Protein AF-0000000082285837 (afdb_homodimer)

Sequence (1244 aa):
MTNESPSFLILEVETGDVNNRLPSEMEGQGQPTDVILALDIGSSSIRCTVFETQRSDTSLAYDSSFSLKAVASCSQKLQSVVPNSGKIRIFQNDSSSLFDTIDELVEAILVKLRETLSSFQVVAVGFSTFVMNLVAVSTETGQPLGNDYTLSYACNSPQAVYECQRLKRDTDESRLQQLYQATGAPLHTAYAIPQLRAMYHDEATSAYLNATDHTWQTLASHCIARWTLQKALPISYSEASWIGLLNINTCTFEPMALDLLPVNARDSLPPLADFHDCVSGLPEYLPPINDSTGKCNVNPFWDRFPELRQTKFYLGIGDGACANIGSKCTVADRIAVTIGTSAAARICIHHPIQQDSDRSSSPALFSFQIPDYQGLFCYRIDRNHILVGGALTDGGSVVEWARDFLNVTTDEVFDQCLQDMETLEGQELDNFISSSNNSSSSSGSHTTNTPLLLTVPFLSGERSTGFRDGATGVVLGLTRDTSSVAFFRSCIEGVSLRLKAILDLLVACNHQCCNGFDGKKELSCKPVIVASGKAMETNDFWRQMIADASGLSIIFDNETAEGTSRGVARLVVMALYDMTASTCREDLQIAKLSEPRPMATAMYSQKAERQNRLIDCVAPMFMTNESPSFLILEVETGDVNNRLPSEMEGQGQPTDVILALDIGSSSIRCTVFETQRSDTSLAYDSSFSLKAVASCSQKLQSVVPNSGKIRIFQNDSSSLFDTIDELVEAILVKLRETLSSFQVVAVGFSTFVMNLVAVSTETGQPLGNDYTLSYACNSPQAVYECQRLKRDTDESRLQQLYQATGAPLHTAYAIPQLRAMYHDEATSAYLNATDHTWQTLASHCIARWTLQKALPISYSEASWIGLLNINTCTFEPMALDLLPVNARDSLPPLADFHDCVSGLPEYLPPINDSTGKCNVNPFWDRFPELRQTKFYLGIGDGACANIGSKCTVADRIAVTIGTSAAARICIHHPIQQDSDRSSSPALFSFQIPDYQGLFCYRIDRNHILVGGALTDGGSVVEWARDFLNVTTDEVFDQCLQDMETLEGQELDNFISSSNNSSSSSGSHTTNTPLLLTVPFLSGERSTGFRDGATGVVLGLTRDTSSVAFFRSCIEGVSLRLKAILDLLVACNHQCCNGFDGKKELSCKPVIVASGKAMETNDFWRQMIADASGLSIIFDNETAEGTSRGVARLVVMALYDMTASTCREDLQIAKLSEPRPMATAMYSQKAERQNRLIDCVAPMF

Foldseek 3Di:
DPPPPDPDFDKDKDFPPPPPPDPPPDDDPDPAFEKEWFWEAELFKIKIWIWTKDFPPPVDPQQREMDIDTGIMIMTTDPFADPQFRGGAQADPVRDGVLNVVLVRLLVRVVVCVVRGVGHFHAAYFYAHAAWWKFKFFQVQLHTPHRLGMTALLTQHPQLLVQLVVCVVVDDPVLQVVLCQFQLDHSASSAQLSVQQSQCVPPVSVVVLVVTHIAMDGPQQSSVCLQQVHSTDAAEQQRCSRNSQAGQQASDGDPSSLVSHDPSNSVRYGHYDFQLDWDFFHDQWHDPPPPPVSPTDGRPVCVSPVSRRGYTYGHYHYLVLLLCVLLLQLALLEWEWEFDQKIKIKHKYFAAHDDPVPPPPDPQRCSVSVPVQAFWGWGDGGRTMIMIMHMWNGGCNLLVVLCVVLVVPDVVSVVVLLVVLLVVLVVVLVLLVVVVVCVPDPPPPVRPPQFDWAKQCPCQAGHGRPNGRPDHIDIPRDDPPCDSSNVSSNSLLNNLLRRLVTLVSSLVSSCVVPCRPPNDRDDSNNGAYEYDDDCCVPRVPSVQLSQQQNQHKYFYAPSSVVSSSSSRVVVVVCSVVVHGSVSHRDDGHGPDMHHHDPSSNVVNPVSSVVNVVVCVVCVVVD/DPPPPDPDFDKDKDFPPPPPPDPPPDDDPDPAFEKEWFWEAELFKIKIWIWTKDFPPPVDPQQREMDTDTGIMIMTTDPFADPQFRGGAQADPVRDGVLNVVLVRLLVRVVVCVVRGVGHFHAAYAYAHAAWWKFKFFQVQLHTPHRLGMTALRTQHPQLVVQLVVCVVVDDPVLQVVLCQFLLDHSASSAQLSVQQSQCVPPVSVVVLVVTHIAMAGPQQSSVCLQQVHSTDAAEQQRCSRNSQAGQQASDGDPSSLVSHDPSNSVRYGHYDFQLDWDFFHDQWHDPPPPPVPDTDGRPVCVSPVSRRGYTYGHYHYLVLLLCVLLLQLALLEWEWEFDQKIKIKHKYFAAHDDPVPPPPDPQRCSVSVPVQAFWGWGDGGRTMIMIMHMWNGGCNLLVVLCVVLVVPDVVSVVVLLVVLLVVLVVVLVLLVVVVVCVPDPPPPVRPPQFDWAKQCPCQAGHGRPNGRPDHIDIPRDDPPCDSSNVSSNSLLNNLLRRLVTLVSSLVSSCVVPCRPPNDPDDSNNGAYEYDYDCCVPRPPSVLLSQQQNQHKYFYAPSSVVSSSSSRVVVVVCSVVVHGSVSHRDDGHGPDMHHHDPSSNVVNPVSSVVNVVVCVVCVVVD

pLDDT: mean 82.14, std 19.27, range [21.61, 98.5]

Structure (mmCIF, N/CA/C/O backbone):
data_AF-0000000082285837-model_v1
#
loop_
_entity.id
_entity.type
_entity.pdbx_description
1 polymer 'Sugar pentulose and hexulose kinase'
#
loop_
_atom_site.group_PDB
_atom_site.id
_atom_site.type_symbol
_atom_site.label_atom_id
_atom_site.label_alt_id
_atom_site.label_comp_id
_atom_site.label_asym_id
_atom_site.label_entity_id
_atom_site.label_seq_id
_atom_site.pdbx_PDB_ins_code
_atom_site.Cartn_x
_atom_site.Cartn_y
_atom_site.Cartn_z
_atom_site.occupancy
_atom_site.B_iso_or_equiv
_atom_site.auth_seq_id
_atom_site.auth_comp_id
_atom_site.auth_asym_id
_atom_site.auth_atom_id
_atom_site.pdbx_PDB_model_num
ATOM 1 N N . MET A 1 1 ? -30.219 -6.816 -30.469 1 21.61 1 MET A N 1
ATOM 2 C CA . MET A 1 1 ? -29.969 -8.219 -30.812 1 21.61 1 MET A CA 1
ATOM 3 C C . MET A 1 1 ? -28.656 -8.359 -31.578 1 21.61 1 MET A C 1
ATOM 5 O O . MET A 1 1 ? -28.594 -9.117 -32.562 1 21.61 1 MET A O 1
ATOM 9 N N . THR A 1 2 ? -27.734 -7.43 -31.391 1 24.28 2 THR A N 1
ATOM 10 C CA . THR A 1 2 ? -26.547 -7.254 -32.219 1 24.28 2 THR A CA 1
ATOM 11 C C . THR A 1 2 ? -25.75 -8.547 -32.281 1 24.28 2 THR A C 1
ATOM 13 O O . THR A 1 2 ? -25.562 -9.227 -31.281 1 24.28 2 THR A O 1
ATOM 16 N N . ASN A 1 3 ? -25.812 -9.203 -33.438 1 22.69 3 ASN A N 1
ATOM 17 C CA . ASN A 1 3 ? -25.266 -10.461 -33.969 1 22.69 3 ASN A CA 1
ATOM 18 C C . ASN A 1 3 ? -23.766 -10.555 -33.75 1 22.69 3 ASN A C 1
ATOM 20 O O . ASN A 1 3 ? -23 -9.852 -34.406 1 22.69 3 ASN A O 1
ATOM 24 N N . GLU A 1 4 ? -23.359 -10.445 -32.5 1 24.8 4 GLU A N 1
ATOM 25 C CA . GLU A 1 4 ? -21.938 -10.484 -32.188 1 24.8 4 GLU A CA 1
ATOM 26 C C . GLU A 1 4 ? -21.25 -11.68 -32.844 1 24.8 4 GLU A C 1
ATOM 28 O O . GLU A 1 4 ? -21.719 -12.812 -32.719 1 24.8 4 GLU A O 1
ATOM 33 N N . SER A 1 5 ? -20.625 -11.391 -34.031 1 26.75 5 SER A N 1
ATOM 34 C CA . SER A 1 5 ? -19.922 -12.305 -34.906 1 26.75 5 SER A CA 1
ATOM 35 C C . SER A 1 5 ? -19.047 -13.273 -34.125 1 26.75 5 SER A C 1
ATOM 37 O O . SER A 1 5 ? -18.469 -12.898 -33.094 1 26.75 5 SER A O 1
ATOM 39 N N . PRO A 1 6 ? -19.156 -14.57 -34.312 1 27.77 6 PRO A N 1
ATOM 40 C CA . PRO A 1 6 ? -18.469 -15.695 -33.688 1 27.77 6 PRO A CA 1
ATOM 41 C C . PRO A 1 6 ? -16.953 -15.578 -33.75 1 27.77 6 PRO A C 1
ATOM 43 O O . PRO A 1 6 ? -16.406 -15.203 -34.781 1 27.77 6 PRO A O 1
ATOM 46 N N . SER A 1 7 ? -16.312 -15.023 -32.75 1 27.66 7 SER A N 1
ATOM 47 C CA . SER A 1 7 ? -14.859 -14.898 -32.625 1 27.66 7 SER A CA 1
ATOM 48 C C . SER A 1 7 ? -14.148 -16.172 -33.094 1 27.66 7 SER A C 1
ATOM 50 O O . SER A 1 7 ? -14.406 -17.25 -32.562 1 27.66 7 SER A O 1
ATOM 52 N N . PHE A 1 8 ? -13.773 -16.25 -34.375 1 27.45 8 PHE A N 1
ATOM 53 C CA . PHE A 1 8 ? -13.016 -17.266 -35.094 1 27.45 8 PHE A CA 1
ATOM 54 C C . PHE A 1 8 ? -11.734 -17.625 -34.344 1 27.45 8 PHE A C 1
ATOM 56 O O . PHE A 1 8 ? -11.047 -16.734 -33.812 1 27.45 8 PHE A O 1
ATOM 63 N N . LEU A 1 9 ? -11.609 -18.844 -33.812 1 35.06 9 LEU A N 1
ATOM 64 C CA . LEU A 1 9 ? -10.508 -19.625 -33.25 1 35.06 9 LEU A CA 1
ATOM 65 C C . LEU A 1 9 ? -9.305 -19.609 -34.188 1 35.06 9 LEU A C 1
ATOM 67 O O . LEU A 1 9 ? -9.398 -20.078 -35.312 1 35.06 9 LEU A O 1
ATOM 71 N N . ILE A 1 10 ? -8.523 -18.656 -34.188 1 33.56 10 ILE A N 1
ATOM 72 C CA . ILE A 1 10 ? -7.375 -18.578 -35.062 1 33.56 10 ILE A CA 1
ATOM 73 C C . ILE A 1 10 ? -6.34 -19.625 -34.656 1 33.56 10 ILE A C 1
ATOM 75 O O . ILE A 1 10 ? -5.793 -19.578 -33.562 1 33.56 10 ILE A O 1
ATOM 79 N N . LEU A 1 11 ? -6.379 -20.797 -35.281 1 37.84 11 LEU A N 1
ATOM 80 C CA . LEU A 1 11 ? -5.336 -21.812 -35.281 1 37.84 11 LEU A CA 1
ATOM 81 C C . LEU A 1 11 ? -4.047 -21.281 -35.906 1 37.84 11 LEU A C 1
ATOM 83 O O . LEU A 1 11 ? -4.047 -20.797 -37.031 1 37.84 11 LEU A O 1
ATOM 87 N N . GLU A 1 12 ? -3.189 -20.922 -35.125 1 43.88 12 GLU A N 1
ATOM 88 C CA . GLU A 1 12 ? -1.901 -20.5 -35.656 1 43.88 12 GLU A CA 1
ATOM 89 C C . GLU A 1 12 ? -0.969 -21.688 -35.844 1 43.88 12 GLU A C 1
ATOM 91 O O . GLU A 1 12 ? -0.657 -22.406 -34.906 1 43.88 12 GLU A O 1
ATOM 96 N N . VAL A 1 13 ? -0.82 -22.109 -37.062 1 43.16 13 VAL A N 1
ATOM 97 C CA . VAL A 1 13 ? 0.088 -23.188 -37.438 1 43.16 13 VAL A CA 1
ATOM 98 C C . VAL A 1 13 ? 1.436 -22.609 -37.875 1 43.16 13 VAL A C 1
ATOM 100 O O . VAL A 1 13 ? 1.503 -21.781 -38.781 1 43.16 13 VAL A O 1
ATOM 103 N N . GLU A 1 14 ? 2.404 -22.547 -37.031 1 44.91 14 GLU A N 1
ATOM 104 C CA . GLU A 1 14 ? 3.727 -22.078 -37.438 1 44.91 14 GLU A CA 1
ATOM 105 C C . GLU A 1 14 ? 4.602 -23.234 -37.906 1 44.91 14 GLU A C 1
ATOM 107 O O . GLU A 1 14 ? 4.648 -24.281 -37.281 1 44.91 14 GLU A O 1
ATOM 112 N N . THR A 1 15 ? 5.066 -23.156 -39.219 1 39.81 15 THR A N 1
ATOM 113 C CA . THR A 1 15 ? 6.02 -24.109 -39.75 1 39.81 15 THR A CA 1
ATOM 114 C C . THR A 1 15 ? 7.449 -23.719 -39.406 1 39.81 15 THR A C 1
ATOM 116 O O . THR A 1 15 ? 7.805 -22.547 -39.469 1 39.81 15 THR A O 1
ATOM 119 N N . GLY A 1 16 ? 8.18 -24.328 -38.625 1 37.34 16 GLY A N 1
ATOM 120 C CA . GLY A 1 16 ? 9.594 -24.094 -38.406 1 37.34 16 GLY A CA 1
ATOM 121 C C . GLY A 1 16 ? 10.375 -23.906 -39.688 1 37.34 16 GLY A C 1
ATOM 122 O O . GLY A 1 16 ? 9.898 -24.281 -40.75 1 37.34 16 GLY A O 1
ATOM 123 N N . ASP A 1 17 ? 11.477 -23.125 -39.781 1 33.75 17 ASP A N 1
ATOM 124 C CA . ASP A 1 17 ? 12.359 -22.891 -40.906 1 33.75 17 ASP A CA 1
ATOM 125 C C . ASP A 1 17 ? 12.836 -24.219 -41.5 1 33.75 17 ASP A C 1
ATOM 127 O O . ASP A 1 17 ? 13.648 -24.922 -40.906 1 33.75 17 ASP A O 1
ATOM 131 N N . VAL A 1 18 ? 12.133 -24.812 -42.375 1 32.28 18 VAL A N 1
ATOM 132 C CA . VAL A 1 18 ? 12.625 -25.875 -43.25 1 32.28 18 VAL A CA 1
ATOM 133 C C . VAL A 1 18 ? 13.75 -25.344 -44.125 1 32.28 18 VAL A C 1
ATOM 135 O O . VAL A 1 18 ? 13.531 -24.438 -44.938 1 32.28 18 VAL A O 1
ATOM 138 N N . ASN A 1 19 ? 15.055 -25.234 -43.781 1 29.55 19 ASN A N 1
ATOM 139 C CA . ASN A 1 19 ? 16.047 -25.188 -44.844 1 29.55 19 ASN A CA 1
ATOM 140 C C . ASN A 1 19 ? 15.695 -26.156 -45.969 1 29.55 19 ASN A C 1
ATOM 142 O O . ASN A 1 19 ? 15.492 -27.359 -45.719 1 29.55 19 ASN A O 1
ATOM 146 N N . ASN A 1 20 ? 15.234 -25.672 -47.062 1 27.5 20 ASN A N 1
ATOM 147 C CA . ASN A 1 20 ? 15.008 -26.344 -48.344 1 27.5 20 ASN A CA 1
ATOM 148 C C . ASN A 1 20 ? 16.234 -27.156 -48.75 1 27.5 20 ASN A C 1
ATOM 150 O O . ASN A 1 20 ? 17.125 -26.641 -49.406 1 27.5 20 ASN A O 1
ATOM 154 N N . ARG A 1 21 ? 16.859 -27.938 -47.969 1 30.55 21 ARG A N 1
ATOM 155 C CA . ARG A 1 21 ? 17.781 -28.812 -48.688 1 30.55 21 ARG A CA 1
ATOM 156 C C . ARG A 1 21 ? 17.047 -29.578 -49.781 1 30.55 21 ARG A C 1
ATOM 158 O O . ARG A 1 21 ? 15.938 -30.078 -49.562 1 30.55 21 ARG A O 1
ATOM 165 N N . LEU A 1 22 ? 17.391 -29.328 -51.125 1 28.92 22 LEU A N 1
ATOM 166 C CA . LEU A 1 22 ? 17.016 -30.078 -52.312 1 28.92 22 LEU A CA 1
ATOM 167 C C . LEU A 1 22 ? 16.891 -31.562 -52.031 1 28.92 22 LEU A C 1
ATOM 169 O O . LEU A 1 22 ? 17.672 -32.125 -51.25 1 28.92 22 LEU A O 1
ATOM 173 N N . PRO A 1 23 ? 15.734 -32.188 -52.281 1 29.14 23 PRO A N 1
ATOM 174 C CA . PRO A 1 23 ? 15.641 -33.625 -52.219 1 29.14 23 PRO A CA 1
ATOM 175 C C . PRO A 1 23 ? 16.812 -34.344 -52.875 1 29.14 23 PRO A C 1
ATOM 177 O O . PRO A 1 23 ? 17.141 -34.062 -54.031 1 29.14 23 PRO A O 1
ATOM 180 N N . SER A 1 24 ? 17.953 -34.5 -52.25 1 29.89 24 SER A N 1
ATOM 181 C CA . SER A 1 24 ? 18.828 -35.438 -52.969 1 29.89 24 SER A CA 1
ATOM 182 C C . SER A 1 24 ? 18.047 -36.594 -53.531 1 29.89 24 SER A C 1
ATOM 184 O O . SER A 1 24 ? 17.141 -37.125 -52.875 1 29.89 24 SER A O 1
ATOM 186 N N . GLU A 1 25 ? 17.969 -36.812 -54.844 1 31.45 25 GLU A N 1
ATOM 187 C CA . GLU A 1 25 ? 17.375 -37.781 -55.75 1 31.45 25 GLU A CA 1
ATOM 188 C C . GLU A 1 25 ? 17.297 -39.188 -55.125 1 31.45 25 GLU A C 1
ATOM 190 O O . GLU A 1 25 ? 16.297 -39.875 -55.281 1 31.45 25 GLU A O 1
ATOM 195 N N . MET A 1 26 ? 18.484 -39.938 -55.062 1 31.08 26 MET A N 1
ATOM 196 C CA . MET A 1 26 ? 18.578 -41.375 -55.188 1 31.08 26 MET A CA 1
ATOM 197 C C . MET A 1 26 ? 18.094 -42.062 -53.938 1 31.08 26 MET A C 1
ATOM 199 O O . MET A 1 26 ? 18.328 -43.281 -53.75 1 31.08 26 MET A O 1
ATOM 203 N N . GLU A 1 27 ? 18.031 -41.438 -52.719 1 32.41 27 GLU A N 1
ATOM 204 C CA . GLU A 1 27 ? 18.141 -42.406 -51.625 1 32.41 27 GLU A CA 1
ATOM 205 C C . GLU A 1 27 ? 16.969 -43.375 -51.656 1 32.41 27 GLU A C 1
ATOM 207 O O . GLU A 1 27 ? 15.844 -43 -51.969 1 32.41 27 GLU A O 1
ATOM 212 N N . GLY A 1 28 ? 17.109 -44.719 -51.594 1 35.38 28 GLY A N 1
ATOM 213 C CA . GLY A 1 28 ? 16.344 -45.938 -51.438 1 35.38 28 GLY A CA 1
ATOM 214 C C . GLY A 1 28 ? 15.117 -45.75 -50.562 1 35.38 28 GLY A C 1
ATOM 215 O O . GLY A 1 28 ? 14.977 -44.75 -49.875 1 35.38 28 GLY A O 1
ATOM 216 N N . GLN A 1 29 ? 14 -46.594 -50.531 1 40.97 29 GLN A N 1
ATOM 217 C CA . GLN A 1 29 ? 12.766 -46.656 -49.781 1 40.97 29 GLN A CA 1
ATOM 218 C C . GLN A 1 29 ? 13 -46.25 -48.312 1 40.97 29 GLN A C 1
ATOM 220 O O . GLN A 1 29 ? 13.406 -47.094 -47.5 1 40.97 29 GLN A O 1
ATOM 225 N N . GLY A 1 30 ? 13.57 -45.281 -47.781 1 50.59 30 GLY A N 1
ATOM 226 C CA . GLY A 1 30 ? 14.148 -44.75 -46.562 1 50.59 30 GLY A CA 1
ATOM 227 C C . GLY A 1 30 ? 13.211 -44.875 -45.375 1 50.59 30 GLY A C 1
ATOM 228 O O . GLY A 1 30 ? 11.992 -44.969 -45.531 1 50.59 30 GLY A O 1
ATOM 229 N N . GLN A 1 31 ? 13.57 -45.5 -44.125 1 70.75 31 GLN A N 1
ATOM 230 C CA . GLN A 1 31 ? 12.891 -45.719 -42.875 1 70.75 31 GLN A CA 1
ATOM 231 C C . GLN A 1 31 ? 12.125 -44.469 -42.406 1 70.75 31 GLN A C 1
ATOM 233 O O . GLN A 1 31 ? 12.617 -43.344 -42.562 1 70.75 31 GLN A O 1
ATOM 238 N N . PRO A 1 32 ? 10.727 -44.656 -42.219 1 86.94 32 PRO A N 1
ATOM 239 C CA . PRO A 1 32 ? 9.914 -43.531 -41.75 1 86.94 32 PRO A CA 1
ATOM 240 C C . PRO A 1 32 ? 10.562 -42.75 -40.594 1 86.94 32 PRO A C 1
ATOM 242 O O . PRO A 1 32 ? 11.258 -43.344 -39.781 1 86.94 32 PRO A O 1
ATOM 245 N N . THR A 1 33 ? 10.453 -41.531 -40.688 1 89.5 33 THR A N 1
ATOM 246 C CA . THR A 1 33 ? 10.945 -40.688 -39.625 1 89.5 33 THR A CA 1
ATOM 247 C C . THR A 1 33 ? 10.109 -40.875 -38.344 1 89.5 33 THR A C 1
ATOM 249 O O . THR A 1 33 ? 8.883 -40.781 -38.406 1 89.5 33 THR A O 1
ATOM 252 N N . ASP A 1 34 ? 10.773 -41.156 -37.188 1 93.12 34 ASP A N 1
ATOM 253 C CA . ASP A 1 34 ? 10.07 -41.281 -35.906 1 93.12 34 ASP A CA 1
ATOM 254 C C . ASP A 1 34 ? 9.766 -39.906 -35.344 1 93.12 34 ASP A C 1
ATOM 256 O O . ASP A 1 34 ? 10.664 -39.062 -35.188 1 93.12 34 ASP A O 1
ATOM 260 N N . VAL A 1 35 ? 8.5 -39.688 -35 1 95.81 35 VAL A N 1
ATOM 261 C CA . VAL A 1 35 ? 8.133 -38.406 -34.438 1 95.81 35 VAL A CA 1
ATOM 262 C C . VAL A 1 35 ? 7.348 -38.594 -33.156 1 95.81 35 VAL A C 1
ATOM 264 O O . VAL A 1 35 ? 6.719 -39.625 -32.969 1 95.81 35 VAL A O 1
ATOM 267 N N . ILE A 1 36 ? 7.445 -37.594 -32.281 1 96.38 36 ILE A N 1
ATOM 268 C CA . ILE A 1 36 ? 6.727 -37.562 -31 1 96.38 36 ILE A CA 1
ATOM 269 C C . ILE A 1 36 ? 5.746 -36.406 -31 1 96.38 36 ILE A C 1
ATOM 271 O O . ILE A 1 36 ? 6.113 -35.281 -31.359 1 96.38 36 ILE A O 1
ATOM 275 N N . LEU A 1 37 ? 4.504 -36.656 -30.703 1 97.62 37 LEU A N 1
ATOM 276 C CA . LEU A 1 37 ? 3.521 -35.594 -30.5 1 97.62 37 LEU A CA 1
ATOM 277 C C . LEU A 1 37 ? 3.514 -35.156 -29.031 1 97.62 37 LEU A C 1
ATOM 279 O O . LEU A 1 37 ? 3.227 -35.938 -28.141 1 97.62 37 LEU A O 1
ATOM 283 N N . ALA A 1 38 ? 3.84 -33.969 -28.812 1 97.25 38 ALA A N 1
ATOM 284 C CA . ALA A 1 38 ? 3.818 -33.375 -27.469 1 97.25 38 ALA A CA 1
ATOM 285 C C . ALA A 1 38 ? 2.635 -32.438 -27.297 1 97.25 38 ALA A C 1
ATOM 287 O O . ALA A 1 38 ? 2.568 -31.391 -27.953 1 97.25 38 ALA A O 1
ATOM 288 N N . LEU A 1 39 ? 1.703 -32.781 -26.453 1 97.44 39 LEU A N 1
ATOM 289 C CA . LEU A 1 39 ? 0.549 -31.953 -26.141 1 97.44 39 LEU A CA 1
ATOM 290 C C . LEU A 1 39 ? 0.768 -31.172 -24.844 1 97.44 39 LEU A C 1
ATOM 292 O O . LEU A 1 39 ? 0.992 -31.781 -23.781 1 97.44 39 LEU A O 1
ATOM 296 N N . ASP A 1 40 ? 0.743 -29.906 -24.922 1 95 40 ASP A N 1
ATOM 297 C CA . ASP A 1 40 ? 0.832 -29.016 -23.781 1 95 40 ASP A CA 1
ATOM 298 C C . ASP A 1 40 ? -0.51 -28.328 -23.5 1 95 40 ASP A C 1
ATOM 300 O O . ASP A 1 40 ? -0.893 -27.391 -24.203 1 95 40 ASP A O 1
ATOM 304 N N . ILE A 1 41 ? -1.184 -28.812 -22.469 1 93 41 ILE A N 1
ATOM 305 C CA . ILE A 1 41 ? -2.504 -28.297 -22.109 1 93 41 ILE A CA 1
ATOM 306 C C . ILE A 1 41 ? -2.379 -27.281 -20.984 1 93 41 ILE A C 1
ATOM 308 O O . ILE A 1 41 ? -2.482 -27.625 -19.812 1 93 41 ILE A O 1
ATOM 312 N N . GLY A 1 42 ? -2.234 -26.062 -21.344 1 85.31 42 GLY A N 1
ATOM 313 C CA . GLY A 1 42 ? -2.148 -24.984 -20.375 1 85.31 42 GLY A CA 1
ATOM 314 C C . GLY A 1 42 ? -3.504 -24.422 -19.984 1 85.31 42 GLY A C 1
ATOM 315 O O . GLY A 1 42 ? -4.531 -24.844 -20.516 1 85.31 42 GLY A O 1
ATOM 316 N N . SER A 1 43 ? -3.475 -23.484 -19.016 1 78.56 43 SER A N 1
ATOM 317 C CA . SER A 1 43 ? -4.711 -22.875 -18.562 1 78.56 43 SER A CA 1
ATOM 318 C C . SER A 1 43 ? -5.199 -21.797 -19.531 1 78.56 43 SER A C 1
ATOM 320 O O . SER A 1 43 ? -6.395 -21.5 -19.594 1 78.56 43 SER A O 1
ATOM 322 N N . SER A 1 44 ? -4.285 -21.25 -20.344 1 76.06 44 SER A N 1
ATOM 323 C CA . SER A 1 44 ? -4.66 -20.156 -21.219 1 76.06 44 SER A CA 1
ATOM 324 C C . SER A 1 44 ? -4.547 -20.562 -22.688 1 76.06 44 SER A C 1
ATOM 326 O O . SER A 1 44 ? -5.082 -19.891 -23.578 1 76.06 44 SER A O 1
ATOM 328 N N . SER A 1 45 ? -3.863 -21.656 -22.906 1 83.12 45 SER A N 1
ATOM 329 C CA . SER A 1 45 ? -3.703 -22.125 -24.281 1 83.12 45 SER A CA 1
ATOM 330 C C . SER A 1 45 ? -3.34 -23.609 -24.328 1 83.12 45 SER A C 1
ATOM 332 O O . SER A 1 45 ? -2.814 -24.156 -23.359 1 83.12 45 SER A O 1
ATOM 334 N N . ILE A 1 46 ? -3.662 -24.203 -25.5 1 90.69 46 ILE A N 1
ATOM 335 C CA . ILE A 1 46 ? -3.238 -25.562 -25.781 1 90.69 46 ILE A CA 1
ATOM 336 C C . ILE A 1 46 ? -2.303 -25.562 -27 1 90.69 46 ILE A C 1
ATOM 338 O O . ILE A 1 46 ? -2.527 -24.828 -27.969 1 90.69 46 ILE A O 1
ATOM 342 N N . ARG A 1 47 ? -1.248 -26.359 -26.859 1 92.75 47 ARG A N 1
ATOM 343 C CA . ARG A 1 47 ? -0.27 -26.438 -27.938 1 92.75 47 ARG A CA 1
ATOM 344 C C . ARG A 1 47 ? 0.09 -27.891 -28.25 1 92.75 47 ARG A C 1
ATOM 346 O O . ARG A 1 47 ? 0.224 -28.703 -27.328 1 92.75 47 ARG A O 1
ATOM 353 N N . CYS A 1 48 ? 0.149 -28.188 -29.469 1 95.56 48 CYS A N 1
ATOM 354 C CA . CYS A 1 48 ? 0.659 -29.469 -29.953 1 95.56 48 CYS A CA 1
ATOM 355 C C . CYS A 1 48 ? 1.899 -29.281 -30.812 1 95.56 48 CYS A C 1
ATOM 357 O O . CYS A 1 48 ? 1.844 -28.609 -31.844 1 95.56 48 CYS A O 1
ATOM 359 N N . THR A 1 49 ? 2.975 -29.797 -30.375 1 94.81 49 THR A N 1
ATOM 360 C CA . THR A 1 49 ? 4.23 -29.703 -31.109 1 94.81 49 THR A CA 1
ATOM 361 C C . THR A 1 49 ? 4.742 -31.109 -31.453 1 94.81 49 THR A C 1
ATOM 363 O O . THR A 1 49 ? 4.652 -32.031 -30.656 1 94.81 49 THR A O 1
ATOM 366 N N . VAL A 1 50 ? 5.27 -31.203 -32.656 1 95.69 50 VAL A N 1
ATOM 367 C CA . VAL A 1 50 ? 5.812 -32.469 -33.125 1 95.69 50 VAL A CA 1
ATOM 368 C C . VAL A 1 50 ? 7.336 -32.406 -33.156 1 95.69 50 VAL A C 1
ATOM 370 O O . VAL A 1 50 ? 7.895 -31.453 -33.719 1 95.69 50 VAL A O 1
ATOM 373 N N . PHE A 1 51 ? 7.957 -33.406 -32.562 1 94.06 51 PHE A N 1
ATOM 374 C CA . PHE A 1 51 ? 9.414 -33.469 -32.562 1 94.06 51 PHE A CA 1
ATOM 375 C C . PHE A 1 51 ? 9.906 -34.688 -33.312 1 94.06 51 PHE A C 1
ATOM 377 O O . PHE A 1 51 ? 9.422 -35.812 -33.062 1 94.06 51 PHE A O 1
ATOM 384 N N . GLU A 1 52 ? 10.836 -34.438 -34.188 1 93 52 GLU A N 1
ATOM 385 C CA . GLU A 1 52 ? 11.586 -35.562 -34.75 1 93 52 GLU A CA 1
ATOM 386 C C . GLU A 1 52 ? 12.664 -36.062 -33.781 1 93 52 GLU A C 1
ATOM 388 O O . GLU A 1 52 ? 13.336 -35.25 -33.156 1 93 52 GLU A O 1
ATOM 393 N N . THR A 1 53 ? 12.648 -37.312 -33.594 1 88.69 53 THR A N 1
ATOM 394 C CA . THR A 1 53 ? 13.68 -37.875 -32.719 1 88.69 53 THR A CA 1
ATOM 395 C C . THR A 1 53 ? 14.57 -38.844 -33.469 1 88.69 53 THR A C 1
ATOM 397 O O . THR A 1 53 ? 14.094 -39.594 -34.344 1 88.69 53 THR A O 1
ATOM 400 N N . GLN A 1 54 ? 15.914 -38.688 -33.281 1 81.5 54 GLN A N 1
ATOM 401 C CA . GLN A 1 54 ? 16.906 -39.594 -33.844 1 81.5 54 GLN A CA 1
ATOM 402 C C . GLN A 1 54 ? 17.875 -40.094 -32.781 1 81.5 54 GLN A C 1
ATOM 404 O O . GLN A 1 54 ? 18.422 -39.281 -32.031 1 81.5 54 GLN A O 1
ATOM 409 N N . ARG A 1 55 ? 17.797 -41.344 -32.625 1 74.69 55 ARG A N 1
ATOM 410 C CA . ARG A 1 55 ? 18.766 -41.906 -31.688 1 74.69 55 ARG A CA 1
ATOM 411 C C . ARG A 1 55 ? 20.156 -41.906 -32.312 1 74.69 55 ARG A C 1
ATOM 413 O O . ARG A 1 55 ? 20.312 -42.219 -33.5 1 74.69 55 ARG A O 1
ATOM 420 N N . SER A 1 56 ? 21.125 -41.281 -31.75 1 60.59 56 SER A N 1
ATOM 421 C CA . SER A 1 56 ? 22.5 -41.406 -32.25 1 60.59 56 SER A CA 1
ATOM 422 C C . SER A 1 56 ? 23.047 -42.781 -32.031 1 60.59 56 SER A C 1
ATOM 424 O O . SER A 1 56 ? 22.906 -43.375 -30.938 1 60.59 56 SER A O 1
ATOM 426 N N . ASP A 1 57 ? 22.875 -43.75 -32.906 1 48.12 57 ASP A N 1
ATOM 427 C CA . ASP A 1 57 ? 23.422 -45.125 -32.812 1 48.12 57 ASP A CA 1
ATOM 428 C C . ASP A 1 57 ? 24.875 -45.094 -32.406 1 48.12 57 ASP A C 1
ATOM 430 O O . ASP A 1 57 ? 25.781 -45.312 -33.219 1 48.12 57 ASP A O 1
ATOM 434 N N . THR A 1 58 ? 25.406 -44.031 -31.859 1 43.16 58 THR A N 1
ATOM 435 C CA . THR A 1 58 ? 26.812 -44.344 -31.609 1 43.16 58 THR A CA 1
ATOM 436 C C . THR A 1 58 ? 26.938 -45.5 -30.609 1 43.16 58 THR A C 1
ATOM 438 O O . THR A 1 58 ? 26.125 -45.625 -29.703 1 43.16 58 THR A O 1
ATOM 441 N N . SER A 1 59 ? 27.547 -46.594 -31 1 38.47 59 SER A N 1
ATOM 442 C CA . SER A 1 59 ? 27.938 -47.844 -30.328 1 38.47 59 SER A CA 1
ATOM 443 C C . SER A 1 59 ? 28.266 -47.562 -28.859 1 38.47 59 SER A C 1
ATOM 445 O O . SER A 1 59 ? 28.594 -48.5 -28.109 1 38.47 59 SER A O 1
ATOM 447 N N . LEU A 1 60 ? 28.844 -46.469 -28.406 1 35.47 60 LEU A N 1
ATOM 448 C CA . LEU A 1 60 ? 29.406 -46.5 -27.062 1 35.47 60 LEU A CA 1
ATOM 449 C C . LEU A 1 60 ? 28.312 -46.406 -26.016 1 35.47 60 LEU A C 1
ATOM 451 O O . LEU A 1 60 ? 27.406 -45.594 -26.125 1 35.47 60 LEU A O 1
ATOM 455 N N . ALA A 1 61 ? 28.078 -47.406 -25.188 1 37.59 61 ALA A N 1
ATOM 456 C CA . ALA A 1 61 ? 27.188 -47.812 -24.094 1 37.59 61 ALA A CA 1
ATOM 457 C C . ALA A 1 61 ? 26.734 -46.562 -23.312 1 37.59 61 ALA A C 1
ATOM 459 O O . ALA A 1 61 ? 25.609 -46.531 -22.797 1 37.59 61 ALA A O 1
ATOM 460 N N . TYR A 1 62 ? 27.625 -45.688 -23.031 1 38.66 62 TYR A N 1
ATOM 461 C CA . TYR A 1 62 ? 27.469 -44.719 -21.953 1 38.66 62 TYR A CA 1
ATOM 462 C C . TYR A 1 62 ? 26.812 -43.438 -22.453 1 38.66 62 TYR A C 1
ATOM 464 O O . TYR A 1 62 ? 26.406 -42.594 -21.656 1 38.66 62 TYR A O 1
ATOM 472 N N . ASP A 1 63 ? 26.875 -43.188 -23.859 1 44.06 63 ASP A N 1
ATOM 473 C CA . ASP A 1 63 ? 26.438 -41.875 -24.25 1 44.06 63 ASP A CA 1
ATOM 474 C C . ASP A 1 63 ? 25.109 -41.938 -25 1 44.06 63 ASP A C 1
ATOM 476 O O . ASP A 1 63 ? 25.094 -42.031 -26.234 1 44.06 63 ASP A O 1
ATOM 480 N N . SER A 1 64 ? 24.141 -42.531 -24.5 1 52.91 64 SER A N 1
ATOM 481 C CA . SER A 1 64 ? 22.828 -42.594 -25.156 1 52.91 64 SER A CA 1
ATOM 482 C C . SER A 1 64 ? 22.297 -41.188 -25.406 1 52.91 64 SER A C 1
ATOM 484 O O . SER A 1 64 ? 21.688 -40.594 -24.516 1 52.91 64 SER A O 1
ATOM 486 N N . SER A 1 65 ? 22.812 -40.469 -26.453 1 68.44 65 SER A N 1
ATOM 487 C CA . SER A 1 65 ? 22.375 -39.125 -26.859 1 68.44 65 SER A CA 1
ATOM 488 C C . SER A 1 65 ? 21.297 -39.188 -27.922 1 68.44 65 SER A C 1
ATOM 490 O O . SER A 1 65 ? 21.188 -40.188 -28.656 1 68.44 65 SER A O 1
ATOM 492 N N . PHE A 1 66 ? 20.234 -38.5 -27.734 1 79.38 66 PHE A N 1
ATOM 493 C CA . PHE A 1 66 ? 19.203 -38.312 -28.75 1 79.38 66 PHE A CA 1
ATOM 494 C C . PHE A 1 66 ? 19.062 -36.844 -29.109 1 79.38 66 PHE A C 1
ATOM 496 O O . PHE A 1 66 ? 19.516 -35.969 -28.375 1 79.38 66 PHE A O 1
ATOM 503 N N . SER A 1 67 ? 18.656 -36.719 -30.297 1 82.12 67 SER A N 1
ATOM 504 C CA . SER A 1 67 ? 18.344 -35.344 -30.734 1 82.12 67 SER A CA 1
ATOM 505 C C . SER A 1 67 ? 16.844 -35.156 -30.891 1 82.12 67 SER A C 1
ATOM 507 O O . SER A 1 67 ? 16.109 -36.094 -31.188 1 82.12 67 SER A O 1
ATOM 509 N N . LEU A 1 68 ? 16.375 -33.938 -30.547 1 86.94 68 LEU A N 1
ATOM 510 C CA . LEU A 1 68 ? 14.984 -33.531 -30.75 1 86.94 68 LEU A CA 1
ATOM 511 C C . LEU A 1 68 ? 14.922 -32.281 -31.625 1 86.94 68 LEU A C 1
ATOM 513 O O . LEU A 1 68 ? 15.625 -31.297 -31.375 1 86.94 68 LEU A O 1
ATOM 517 N N . LYS A 1 69 ? 14.18 -32.375 -32.719 1 87.31 69 LYS A N 1
ATOM 518 C CA . LYS A 1 69 ? 13.961 -31.219 -33.594 1 87.31 69 LYS A CA 1
ATOM 519 C C . LYS A 1 69 ? 12.477 -30.969 -33.812 1 87.31 69 LYS A C 1
ATOM 521 O O . LYS A 1 69 ? 11.742 -31.844 -34.25 1 87.31 69 LYS A O 1
ATOM 526 N N . ALA A 1 70 ? 12.047 -29.797 -33.5 1 90.25 70 ALA A N 1
ATOM 527 C CA . ALA A 1 70 ? 10.648 -29.438 -33.75 1 90.25 70 ALA A CA 1
ATOM 528 C C . ALA A 1 70 ? 10.359 -29.328 -35.25 1 90.25 70 ALA A C 1
ATOM 530 O O . ALA A 1 70 ? 11.094 -28.672 -35.969 1 90.25 70 ALA A O 1
ATOM 531 N N . VAL A 1 71 ? 9.305 -29.938 -35.688 1 91.5 71 VAL A N 1
ATOM 532 C CA . VAL A 1 71 ? 9.047 -29.984 -37.094 1 91.5 71 VAL A CA 1
ATOM 533 C C . VAL A 1 71 ? 7.734 -29.266 -37.406 1 91.5 71 VAL A C 1
ATOM 535 O O . VAL A 1 71 ? 7.531 -28.781 -38.531 1 91.5 71 VAL A O 1
ATOM 538 N N . ALA A 1 72 ? 6.809 -29.297 -36.469 1 91.81 72 ALA A N 1
ATOM 539 C CA . ALA A 1 72 ? 5.516 -28.641 -36.656 1 91.81 72 ALA A CA 1
ATOM 540 C C . ALA A 1 72 ? 4.891 -28.281 -35.281 1 91.81 72 ALA A C 1
ATOM 542 O O . ALA A 1 72 ? 5.172 -28.938 -34.281 1 91.81 72 ALA A O 1
ATOM 543 N N . SER A 1 73 ? 4.102 -27.281 -35.281 1 93.19 73 SER A N 1
ATOM 544 C CA . SER A 1 73 ? 3.398 -26.875 -34.062 1 93.19 73 SER A CA 1
ATOM 545 C C . SER A 1 73 ? 2.082 -26.188 -34.406 1 93.19 73 SER A C 1
ATOM 547 O O . SER A 1 73 ? 1.949 -25.562 -35.469 1 93.19 73 SER A O 1
ATOM 549 N N . CYS A 1 74 ? 1.098 -26.312 -33.594 1 93.19 74 CYS A N 1
ATOM 550 C CA . CYS A 1 74 ? -0.171 -25.609 -33.656 1 93.19 74 CYS A CA 1
ATOM 551 C C . CYS A 1 74 ? -0.679 -25.281 -32.25 1 93.19 74 CYS A C 1
ATOM 553 O O . CYS A 1 74 ? -0.341 -25.984 -31.281 1 93.19 74 CYS A O 1
ATOM 555 N N . SER A 1 75 ? -1.316 -24.266 -32.094 1 91.31 75 SER A N 1
ATOM 556 C CA . SER A 1 75 ? -1.801 -23.859 -30.781 1 91.31 75 SER A CA 1
ATOM 557 C C . SER A 1 75 ? -3.176 -23.203 -30.875 1 91.31 75 SER A C 1
ATOM 559 O O . SER A 1 75 ? -3.592 -22.781 -31.953 1 91.31 75 SER A O 1
ATOM 561 N N . GLN A 1 76 ? -3.891 -23.203 -29.797 1 87.62 76 GLN A N 1
ATOM 562 C CA . GLN A 1 76 ? -5.191 -22.562 -29.656 1 87.62 76 GLN A CA 1
ATOM 563 C C . GLN A 1 76 ? -5.309 -21.859 -28.297 1 87.62 76 GLN A C 1
ATOM 565 O O . GLN A 1 76 ? -5.008 -22.453 -27.266 1 87.62 76 GLN A O 1
ATOM 570 N N . LYS A 1 77 ? -5.738 -20.594 -28.312 1 83.62 77 LYS A N 1
ATOM 571 C CA . LYS A 1 77 ? -5.961 -19.828 -27.078 1 83.62 77 LYS A CA 1
ATOM 572 C C . LYS A 1 77 ? -7.277 -20.234 -26.422 1 83.62 77 LYS A C 1
ATOM 574 O O . LYS A 1 77 ? -8.258 -20.531 -27.109 1 83.62 77 LYS A O 1
ATOM 579 N N . LEU A 1 78 ? -7.219 -20.25 -25.094 1 73.94 78 LEU A N 1
ATOM 580 C CA . LEU A 1 78 ? -8.406 -20.609 -24.328 1 73.94 78 LEU A CA 1
ATOM 581 C C . LEU A 1 78 ? -8.938 -19.406 -23.562 1 73.94 78 LEU A C 1
ATOM 583 O O . LEU A 1 78 ? -8.164 -18.516 -23.172 1 73.94 78 LEU A O 1
ATOM 587 N N . GLN A 1 79 ? -10.305 -19 -23.469 1 62.94 79 GLN A N 1
ATOM 588 C CA . GLN A 1 79 ? -10.914 -18 -22.594 1 62.94 79 GLN A CA 1
ATOM 589 C C . GLN A 1 79 ? -11.305 -18.625 -21.25 1 62.94 79 GLN A C 1
ATOM 591 O O . GLN A 1 79 ? -12.398 -19.172 -21.109 1 62.94 79 GLN A O 1
ATOM 596 N N . SER A 1 80 ? -10.398 -18.859 -20.281 1 60.84 80 SER A N 1
ATOM 597 C CA . SER A 1 80 ? -10.656 -20.047 -19.484 1 60.84 80 SER A CA 1
ATOM 598 C C . SER A 1 80 ? -10.984 -19.703 -18.031 1 60.84 80 SER A C 1
ATOM 600 O O . SER A 1 80 ? -11.406 -20.562 -17.25 1 60.84 80 SER A O 1
ATOM 602 N N . VAL A 1 81 ? -11.008 -18.438 -17.578 1 59.91 81 VAL A N 1
ATOM 603 C CA . VAL A 1 81 ? -11.117 -18.375 -16.125 1 59.91 81 VAL A CA 1
ATOM 604 C C . VAL A 1 81 ? -12.523 -17.953 -15.719 1 59.91 81 VAL A C 1
ATOM 606 O O . VAL A 1 81 ? -13.055 -16.969 -16.234 1 59.91 81 VAL A O 1
ATOM 609 N N . VAL A 1 82 ? -13.148 -18.812 -14.906 1 59.16 82 VAL A N 1
ATOM 610 C CA . VAL A 1 82 ? -14.445 -18.5 -14.312 1 59.16 82 VAL A CA 1
ATOM 611 C C . VAL A 1 82 ? -14.289 -17.328 -13.344 1 59.16 82 VAL A C 1
ATOM 613 O O . VAL A 1 82 ? -13.492 -17.391 -12.398 1 59.16 82 VAL A O 1
ATOM 616 N N . PRO A 1 83 ? -15.125 -16.344 -13.617 1 55.69 83 PRO A N 1
ATOM 617 C CA . PRO A 1 83 ? -15.031 -15.195 -12.719 1 55.69 83 PRO A CA 1
ATOM 618 C C . PRO A 1 83 ? -15.312 -15.555 -11.266 1 55.69 83 PRO A C 1
ATOM 620 O O . PRO A 1 83 ? -16.125 -16.438 -10.992 1 55.69 83 PRO A O 1
ATOM 623 N N . ASN A 1 84 ? -14.727 -15.094 -10.25 1 54.78 84 ASN A N 1
ATOM 624 C CA . ASN A 1 84 ? -14.938 -15.133 -8.805 1 54.78 84 ASN A CA 1
ATOM 625 C C . ASN A 1 84 ? -14.461 -16.453 -8.203 1 54.78 84 ASN A C 1
ATOM 627 O O . ASN A 1 84 ? -14.336 -16.578 -6.988 1 54.78 84 ASN A O 1
ATOM 631 N N . SER A 1 85 ? -14.328 -17.469 -9.117 1 60.28 85 SER A N 1
ATOM 632 C CA . SER A 1 85 ? -13.891 -18.719 -8.531 1 60.28 85 SER A CA 1
ATOM 633 C C . SER A 1 85 ? -12.43 -19.016 -8.875 1 60.28 85 SER A C 1
ATOM 635 O O . SER A 1 85 ? -11.766 -19.781 -8.188 1 60.28 85 SER A O 1
ATOM 637 N N . GLY A 1 86 ? -12.023 -18.438 -9.898 1 64.81 86 GLY A N 1
ATOM 638 C CA . GLY A 1 86 ? -10.68 -18.719 -10.383 1 64.81 86 GLY A CA 1
ATOM 639 C C . GLY A 1 86 ? -10.555 -20.078 -11.055 1 64.81 86 GLY A C 1
ATOM 640 O O . GLY A 1 86 ? -9.477 -20.422 -11.547 1 64.81 86 GLY A O 1
ATOM 641 N N . LYS A 1 87 ? -11.688 -20.781 -11.227 1 70 87 LYS A N 1
ATOM 642 C CA . LYS A 1 87 ? -11.648 -22.094 -11.867 1 70 87 LYS A CA 1
ATOM 643 C C . LYS A 1 87 ? -11.43 -21.953 -13.367 1 70 87 LYS A C 1
ATOM 645 O O . LYS A 1 87 ? -11.875 -20.984 -13.984 1 70 87 LYS A O 1
ATOM 650 N N . ILE A 1 88 ? -10.719 -22.922 -13.82 1 72.38 88 ILE A N 1
ATOM 651 C CA . ILE A 1 88 ? -10.523 -22.984 -15.266 1 72.38 88 ILE A CA 1
ATOM 652 C C . ILE A 1 88 ? -11.672 -23.75 -15.914 1 72.38 88 ILE A C 1
ATOM 654 O O . ILE A 1 88 ? -12.008 -24.859 -15.5 1 72.38 88 ILE A O 1
ATOM 658 N N . ARG A 1 89 ? -12.281 -23.078 -16.875 1 75.44 89 ARG A N 1
ATOM 659 C CA . ARG A 1 89 ? -13.43 -23.672 -17.578 1 75.44 89 ARG A CA 1
ATOM 660 C C . ARG A 1 89 ? -12.984 -24.75 -18.547 1 75.44 89 ARG A C 1
ATOM 662 O O . ARG A 1 89 ? -12.203 -24.484 -19.469 1 75.44 89 ARG A O 1
ATOM 669 N N . ILE A 1 90 ? -13.562 -25.969 -18.391 1 77.19 90 ILE A N 1
ATOM 670 C CA . ILE A 1 90 ? -13.25 -27.078 -19.281 1 77.19 90 ILE A CA 1
ATOM 671 C C . ILE A 1 90 ? -14.297 -27.172 -20.391 1 77.19 90 ILE A C 1
ATOM 673 O O . ILE A 1 90 ? -13.969 -27.469 -21.531 1 77.19 90 ILE A O 1
ATOM 677 N N . PHE A 1 91 ? -15.562 -26.797 -20.031 1 73.62 91 PHE A N 1
ATOM 678 C CA . PHE A 1 91 ? -16.656 -26.828 -20.984 1 73.62 91 PHE A CA 1
ATOM 679 C C . PHE A 1 91 ? -17.109 -25.406 -21.328 1 73.62 91 PHE A C 1
ATOM 681 O O . PHE A 1 91 ? -17.344 -24.594 -20.438 1 73.62 91 PHE A O 1
ATOM 688 N N . GLN A 1 92 ? -17.078 -25.125 -22.609 1 67.06 92 GLN A N 1
ATOM 689 C CA . GLN A 1 92 ? -17.469 -23.797 -23.062 1 67.06 92 GLN A CA 1
ATOM 690 C C . GLN A 1 92 ? -18.969 -23.688 -23.234 1 67.06 92 GLN A C 1
ATOM 692 O O . GLN A 1 92 ? -19.688 -24.688 -23.109 1 67.06 92 GLN A O 1
ATOM 697 N N . ASN A 1 93 ? -19.406 -22.438 -23.422 1 57.44 93 ASN A N 1
ATOM 698 C CA . ASN A 1 93 ? -20.828 -22.141 -23.547 1 57.44 93 ASN A CA 1
ATOM 699 C C . ASN A 1 93 ? -21.422 -22.797 -24.781 1 57.44 93 ASN A C 1
ATOM 701 O O . ASN A 1 93 ? -22.609 -23.156 -24.797 1 57.44 93 ASN A O 1
ATOM 705 N N . ASP A 1 94 ? -20.625 -23.016 -25.812 1 48.78 94 ASP A N 1
ATOM 706 C CA . ASP A 1 94 ? -21.156 -23.562 -27.062 1 48.78 94 ASP A CA 1
ATOM 707 C C . ASP A 1 94 ? -21.094 -25.094 -27.047 1 48.78 94 ASP A C 1
ATOM 709 O O . ASP A 1 94 ? -21.109 -25.719 -28.109 1 48.78 94 ASP A O 1
ATOM 713 N N . SER A 1 95 ? -21.047 -25.688 -26.047 1 53.72 95 SER A N 1
ATOM 714 C CA . SER A 1 95 ? -21.062 -27.141 -25.844 1 53.72 95 SER A CA 1
ATOM 715 C C . SER A 1 95 ? -19.734 -27.766 -26.234 1 53.72 95 SER A C 1
ATOM 717 O O . SER A 1 95 ? -19.531 -28.969 -26.078 1 53.72 95 SER A O 1
ATOM 719 N N . SER A 1 96 ? -18.891 -26.859 -26.703 1 68.5 96 SER A N 1
ATOM 720 C CA . SER A 1 96 ? -17.578 -27.422 -26.984 1 68.5 96 SER A CA 1
ATOM 721 C C . SER A 1 96 ? -16.75 -27.562 -25.703 1 68.5 96 SER A C 1
ATOM 723 O O . SER A 1 96 ? -16.922 -26.797 -24.766 1 68.5 96 SER A O 1
ATOM 725 N N . SER A 1 97 ? -16.062 -28.703 -25.75 1 82.38 97 SER A N 1
ATOM 726 C CA . SER A 1 97 ? -15.25 -28.969 -24.578 1 82.38 97 SER A CA 1
ATOM 727 C C . SER A 1 97 ? -13.766 -28.797 -24.891 1 82.38 97 SER A C 1
ATOM 729 O O . SER A 1 97 ? -13.375 -28.734 -26.047 1 82.38 97 SER A O 1
ATOM 731 N N . LEU A 1 98 ? -13.062 -28.547 -23.875 1 88.19 98 LEU A N 1
ATOM 732 C CA . LEU A 1 98 ? -11.609 -28.547 -23.969 1 88.19 98 LEU A CA 1
ATOM 733 C C . LEU A 1 98 ? -11.102 -29.797 -24.688 1 88.19 98 LEU A C 1
ATOM 735 O O . LEU A 1 98 ? -10.148 -29.734 -25.453 1 88.19 98 LEU A O 1
ATOM 739 N N . PHE A 1 99 ? -11.773 -30.953 -24.594 1 92.06 99 PHE A N 1
ATOM 740 C CA . PHE A 1 99 ? -11.367 -32.219 -25.188 1 92.06 99 PHE A CA 1
ATOM 741 C C . PHE A 1 99 ? -11.602 -32.219 -26.703 1 92.06 99 PHE A C 1
ATOM 743 O O . PHE A 1 99 ? -10.797 -32.75 -27.453 1 92.06 99 PHE A O 1
ATOM 750 N N . ASP A 1 100 ? -12.68 -31.562 -27.062 1 90.94 100 ASP A N 1
ATOM 751 C CA . ASP A 1 100 ? -12.922 -31.406 -28.5 1 90.94 100 ASP A CA 1
ATOM 752 C C . ASP A 1 100 ? -11.828 -30.562 -29.141 1 90.94 100 ASP A C 1
ATOM 754 O O . ASP A 1 100 ? -11.375 -30.875 -30.25 1 90.94 100 ASP A O 1
ATOM 758 N N . THR A 1 101 ? -11.484 -29.562 -28.469 1 89.81 101 THR A N 1
ATOM 759 C CA . THR A 1 101 ? -10.43 -28.688 -28.953 1 89.81 101 THR A CA 1
ATOM 760 C C . THR A 1 101 ? -9.117 -29.438 -29.109 1 89.81 101 THR A C 1
ATOM 762 O O . THR A 1 101 ? -8.383 -29.25 -30.078 1 89.81 101 THR A O 1
ATOM 765 N N . ILE A 1 102 ? -8.82 -30.25 -28.172 1 93.81 102 ILE A N 1
ATOM 766 C CA . ILE A 1 102 ? -7.605 -31.062 -28.219 1 93.81 102 ILE A CA 1
ATOM 767 C C . ILE A 1 102 ? -7.656 -32 -29.422 1 93.81 102 ILE A C 1
ATOM 769 O O . ILE A 1 102 ? -6.676 -32.125 -30.156 1 93.81 102 ILE A O 1
ATOM 773 N N . ASP A 1 103 ? -8.828 -32.625 -29.656 1 95.12 103 ASP A N 1
ATOM 774 C CA . ASP A 1 103 ? -8.992 -33.531 -30.797 1 95.12 103 ASP A CA 1
ATOM 775 C C . ASP A 1 103 ? -8.742 -32.781 -32.094 1 95.12 103 ASP A C 1
ATOM 777 O O . ASP A 1 103 ? -8.07 -33.312 -33 1 95.12 103 ASP A O 1
ATOM 781 N N . GLU A 1 104 ? -9.273 -31.625 -32.094 1 94.44 104 GLU A N 1
ATOM 782 C CA . GLU A 1 104 ? -9.125 -30.812 -33.312 1 94.44 104 GLU A CA 1
ATOM 783 C C . GLU A 1 104 ? -7.668 -30.438 -33.562 1 94.44 104 GLU A C 1
ATOM 785 O O . GLU A 1 104 ? -7.199 -30.422 -34.688 1 94.44 104 GLU A O 1
ATOM 790 N N . LEU A 1 105 ? -7.004 -30.125 -32.562 1 94.75 105 LEU A N 1
ATOM 791 C CA . LEU A 1 105 ? -5.598 -29.734 -32.656 1 94.75 105 LEU A CA 1
ATOM 792 C C . LEU A 1 105 ? -4.746 -30.922 -33.125 1 94.75 105 LEU A C 1
ATOM 794 O O . LEU A 1 105 ? -3.83 -30.75 -33.938 1 94.75 105 LEU A O 1
ATOM 798 N N . VAL A 1 106 ? -5.023 -32.094 -32.562 1 96.38 106 VAL A N 1
ATOM 799 C CA . VAL A 1 106 ? -4.293 -33.281 -32.938 1 96.38 106 VAL A CA 1
ATOM 800 C C . VAL A 1 106 ? -4.547 -33.625 -34.438 1 96.38 106 VAL A C 1
ATOM 802 O O . VAL A 1 106 ? -3.619 -33.938 -35.156 1 96.38 106 VAL A O 1
ATOM 805 N N . GLU A 1 107 ? -5.754 -33.469 -34.844 1 96 107 GLU A N 1
ATOM 806 C CA . GLU A 1 107 ? -6.09 -33.688 -36.25 1 96 107 GLU A CA 1
ATOM 807 C C . GLU A 1 107 ? -5.355 -32.719 -37.156 1 96 107 GLU A C 1
ATOM 809 O O . GLU A 1 107 ? -4.785 -33.094 -38.156 1 96 107 GLU A O 1
ATOM 814 N N . ALA A 1 108 ? -5.395 -31.5 -36.719 1 95 108 ALA A N 1
ATOM 815 C CA . ALA A 1 108 ? -4.766 -30.438 -37.531 1 95 108 ALA A CA 1
ATOM 816 C C . ALA A 1 108 ? -3.268 -30.688 -37.656 1 95 108 ALA A C 1
ATOM 818 O O . ALA A 1 108 ? -2.699 -30.484 -38.75 1 95 108 ALA A O 1
ATOM 819 N N . ILE A 1 109 ? -2.621 -31.078 -36.625 1 95.88 109 ILE A N 1
ATOM 820 C CA . ILE A 1 109 ? -1.173 -31.266 -36.656 1 95.88 109 ILE A CA 1
ATOM 821 C C . ILE A 1 109 ? -0.827 -32.469 -37.5 1 95.88 109 ILE A C 1
ATOM 823 O O . ILE A 1 109 ? 0.205 -32.5 -38.188 1 95.88 109 ILE A O 1
ATOM 827 N N . LEU A 1 110 ? -1.626 -33.531 -37.5 1 95.31 110 LEU A N 1
ATOM 828 C CA . LEU A 1 110 ? -1.4 -34.719 -38.344 1 95.31 110 LEU A CA 1
ATOM 829 C C . LEU A 1 110 ? -1.535 -34.406 -39.812 1 95.31 110 LEU A C 1
ATOM 831 O O . LEU A 1 110 ? -0.749 -34.875 -40.625 1 95.31 110 LEU A O 1
ATOM 835 N N . VAL A 1 111 ? -2.504 -33.594 -40.094 1 94.56 111 VAL A N 1
ATOM 836 C CA . VAL A 1 111 ? -2.67 -33.156 -41.469 1 94.56 111 VAL A CA 1
ATOM 837 C C . VAL A 1 111 ? -1.434 -32.375 -41.906 1 94.56 111 VAL A C 1
ATOM 839 O O . VAL A 1 111 ? -0.911 -32.594 -43 1 94.56 111 VAL A O 1
ATOM 842 N N . LYS A 1 112 ? -1.014 -31.547 -41.094 1 93.56 112 LYS A N 1
ATOM 843 C CA . LYS A 1 112 ? 0.173 -30.75 -41.375 1 93.56 112 LYS A CA 1
ATOM 844 C C . LYS A 1 112 ? 1.396 -31.641 -41.594 1 93.56 112 LYS A C 1
ATOM 846 O O . LYS A 1 112 ? 2.227 -31.375 -42.469 1 93.56 112 LYS A O 1
ATOM 851 N N . LEU A 1 113 ? 1.514 -32.625 -40.781 1 93.44 113 LEU A N 1
ATOM 852 C CA . LEU A 1 113 ? 2.641 -33.562 -40.875 1 93.44 113 LEU A CA 1
ATOM 853 C C . LEU A 1 113 ? 2.619 -34.312 -42.219 1 93.44 113 LEU A C 1
ATOM 855 O O . LEU A 1 113 ? 3.668 -34.531 -42.812 1 93.44 113 LEU A O 1
ATOM 859 N N . ARG A 1 114 ? 1.455 -34.656 -42.688 1 92.19 114 ARG A N 1
ATOM 860 C CA . ARG A 1 114 ? 1.31 -35.344 -43.969 1 92.19 114 ARG A CA 1
ATOM 861 C C . ARG A 1 114 ? 1.788 -34.469 -45.094 1 92.19 114 ARG A C 1
ATOM 863 O O . ARG A 1 114 ? 2.285 -34.969 -46.125 1 92.19 114 ARG A O 1
ATOM 870 N N . GLU A 1 115 ? 1.69 -33.219 -44.844 1 90.69 115 GLU A N 1
ATOM 871 C CA . GLU A 1 115 ? 2.09 -32.281 -45.875 1 90.69 115 GLU A CA 1
ATOM 872 C C . GLU A 1 115 ? 3.582 -31.953 -45.812 1 90.69 115 GLU A C 1
ATOM 874 O O . GLU A 1 115 ? 4.203 -31.594 -46.812 1 90.69 115 GLU A O 1
ATOM 879 N N . THR A 1 116 ? 4.145 -32.125 -44.688 1 87.06 116 THR A N 1
ATOM 880 C CA . THR A 1 116 ? 5.5 -31.641 -44.438 1 87.06 116 THR A CA 1
ATOM 881 C C . THR A 1 116 ? 6.508 -32.781 -44.562 1 87.06 116 THR A C 1
ATOM 883 O O . THR A 1 116 ? 7.637 -32.562 -45 1 87.06 116 THR A O 1
ATOM 886 N N . LEU A 1 117 ? 6.055 -34 -44.094 1 88.94 117 LEU A N 1
ATOM 887 C CA . LEU A 1 117 ? 6.957 -35.125 -44.094 1 88.94 117 LEU A CA 1
ATOM 888 C C . LEU A 1 117 ? 6.508 -36.188 -45.094 1 88.94 117 LEU A C 1
ATOM 890 O O . LEU A 1 117 ? 5.312 -36.469 -45.219 1 88.94 117 LEU A O 1
ATOM 894 N N . SER A 1 118 ? 7.465 -36.688 -45.906 1 86.56 118 SER A N 1
ATOM 895 C CA . SER A 1 118 ? 7.156 -37.688 -46.906 1 86.56 118 SER A CA 1
ATOM 896 C C . SER A 1 118 ? 6.691 -39 -46.281 1 86.56 118 SER A C 1
ATOM 898 O O . SER A 1 118 ? 5.758 -39.625 -46.75 1 86.56 118 SER A O 1
ATOM 900 N N . SER A 1 119 ? 7.387 -39.438 -45.219 1 90.75 119 SER A N 1
ATOM 901 C CA . SER A 1 119 ? 7.039 -40.625 -44.469 1 90.75 119 SER A CA 1
ATOM 902 C C . SER A 1 119 ? 7.418 -40.469 -43 1 90.75 119 SER A C 1
ATOM 904 O O . SER A 1 119 ? 8.539 -40.062 -42.688 1 90.75 119 SER A O 1
ATOM 906 N N . PHE A 1 120 ? 6.449 -40.75 -42.156 1 93.44 120 PHE A N 1
ATOM 907 C CA . PHE A 1 120 ? 6.719 -40.625 -40.75 1 93.44 120 PHE A CA 1
ATOM 908 C C . PHE A 1 120 ? 5.875 -41.625 -39.938 1 93.44 120 PHE A C 1
ATOM 910 O O . PHE A 1 120 ? 4.91 -42.188 -40.469 1 93.44 120 PHE A O 1
ATOM 917 N N . GLN A 1 121 ? 6.293 -41.875 -38.75 1 94.06 121 GLN A N 1
ATOM 918 C CA . GLN A 1 121 ? 5.574 -42.688 -37.75 1 94.06 121 GLN A CA 1
ATOM 919 C C . GLN A 1 121 ? 5.508 -41.969 -36.406 1 94.06 121 GLN A C 1
ATOM 921 O O . GLN A 1 121 ? 6.531 -41.531 -35.875 1 94.06 121 GLN A O 1
ATOM 926 N N . VAL A 1 122 ? 4.309 -41.844 -35.938 1 96.5 122 VAL A N 1
ATOM 927 C CA . VAL A 1 122 ? 4.172 -41.281 -34.594 1 96.5 122 VAL A CA 1
ATOM 928 C C . VAL A 1 122 ? 4.457 -42.406 -33.562 1 96.5 122 VAL A C 1
ATOM 930 O O . VAL A 1 122 ? 3.613 -43.25 -33.312 1 96.5 122 VAL A O 1
ATOM 933 N N . VAL A 1 123 ? 5.57 -42.312 -32.875 1 95 123 VAL A N 1
ATOM 934 C CA . VAL A 1 123 ? 5.996 -43.406 -32 1 95 123 VAL A CA 1
ATOM 935 C C . VAL A 1 123 ? 5.387 -43.219 -30.625 1 95 123 VAL A C 1
ATOM 937 O O . VAL A 1 123 ? 5.215 -44.219 -29.891 1 95 123 VAL A O 1
ATOM 940 N N . ALA A 1 124 ? 5.094 -42 -30.344 1 97 124 ALA A N 1
ATOM 941 C CA . ALA A 1 124 ? 4.551 -41.75 -29 1 97 124 ALA A CA 1
ATOM 942 C C . ALA A 1 124 ? 3.811 -40.406 -28.953 1 97 124 ALA A C 1
ATOM 944 O O . ALA A 1 124 ? 4.09 -39.5 -29.734 1 97 124 ALA A O 1
ATOM 945 N N . VAL A 1 125 ? 2.873 -40.312 -28.047 1 97.69 125 VAL A N 1
ATOM 946 C CA . VAL A 1 125 ? 2.176 -39.094 -27.656 1 97.69 125 VAL A CA 1
ATOM 947 C C . VAL A 1 125 ? 2.385 -38.844 -26.172 1 97.69 125 VAL A C 1
ATOM 949 O O . VAL A 1 125 ? 2.186 -39.719 -25.344 1 97.69 125 VAL A O 1
ATOM 952 N N . GLY A 1 126 ? 2.893 -37.719 -25.844 1 97.38 126 GLY A N 1
ATOM 953 C CA . GLY A 1 126 ? 3.045 -37.281 -24.453 1 97.38 126 GLY A CA 1
ATOM 954 C C . GLY A 1 126 ? 2.211 -36.062 -24.109 1 97.38 126 GLY A C 1
ATOM 955 O O . GLY A 1 126 ? 1.764 -35.344 -24.984 1 97.38 126 GLY A O 1
ATOM 956 N N . PHE A 1 127 ? 1.973 -35.906 -22.766 1 97.5 127 PHE A N 1
ATOM 957 C CA . PHE A 1 127 ? 1.098 -34.812 -22.312 1 97.5 127 PHE A CA 1
ATOM 958 C C . PHE A 1 127 ? 1.759 -34.031 -21.188 1 97.5 127 PHE A C 1
ATOM 960 O O . PHE A 1 127 ? 2.33 -34.594 -20.266 1 97.5 127 PHE A O 1
ATOM 967 N N . SER A 1 128 ? 1.733 -32.781 -21.328 1 96.56 128 SER A N 1
ATOM 968 C CA . SER A 1 128 ? 1.876 -31.844 -20.219 1 96.56 128 SER A CA 1
ATOM 969 C C . SER A 1 128 ? 0.555 -31.141 -19.906 1 96.56 128 SER A C 1
ATOM 971 O O . SER A 1 128 ? -0.19 -30.781 -20.812 1 96.56 128 SER A O 1
ATOM 973 N N . THR A 1 129 ? 0.196 -31.062 -18.688 1 93.81 129 THR A N 1
ATOM 974 C CA . THR A 1 129 ? -1.006 -30.344 -18.297 1 93.81 129 THR A CA 1
ATOM 975 C C . THR A 1 129 ? -0.685 -29.312 -17.203 1 93.81 129 THR A C 1
ATOM 977 O O . THR A 1 129 ? 0.292 -29.469 -16.469 1 93.81 129 THR A O 1
ATOM 980 N N . PHE A 1 130 ? -1.512 -28.25 -17.172 1 88.75 130 PHE A N 1
ATOM 981 C CA . PHE A 1 130 ? -1.405 -27.438 -15.977 1 88.75 130 PHE A CA 1
ATOM 982 C C . PHE A 1 130 ? -1.713 -28.266 -14.727 1 88.75 130 PHE A C 1
ATOM 984 O O . PHE A 1 130 ? -2.562 -29.156 -14.766 1 88.75 130 PHE A O 1
ATOM 991 N N . VAL A 1 131 ? -0.96 -27.859 -13.695 1 85.94 131 VAL A N 1
ATOM 992 C CA . VAL A 1 131 ? -1.022 -28.672 -12.492 1 85.94 131 VAL A CA 1
ATOM 993 C C . VAL A 1 131 ? -2.373 -28.484 -11.805 1 85.94 131 VAL A C 1
ATOM 995 O O . VAL A 1 131 ? -3.049 -27.469 -12.016 1 85.94 131 VAL A O 1
ATOM 998 N N . MET A 1 132 ? -2.711 -29.438 -11.102 1 85.81 132 MET A N 1
ATOM 999 C CA . MET A 1 132 ? -3.926 -29.516 -10.297 1 85.81 132 MET A CA 1
ATOM 1000 C C . MET A 1 132 ? -5.168 -29.328 -11.164 1 85.81 132 MET A C 1
ATOM 1002 O O . MET A 1 132 ? -5.844 -28.297 -11.062 1 85.81 132 MET A O 1
ATOM 1006 N N . ASN A 1 133 ? -5.383 -30.234 -11.969 1 90.5 133 ASN A N 1
ATOM 1007 C CA . ASN A 1 133 ? -6.609 -30.344 -12.75 1 90.5 133 ASN A CA 1
ATOM 1008 C C . ASN A 1 133 ? -7.289 -31.688 -12.562 1 90.5 133 ASN A C 1
ATOM 1010 O O . ASN A 1 133 ? -6.645 -32.75 -12.672 1 90.5 133 ASN A O 1
ATOM 1014 N N . LEU A 1 134 ? -8.492 -31.672 -12.18 1 93.38 134 LEU A N 1
ATOM 1015 C CA . LEU A 1 134 ? -9.297 -32.875 -12.039 1 93.38 134 LEU A CA 1
ATOM 1016 C C . LEU A 1 134 ? -10.68 -32.688 -12.648 1 93.38 134 LEU A C 1
ATOM 1018 O O . LEU A 1 134 ? -11.266 -31.594 -12.539 1 93.38 134 LEU A O 1
ATOM 1022 N N . VAL A 1 135 ? -11.109 -33.719 -13.281 1 92.81 135 VAL A N 1
ATOM 1023 C CA . VAL A 1 135 ? -12.453 -33.75 -13.844 1 92.81 135 VAL A CA 1
ATOM 1024 C C . VAL A 1 135 ? -13.18 -35.031 -13.383 1 92.81 135 VAL A C 1
ATOM 1026 O O . VAL A 1 135 ? -12.656 -36.125 -13.5 1 92.81 135 VAL A O 1
ATOM 1029 N N . ALA A 1 136 ? -14.375 -34.844 -12.852 1 94.25 136 ALA A N 1
ATOM 1030 C CA . ALA A 1 136 ? -15.18 -36 -12.484 1 94.25 136 ALA A CA 1
ATOM 1031 C C . ALA A 1 136 ? -15.789 -36.656 -13.719 1 94.25 136 ALA A C 1
ATOM 1033 O O . ALA A 1 136 ? -16.422 -36 -14.539 1 94.25 136 ALA A O 1
ATOM 1034 N N . VAL A 1 137 ? -15.547 -37.938 -13.805 1 94.75 137 VAL A N 1
ATOM 1035 C CA . VAL A 1 137 ? -16.031 -38.719 -14.945 1 94.75 137 VAL A CA 1
ATOM 1036 C C . VAL A 1 137 ? -16.938 -39.844 -14.469 1 94.75 137 VAL A C 1
ATOM 1038 O O . VAL A 1 137 ? -16.641 -40.5 -13.461 1 94.75 137 VAL A O 1
ATOM 1041 N N . SER A 1 138 ? -18.016 -40.062 -15.18 1 93.88 138 SER A N 1
ATOM 1042 C CA . SER A 1 138 ? -18.906 -41.156 -14.867 1 93.88 138 SER A CA 1
ATOM 1043 C C . SER A 1 138 ? -18.234 -42.5 -15.117 1 93.88 138 SER A C 1
ATOM 1045 O O . SER A 1 138 ? -17.703 -42.75 -16.203 1 93.88 138 SER A O 1
ATOM 1047 N N . THR A 1 139 ? -18.297 -43.344 -14.109 1 92.12 139 THR A N 1
ATOM 1048 C CA . THR A 1 139 ? -17.688 -44.656 -14.289 1 92.12 139 THR A CA 1
ATOM 1049 C C . THR A 1 139 ? -18.531 -45.5 -15.227 1 92.12 139 THR A C 1
ATOM 1051 O O . THR A 1 139 ? -18.062 -46.5 -15.766 1 92.12 139 THR A O 1
ATOM 1054 N N . GLU A 1 140 ? -19.75 -45.125 -15.422 1 88.62 140 GLU A N 1
ATOM 1055 C CA . GLU A 1 140 ? -20.672 -45.844 -16.281 1 88.62 140 GLU A CA 1
ATOM 1056 C C . GLU A 1 140 ? -20.469 -45.469 -17.75 1 88.62 140 GLU A C 1
ATOM 1058 O O . GLU A 1 140 ? -20.422 -46.344 -18.625 1 88.62 140 GLU A O 1
ATOM 1063 N N . THR A 1 141 ? -20.297 -44.25 -17.984 1 88.25 141 THR A N 1
ATOM 1064 C CA . THR A 1 141 ? -20.312 -43.781 -19.375 1 88.25 141 THR A CA 1
ATOM 1065 C C . THR A 1 141 ? -18.922 -43.312 -19.797 1 88.25 141 THR A C 1
ATOM 1067 O O . THR A 1 141 ? -18.641 -43.219 -21 1 88.25 141 THR A O 1
ATOM 1070 N N . GLY A 1 142 ? -18.125 -43 -18.875 1 91.06 142 GLY A N 1
ATOM 1071 C CA . GLY A 1 142 ? -16.812 -42.438 -19.188 1 91.06 142 GLY A CA 1
ATOM 1072 C C . GLY A 1 142 ? -16.875 -40.969 -19.578 1 91.06 142 GLY A C 1
ATOM 1073 O O . GLY A 1 142 ? -15.875 -40.406 -20.031 1 91.06 142 GLY A O 1
ATOM 1074 N N . GLN A 1 143 ? -18.016 -40.344 -19.344 1 90.31 143 GLN A N 1
ATOM 1075 C CA . GLN A 1 143 ? -18.203 -38.969 -19.734 1 90.31 143 GLN A CA 1
ATOM 1076 C C . GLN A 1 143 ? -18.031 -38.031 -18.547 1 90.31 143 GLN A C 1
ATOM 1078 O O . GLN A 1 143 ? -18.453 -38.375 -17.438 1 90.31 143 GLN A O 1
ATOM 1083 N N . PRO A 1 144 ? -17.375 -36.812 -18.766 1 92.06 144 PRO A N 1
ATOM 1084 C CA . PRO A 1 144 ? -17.281 -35.844 -17.688 1 92.06 144 PRO A CA 1
ATOM 1085 C C . PRO A 1 144 ? -18.656 -35.406 -17.172 1 92.06 144 PRO A C 1
ATOM 1087 O O . PRO A 1 144 ? -19.609 -35.312 -17.953 1 92.06 144 PRO A O 1
ATOM 1090 N N . LEU A 1 145 ? -18.75 -35.062 -15.914 1 89.81 145 LEU A N 1
ATOM 1091 C CA . LEU A 1 145 ? -20.016 -34.75 -15.266 1 89.81 145 LEU A CA 1
ATOM 1092 C C . LEU A 1 145 ? -20.391 -33.281 -15.492 1 89.81 145 LEU A C 1
ATOM 1094 O O . LEU A 1 145 ? -21.562 -32.906 -15.344 1 89.81 145 LEU A O 1
ATOM 1098 N N . GLY A 1 146 ? -19.422 -32.438 -15.805 1 84.5 146 GLY A N 1
ATOM 1099 C CA . GLY A 1 146 ? -19.688 -31.016 -16.047 1 84.5 146 GLY A CA 1
ATOM 1100 C C . GLY A 1 146 ? -18.688 -30.094 -15.375 1 84.5 146 GLY A C 1
ATOM 1101 O O . GLY A 1 146 ? -17.859 -30.547 -14.578 1 84.5 146 GLY A O 1
ATOM 1102 N N . ASN A 1 147 ? -18.844 -28.75 -15.625 1 81.19 147 ASN A N 1
ATOM 1103 C CA . ASN A 1 147 ? -17.891 -27.766 -15.148 1 81.19 147 ASN A CA 1
ATOM 1104 C C . ASN A 1 147 ? -17.938 -27.625 -13.625 1 81.19 147 ASN A C 1
ATOM 1106 O O . ASN A 1 147 ? -16.953 -27.25 -13 1 81.19 147 ASN A O 1
ATOM 1110 N N . ASP A 1 148 ? -19.047 -27.922 -13.047 1 79.12 148 ASP A N 1
ATOM 1111 C CA . ASP A 1 148 ? -19.203 -27.766 -11.602 1 79.12 148 ASP A CA 1
ATOM 1112 C C . ASP A 1 148 ? -18.391 -28.828 -10.852 1 79.12 148 ASP A C 1
ATOM 1114 O O . ASP A 1 148 ? -18.141 -28.688 -9.648 1 79.12 148 ASP A O 1
ATOM 1118 N N . TYR A 1 149 ? -17.969 -29.766 -11.664 1 86.12 149 TYR A N 1
ATOM 1119 C CA . TYR A 1 149 ? -17.281 -30.906 -11.055 1 86.12 149 TYR A CA 1
ATOM 1120 C C . TYR A 1 149 ? -15.852 -31.031 -11.57 1 86.12 149 TYR A C 1
ATOM 1122 O O . TYR A 1 149 ? -15.43 -32.094 -12 1 86.12 149 TYR A O 1
ATOM 1130 N N . THR A 1 150 ? -15.211 -29.938 -11.617 1 88.06 150 THR A N 1
ATOM 1131 C CA . THR A 1 150 ? -13.805 -29.859 -11.984 1 88.06 150 THR A CA 1
ATOM 1132 C C . THR A 1 150 ? -13 -29.141 -10.914 1 88.06 150 THR A C 1
ATOM 1134 O O . THR A 1 150 ? -13.562 -28.391 -10.102 1 88.06 150 THR A O 1
ATOM 1137 N N . LEU A 1 151 ? -11.742 -29.422 -10.82 1 86.56 151 LEU A N 1
ATOM 1138 C CA . LEU A 1 151 ? -10.797 -28.734 -9.938 1 86.56 151 LEU A CA 1
ATOM 1139 C C . LEU A 1 151 ? -9.656 -28.125 -10.734 1 86.56 151 LEU A C 1
ATOM 1141 O O . LEU A 1 151 ? -9.242 -28.672 -11.758 1 86.56 151 LEU A O 1
ATOM 1145 N N . SER A 1 152 ? -9.172 -26.984 -10.25 1 85.44 152 SER A N 1
ATOM 1146 C CA . SER A 1 152 ? -8.023 -26.344 -10.867 1 85.44 152 SER A CA 1
ATOM 1147 C C . SER A 1 152 ? -7.148 -25.656 -9.82 1 85.44 152 SER A C 1
ATOM 1149 O O . SER A 1 152 ? -7.625 -25.297 -8.742 1 85.44 152 SER A O 1
ATOM 1151 N N . TYR A 1 153 ? -5.855 -25.375 -10.125 1 76.06 153 TYR A N 1
ATOM 1152 C CA . TYR A 1 153 ? -4.875 -24.812 -9.203 1 76.06 153 TYR A CA 1
ATOM 1153 C C . TYR A 1 153 ? -5.227 -23.375 -8.828 1 76.06 153 TYR A C 1
ATOM 1155 O O . TYR A 1 153 ? -4.797 -22.875 -7.789 1 76.06 153 TYR A O 1
ATOM 1163 N N . ALA A 1 154 ? -5.969 -22.703 -9.648 1 68.88 154 ALA A N 1
ATOM 1164 C CA . ALA A 1 154 ? -6.195 -21.266 -9.484 1 68.88 154 ALA A CA 1
ATOM 1165 C C . ALA A 1 154 ? -7.453 -21 -8.664 1 68.88 154 ALA A C 1
ATOM 1167 O O . ALA A 1 154 ? -7.828 -19.844 -8.453 1 68.88 154 ALA A O 1
ATOM 1168 N N . CYS A 1 155 ? -8.008 -22.109 -8.188 1 73.44 155 CYS A N 1
ATOM 1169 C CA . CYS A 1 155 ? -9.258 -21.938 -7.457 1 73.44 155 CYS A CA 1
ATOM 1170 C C . CYS A 1 155 ? -9.023 -21.188 -6.152 1 73.44 155 CYS A C 1
ATOM 1172 O O . CYS A 1 155 ? -8.148 -21.562 -5.367 1 73.44 155 CYS A O 1
ATOM 1174 N N . ASN A 1 156 ? -9.781 -20.172 -5.969 1 73 156 ASN A N 1
ATOM 1175 C CA . ASN A 1 156 ? -9.734 -19.391 -4.734 1 73 156 ASN A CA 1
ATOM 1176 C C . ASN A 1 156 ? -11.133 -19 -4.266 1 73 156 ASN A C 1
ATOM 1178 O O . ASN A 1 156 ? -11.352 -17.891 -3.793 1 73 156 ASN A O 1
ATOM 1182 N N . SER A 1 157 ? -12.07 -19.938 -4.488 1 75.81 157 SER A N 1
ATOM 1183 C CA . SER A 1 157 ? -13.438 -19.672 -4.051 1 75.81 157 SER A CA 1
ATOM 1184 C C . SER A 1 157 ? -13.508 -19.5 -2.537 1 75.81 157 SER A C 1
ATOM 1186 O O . SER A 1 157 ? -12.727 -20.094 -1.799 1 75.81 157 SER A O 1
ATOM 1188 N N . PRO A 1 158 ? -14.5 -18.781 -2.131 1 74.94 158 PRO A N 1
ATOM 1189 C CA . PRO A 1 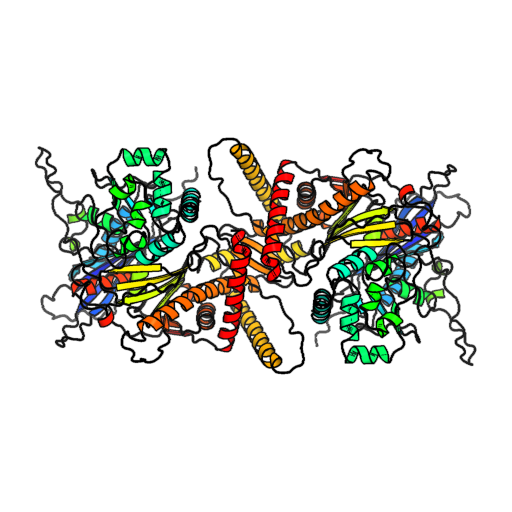158 ? -14.656 -18.594 -0.687 1 74.94 158 PRO A CA 1
ATOM 1190 C C . PRO A 1 158 ? -14.836 -19.922 0.066 1 74.94 158 PRO A C 1
ATOM 1192 O O . PRO A 1 158 ? -14.344 -20.062 1.188 1 74.94 158 PRO A O 1
ATOM 1195 N N . GLN A 1 159 ? -15.469 -20.875 -0.537 1 83.25 159 GLN A N 1
ATOM 1196 C CA . GLN A 1 159 ? -15.711 -22.172 0.098 1 83.25 159 GLN A CA 1
ATOM 1197 C C . GLN A 1 159 ? -14.406 -22.953 0.26 1 83.25 159 GLN A C 1
ATOM 1199 O O . GLN A 1 159 ? -14.172 -23.562 1.301 1 83.25 159 GLN A O 1
ATOM 1204 N N . ALA A 1 160 ? -13.617 -22.891 -0.765 1 86.75 160 ALA A N 1
ATOM 1205 C CA . ALA A 1 160 ? -12.336 -23.594 -0.708 1 86.75 160 ALA A CA 1
ATOM 1206 C C . ALA A 1 160 ? -11.406 -22.953 0.322 1 86.75 160 ALA A C 1
ATOM 1208 O O . ALA A 1 160 ? -10.727 -23.656 1.067 1 86.75 160 ALA A O 1
ATOM 1209 N N . VAL A 1 161 ? -11.445 -21.656 0.353 1 81.94 161 VAL A N 1
ATOM 1210 C CA . VAL A 1 161 ? -10.617 -20.922 1.306 1 81.94 161 VAL A CA 1
ATOM 1211 C C . VAL A 1 161 ? -11.07 -21.234 2.73 1 81.94 161 VAL A C 1
ATOM 1213 O O . VAL A 1 161 ? -10.242 -21.469 3.617 1 81.94 161 VAL A O 1
ATOM 1216 N N . TYR A 1 162 ? -12.367 -21.266 2.918 1 83.81 162 TYR A N 1
ATOM 1217 C CA . TYR A 1 162 ? -12.93 -21.578 4.227 1 83.81 162 TYR A CA 1
ATOM 1218 C C . TYR A 1 162 ? -12.5 -22.969 4.68 1 83.81 162 TYR A C 1
ATOM 1220 O O . TYR A 1 162 ? -12.078 -23.156 5.824 1 83.81 162 TYR A O 1
ATOM 1228 N N . GLU A 1 163 ? -12.57 -23.922 3.809 1 89.94 163 GLU A N 1
ATOM 1229 C CA . GLU A 1 163 ? -12.188 -25.281 4.145 1 89.94 163 GLU A CA 1
ATOM 1230 C C . GLU A 1 163 ? -10.695 -25.375 4.465 1 89.94 163 GLU A C 1
ATOM 1232 O O . GLU A 1 163 ? -10.289 -26.109 5.359 1 89.94 163 GLU A O 1
ATOM 1237 N N . CYS A 1 164 ? -9.977 -24.656 3.684 1 90.38 164 CYS A N 1
ATOM 1238 C CA . CYS A 1 164 ? -8.539 -24.641 3.924 1 90.38 164 CYS A CA 1
ATOM 1239 C C . CYS A 1 164 ? -8.219 -24.094 5.309 1 90.38 164 CYS A C 1
ATOM 1241 O O . CYS A 1 164 ? -7.441 -24.688 6.055 1 90.38 164 CYS A O 1
ATOM 1243 N N . GLN A 1 165 ? -8.828 -23.031 5.672 1 85 165 GLN A N 1
ATOM 1244 C CA . GLN A 1 165 ? -8.617 -22.406 6.973 1 85 165 GLN A CA 1
ATOM 1245 C C . GLN A 1 165 ? -9.102 -23.312 8.102 1 85 165 GLN A C 1
ATOM 1247 O O . GLN A 1 165 ? -8.461 -23.406 9.148 1 85 165 GLN A O 1
ATOM 1252 N N . ARG A 1 166 ? -10.203 -23.906 7.914 1 90 166 ARG A N 1
ATOM 1253 C CA . ARG A 1 166 ? -10.742 -24.844 8.898 1 90 166 ARG A CA 1
ATOM 1254 C C . ARG A 1 166 ? -9.781 -26 9.141 1 90 166 ARG A C 1
ATOM 1256 O O . ARG A 1 166 ? -9.539 -26.391 10.289 1 90 166 ARG A O 1
ATOM 1263 N N . LEU A 1 167 ? -9.258 -26.5 8.07 1 93.38 167 LEU A N 1
ATOM 1264 C CA . LEU A 1 167 ? -8.305 -27.594 8.172 1 93.38 167 LEU A CA 1
ATOM 1265 C C . LEU A 1 167 ? -7.051 -27.172 8.93 1 93.38 167 LEU A C 1
ATOM 1267 O O . LEU A 1 167 ? -6.543 -27.922 9.773 1 93.38 167 LEU A O 1
ATOM 1271 N N . LYS A 1 168 ? -6.586 -25.984 8.609 1 88.44 168 LYS A N 1
ATOM 1272 C CA . LYS A 1 168 ? -5.387 -25.469 9.266 1 88.44 168 LYS A CA 1
ATOM 1273 C C . LYS A 1 168 ? -5.633 -25.25 10.758 1 88.44 168 LYS A C 1
ATOM 1275 O O . LYS A 1 168 ? -4.742 -25.469 11.578 1 88.44 168 LYS A O 1
ATOM 1280 N N . ARG A 1 169 ? -6.812 -24.859 11.094 1 88.5 169 ARG A N 1
ATOM 1281 C CA . ARG A 1 169 ? -7.176 -24.594 12.484 1 88.5 169 ARG A CA 1
ATOM 1282 C C . ARG A 1 169 ? -7.391 -25.906 13.25 1 88.5 169 ARG A C 1
ATOM 1284 O O . ARG A 1 169 ? -6.957 -26.031 14.398 1 88.5 169 ARG A O 1
ATOM 1291 N N . ASP A 1 170 ? -7.98 -26.844 12.594 1 91.75 170 ASP A N 1
ATOM 1292 C CA . ASP A 1 170 ? -8.461 -28.031 13.273 1 91.75 170 ASP A CA 1
ATOM 1293 C C . ASP A 1 170 ? -7.379 -29.109 13.305 1 91.75 170 ASP A C 1
ATOM 1295 O O . ASP A 1 170 ? -7.477 -30.078 14.078 1 91.75 170 ASP A O 1
ATOM 1299 N N . THR A 1 171 ? -6.43 -28.953 12.469 1 90.69 171 THR A N 1
ATOM 1300 C CA . THR A 1 171 ? -5.379 -29.969 12.398 1 90.69 171 THR A CA 1
ATOM 1301 C C . THR A 1 171 ? -4.129 -29.5 13.141 1 90.69 171 THR A C 1
ATOM 1303 O O . THR A 1 171 ? -3.688 -28.359 12.969 1 90.69 171 THR A O 1
ATOM 1306 N N . ASP A 1 172 ? -3.547 -30.359 13.922 1 90.19 172 ASP A N 1
ATOM 1307 C CA . ASP A 1 172 ? -2.332 -30.047 14.672 1 90.19 172 ASP A CA 1
ATOM 1308 C C . ASP A 1 172 ? -1.191 -29.656 13.734 1 90.19 172 ASP A C 1
ATOM 1310 O O . ASP A 1 172 ? -1.02 -30.266 12.672 1 90.19 172 ASP A O 1
ATOM 1314 N N . GLU A 1 173 ? -0.436 -28.766 14.18 1 86.75 173 GLU A N 1
ATOM 1315 C CA . GLU A 1 173 ? 0.682 -28.281 13.375 1 86.75 173 GLU A CA 1
ATOM 1316 C C . GLU A 1 173 ? 1.659 -29.406 13.062 1 86.75 173 GLU A C 1
ATOM 1318 O O . GLU A 1 173 ? 2.238 -29.453 11.977 1 86.75 173 GLU A O 1
ATOM 1323 N N . SER A 1 174 ? 1.835 -30.219 14 1 88.62 174 SER A N 1
ATOM 1324 C CA . SER A 1 174 ? 2.74 -31.344 13.797 1 88.62 174 SER A CA 1
ATOM 1325 C C . SER A 1 174 ? 2.227 -32.281 12.711 1 88.62 174 SER A C 1
ATOM 1327 O O . SER A 1 174 ? 3.01 -32.812 11.914 1 88.62 174 SER A O 1
ATOM 1329 N N . ARG A 1 175 ? 0.95 -32.469 12.703 1 89.19 175 ARG A N 1
ATOM 1330 C CA . ARG A 1 175 ? 0.344 -33.312 11.688 1 89.19 175 ARG A CA 1
ATOM 1331 C C . ARG A 1 175 ? 0.434 -32.688 10.305 1 89.19 175 ARG A C 1
ATOM 1333 O O . ARG A 1 175 ? 0.666 -33.375 9.312 1 89.19 175 ARG A O 1
ATOM 1340 N N . LEU A 1 176 ? 0.229 -31.422 10.281 1 89.31 176 LEU A N 1
ATOM 1341 C CA . LEU A 1 176 ? 0.35 -30.688 9.023 1 89.31 176 LEU A CA 1
ATOM 1342 C C . LEU A 1 176 ? 1.774 -30.766 8.484 1 89.31 176 LEU A C 1
ATOM 1344 O O . LEU A 1 176 ? 1.978 -30.891 7.273 1 89.31 176 LEU A O 1
ATOM 1348 N N . GLN A 1 177 ? 2.695 -30.781 9.367 1 87.56 177 GLN A N 1
ATOM 1349 C CA . GLN A 1 177 ? 4.094 -30.906 8.977 1 87.56 177 GLN A CA 1
ATOM 1350 C C . GLN A 1 177 ? 4.395 -32.312 8.43 1 87.56 177 GLN A C 1
ATOM 1352 O O . GLN A 1 177 ? 5.133 -32.438 7.453 1 87.56 177 GLN A O 1
ATOM 1357 N N . GLN A 1 178 ? 3.842 -33.219 9.062 1 88.94 178 GLN A N 1
ATOM 1358 C CA . GLN A 1 178 ? 4.023 -34.594 8.609 1 88.94 178 GLN A CA 1
ATOM 1359 C C . GLN A 1 178 ? 3.398 -34.812 7.23 1 88.94 178 GLN A C 1
ATOM 1361 O O . GLN A 1 178 ? 3.967 -35.5 6.387 1 88.94 178 GLN A O 1
ATOM 1366 N N . LEU A 1 179 ? 2.25 -34.25 7.062 1 91.5 179 LEU A N 1
ATOM 1367 C CA . LEU A 1 179 ? 1.579 -34.344 5.77 1 91.5 179 LEU A CA 1
ATOM 1368 C C . LEU A 1 179 ? 2.432 -33.719 4.672 1 91.5 179 LEU A C 1
ATOM 1370 O O . LEU A 1 179 ? 2.58 -34.281 3.59 1 91.5 179 LEU A O 1
ATOM 1374 N N . TYR A 1 180 ? 2.998 -32.594 4.969 1 91.38 180 TYR A N 1
ATOM 1375 C CA . TYR A 1 180 ? 3.859 -31.906 4.012 1 91.38 180 TYR A CA 1
ATOM 1376 C C . TYR A 1 180 ? 5.109 -32.719 3.715 1 91.38 180 TYR A C 1
ATOM 1378 O O . TYR A 1 180 ? 5.527 -32.844 2.559 1 91.38 180 TYR A O 1
ATOM 1386 N N . GLN A 1 181 ? 5.648 -33.312 4.723 1 88.19 181 GLN A N 1
ATOM 1387 C CA . GLN A 1 181 ? 6.855 -34.125 4.551 1 88.19 181 GLN A CA 1
ATOM 1388 C C . GLN A 1 181 ? 6.582 -35.344 3.691 1 88.19 181 GLN A C 1
ATOM 1390 O O . GLN A 1 181 ? 7.445 -35.781 2.926 1 88.19 181 GLN A O 1
ATOM 1395 N N . ALA A 1 182 ? 5.426 -35.812 3.826 1 90.56 182 ALA A N 1
ATOM 1396 C CA . ALA A 1 182 ? 5.07 -37.031 3.096 1 90.56 182 ALA A CA 1
ATOM 1397 C C . ALA A 1 182 ? 4.711 -36.719 1.647 1 90.56 182 ALA A C 1
ATOM 1399 O O . ALA A 1 182 ? 5.078 -37.438 0.733 1 90.56 182 ALA A O 1
ATOM 1400 N N . THR A 1 183 ? 4.016 -35.594 1.452 1 92.88 183 THR A N 1
ATOM 1401 C CA . THR A 1 183 ? 3.42 -35.375 0.139 1 92.88 183 THR A CA 1
ATOM 1402 C C . THR A 1 183 ? 4.191 -34.312 -0.629 1 92.88 183 THR A C 1
ATOM 1404 O O . THR A 1 183 ? 4.062 -34.219 -1.851 1 92.88 183 THR A O 1
ATOM 1407 N N . GLY A 1 184 ? 4.906 -33.5 0.104 1 91.5 184 GLY A N 1
ATOM 1408 C CA . GLY A 1 184 ? 5.594 -32.375 -0.517 1 91.5 184 GLY A CA 1
ATOM 1409 C C . GLY A 1 184 ? 4.672 -31.234 -0.863 1 91.5 184 GLY A C 1
ATOM 1410 O O . GLY A 1 184 ? 5.105 -30.234 -1.451 1 91.5 184 GLY A O 1
ATOM 1411 N N . ALA A 1 185 ? 3.379 -31.297 -0.572 1 91.44 185 ALA A N 1
ATOM 1412 C CA . ALA A 1 185 ? 2.377 -30.281 -0.877 1 91.44 185 ALA A CA 1
ATOM 1413 C C . ALA A 1 185 ? 1.832 -29.656 0.4 1 91.44 185 ALA A C 1
ATOM 1415 O O . ALA A 1 185 ? 1.392 -30.359 1.311 1 91.44 185 ALA A O 1
ATOM 1416 N N . PRO A 1 186 ? 1.888 -28.359 0.474 1 88.88 186 PRO A N 1
ATOM 1417 C CA . PRO A 1 186 ? 1.263 -27.703 1.625 1 88.88 186 PRO A CA 1
ATOM 1418 C C . PRO A 1 186 ? -0.262 -27.719 1.558 1 88.88 186 PRO A C 1
ATOM 1420 O O . PRO A 1 186 ? -0.834 -27.953 0.492 1 88.88 186 PRO A O 1
ATOM 1423 N N . LEU A 1 187 ? -0.838 -27.484 2.756 1 89.62 187 LEU A N 1
ATOM 1424 C CA . LEU A 1 187 ? -2.283 -27.297 2.752 1 89.62 187 LEU A CA 1
ATOM 1425 C C . LEU A 1 187 ? -2.645 -25.922 2.174 1 89.62 187 LEU A C 1
ATOM 1427 O O . LEU A 1 187 ? -2.342 -24.891 2.775 1 89.62 187 LEU A O 1
ATOM 1431 N N . HIS A 1 188 ? -3.242 -25.953 1.015 1 89.88 188 HIS A N 1
ATOM 1432 C CA . HIS A 1 188 ? -3.539 -24.75 0.248 1 89.88 188 HIS A CA 1
ATOM 1433 C C . HIS A 1 188 ? -4.648 -25 -0.77 1 89.88 188 HIS A C 1
ATOM 1435 O O . HIS A 1 188 ? -4.82 -26.125 -1.236 1 89.88 188 HIS A O 1
ATOM 1441 N N . THR A 1 189 ? -5.301 -23.938 -1.166 1 89 189 THR A N 1
ATOM 1442 C CA . THR A 1 189 ? -6.441 -24.062 -2.064 1 89 189 THR A CA 1
ATOM 1443 C C . THR A 1 189 ? -5.984 -24.469 -3.465 1 89 189 THR A C 1
ATOM 1445 O O . THR A 1 189 ? -6.793 -24.906 -4.285 1 89 189 THR A O 1
ATOM 1448 N N . ALA A 1 190 ? -4.719 -24.391 -3.715 1 87.69 190 ALA A N 1
ATOM 1449 C CA . ALA A 1 190 ? -4.184 -24.797 -5.012 1 87.69 190 ALA A CA 1
ATOM 1450 C C . ALA A 1 190 ? -4.156 -26.312 -5.152 1 87.69 190 ALA A C 1
ATOM 1452 O O . ALA A 1 190 ? -3.961 -26.844 -6.246 1 87.69 190 ALA A O 1
ATOM 1453 N N . TYR A 1 191 ? -4.473 -26.984 -4.066 1 92.62 191 TYR A N 1
ATOM 1454 C CA . TYR A 1 191 ? -4.414 -28.453 -4.062 1 92.62 191 TYR A CA 1
ATOM 1455 C C . TYR A 1 191 ? -5.801 -29.047 -3.865 1 92.62 191 TYR A C 1
ATOM 1457 O O . TYR A 1 191 ? -6.77 -28.312 -3.629 1 92.62 191 TYR A O 1
ATOM 1465 N N . ALA A 1 192 ? -5.898 -30.344 -3.912 1 94.25 192 ALA A N 1
ATOM 1466 C CA . ALA A 1 192 ? -7.176 -31.016 -4.082 1 94.25 192 ALA A CA 1
ATOM 1467 C C . ALA A 1 192 ? -7.953 -31.062 -2.768 1 94.25 192 ALA A C 1
ATOM 1469 O O . ALA A 1 192 ? -9.18 -31 -2.762 1 94.25 192 ALA A O 1
ATOM 1470 N N . ILE A 1 193 ? -7.305 -31.094 -1.621 1 95.06 193 ILE A N 1
ATOM 1471 C CA . ILE A 1 193 ? -7.961 -31.422 -0.362 1 95.06 193 ILE A CA 1
ATOM 1472 C C . ILE A 1 193 ? -9.008 -30.359 -0.031 1 95.06 193 ILE A C 1
ATOM 1474 O O . ILE A 1 193 ? -10.195 -30.672 0.113 1 95.06 193 ILE A O 1
ATOM 1478 N N . PRO A 1 194 ? -8.586 -29.062 0.027 1 93.5 194 PRO A N 1
ATOM 1479 C CA . PRO A 1 194 ? -9.609 -28.062 0.372 1 93.5 194 PRO A CA 1
ATOM 1480 C C . PRO A 1 194 ? -10.719 -27.984 -0.676 1 93.5 194 PRO A C 1
ATOM 1482 O O . PRO A 1 194 ? -11.883 -27.75 -0.333 1 93.5 194 PRO A O 1
ATOM 1485 N N . GLN A 1 195 ? -10.367 -28.172 -1.907 1 92.31 195 GLN A N 1
ATOM 1486 C CA . GLN A 1 195 ? -11.352 -28.062 -2.982 1 92.31 195 GLN A CA 1
ATOM 1487 C C . GLN A 1 195 ? -12.328 -29.234 -2.965 1 92.31 195 GLN A C 1
ATOM 1489 O O . GLN A 1 195 ? -13.539 -29.031 -3.143 1 92.31 195 GLN A O 1
ATOM 1494 N N . LEU A 1 196 ? -11.867 -30.375 -2.771 1 94.75 196 LEU A N 1
ATOM 1495 C CA . LEU A 1 196 ? -12.727 -31.547 -2.695 1 94.75 196 LEU A CA 1
ATOM 1496 C C . LEU A 1 196 ? -13.648 -31.469 -1.478 1 94.75 196 LEU A C 1
ATOM 1498 O O . LEU A 1 196 ? -14.82 -31.828 -1.559 1 94.75 196 LEU A O 1
ATOM 1502 N N . ARG A 1 197 ? -13.078 -31.031 -0.409 1 94.75 197 ARG A N 1
ATOM 1503 C CA . ARG A 1 197 ? -13.906 -30.859 0.786 1 94.75 197 ARG A CA 1
ATOM 1504 C C . ARG A 1 197 ? -15.031 -29.875 0.541 1 94.75 197 ARG A C 1
ATOM 1506 O O . ARG A 1 197 ? -16.188 -30.141 0.882 1 94.75 197 ARG A O 1
ATOM 1513 N N . ALA A 1 198 ? -14.68 -28.75 -0.02 1 91.38 198 ALA A N 1
ATOM 1514 C CA . ALA A 1 198 ? -15.688 -27.734 -0.319 1 91.38 198 ALA A CA 1
ATOM 1515 C C . ALA A 1 198 ? -16.781 -28.297 -1.216 1 91.38 198 ALA A C 1
ATOM 1517 O O . ALA A 1 198 ? -17.969 -28.031 -1.003 1 91.38 198 ALA A O 1
ATOM 1518 N N . MET A 1 199 ? -16.391 -29.062 -2.186 1 91.38 199 MET A N 1
ATOM 1519 C CA . MET A 1 199 ? -17.312 -29.609 -3.164 1 91.38 199 MET A CA 1
ATOM 1520 C C . MET A 1 199 ? -18.234 -30.656 -2.518 1 91.38 199 MET A C 1
ATOM 1522 O O . MET A 1 199 ? -19.453 -30.609 -2.697 1 91.38 199 MET A O 1
ATOM 1526 N N . TYR A 1 200 ? -17.734 -31.516 -1.717 1 93.25 200 TYR A N 1
ATOM 1527 C CA . TYR A 1 200 ? -18.484 -32.625 -1.157 1 93.25 200 TYR A CA 1
ATOM 1528 C C . TYR A 1 200 ? -19.25 -32.188 0.086 1 93.25 200 TYR A C 1
ATOM 1530 O O . TYR A 1 200 ? -20.141 -32.906 0.56 1 93.25 200 TYR A O 1
ATOM 1538 N N . HIS A 1 201 ? -18.922 -31.031 0.632 1 90.31 201 HIS A N 1
ATOM 1539 C CA . HIS A 1 201 ? -19.656 -30.5 1.779 1 90.31 201 HIS A CA 1
ATOM 1540 C C . HIS A 1 201 ? -20.844 -29.656 1.334 1 90.31 201 HIS A C 1
ATOM 1542 O O . HIS A 1 201 ? -21.734 -29.375 2.129 1 90.31 201 HIS A O 1
ATOM 1548 N N . ASP A 1 202 ? -20.703 -29.219 0.103 1 88.06 202 ASP A N 1
ATOM 1549 C CA . ASP A 1 202 ? -21.875 -28.547 -0.445 1 88.06 202 ASP A CA 1
ATOM 1550 C C . ASP A 1 202 ? -23.031 -29.531 -0.631 1 88.06 202 ASP A C 1
ATOM 1552 O O . ASP A 1 202 ? -22.891 -30.531 -1.338 1 88.06 202 ASP A O 1
ATOM 1556 N N . GLU A 1 203 ? -24.156 -29.297 -0.068 1 85.94 203 GLU A N 1
ATOM 1557 C CA . GLU A 1 203 ? -25.266 -30.25 0.011 1 85.94 203 GLU A CA 1
ATOM 1558 C C . GLU A 1 203 ? -25.734 -30.656 -1.38 1 85.94 203 GLU A C 1
ATOM 1560 O O . GLU A 1 203 ? -25.891 -31.844 -1.665 1 85.94 203 GLU A O 1
ATOM 1565 N N . ALA A 1 204 ? -25.953 -29.703 -2.213 1 84.44 204 ALA A N 1
ATOM 1566 C CA . ALA A 1 204 ? -26.469 -29.984 -3.549 1 84.44 204 ALA A CA 1
ATOM 1567 C C . ALA A 1 204 ? -25.453 -30.766 -4.375 1 84.44 204 ALA A C 1
ATOM 1569 O O . ALA A 1 204 ? -25.781 -31.75 -5.031 1 84.44 204 ALA A O 1
ATOM 1570 N N . THR A 1 205 ? -24.156 -30.406 -4.305 1 86.56 205 THR A N 1
ATOM 1571 C CA . THR A 1 205 ? -23.094 -31.047 -5.066 1 86.56 205 THR A CA 1
ATOM 1572 C C . THR A 1 205 ? -22.828 -32.469 -4.543 1 86.56 205 THR A C 1
ATOM 1574 O O . THR A 1 205 ? -22.656 -33.406 -5.324 1 86.56 205 THR A O 1
ATOM 1577 N N . SER A 1 206 ? -22.922 -32.562 -3.275 1 86.56 206 SER A N 1
ATOM 1578 C CA . SER A 1 206 ? -22.672 -33.875 -2.658 1 86.56 206 SER A CA 1
ATOM 1579 C C . SER A 1 206 ? -23.766 -34.875 -3.002 1 86.56 206 SER A C 1
ATOM 1581 O O . SER A 1 206 ? -23.484 -36.031 -3.273 1 86.56 206 SER A O 1
ATOM 1583 N N . ALA A 1 207 ? -24.953 -34.375 -2.998 1 88.62 207 ALA A N 1
ATOM 1584 C CA . ALA A 1 207 ? -26.078 -35.25 -3.328 1 88.62 207 ALA A CA 1
ATOM 1585 C C . ALA A 1 207 ? -25.953 -35.812 -4.754 1 88.62 207 ALA A C 1
ATOM 1587 O O . ALA A 1 207 ? -26.172 -37 -4.996 1 88.62 207 ALA A O 1
ATOM 1588 N N . TYR A 1 208 ? -25.531 -35.031 -5.602 1 90.31 208 TYR A N 1
ATOM 1589 C CA . TYR A 1 208 ? -25.375 -35.406 -6.996 1 90.31 208 TYR A CA 1
ATOM 1590 C C . TYR A 1 208 ? -24.219 -36.406 -7.16 1 90.31 208 TYR A C 1
ATOM 1592 O O . TYR A 1 208 ? -24.344 -37.438 -7.82 1 90.31 208 TYR A O 1
ATOM 1600 N N . LEU A 1 209 ? -23.125 -36.125 -6.523 1 89.94 209 LEU A N 1
ATOM 1601 C CA . LEU A 1 209 ? -21.938 -36.938 -6.652 1 89.94 209 LEU A CA 1
ATOM 1602 C C . LEU A 1 209 ? -22.125 -38.312 -5.977 1 89.94 209 LEU A C 1
ATOM 1604 O O . LEU A 1 209 ? -21.578 -39.312 -6.434 1 89.94 209 LEU A O 1
ATOM 1608 N N . ASN A 1 210 ? -22.922 -38.25 -4.996 1 87.38 210 ASN A N 1
ATOM 1609 C CA . ASN A 1 210 ? -23.188 -39.531 -4.305 1 87.38 210 ASN A CA 1
ATOM 1610 C C . ASN A 1 210 ? -24.141 -40.406 -5.102 1 87.38 210 ASN A C 1
ATOM 1612 O O . ASN A 1 210 ? -24.094 -41.625 -4.988 1 87.38 210 ASN A O 1
ATOM 1616 N N . ALA A 1 211 ? -24.922 -39.75 -5.883 1 89.62 211 ALA A N 1
ATOM 1617 C CA . ALA A 1 211 ? -25.922 -40.5 -6.668 1 89.62 211 ALA A CA 1
ATOM 1618 C C . ALA A 1 211 ? -25.328 -40.938 -8 1 89.62 211 ALA A C 1
ATOM 1620 O O . ALA A 1 211 ? -25.938 -41.781 -8.703 1 89.62 211 ALA A O 1
ATOM 1621 N N . THR A 1 212 ? -24.156 -40.469 -8.289 1 90.19 212 THR A N 1
ATOM 1622 C CA . THR A 1 212 ? -23.531 -40.781 -9.57 1 90.19 212 THR A CA 1
ATOM 1623 C C . THR A 1 212 ? -22.188 -41.5 -9.359 1 90.19 212 THR A C 1
ATOM 1625 O O . THR A 1 212 ? -21.297 -40.969 -8.695 1 90.19 212 THR A O 1
ATOM 1628 N N . ASP A 1 213 ? -22.156 -42.719 -9.891 1 91.44 213 ASP A N 1
ATOM 1629 C CA . ASP A 1 213 ? -20.859 -43.406 -9.859 1 91.44 213 ASP A CA 1
ATOM 1630 C C . ASP A 1 213 ? -19.828 -42.625 -10.688 1 91.44 213 ASP A C 1
ATOM 1632 O O . ASP A 1 213 ? -20.031 -42.406 -11.891 1 91.44 213 ASP A O 1
ATOM 1636 N N . HIS A 1 214 ? -18.734 -42.156 -10.023 1 95.25 214 HIS A N 1
ATOM 1637 C CA . HIS A 1 214 ? -17.781 -41.312 -10.719 1 95.25 214 HIS A CA 1
ATOM 1638 C C . HIS A 1 214 ? -16.359 -41.562 -10.242 1 95.25 214 HIS A C 1
ATOM 1640 O O . HIS A 1 214 ? -16.156 -42.188 -9.195 1 95.25 214 HIS A O 1
ATOM 1646 N N . THR A 1 215 ? -15.414 -41.25 -11.039 1 96.5 215 THR A N 1
ATOM 1647 C CA . THR A 1 215 ? -13.984 -41.281 -10.719 1 96.5 215 THR A CA 1
ATOM 1648 C C . THR A 1 215 ? -13.312 -39.969 -11.188 1 96.5 215 THR A C 1
ATOM 1650 O O . THR A 1 215 ? -13.758 -39.344 -12.148 1 96.5 215 THR A O 1
ATOM 1653 N N . TRP A 1 216 ? -12.398 -39.594 -10.43 1 96.31 216 TRP A N 1
ATOM 1654 C CA . TRP A 1 216 ? -11.641 -38.375 -10.805 1 96.31 216 TRP A CA 1
ATOM 1655 C C . TRP A 1 216 ? -10.562 -38.719 -11.828 1 96.31 216 TRP A C 1
ATOM 1657 O O . TRP A 1 216 ? -9.859 -39.75 -11.688 1 96.31 216 TRP A O 1
ATOM 1667 N N . GLN A 1 217 ? -10.469 -37.938 -12.875 1 96 217 GLN A N 1
ATOM 1668 C CA . GLN A 1 217 ? -9.469 -38.062 -13.93 1 96 217 GLN A CA 1
ATOM 1669 C C . GLN A 1 217 ? -8.75 -36.75 -14.195 1 96 217 GLN A C 1
ATOM 1671 O O . GLN A 1 217 ? -9.266 -35.688 -13.867 1 96 217 GLN A O 1
ATOM 1676 N N . THR A 1 218 ? -7.555 -36.812 -14.727 1 95.75 218 THR A N 1
ATOM 1677 C CA . THR A 1 218 ? -6.859 -35.625 -15.211 1 95.75 218 THR A CA 1
ATOM 1678 C C . THR A 1 218 ? -7.172 -35.375 -16.688 1 95.75 218 THR A C 1
ATOM 1680 O O . THR A 1 218 ? -7.734 -36.25 -17.359 1 95.75 218 THR A O 1
ATOM 1683 N N . LEU A 1 219 ? -6.809 -34.25 -17.156 1 94.56 219 LEU A N 1
ATOM 1684 C CA . LEU A 1 219 ? -7.059 -33.906 -18.562 1 94.56 219 LEU A CA 1
ATOM 1685 C C . LEU A 1 219 ? -6.348 -34.906 -19.484 1 94.56 219 LEU A C 1
ATOM 1687 O O . LEU A 1 219 ? -6.934 -35.375 -20.453 1 94.56 219 LEU A O 1
ATOM 1691 N N . ALA A 1 220 ? -5.156 -35.219 -19.172 1 96.06 220 ALA A N 1
ATOM 1692 C CA . ALA A 1 220 ? -4.367 -36.125 -20 1 96.06 220 ALA A CA 1
ATOM 1693 C C . ALA A 1 220 ? -4.953 -37.531 -19.984 1 96.06 220 ALA A C 1
ATOM 1695 O O . ALA A 1 220 ? -5.145 -38.156 -21.031 1 96.06 220 ALA A O 1
ATOM 1696 N N . SER A 1 221 ? -5.234 -38.031 -18.797 1 95.88 221 SER A N 1
ATOM 1697 C CA . SER A 1 221 ? -5.758 -39.375 -18.672 1 95.88 221 SER A CA 1
ATOM 1698 C C . SER A 1 221 ? -7.109 -39.531 -19.359 1 95.88 221 SER A C 1
ATOM 1700 O O . SER A 1 221 ? -7.395 -40.562 -19.969 1 95.88 221 SER A O 1
ATOM 1702 N N . HIS A 1 222 ? -7.895 -38.5 -19.25 1 95.69 222 HIS A N 1
ATOM 1703 C CA . HIS A 1 222 ? -9.203 -38.562 -19.875 1 95.69 222 HIS A CA 1
ATOM 1704 C C . HIS A 1 222 ? -9.086 -38.531 -21.406 1 95.69 222 HIS A C 1
ATOM 1706 O O . HIS A 1 222 ? -9.859 -39.188 -22.109 1 95.69 222 HIS A O 1
ATOM 1712 N N . CYS A 1 223 ? -8.219 -37.719 -21.953 1 95.81 223 CYS A N 1
ATOM 1713 C CA . CYS A 1 223 ? -7.98 -37.719 -23.391 1 95.81 223 CYS A CA 1
ATOM 1714 C C . CYS A 1 223 ? -7.617 -39.125 -23.891 1 95.81 223 CYS A C 1
ATOM 1716 O O . CYS A 1 223 ? -8.203 -39.594 -24.859 1 95.81 223 CYS A O 1
ATOM 1718 N N . ILE A 1 224 ? -6.672 -39.719 -23.234 1 96.56 224 ILE A N 1
ATOM 1719 C CA . ILE A 1 224 ? -6.199 -41.062 -23.641 1 96.56 224 ILE A CA 1
ATOM 1720 C C . ILE A 1 224 ? -7.328 -42.062 -23.5 1 96.56 224 ILE A C 1
ATOM 1722 O O . ILE A 1 224 ? -7.512 -42.938 -24.375 1 96.56 224 ILE A O 1
ATOM 1726 N N . ALA A 1 225 ? -8.047 -41.969 -22.375 1 94.75 225 ALA A N 1
ATOM 1727 C CA . ALA A 1 225 ? -9.172 -42.875 -22.156 1 94.75 225 ALA A CA 1
ATOM 1728 C C . ALA A 1 225 ? -10.18 -42.781 -23.297 1 94.75 225 ALA A C 1
ATOM 1730 O O . ALA A 1 225 ? -10.648 -43.812 -23.812 1 94.75 225 ALA A O 1
ATOM 1731 N N . ARG A 1 226 ? -10.477 -41.594 -23.703 1 93.25 226 ARG A N 1
ATOM 1732 C CA . ARG A 1 226 ? -11.406 -41.375 -24.812 1 93.25 226 ARG A CA 1
ATOM 1733 C C . ARG A 1 226 ? -10.891 -42 -26.109 1 93.25 226 ARG A C 1
ATOM 1735 O O . ARG A 1 226 ? -11.617 -42.688 -26.797 1 93.25 226 ARG A O 1
ATOM 1742 N N . TRP A 1 227 ? -9.672 -41.75 -26.391 1 95 227 TRP A N 1
ATOM 1743 C CA . TRP A 1 227 ? -9.078 -42.219 -27.641 1 95 227 TRP A CA 1
ATOM 1744 C C . TRP A 1 227 ? -8.992 -43.75 -27.672 1 95 227 TRP A C 1
ATOM 1746 O O . TRP A 1 227 ? -9.148 -44.344 -28.719 1 95 227 TRP A O 1
ATOM 1756 N N . THR A 1 228 ? -8.75 -44.312 -26.5 1 93.25 228 THR A N 1
ATOM 1757 C CA . THR A 1 228 ? -8.516 -45.75 -26.438 1 93.25 228 THR A CA 1
ATOM 1758 C C . THR A 1 228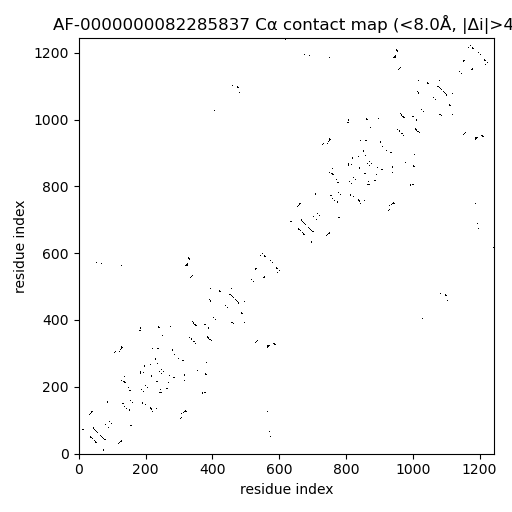 ? -9.781 -46.469 -26 1 93.25 228 THR A C 1
ATOM 1760 O O . THR A 1 228 ? -9.734 -47.688 -25.688 1 93.25 228 THR A O 1
ATOM 1763 N N . LEU A 1 229 ? -10.875 -45.812 -25.844 1 90.31 229 LEU A N 1
ATOM 1764 C CA . LEU A 1 229 ? -12.211 -46.312 -25.547 1 90.31 229 LEU A CA 1
ATOM 1765 C C . LEU A 1 229 ? -12.242 -46.969 -24.172 1 90.31 229 LEU A C 1
ATOM 1767 O O . LEU A 1 229 ? -12.828 -48.062 -24.016 1 90.31 229 LEU A O 1
ATOM 1771 N N . GLN A 1 230 ? -11.516 -46.406 -23.297 1 89.44 230 GLN A N 1
ATOM 1772 C CA . GLN A 1 230 ? -11.594 -46.781 -21.891 1 89.44 230 GLN A CA 1
ATOM 1773 C C . GLN A 1 230 ? -12.43 -45.75 -21.109 1 89.44 230 GLN A C 1
ATOM 1775 O O . GLN A 1 230 ? -12.562 -44.594 -21.516 1 89.44 230 GLN A O 1
ATOM 1780 N N . LYS A 1 231 ? -13.086 -46.281 -20.109 1 88.81 231 LYS A N 1
ATOM 1781 C CA . LYS A 1 231 ? -13.914 -45.375 -19.328 1 88.81 231 LYS A CA 1
ATOM 1782 C C . LYS A 1 231 ? -13.062 -44.469 -18.422 1 88.81 231 LYS A C 1
ATOM 1784 O O . LYS A 1 231 ? -13.422 -43.344 -18.141 1 88.81 231 LYS A O 1
ATOM 1789 N N . ALA A 1 232 ? -12.008 -45.031 -17.891 1 92.25 232 ALA A N 1
ATOM 1790 C CA . ALA A 1 232 ? -11.086 -44.312 -17.016 1 92.25 232 ALA A CA 1
ATOM 1791 C C . ALA A 1 232 ? -9.695 -44.938 -17.062 1 92.25 232 ALA A C 1
ATOM 1793 O O . ALA A 1 232 ? -9.531 -46.094 -17.469 1 92.25 232 ALA A O 1
ATOM 1794 N N . LEU A 1 233 ? -8.719 -44.156 -16.781 1 94.81 233 LEU A N 1
ATOM 1795 C CA . LEU A 1 233 ? -7.332 -44.625 -16.719 1 94.81 233 LEU A CA 1
ATOM 1796 C C . LEU A 1 233 ? -6.711 -44.281 -15.375 1 94.81 233 LEU A C 1
ATOM 1798 O O . LEU A 1 233 ? -7.238 -43.438 -14.641 1 94.81 233 LEU A O 1
ATOM 1802 N N . PRO A 1 234 ? -5.625 -44.969 -15.055 1 96.12 234 PRO A N 1
ATOM 1803 C CA . PRO A 1 234 ? -4.828 -44.438 -13.93 1 96.12 234 PRO A CA 1
ATOM 1804 C C . PRO A 1 234 ? -4.254 -43.062 -14.203 1 96.12 234 PRO A C 1
ATOM 1806 O O . PRO A 1 234 ? -4.207 -42.625 -15.352 1 96.12 234 PRO A O 1
ATOM 1809 N N . ILE A 1 235 ? -3.926 -42.344 -13.156 1 96.19 235 ILE A N 1
ATOM 1810 C CA . ILE A 1 235 ? -3.197 -41.094 -13.32 1 96.19 235 ILE A CA 1
ATOM 1811 C C . ILE A 1 235 ? -1.736 -41.281 -12.93 1 96.19 235 ILE A C 1
ATOM 1813 O O . ILE A 1 235 ? -1.41 -42.188 -12.156 1 96.19 235 ILE A O 1
ATOM 1817 N N . SER A 1 236 ? -0.862 -40.531 -13.516 1 96.44 236 SER A N 1
ATOM 1818 C CA . SER A 1 236 ? 0.57 -40.719 -13.289 1 96.44 236 SER A CA 1
ATOM 1819 C C . SER A 1 236 ? 0.968 -40.281 -11.883 1 96.44 236 SER A C 1
ATOM 1821 O O . SER A 1 236 ? 0.23 -39.562 -11.219 1 96.44 236 SER A O 1
ATOM 1823 N N . TYR A 1 237 ? 2.166 -40.719 -11.445 1 96.12 237 TYR A N 1
ATOM 1824 C CA . TYR A 1 237 ? 2.723 -40.25 -10.18 1 96.12 237 TYR A CA 1
ATOM 1825 C C . TYR A 1 237 ? 2.869 -38.75 -10.172 1 96.12 237 TYR A C 1
ATOM 1827 O O . TYR A 1 237 ? 2.629 -38.094 -9.148 1 96.12 237 TYR A O 1
ATOM 1835 N N . SER A 1 238 ? 3.254 -38.188 -11.266 1 96.06 238 SER A N 1
ATOM 1836 C CA . SER A 1 238 ? 3.389 -36.75 -11.375 1 96.06 238 SER A CA 1
ATOM 1837 C C . SER A 1 238 ? 2.057 -36.031 -11.133 1 96.06 238 SER A C 1
ATOM 1839 O O . SER A 1 238 ? 1.982 -35.094 -10.344 1 96.06 238 SER A O 1
ATOM 1841 N N . GLU A 1 239 ? 1.05 -36.5 -11.734 1 94.75 239 GLU A N 1
ATOM 1842 C CA . GLU A 1 239 ? -0.283 -35.906 -11.609 1 94.75 239 GLU A CA 1
ATOM 1843 C C . GLU A 1 239 ? -0.828 -36.062 -10.195 1 94.75 239 GLU A C 1
ATOM 1845 O O . GLU A 1 239 ? -1.429 -35.156 -9.641 1 94.75 239 GLU A O 1
ATOM 1850 N N . ALA A 1 240 ? -0.644 -37.25 -9.648 1 95.75 240 ALA A N 1
ATOM 1851 C CA . ALA A 1 240 ? -1.093 -37.531 -8.289 1 95.75 240 ALA A CA 1
ATOM 1852 C C . ALA A 1 240 ? -0.343 -36.656 -7.285 1 95.75 240 ALA A C 1
ATOM 1854 O O . ALA A 1 240 ? -0.908 -36.219 -6.27 1 95.75 240 ALA A O 1
ATOM 1855 N N . SER A 1 241 ? 0.915 -36.438 -7.574 1 95.25 241 SER A N 1
ATOM 1856 C CA . SER A 1 241 ? 1.744 -35.594 -6.695 1 95.25 241 SER A CA 1
ATOM 1857 C C . SER A 1 241 ? 1.279 -34.156 -6.695 1 95.25 241 SER A C 1
ATOM 1859 O O . SER A 1 241 ? 1.194 -33.531 -5.637 1 95.25 241 SER A O 1
ATOM 1861 N N . TRP A 1 242 ? 0.957 -33.625 -7.762 1 92.81 242 TRP A N 1
ATOM 1862 C CA . TRP A 1 242 ? 0.617 -32.219 -7.84 1 92.81 242 TRP A CA 1
ATOM 1863 C C . TRP A 1 242 ? -0.784 -31.969 -7.293 1 92.81 242 TRP A C 1
ATOM 1865 O O . TRP A 1 242 ? -1.15 -30.828 -7.016 1 92.81 242 TRP A O 1
ATOM 1875 N N . ILE A 1 243 ? -1.597 -32.938 -7.117 1 94.25 243 ILE A N 1
ATOM 1876 C CA . ILE A 1 243 ? -2.887 -32.688 -6.484 1 94.25 243 ILE A CA 1
ATOM 1877 C C . ILE A 1 243 ? -2.736 -32.75 -4.965 1 94.25 243 ILE A C 1
ATOM 1879 O O . ILE A 1 243 ? -3.666 -32.406 -4.23 1 94.25 243 ILE A O 1
ATOM 1883 N N . GLY A 1 244 ? -1.579 -33.219 -4.465 1 93.69 244 GLY A N 1
ATOM 1884 C CA . GLY A 1 244 ? -1.232 -33.125 -3.057 1 93.69 244 GLY A CA 1
ATOM 1885 C C . GLY A 1 244 ? -1.63 -34.312 -2.238 1 93.69 244 GLY A C 1
ATOM 1886 O O . GLY A 1 244 ? -1.765 -34.25 -1.017 1 93.69 244 GLY A O 1
ATOM 1887 N N . LEU A 1 245 ? -1.789 -35.5 -2.918 1 96.38 245 LEU A N 1
ATOM 1888 C CA . LEU A 1 245 ? -2.289 -36.688 -2.203 1 96.38 245 LEU A CA 1
ATOM 1889 C C . LEU A 1 245 ? -1.266 -37.812 -2.225 1 96.38 245 LEU A C 1
ATOM 1891 O O . LEU A 1 245 ? -1.402 -38.781 -1.493 1 96.38 245 LEU A O 1
ATOM 1895 N N . LEU A 1 246 ? -0.242 -37.656 -3.021 1 96.31 246 LEU A N 1
ATOM 1896 C CA . LEU A 1 246 ? 0.728 -38.719 -3.219 1 96.31 246 LEU A CA 1
ATOM 1897 C C . LEU A 1 246 ? 1.856 -38.625 -2.197 1 96.31 246 LEU A C 1
ATOM 1899 O O . LEU A 1 246 ? 2.387 -37.531 -1.948 1 96.31 246 LEU A O 1
ATOM 1903 N N . ASN A 1 247 ? 2.113 -39.75 -1.584 1 94.38 247 ASN A N 1
ATOM 1904 C CA . ASN A 1 247 ? 3.377 -39.844 -0.861 1 94.38 247 ASN A CA 1
ATOM 1905 C C . ASN A 1 247 ? 4.566 -39.906 -1.816 1 94.38 247 ASN A C 1
ATOM 1907 O O . ASN A 1 247 ? 4.703 -40.875 -2.584 1 94.38 247 ASN A O 1
ATOM 1911 N N . ILE A 1 248 ? 5.477 -38.969 -1.76 1 91.44 248 ILE A N 1
ATOM 1912 C CA . ILE A 1 248 ? 6.508 -38.781 -2.775 1 91.44 248 ILE A CA 1
ATOM 1913 C C . ILE A 1 248 ? 7.555 -39.875 -2.67 1 91.44 248 ILE A C 1
ATOM 1915 O O . ILE A 1 248 ? 8.312 -40.125 -3.611 1 91.44 248 ILE A O 1
ATOM 1919 N N . ASN A 1 249 ? 7.582 -40.562 -1.554 1 88.69 249 ASN A N 1
ATOM 1920 C CA . ASN A 1 249 ? 8.578 -41.594 -1.351 1 88.69 249 ASN A CA 1
ATOM 1921 C C . ASN A 1 249 ? 8.062 -42.969 -1.781 1 88.69 249 ASN A C 1
ATOM 1923 O O . ASN A 1 249 ? 8.789 -43.75 -2.393 1 88.69 249 ASN A O 1
ATOM 1927 N N . THR A 1 250 ? 6.77 -43.25 -1.486 1 90.31 250 THR A N 1
ATOM 1928 C CA . THR A 1 250 ? 6.227 -44.562 -1.736 1 90.31 250 THR A CA 1
ATOM 1929 C C . THR A 1 250 ? 5.41 -44.594 -3.025 1 90.31 250 THR A C 1
ATOM 1931 O O . THR A 1 250 ? 5.098 -45.656 -3.553 1 90.31 250 THR A O 1
ATOM 1934 N N . CYS A 1 251 ? 4.988 -43.438 -3.518 1 93.94 251 CYS A N 1
ATOM 1935 C CA . CYS A 1 251 ? 4.168 -43.281 -4.715 1 93.94 251 CYS A CA 1
ATOM 1936 C C . CYS A 1 251 ? 2.836 -44 -4.566 1 93.94 251 CYS A C 1
ATOM 1938 O O . CYS A 1 251 ? 2.42 -44.75 -5.465 1 93.94 251 CYS A O 1
ATOM 1940 N N . THR A 1 252 ? 2.311 -43.906 -3.385 1 94.81 252 THR A N 1
ATOM 1941 C CA . THR A 1 252 ? 0.942 -44.281 -3.047 1 94.81 252 THR A CA 1
ATOM 1942 C C . THR A 1 252 ? 0.195 -43.094 -2.439 1 94.81 252 THR A C 1
ATOM 1944 O O . THR A 1 252 ? 0.812 -42.125 -2.018 1 94.81 252 THR A O 1
ATOM 1947 N N . PHE A 1 253 ? -1.093 -43.219 -2.504 1 96.94 253 PHE A N 1
ATOM 1948 C CA . PHE A 1 253 ? -1.827 -42.156 -1.835 1 96.94 253 PHE A CA 1
ATOM 1949 C C . PHE A 1 253 ? -1.506 -42.125 -0.346 1 96.94 253 PHE A C 1
ATOM 1951 O O . PHE A 1 253 ? -1.502 -43.156 0.313 1 96.94 253 PHE A O 1
ATOM 1958 N N . GLU A 1 254 ? -1.224 -40.969 0.165 1 95.62 254 GLU A N 1
ATOM 1959 C CA . GLU A 1 254 ? -0.843 -40.781 1.562 1 95.62 254 GLU A CA 1
ATOM 1960 C C . GLU A 1 254 ? -2.049 -40.938 2.486 1 95.62 254 GLU A C 1
ATOM 1962 O O . GLU A 1 254 ? -2.996 -40.156 2.408 1 95.62 254 GLU A O 1
ATOM 1967 N N . PRO A 1 255 ? -2.006 -41.906 3.426 1 96.06 255 PRO A N 1
ATOM 1968 C CA . PRO A 1 255 ? -3.158 -42.125 4.297 1 96.06 255 PRO A CA 1
ATOM 1969 C C . PRO A 1 255 ? -3.586 -40.875 5.066 1 96.06 255 PRO A C 1
ATOM 1971 O O . PRO A 1 255 ? -4.785 -40.625 5.223 1 96.06 255 PRO A O 1
ATOM 1974 N N . MET A 1 256 ? -2.672 -40.125 5.559 1 94.31 256 MET A N 1
ATOM 1975 C CA . MET A 1 256 ? -2.998 -38.906 6.297 1 94.31 256 MET A CA 1
ATOM 1976 C C . MET A 1 256 ? -3.785 -37.938 5.426 1 94.31 256 MET A C 1
ATOM 1978 O O . MET A 1 256 ? -4.688 -37.25 5.914 1 94.31 256 MET A O 1
ATOM 1982 N N . ALA A 1 257 ? -3.4 -37.844 4.195 1 95.62 257 ALA A N 1
ATOM 1983 C CA . ALA A 1 257 ? -4.109 -37 3.25 1 95.62 257 ALA A CA 1
ATOM 1984 C C . ALA A 1 257 ? -5.516 -37.5 2.979 1 95.62 257 ALA A C 1
ATOM 1986 O O . ALA A 1 257 ? -6.48 -36.75 2.938 1 95.62 257 ALA A O 1
ATOM 1987 N N . LEU A 1 258 ? -5.621 -38.812 2.842 1 96.38 258 LEU A N 1
ATOM 1988 C CA . LEU A 1 258 ? -6.906 -39.438 2.557 1 96.38 258 LEU A CA 1
ATOM 1989 C C . LEU A 1 258 ? -7.871 -39.25 3.723 1 96.38 258 LEU A C 1
ATOM 1991 O O . LEU A 1 258 ? -9.078 -39.094 3.518 1 96.38 258 LEU A O 1
ATOM 1995 N N . ASP A 1 259 ? -7.293 -39.188 4.91 1 94.81 259 ASP A N 1
ATOM 1996 C CA . ASP A 1 259 ? -8.102 -39.031 6.113 1 94.81 259 ASP A CA 1
ATOM 1997 C C . ASP A 1 259 ? -8.781 -37.656 6.141 1 94.81 259 ASP A C 1
ATOM 1999 O O . ASP A 1 259 ? -9.797 -37.469 6.816 1 94.81 259 ASP A O 1
ATOM 2003 N N . LEU A 1 260 ? -8.227 -36.75 5.484 1 94.81 260 LEU A N 1
ATOM 2004 C CA . LEU A 1 260 ? -8.766 -35.375 5.484 1 94.81 260 LEU A CA 1
ATOM 2005 C C . LEU A 1 260 ? -9.883 -35.25 4.457 1 94.81 260 LEU A C 1
ATOM 2007 O O . LEU A 1 260 ? -10.602 -34.25 4.449 1 94.81 260 LEU A O 1
ATOM 2011 N N . LEU A 1 261 ? -10.094 -36.25 3.602 1 95.62 261 LEU A N 1
ATOM 2012 C CA . LEU A 1 261 ? -11.102 -36.188 2.549 1 95.62 261 LEU A CA 1
ATOM 2013 C C . LEU A 1 261 ? -12.406 -36.844 3.01 1 95.62 261 LEU A C 1
ATOM 2015 O O . LEU A 1 261 ? -12.391 -37.75 3.818 1 95.62 261 LEU A O 1
ATOM 2019 N N . PRO A 1 262 ? -13.492 -36.281 2.43 1 93.94 262 PRO A N 1
ATOM 2020 C CA . PRO A 1 262 ? -14.727 -37.031 2.602 1 93.94 262 PRO A CA 1
ATOM 2021 C C . PRO A 1 262 ? -14.625 -38.469 2.018 1 93.94 262 PRO A C 1
ATOM 2023 O O . PRO A 1 262 ? -13.945 -38.656 1.009 1 93.94 262 PRO A O 1
ATOM 2026 N N . VAL A 1 263 ? -15.336 -39.375 2.566 1 92.69 263 VAL A N 1
ATOM 2027 C CA . VAL A 1 263 ? -15.234 -40.781 2.223 1 92.69 263 VAL A CA 1
ATOM 2028 C C . VAL A 1 263 ? -15.531 -40.969 0.737 1 92.69 263 VAL A C 1
ATOM 2030 O O . VAL A 1 263 ? -14.82 -41.719 0.043 1 92.69 263 VAL A O 1
ATOM 2033 N N . ASN A 1 264 ? -16.516 -40.375 0.255 1 92 264 ASN A N 1
ATOM 2034 C CA . ASN A 1 264 ? -16.906 -40.531 -1.144 1 92 264 ASN A CA 1
ATOM 2035 C C . ASN A 1 264 ? -15.828 -40 -2.086 1 92 264 ASN A C 1
ATOM 2037 O O . ASN A 1 264 ? -15.648 -40.531 -3.188 1 92 264 ASN A O 1
ATOM 2041 N N . ALA A 1 265 ? -15.203 -38.938 -1.704 1 93.94 265 ALA A N 1
ATOM 2042 C CA . ALA A 1 265 ? -14.102 -38.406 -2.504 1 93.94 265 ALA A CA 1
ATOM 2043 C C . ALA A 1 265 ? -12.938 -39.375 -2.561 1 93.94 265 ALA A C 1
ATOM 2045 O O . ALA A 1 265 ? -12.336 -39.594 -3.619 1 93.94 265 ALA A O 1
ATOM 2046 N N . ARG A 1 266 ? -12.68 -40.031 -1.471 1 94.06 266 ARG A N 1
ATOM 2047 C CA . ARG A 1 266 ? -11.602 -41.031 -1.37 1 94.06 266 ARG A CA 1
ATOM 2048 C C . ARG A 1 266 ? -11.867 -42.219 -2.268 1 94.06 266 ARG A C 1
ATOM 2050 O O . ARG A 1 266 ? -10.961 -42.688 -2.967 1 94.06 266 ARG A O 1
ATOM 2057 N N . ASP A 1 267 ? -13.039 -42.594 -2.246 1 93.56 267 ASP A N 1
ATOM 2058 C CA . ASP A 1 267 ? -13.422 -43.812 -2.977 1 93.56 267 ASP A CA 1
ATOM 2059 C C . ASP A 1 267 ? -13.461 -43.531 -4.48 1 93.56 267 ASP A C 1
ATOM 2061 O O . ASP A 1 267 ? -13.492 -44.5 -5.277 1 93.56 267 ASP A O 1
ATOM 2065 N N . SER A 1 268 ? -13.438 -42.344 -4.848 1 95.69 268 SER A N 1
ATOM 2066 C CA . SER A 1 268 ? -13.57 -41.969 -6.258 1 95.69 268 SER A CA 1
ATOM 2067 C C . SER A 1 268 ? -12.211 -41.625 -6.867 1 95.69 268 SER A C 1
ATOM 2069 O O . SER A 1 268 ? -12.133 -41.219 -8.031 1 95.69 268 SER A O 1
ATOM 2071 N N . LEU A 1 269 ? -11.109 -41.812 -6.117 1 96.5 269 LEU A N 1
ATOM 2072 C CA . LEU A 1 269 ? -9.773 -41.531 -6.637 1 96.5 269 LEU A CA 1
ATOM 2073 C C . LEU A 1 269 ? -9.344 -42.594 -7.633 1 96.5 269 LEU A C 1
ATOM 2075 O O . LEU A 1 269 ? -9.656 -43.781 -7.457 1 96.5 269 LEU A O 1
ATOM 2079 N N . PRO A 1 270 ? -8.68 -42.219 -8.672 1 95.19 270 PRO A N 1
ATOM 2080 C CA . PRO A 1 270 ? -8.242 -43.188 -9.68 1 95.19 270 PRO A CA 1
ATOM 2081 C C . PRO A 1 270 ? -7.023 -44 -9.227 1 95.19 270 PRO A C 1
ATOM 2083 O O . PRO A 1 270 ? -6.328 -43.594 -8.289 1 95.19 270 PRO A O 1
ATOM 2086 N N . PRO A 1 271 ? -6.789 -45.125 -9.883 1 95.56 271 PRO A N 1
ATOM 2087 C CA . PRO A 1 271 ? -5.527 -45.844 -9.633 1 95.56 271 PRO A CA 1
ATOM 2088 C C . PRO A 1 271 ? -4.309 -45.031 -10.094 1 95.56 271 PRO A C 1
ATOM 2090 O O . PRO A 1 271 ? -4.449 -44.062 -10.852 1 95.56 271 PRO A O 1
ATOM 2093 N N . LEU A 1 272 ? -3.178 -45.438 -9.562 1 96.69 272 LEU A N 1
ATOM 2094 C CA . LEU A 1 272 ? -1.931 -44.75 -9.859 1 96.69 272 LEU A CA 1
ATOM 2095 C C . LEU A 1 272 ? -1.047 -45.594 -10.781 1 96.69 272 LEU A C 1
ATOM 2097 O O . LEU A 1 272 ? -1.112 -46.812 -10.758 1 96.69 272 LEU A O 1
ATOM 2101 N N . ALA A 1 273 ? -0.321 -44.906 -11.617 1 95.62 273 ALA A N 1
ATOM 2102 C CA . ALA A 1 273 ? 0.657 -45.562 -12.477 1 95.62 273 ALA A CA 1
ATOM 2103 C C . ALA A 1 273 ? 1.877 -44.688 -12.703 1 95.62 273 ALA A C 1
ATOM 2105 O O . ALA A 1 273 ? 1.815 -43.469 -12.5 1 95.62 273 ALA A O 1
ATOM 2106 N N . ASP A 1 274 ? 2.969 -45.344 -13.047 1 92.12 274 ASP A N 1
ATOM 2107 C CA . ASP A 1 274 ? 4.152 -44.562 -13.43 1 92.12 274 ASP A CA 1
ATOM 2108 C C . ASP A 1 274 ? 4.02 -44.031 -14.852 1 92.12 274 ASP A C 1
ATOM 2110 O O . ASP A 1 274 ? 3.322 -44.594 -15.688 1 92.12 274 ASP A O 1
ATOM 2114 N N . PHE A 1 275 ? 4.66 -42.938 -15.109 1 91.5 275 PHE A N 1
ATOM 2115 C CA . PHE A 1 275 ? 4.715 -42.344 -16.438 1 91.5 275 PHE A CA 1
ATOM 2116 C C . PHE A 1 275 ? 5.254 -43.344 -17.453 1 91.5 275 PHE A C 1
ATOM 2118 O O . PHE A 1 275 ? 4.855 -43.312 -18.625 1 91.5 275 PHE A O 1
ATOM 2125 N N . HIS A 1 276 ? 6.062 -44.156 -17.031 1 87.25 276 HIS A N 1
ATOM 2126 C CA . HIS A 1 276 ? 6.711 -45.094 -17.938 1 87.25 276 HIS A CA 1
ATOM 2127 C C . HIS A 1 276 ? 5.742 -46.188 -18.391 1 87.25 276 HIS A C 1
ATOM 2129 O O . HIS A 1 276 ? 6.016 -46.906 -19.359 1 87.25 276 HIS A O 1
ATOM 2135 N N . ASP A 1 277 ? 4.645 -46.125 -17.641 1 87.38 277 ASP A N 1
ATOM 2136 C CA . ASP A 1 277 ? 3.588 -47.031 -18.078 1 87.38 277 ASP A CA 1
ATOM 2137 C C . ASP A 1 277 ? 2.754 -46.406 -19.188 1 87.38 277 ASP A C 1
ATOM 2139 O O . ASP A 1 277 ? 2.447 -45.219 -19.141 1 87.38 277 ASP A O 1
ATOM 2143 N N . CYS A 1 278 ? 2.73 -47 -20.359 1 89.81 278 CYS A N 1
ATOM 2144 C CA . CYS A 1 278 ? 2.021 -46.406 -21.469 1 89.81 278 CYS A CA 1
ATOM 2145 C C . CYS A 1 278 ? 0.874 -47.281 -21.938 1 89.81 278 CYS A C 1
ATOM 2147 O O . CYS A 1 278 ? 0.803 -48.469 -21.578 1 89.81 278 CYS A O 1
ATOM 2149 N N . VAL A 1 279 ? -0.084 -46.594 -22.531 1 91.88 279 VAL A N 1
ATOM 2150 C CA . VAL A 1 279 ? -1.171 -47.281 -23.219 1 91.88 279 VAL A CA 1
ATOM 2151 C C . VAL A 1 279 ? -0.836 -47.438 -24.703 1 91.88 279 VAL A C 1
ATOM 2153 O O . VAL A 1 279 ? -0.414 -46.469 -25.344 1 91.88 279 VAL A O 1
ATOM 2156 N N . SER A 1 280 ? -1.048 -48.594 -25.203 1 90.62 280 SER A N 1
ATOM 2157 C CA . SER A 1 280 ? -0.578 -48.844 -26.562 1 90.62 280 SER A CA 1
ATOM 2158 C C . SER A 1 280 ? -1.732 -48.812 -27.547 1 90.62 280 SER A C 1
ATOM 2160 O O . SER A 1 280 ? -2.699 -49.562 -27.406 1 90.62 280 SER A O 1
ATOM 2162 N N . GLY A 1 281 ? -1.648 -47.875 -28.484 1 89 281 GLY A N 1
ATOM 2163 C CA . GLY A 1 281 ? -2.422 -47.875 -29.719 1 89 281 GLY A CA 1
ATOM 2164 C C . GLY A 1 281 ? -3.887 -47.562 -29.5 1 89 281 GLY A C 1
ATOM 2165 O O . GLY A 1 281 ? -4.332 -47.406 -28.359 1 89 281 GLY A O 1
ATOM 2166 N N . LEU A 1 282 ? -4.602 -47.406 -30.641 1 92.5 282 LEU A N 1
ATOM 2167 C CA . LEU A 1 282 ? -6.047 -47.219 -30.688 1 92.5 282 LEU A CA 1
ATOM 2168 C C . LEU A 1 282 ? -6.758 -48.531 -31.016 1 92.5 282 LEU A C 1
ATOM 2170 O O . LEU A 1 282 ? -6.438 -49.156 -32.031 1 92.5 282 LEU A O 1
ATOM 2174 N N . PRO A 1 283 ? -7.68 -48.875 -30.109 1 90.25 283 PRO A N 1
ATOM 2175 C CA . PRO A 1 283 ? -8.469 -50.031 -30.516 1 90.25 283 PRO A CA 1
ATOM 2176 C C . PRO A 1 283 ? -9.398 -49.75 -31.688 1 90.25 283 PRO A C 1
ATOM 2178 O O . PRO A 1 283 ? -10.023 -48.688 -31.734 1 90.25 283 PRO A O 1
ATOM 2181 N N . GLU A 1 284 ? -9.438 -50.656 -32.594 1 85.88 284 GLU A N 1
ATOM 2182 C CA . GLU A 1 284 ? -10.273 -50.438 -33.75 1 85.88 284 GLU A CA 1
ATOM 2183 C C . GLU A 1 284 ? -11.758 -50.531 -33.406 1 85.88 284 GLU A C 1
ATOM 2185 O O . GLU A 1 284 ? -12.57 -49.75 -33.938 1 85.88 284 GLU A O 1
ATOM 2190 N N . TYR A 1 285 ? -12.055 -51.5 -32.531 1 81.56 285 TYR A N 1
ATOM 2191 C CA . TYR A 1 285 ? -13.461 -51.719 -32.219 1 81.56 285 TYR A CA 1
ATOM 2192 C C . TYR A 1 285 ? -13.727 -51.5 -30.734 1 81.56 285 TYR A C 1
ATOM 2194 O O . TYR A 1 285 ? -12.828 -51.688 -29.906 1 81.56 285 TYR A O 1
ATOM 2202 N N . LEU A 1 286 ? -14.922 -50.969 -30.453 1 71.44 286 LEU A N 1
ATOM 2203 C CA . LEU A 1 286 ? -15.398 -50.812 -29.078 1 71.44 286 LEU A CA 1
ATOM 2204 C C . LEU A 1 286 ? -15.594 -52.188 -28.422 1 71.44 286 LEU A C 1
ATOM 2206 O O . LEU A 1 286 ? -15.945 -53.156 -29.109 1 71.44 286 LEU A O 1
ATOM 2210 N N . PRO A 1 287 ? -15.078 -52.281 -27.188 1 61.16 287 PRO A N 1
ATOM 2211 C CA . PRO A 1 287 ? -15.453 -53.531 -26.547 1 61.16 287 PRO A CA 1
ATOM 2212 C C . PRO A 1 287 ? -16.938 -53.844 -26.688 1 61.16 287 PRO A C 1
ATOM 2214 O O . PRO A 1 287 ? -17.781 -52.938 -26.672 1 61.16 287 PRO A O 1
ATOM 2217 N N . PRO A 1 288 ? -17.219 -55 -27.266 1 54.22 288 PRO A N 1
ATOM 2218 C CA . PRO A 1 288 ? -18.609 -55.375 -27.484 1 54.22 288 PRO A CA 1
ATOM 2219 C C . PRO A 1 288 ? -19.516 -55 -26.312 1 54.22 288 PRO A C 1
ATOM 2221 O O . PRO A 1 288 ? -19.156 -55.219 -25.156 1 54.22 288 PRO A O 1
ATOM 2224 N N . ILE A 1 289 ? -20.062 -53.875 -26.422 1 50 289 ILE A N 1
ATOM 2225 C CA . ILE A 1 289 ? -21.141 -53.719 -25.453 1 50 289 ILE A CA 1
ATOM 2226 C C . ILE A 1 289 ? -22.094 -54.938 -25.531 1 50 289 ILE A C 1
ATOM 2228 O O . ILE A 1 289 ? -22.344 -55.469 -26.609 1 50 289 ILE A O 1
ATOM 2232 N N . ASN A 1 290 ? -22.031 -55.75 -24.453 1 45.88 290 ASN A N 1
ATOM 2233 C CA . ASN A 1 290 ? -22.969 -56.875 -24.438 1 45.88 290 ASN A CA 1
ATOM 2234 C C . ASN A 1 290 ? -24.266 -56.531 -25.172 1 45.88 290 ASN A C 1
ATOM 2236 O O . ASN A 1 290 ? -25.344 -56.688 -24.609 1 45.88 290 ASN A O 1
ATOM 2240 N N . ASP A 1 291 ? -24.391 -55.5 -25.922 1 45.06 291 ASP A N 1
ATOM 2241 C CA . ASP A 1 291 ? -25.719 -55.406 -26.5 1 45.06 291 ASP A CA 1
ATOM 2242 C C . ASP A 1 291 ? -25.891 -56.438 -27.625 1 45.06 291 ASP A C 1
ATOM 2244 O O . ASP A 1 291 ? -24.891 -56.938 -28.172 1 45.06 291 ASP A O 1
ATOM 2248 N N . SER A 1 292 ? -27.078 -57.125 -27.688 1 47.16 292 SER A N 1
ATOM 2249 C CA . SER A 1 292 ? -27.609 -58.125 -28.609 1 47.16 292 SER A CA 1
ATOM 2250 C C . SER A 1 292 ? -27.266 -57.781 -30.047 1 47.16 292 SER A C 1
ATOM 2252 O O . SER A 1 292 ? -27.453 -58.594 -30.953 1 47.16 292 SER A O 1
ATOM 2254 N N . THR A 1 293 ? -27.141 -56.562 -30.344 1 49.03 293 THR A N 1
ATOM 2255 C CA . THR A 1 293 ? -27.156 -56.25 -31.766 1 49.03 293 THR A CA 1
ATOM 2256 C C . THR A 1 293 ? -25.797 -56.531 -32.406 1 49.03 293 THR A C 1
ATOM 2258 O O . THR A 1 293 ? -25.688 -56.562 -33.625 1 49.03 293 THR A O 1
ATOM 2261 N N . GLY A 1 294 ? -24.797 -57.125 -31.766 1 46.91 294 GLY A N 1
ATOM 2262 C CA . GLY A 1 294 ? -23.516 -57.531 -32.281 1 46.91 294 GLY A CA 1
ATOM 2263 C C . GLY A 1 294 ? -22.766 -56.375 -32.969 1 46.91 294 GLY A C 1
ATOM 2264 O O . GLY A 1 294 ? -21.859 -56.625 -33.781 1 46.91 294 GLY A O 1
ATOM 2265 N N . LYS A 1 295 ? -23.469 -55.188 -33.094 1 53.94 295 LYS A N 1
ATOM 2266 C CA . LYS A 1 295 ? -22.797 -54.188 -33.906 1 53.94 295 LYS A CA 1
ATOM 2267 C C . LYS A 1 295 ? -21.562 -53.656 -33.188 1 53.94 295 LYS A C 1
ATOM 2269 O O . LYS A 1 295 ? -21.641 -53.219 -32.031 1 53.94 295 LYS A O 1
ATOM 2274 N N . CYS A 1 296 ? -20.453 -54.188 -33.531 1 54.12 296 CYS A N 1
ATOM 2275 C CA . CYS A 1 296 ? -19.219 -53.594 -33 1 54.12 296 CYS A CA 1
ATOM 2276 C C . CYS A 1 296 ? -19.047 -52.156 -33.469 1 54.12 296 CYS A C 1
ATOM 2278 O O . CYS A 1 296 ? -19.047 -51.906 -34.688 1 54.12 296 CYS A O 1
ATOM 2280 N N . ASN A 1 297 ? -19.141 -51.156 -32.594 1 69.19 297 ASN A N 1
ATOM 2281 C CA . ASN A 1 297 ? -18.953 -49.781 -32.969 1 69.19 297 ASN A CA 1
ATOM 2282 C C . ASN A 1 297 ? -17.484 -49.438 -33.125 1 69.19 297 ASN A C 1
ATOM 2284 O O . ASN A 1 297 ? -16.641 -49.844 -32.312 1 69.19 297 ASN A O 1
ATOM 2288 N N . VAL A 1 298 ? -17.172 -48.938 -34.281 1 83 298 VAL A N 1
ATOM 2289 C CA . VAL A 1 298 ? -15.82 -48.531 -34.656 1 83 298 VAL A CA 1
ATOM 2290 C C . VAL A 1 298 ? -15.367 -47.375 -33.812 1 83 298 VAL A C 1
ATOM 2292 O O . VAL A 1 298 ? -16.156 -46.469 -33.5 1 83 298 VAL A O 1
ATOM 2295 N N . ASN A 1 299 ? -14.188 -47.438 -33.312 1 90.62 299 ASN A N 1
ATOM 2296 C CA . ASN A 1 299 ? -13.547 -46.312 -32.625 1 90.62 299 ASN A CA 1
ATOM 2297 C C . ASN A 1 299 ? -13.5 -45.094 -33.531 1 90.62 299 ASN A C 1
ATOM 2299 O O . ASN A 1 299 ? -12.867 -45.094 -34.562 1 90.62 299 ASN A O 1
ATOM 2303 N N . PRO A 1 300 ? -14.211 -44.094 -33.125 1 89.62 300 PRO A N 1
ATOM 2304 C CA . PRO A 1 300 ? -14.227 -42.906 -33.969 1 89.62 300 PRO A CA 1
ATOM 2305 C C . PRO A 1 300 ? -12.836 -42.312 -34.219 1 89.62 300 PRO A C 1
ATOM 2307 O O . PRO A 1 300 ? -12.617 -41.594 -35.188 1 89.62 300 PRO A O 1
ATOM 2310 N N . PHE A 1 301 ? -11.898 -42.625 -33.375 1 94.31 301 PHE A N 1
ATOM 2311 C CA . PHE A 1 301 ? -10.57 -42.031 -33.469 1 94.31 301 PHE A CA 1
ATOM 2312 C C . PHE A 1 301 ? -9.672 -42.875 -34.375 1 94.31 301 PHE A C 1
ATOM 2314 O O . PHE A 1 301 ? -8.57 -42.469 -34.75 1 94.31 301 PHE A O 1
ATOM 2321 N N . TRP A 1 302 ? -10.133 -44.062 -34.719 1 93.06 302 TRP A N 1
ATOM 2322 C CA . TRP A 1 302 ? -9.367 -44.938 -35.594 1 93.06 302 TRP A CA 1
ATOM 2323 C C . TRP A 1 302 ? -9.117 -44.281 -36.938 1 93.06 302 TRP A C 1
ATOM 2325 O O . TRP A 1 302 ? -7.996 -44.312 -37.469 1 93.06 302 TRP A O 1
ATOM 2335 N N . ASP A 1 303 ? -10.156 -43.719 -37.5 1 91.81 303 ASP A N 1
ATOM 2336 C CA . ASP A 1 303 ? -10.031 -43.062 -38.812 1 91.81 303 ASP A CA 1
ATOM 2337 C C . ASP A 1 303 ? -9.586 -41.625 -38.688 1 91.81 303 ASP A C 1
ATOM 2339 O O . ASP A 1 303 ? -8.922 -41.094 -39.562 1 91.81 303 ASP A O 1
ATOM 2343 N N . ARG A 1 304 ? -9.953 -41.062 -37.531 1 94 304 ARG A N 1
ATOM 2344 C CA . ARG A 1 304 ? -9.633 -39.656 -37.312 1 94 304 ARG A CA 1
ATOM 2345 C C . ARG A 1 304 ? -8.133 -39.469 -37.156 1 94 304 ARG A C 1
ATOM 2347 O O . ARG A 1 304 ? -7.578 -38.438 -37.594 1 94 304 ARG A O 1
ATOM 2354 N N . PHE A 1 305 ? -7.453 -40.469 -36.438 1 95.75 305 PHE A N 1
ATOM 2355 C CA . PHE A 1 305 ? -6.023 -40.438 -36.188 1 95.75 305 PHE A CA 1
ATOM 2356 C C . PHE A 1 305 ? -5.332 -41.688 -36.719 1 95.75 305 PHE A C 1
ATOM 2358 O O . PHE A 1 305 ? -4.762 -42.469 -35.938 1 95.75 305 PHE A O 1
ATOM 2365 N N . PRO A 1 306 ? -5.223 -41.812 -37.938 1 94.25 306 PRO A N 1
ATOM 2366 C CA . PRO A 1 306 ? -4.645 -43.062 -38.469 1 94.25 306 PRO A CA 1
ATOM 2367 C C . PRO A 1 306 ? -3.191 -43.25 -38.031 1 94.25 306 PRO A C 1
ATOM 2369 O O . PRO A 1 306 ? -2.762 -44.406 -37.812 1 94.25 306 PRO A O 1
ATOM 2372 N N . GLU A 1 307 ? -2.463 -42.25 -37.938 1 95.25 307 GLU A N 1
ATOM 2373 C CA . GLU A 1 307 ? -1.046 -42.344 -37.594 1 95.25 307 GLU A CA 1
ATOM 2374 C C . GLU A 1 307 ? -0.856 -42.75 -36.125 1 95.25 307 GLU A C 1
ATOM 2376 O O . GLU A 1 307 ? 0.251 -43.094 -35.719 1 95.25 307 GLU A O 1
ATOM 2381 N N . LEU A 1 308 ? -1.975 -42.75 -35.312 1 96.38 308 LEU A N 1
ATOM 2382 C CA . LEU A 1 308 ? -1.849 -43.031 -33.906 1 96.38 308 LEU A CA 1
ATOM 2383 C C . LEU A 1 308 ? -2.281 -44.469 -33.594 1 96.38 308 LEU A C 1
ATOM 2385 O O . LEU A 1 308 ? -2.283 -44.875 -32.406 1 96.38 308 LEU A O 1
ATOM 2389 N N . ARG A 1 309 ? -2.561 -45.281 -34.562 1 94.88 309 ARG A N 1
ATOM 2390 C CA . ARG A 1 309 ? -3.115 -46.594 -34.375 1 94.88 309 ARG A CA 1
ATOM 2391 C C . ARG A 1 309 ? -2.148 -47.5 -33.625 1 94.88 309 ARG A C 1
ATOM 2393 O O . ARG A 1 309 ? -2.57 -48.406 -32.875 1 94.88 309 ARG A O 1
ATOM 2400 N N . GLN A 1 310 ? -0.83 -47.25 -33.719 1 93.75 310 GLN A N 1
ATOM 2401 C CA . GLN A 1 310 ? 0.16 -48.094 -33.031 1 93.75 310 GLN A CA 1
ATOM 2402 C C . GLN A 1 310 ? 1.033 -47.281 -32.094 1 93.75 310 GLN A C 1
ATOM 2404 O O . GLN A 1 310 ? 2.096 -47.719 -31.672 1 93.75 310 GLN A O 1
ATOM 2409 N N . THR A 1 311 ? 0.588 -46.188 -31.844 1 95.88 311 THR A N 1
ATOM 2410 C CA . THR A 1 311 ? 1.37 -45.219 -31.062 1 95.88 311 THR A CA 1
ATOM 2411 C C . THR A 1 311 ? 1.279 -45.531 -29.578 1 95.88 311 THR A C 1
ATOM 2413 O O . THR A 1 311 ? 0.288 -46.125 -29.125 1 95.88 311 THR A O 1
ATOM 2416 N N . LYS A 1 312 ? 2.326 -45.25 -28.812 1 96.12 312 LYS A N 1
ATOM 2417 C CA . LYS A 1 312 ? 2.301 -45.312 -27.359 1 96.12 312 LYS A CA 1
ATOM 2418 C C . LYS A 1 312 ? 1.791 -44 -26.75 1 96.12 312 LYS A C 1
ATOM 2420 O O . LYS A 1 312 ? 2.246 -42.938 -27.109 1 96.12 312 LYS A O 1
ATOM 2425 N N . PHE A 1 313 ? 0.833 -44.156 -25.891 1 97.44 313 PHE A N 1
ATOM 2426 C CA . PHE A 1 313 ? 0.309 -43 -25.172 1 97.44 313 PHE A CA 1
ATOM 2427 C C . PHE A 1 313 ? 0.842 -42.938 -23.75 1 97.44 313 PHE A C 1
ATOM 2429 O O . PHE A 1 313 ? 0.591 -43.844 -22.953 1 97.44 313 PHE A O 1
ATOM 2436 N N . TYR A 1 314 ? 1.588 -41.906 -23.406 1 96.94 314 TYR A N 1
ATOM 2437 C CA . TYR A 1 314 ? 2.127 -41.719 -22.062 1 96.94 314 TYR A CA 1
ATOM 2438 C C . TYR A 1 314 ? 1.23 -40.812 -21.234 1 96.94 314 TYR A C 1
ATOM 2440 O O . TYR A 1 314 ? 0.681 -39.844 -21.734 1 96.94 314 TYR A O 1
ATOM 2448 N N . LEU A 1 315 ? 1.1 -41.125 -19.938 1 96.31 315 LEU A N 1
ATOM 2449 C CA . LEU A 1 315 ? 0.262 -40.344 -19.016 1 96.31 315 LEU A CA 1
ATOM 2450 C C . LEU A 1 315 ? 0.812 -38.938 -18.828 1 96.31 315 LEU A C 1
ATOM 2452 O O . LEU A 1 315 ? 1.932 -38.656 -19.25 1 96.31 315 LEU A O 1
ATOM 2456 N N . GLY A 1 316 ? 0.01 -38.156 -18.188 1 96.5 316 GLY A N 1
ATOM 2457 C CA . GLY A 1 316 ? 0.329 -36.719 -18.078 1 96.5 316 GLY A CA 1
ATOM 2458 C C . GLY A 1 316 ? 1.415 -36.438 -17.062 1 96.5 316 GLY A C 1
ATOM 2459 O O . GLY A 1 316 ? 1.571 -37.156 -16.078 1 96.5 316 GLY A O 1
ATOM 2460 N N . ILE A 1 317 ? 2.195 -35.406 -17.328 1 96.5 317 ILE A N 1
ATOM 2461 C CA . ILE A 1 317 ? 3.174 -34.844 -16.406 1 96.5 317 ILE A CA 1
ATOM 2462 C C . ILE A 1 317 ? 2.855 -33.375 -16.156 1 96.5 317 ILE A C 1
ATOM 2464 O O . ILE A 1 317 ? 2.361 -32.688 -17.047 1 96.5 317 ILE A O 1
ATOM 2468 N N . GLY A 1 318 ? 3.111 -32.938 -14.969 1 94.56 318 GLY A N 1
ATOM 2469 C CA . GLY A 1 318 ? 2.877 -31.547 -14.664 1 94.56 318 GLY A CA 1
ATOM 2470 C C . GLY A 1 318 ? 3.682 -30.609 -15.539 1 94.56 318 GLY A C 1
ATOM 2471 O O . GLY A 1 318 ? 4.844 -30.875 -15.852 1 94.56 318 GLY A O 1
ATOM 2472 N N . ASP A 1 319 ? 3.094 -29.469 -15.898 1 91.94 319 ASP A N 1
ATOM 2473 C CA . ASP A 1 319 ? 3.695 -28.531 -16.828 1 91.94 319 ASP A CA 1
ATOM 2474 C C . ASP A 1 319 ? 5 -27.969 -16.281 1 91.94 319 ASP A C 1
ATOM 2476 O O . ASP A 1 319 ? 5.965 -27.766 -17.031 1 91.94 319 ASP A O 1
ATOM 2480 N N . GLY A 1 320 ? 5.066 -27.75 -15.023 1 92.06 320 GLY A N 1
ATOM 2481 C CA . GLY A 1 320 ? 6.297 -27.25 -14.445 1 92.06 320 GLY A CA 1
ATOM 2482 C C . GLY A 1 320 ? 7.477 -28.188 -14.625 1 92.06 320 GLY A C 1
ATOM 2483 O O . GLY A 1 320 ? 8.594 -27.734 -14.898 1 92.06 320 GLY A O 1
ATOM 2484 N N . ALA A 1 321 ? 7.238 -29.453 -14.43 1 93.81 321 ALA A N 1
ATOM 2485 C CA . ALA A 1 321 ? 8.281 -30.453 -14.625 1 93.81 321 ALA A CA 1
ATOM 2486 C C . ALA A 1 321 ? 8.727 -30.5 -16.094 1 93.81 321 ALA A C 1
ATOM 2488 O O . ALA A 1 321 ? 9.922 -30.578 -16.375 1 93.81 321 ALA A O 1
ATOM 2489 N N . CYS A 1 322 ? 7.762 -30.453 -16.938 1 94.12 322 CYS A N 1
ATOM 2490 C CA . CYS A 1 322 ? 8.07 -30.469 -18.359 1 94.12 322 CYS A CA 1
ATOM 2491 C C . CYS A 1 322 ? 8.875 -29.234 -18.75 1 94.12 322 CYS A C 1
ATOM 2493 O O . CYS A 1 322 ? 9.844 -29.328 -19.516 1 94.12 322 CYS A O 1
ATOM 2495 N N . ALA A 1 323 ? 8.469 -28.125 -18.234 1 91.06 323 ALA A N 1
ATOM 2496 C CA . ALA A 1 323 ? 9.188 -26.891 -18.516 1 91.06 323 ALA A CA 1
ATOM 2497 C C . ALA A 1 323 ? 10.625 -26.953 -18.016 1 91.06 323 ALA A C 1
ATOM 2499 O O . ALA A 1 323 ? 11.547 -26.469 -18.656 1 91.06 323 ALA A O 1
ATOM 2500 N N . ASN A 1 324 ? 10.797 -27.5 -16.906 1 92.06 324 ASN A N 1
ATOM 2501 C CA . ASN A 1 324 ? 12.117 -27.641 -16.312 1 92.06 324 ASN A CA 1
ATOM 2502 C C . ASN A 1 324 ? 13.031 -28.516 -17.172 1 92.06 324 ASN A C 1
ATOM 2504 O O . ASN A 1 324 ? 14.148 -28.109 -17.5 1 92.06 324 ASN A O 1
ATOM 2508 N N . ILE A 1 325 ? 12.547 -29.609 -17.5 1 90.56 325 ILE A N 1
ATOM 2509 C CA . ILE A 1 325 ? 13.312 -30.578 -18.297 1 90.56 325 ILE A CA 1
ATOM 2510 C C . ILE A 1 325 ? 13.547 -30.016 -19.703 1 90.56 325 ILE A C 1
ATOM 2512 O O . ILE A 1 325 ? 14.648 -30.141 -20.25 1 90.56 325 ILE A O 1
ATOM 2516 N N . GLY A 1 326 ? 12.539 -29.391 -20.234 1 90.31 326 GLY A N 1
ATOM 2517 C CA . GLY A 1 326 ? 12.656 -28.797 -21.562 1 90.31 326 GLY A CA 1
ATOM 2518 C C . GLY A 1 326 ? 13.648 -27.656 -21.609 1 90.31 326 GLY A C 1
ATOM 2519 O O . GLY A 1 326 ? 14.195 -27.344 -22.672 1 90.31 326 GLY A O 1
ATOM 2520 N N . SER A 1 327 ? 13.891 -27.047 -20.5 1 89.5 327 SER A N 1
ATOM 2521 C CA . SER A 1 327 ? 14.836 -25.938 -20.391 1 89.5 327 SER A CA 1
ATOM 2522 C C . SER A 1 327 ? 16.25 -26.453 -20.094 1 89.5 327 SER A C 1
ATOM 2524 O O . SER A 1 327 ? 17.109 -25.672 -19.688 1 89.5 327 SER A O 1
ATOM 2526 N N . LYS A 1 328 ? 16.438 -27.719 -20.188 1 89 328 LYS A N 1
ATOM 2527 C CA . LYS A 1 328 ? 17.734 -28.359 -20 1 89 328 LYS A CA 1
ATOM 2528 C C . LYS A 1 328 ? 18.141 -28.359 -18.531 1 89 328 LYS A C 1
ATOM 2530 O O . LYS A 1 328 ? 19.344 -28.359 -18.219 1 89 328 LYS A O 1
ATOM 2535 N N . CYS A 1 329 ? 17.188 -28.203 -17.688 1 89.88 329 CYS A N 1
ATOM 2536 C CA . CYS A 1 329 ? 17.438 -28.266 -16.25 1 89.88 329 CYS A CA 1
ATOM 2537 C C . CYS A 1 329 ? 17.109 -29.641 -15.688 1 89.88 329 CYS A C 1
ATOM 2539 O O . CYS A 1 329 ? 16.141 -29.781 -14.93 1 89.88 329 CYS A O 1
ATOM 2541 N N . THR A 1 330 ? 17.984 -30.594 -15.977 1 85.88 330 THR A N 1
ATOM 2542 C CA . THR A 1 330 ? 17.75 -31.984 -15.609 1 85.88 330 THR A CA 1
ATOM 2543 C C . THR A 1 330 ? 18.562 -32.375 -14.383 1 85.88 330 THR A C 1
ATOM 2545 O O . THR A 1 330 ? 18.453 -33.469 -13.875 1 85.88 330 THR A O 1
ATOM 2548 N N . VAL A 1 331 ? 19.406 -31.391 -14 1 80.5 331 VAL A N 1
ATOM 2549 C CA . VAL A 1 331 ? 20.281 -31.641 -12.852 1 80.5 331 VAL A CA 1
ATOM 2550 C C . VAL A 1 331 ? 20.125 -30.516 -11.836 1 80.5 331 VAL A C 1
ATOM 2552 O O . VAL A 1 331 ? 19.641 -29.438 -12.164 1 80.5 331 VAL A O 1
ATOM 2555 N N . ALA A 1 332 ? 20.672 -30.781 -10.625 1 79.69 332 ALA A N 1
ATOM 2556 C CA . ALA A 1 332 ? 20.391 -29.906 -9.484 1 79.69 332 ALA A CA 1
ATOM 2557 C C . ALA A 1 332 ? 21.219 -28.625 -9.57 1 79.69 332 ALA A C 1
ATOM 2559 O O . ALA A 1 332 ? 20.938 -27.656 -8.875 1 79.69 332 ALA A O 1
ATOM 2560 N N . ASP A 1 333 ? 22.156 -28.562 -10.414 1 85.5 333 ASP A N 1
ATOM 2561 C CA . ASP A 1 333 ? 23.016 -27.375 -10.477 1 85.5 333 ASP A CA 1
ATOM 2562 C C . ASP A 1 333 ? 22.406 -26.312 -11.398 1 85.5 333 ASP A C 1
ATOM 2564 O O . ASP A 1 333 ? 23 -25.25 -11.617 1 85.5 333 ASP A O 1
ATOM 2568 N N . ARG A 1 334 ? 21.234 -26.641 -11.977 1 91.19 334 ARG A N 1
ATOM 2569 C CA . ARG A 1 334 ? 20.484 -25.688 -12.789 1 91.19 334 ARG A CA 1
ATOM 2570 C C . ARG A 1 334 ? 19.094 -25.453 -12.219 1 91.19 334 ARG A C 1
ATOM 2572 O O . ARG A 1 334 ? 18.359 -26.406 -11.922 1 91.19 334 ARG A O 1
ATOM 2579 N N . ILE A 1 335 ? 18.797 -24.219 -12.023 1 94.38 335 ILE A N 1
ATOM 2580 C CA . ILE A 1 335 ? 17.469 -23.844 -11.578 1 94.38 335 ILE A CA 1
ATOM 2581 C C . ILE A 1 335 ? 16.688 -23.25 -12.742 1 94.38 335 ILE A C 1
ATOM 2583 O O . ILE A 1 335 ? 17.109 -22.266 -13.359 1 94.38 335 ILE A O 1
ATOM 2587 N N . ALA A 1 336 ? 15.594 -23.859 -13.062 1 94.38 336 ALA A N 1
ATOM 2588 C CA . ALA A 1 336 ? 14.719 -23.281 -14.086 1 94.38 336 ALA A CA 1
ATOM 2589 C C . ALA A 1 336 ? 13.836 -22.188 -13.492 1 94.38 336 ALA A C 1
ATOM 2591 O O . ALA A 1 336 ? 13.164 -22.406 -12.484 1 94.38 336 ALA A O 1
ATOM 2592 N N . VAL A 1 337 ? 13.867 -21.031 -14.07 1 94.56 337 VAL A N 1
ATOM 2593 C CA . VAL A 1 337 ? 12.992 -19.938 -13.664 1 94.56 337 VAL A CA 1
ATOM 2594 C C . VAL A 1 337 ? 12.109 -19.516 -14.836 1 94.56 337 VAL A C 1
ATOM 2596 O O . VAL A 1 337 ? 12.617 -19.234 -15.93 1 94.56 337 VAL A O 1
ATOM 2599 N N . THR A 1 338 ? 10.859 -19.547 -14.617 1 90 338 THR A N 1
ATOM 2600 C CA . THR A 1 338 ? 9.898 -19.109 -15.633 1 90 338 THR A CA 1
ATOM 2601 C C . THR A 1 338 ? 9.055 -17.953 -15.117 1 90 338 THR A C 1
ATOM 2603 O O . THR A 1 338 ? 8.562 -17.984 -13.984 1 90 338 THR A O 1
ATOM 2606 N N . ILE A 1 339 ? 8.891 -16.906 -15.969 1 89.62 339 ILE A N 1
ATOM 2607 C CA . ILE A 1 339 ? 7.984 -15.805 -15.625 1 89.62 339 ILE A CA 1
ATOM 2608 C C . ILE A 1 339 ? 6.992 -15.586 -16.766 1 89.62 339 ILE A C 1
ATOM 2610 O O . ILE A 1 339 ? 7.363 -15.07 -17.828 1 89.62 339 ILE A O 1
ATOM 2614 N N . GLY A 1 340 ? 5.82 -16.078 -16.656 1 83.25 340 GLY A N 1
ATOM 2615 C CA . GLY A 1 340 ? 4.648 -15.711 -17.453 1 83.25 340 GLY A CA 1
ATOM 2616 C C . GLY A 1 340 ? 3.658 -14.852 -16.688 1 83.25 340 GLY A C 1
ATOM 2617 O O . GLY A 1 340 ? 4.047 -13.875 -16.031 1 83.25 340 GLY A O 1
ATOM 2618 N N . THR A 1 341 ? 2.41 -15.328 -16.703 1 80.81 341 THR A N 1
ATOM 2619 C CA . THR A 1 341 ? 1.449 -14.68 -15.82 1 80.81 341 THR A CA 1
ATOM 2620 C C . THR A 1 341 ? 1.844 -14.875 -14.359 1 80.81 341 THR A C 1
ATOM 2622 O O . THR A 1 341 ? 1.821 -13.922 -13.57 1 80.81 341 THR A O 1
ATOM 2625 N N . SER A 1 342 ? 2.234 -16.062 -14.109 1 87.06 342 SER A N 1
ATOM 2626 C CA . SER A 1 342 ? 2.809 -16.438 -12.82 1 87.06 342 SER A CA 1
ATOM 2627 C C . SER A 1 342 ? 4.316 -16.641 -12.922 1 87.06 342 SER A C 1
ATOM 2629 O O . SER A 1 342 ? 4.906 -16.422 -13.977 1 87.06 342 SER A O 1
ATOM 2631 N N . ALA A 1 343 ? 4.949 -16.906 -11.852 1 92.12 343 ALA A N 1
ATOM 2632 C CA . ALA A 1 343 ? 6.383 -17.203 -11.859 1 92.12 343 ALA A CA 1
ATOM 2633 C C . ALA A 1 343 ? 6.691 -18.438 -11.016 1 92.12 343 ALA A C 1
ATOM 2635 O O . ALA A 1 343 ? 5.938 -18.781 -10.102 1 92.12 343 ALA A O 1
ATOM 2636 N N . ALA A 1 344 ? 7.762 -19.109 -11.375 1 94.25 344 ALA A N 1
ATOM 2637 C CA . ALA A 1 344 ? 8.164 -20.297 -10.625 1 94.25 344 ALA A CA 1
ATOM 2638 C C . ALA A 1 344 ? 9.656 -20.562 -10.773 1 94.25 344 ALA A C 1
ATOM 2640 O O . ALA A 1 344 ? 10.273 -20.172 -11.766 1 94.25 344 ALA A O 1
ATOM 2641 N N . ALA A 1 345 ? 10.227 -21.094 -9.805 1 96.06 345 ALA A N 1
ATOM 2642 C CA . ALA A 1 345 ? 11.594 -21.609 -9.805 1 96.06 345 ALA A CA 1
ATOM 2643 C C . ALA A 1 345 ? 11.633 -23.062 -9.32 1 96.06 345 ALA A C 1
ATOM 2645 O O . ALA A 1 345 ? 10.953 -23.422 -8.352 1 96.06 345 ALA A O 1
ATOM 2646 N N . ARG A 1 346 ? 12.438 -23.875 -10.055 1 94.75 346 ARG A N 1
ATOM 2647 C CA . ARG A 1 346 ? 12.398 -25.297 -9.758 1 94.75 346 ARG A CA 1
ATOM 2648 C C . ARG A 1 346 ? 13.75 -25.953 -10.023 1 94.75 346 ARG A C 1
ATOM 2650 O O . ARG A 1 346 ? 14.523 -25.484 -10.859 1 94.75 346 ARG A O 1
ATOM 2657 N N . ILE A 1 347 ? 13.977 -27.031 -9.383 1 91.44 347 ILE A N 1
ATOM 2658 C CA . ILE A 1 347 ? 15.117 -27.891 -9.648 1 91.44 347 ILE A CA 1
ATOM 2659 C C . ILE A 1 347 ? 14.656 -29.344 -9.734 1 91.44 347 ILE A C 1
ATOM 2661 O O . ILE A 1 347 ? 13.711 -29.75 -9.047 1 91.44 347 ILE A O 1
ATOM 2665 N N . CYS A 1 348 ? 15.211 -30.047 -10.656 1 90.38 348 CYS A N 1
ATOM 2666 C CA . CYS A 1 348 ? 14.984 -31.469 -10.789 1 90.38 348 CYS A CA 1
ATOM 2667 C C . CYS A 1 348 ? 16.047 -32.281 -10.039 1 90.38 348 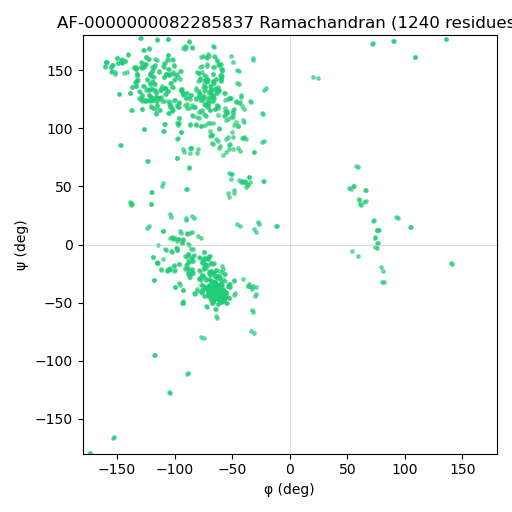CYS A C 1
ATOM 2669 O O . CYS A 1 348 ? 17.234 -32.031 -10.195 1 90.38 348 CYS A O 1
ATOM 2671 N N . ILE A 1 349 ? 15.617 -33.156 -9.25 1 84.62 349 ILE A N 1
ATOM 2672 C CA . ILE A 1 349 ? 16.531 -33.969 -8.438 1 84.62 349 ILE A CA 1
ATOM 2673 C C . ILE A 1 349 ? 16.281 -35.438 -8.695 1 84.62 349 ILE A C 1
ATOM 2675 O O . ILE A 1 349 ? 15.141 -35.906 -8.797 1 84.62 349 ILE A O 1
ATOM 2679 N N . HIS A 1 350 ? 17.359 -36.219 -8.898 1 83.19 350 HIS A N 1
ATOM 2680 C CA . HIS A 1 350 ? 17.266 -37.688 -8.992 1 83.19 350 HIS A CA 1
ATOM 2681 C C . HIS A 1 350 ? 16.906 -38.281 -7.637 1 83.19 350 HIS A C 1
ATOM 2683 O O . HIS A 1 350 ? 17.641 -38.094 -6.66 1 83.19 350 HIS A O 1
ATOM 2689 N N . HIS A 1 351 ? 15.711 -38.906 -7.594 1 83.06 351 HIS A N 1
ATOM 2690 C CA . HIS A 1 351 ? 15.18 -39.5 -6.363 1 83.06 351 HIS A CA 1
ATOM 2691 C C . HIS A 1 351 ? 14.344 -40.719 -6.66 1 83.06 351 HIS A C 1
ATOM 2693 O O . HIS A 1 351 ? 13.117 -40.656 -6.691 1 83.06 351 HIS A O 1
ATOM 2699 N N . PRO A 1 352 ? 14.969 -41.938 -6.793 1 83.44 352 PRO A N 1
ATOM 2700 C CA . PRO A 1 352 ? 14.219 -43.125 -7.117 1 83.44 352 PRO A CA 1
ATOM 2701 C C . PRO A 1 352 ? 13.258 -43.562 -6.008 1 83.44 352 PRO A C 1
ATOM 2703 O O . PRO A 1 352 ? 13.547 -43.344 -4.828 1 83.44 352 PRO A O 1
ATOM 2706 N N . ILE A 1 353 ? 12.18 -44.25 -6.391 1 83.56 353 ILE A N 1
ATOM 2707 C CA . ILE A 1 353 ? 11.141 -44.688 -5.473 1 83.56 353 ILE A CA 1
ATOM 2708 C C . ILE A 1 353 ? 11.703 -45.719 -4.516 1 83.56 353 ILE A C 1
ATOM 2710 O O . ILE A 1 353 ? 12.523 -46.562 -4.91 1 83.56 353 ILE A O 1
ATOM 2714 N N . GLN A 1 354 ? 11.312 -45.594 -3.254 1 70.75 354 GLN A N 1
ATOM 2715 C CA . GLN A 1 354 ? 11.727 -46.562 -2.244 1 70.75 354 GLN A CA 1
ATOM 2716 C C . GLN A 1 354 ? 10.859 -47.812 -2.289 1 70.75 354 GLN A C 1
ATOM 2718 O O . GLN A 1 354 ? 9.633 -47.719 -2.227 1 70.75 354 GLN A O 1
ATOM 2723 N N . GLN A 1 355 ? 11.297 -48.906 -2.844 1 56.88 355 GLN A N 1
ATOM 2724 C CA . GLN A 1 355 ? 10.547 -50.156 -2.834 1 56.88 355 GLN A CA 1
ATOM 2725 C C . GLN A 1 355 ? 10.578 -50.812 -1.454 1 56.88 355 GLN A C 1
ATOM 2727 O O . GLN A 1 355 ? 11.531 -50.625 -0.695 1 56.88 355 GLN A O 1
ATOM 2732 N N . ASP A 1 356 ? 9.367 -51.281 -0.907 1 49.22 356 ASP A N 1
ATOM 2733 C CA . ASP A 1 356 ? 9.188 -51.969 0.381 1 49.22 356 ASP A CA 1
ATOM 2734 C C . ASP A 1 356 ? 10.406 -52.812 0.731 1 49.22 356 ASP A C 1
ATOM 2736 O O . ASP A 1 356 ? 10.836 -52.844 1.887 1 49.22 356 ASP A O 1
ATOM 2740 N N . SER A 1 357 ? 10.789 -53.781 -0.128 1 43.78 357 SER A N 1
ATOM 2741 C CA . SER A 1 357 ? 11.781 -54.781 0.231 1 43.78 357 SER A CA 1
ATOM 2742 C C . SER A 1 357 ? 13.133 -54.156 0.556 1 43.78 357 SER A C 1
ATOM 2744 O O . SER A 1 357 ? 13.977 -54.781 1.202 1 43.78 357 SER A O 1
ATOM 2746 N N . ASP A 1 358 ? 13.484 -53.219 -0.083 1 41.59 358 ASP A N 1
ATOM 2747 C CA . ASP A 1 358 ? 14.836 -52.656 0.035 1 41.59 358 ASP A CA 1
ATOM 2748 C C . ASP A 1 358 ? 14.93 -51.656 1.184 1 41.59 358 ASP A C 1
ATOM 2750 O O . ASP A 1 358 ? 15.859 -50.875 1.245 1 41.59 358 ASP A O 1
ATOM 2754 N N . ARG A 1 359 ? 14.047 -51.531 1.99 1 40.78 359 ARG A N 1
ATOM 2755 C CA . ARG A 1 359 ? 14.102 -50.75 3.215 1 40.78 359 ARG A CA 1
ATOM 2756 C C . ARG A 1 359 ? 15.375 -51.062 4.008 1 40.78 359 ARG A C 1
ATOM 2758 O O . ARG A 1 359 ? 15.711 -50.312 4.945 1 40.78 359 ARG A O 1
ATOM 2765 N N . SER A 1 360 ? 15.75 -52.344 4.121 1 36.19 360 SER A N 1
ATOM 2766 C CA . SER A 1 360 ? 16.828 -52.781 5 1 36.19 360 SER A CA 1
ATOM 2767 C C . SER A 1 360 ? 18.156 -52.188 4.574 1 36.19 360 SER A C 1
ATOM 2769 O O . SER A 1 360 ? 19.078 -52.062 5.383 1 36.19 360 SER A O 1
ATOM 2771 N N . SER A 1 361 ? 18.641 -52.531 3.33 1 34.47 361 SER A N 1
ATOM 2772 C CA . SER A 1 361 ? 20.078 -52.406 3.072 1 34.47 361 SER A CA 1
ATOM 2773 C C . SER A 1 361 ? 20.5 -50.969 2.896 1 34.47 361 SER A C 1
ATOM 2775 O O . SER A 1 361 ? 21.656 -50.625 3.137 1 34.47 361 SER A O 1
ATOM 2777 N N . SER A 1 362 ? 20.312 -50.344 1.716 1 33.09 362 SER A N 1
ATOM 2778 C CA . SER A 1 362 ? 21.094 -49.156 1.442 1 33.09 362 SER A CA 1
ATOM 2779 C C . SER A 1 362 ? 20.5 -47.938 2.131 1 33.09 362 SER A C 1
ATOM 2781 O O . SER A 1 362 ? 19.438 -47.438 1.739 1 33.09 362 SER A O 1
ATOM 2783 N N . PRO A 1 363 ? 20.75 -47.812 3.396 1 35.31 363 PRO A N 1
ATOM 2784 C CA . PRO A 1 363 ? 20.469 -46.594 4.129 1 35.31 363 PRO A CA 1
ATOM 2785 C C . PRO A 1 363 ? 20.641 -45.344 3.275 1 35.31 363 PRO A C 1
ATOM 2787 O O . PRO A 1 363 ? 20.312 -44.219 3.711 1 35.31 363 PRO A O 1
ATOM 2790 N N . ALA A 1 364 ? 21.703 -45.469 2.436 1 33.28 364 ALA A N 1
ATOM 2791 C CA . ALA A 1 364 ? 22.25 -44.281 1.8 1 33.28 364 ALA A CA 1
ATOM 2792 C C . ALA A 1 364 ? 21.188 -43.562 0.943 1 33.28 364 ALA A C 1
ATOM 2794 O O . ALA A 1 364 ? 21.5 -42.594 0.26 1 33.28 364 ALA A O 1
ATOM 2795 N N . LEU A 1 365 ? 20.266 -44.375 0.59 1 36.47 365 LEU A N 1
ATOM 2796 C CA . LEU A 1 365 ? 19.406 -43.688 -0.382 1 36.47 365 LEU A CA 1
ATOM 2797 C C . LEU A 1 365 ? 18.844 -42.406 0.184 1 36.47 365 LEU A C 1
ATOM 2799 O O . LEU A 1 365 ? 18.516 -42.312 1.37 1 36.47 365 LEU A O 1
ATOM 2803 N N . PHE A 1 366 ? 19.078 -41.281 -0.5 1 39.34 366 PHE A N 1
ATOM 2804 C CA . PHE A 1 366 ? 18.797 -39.844 -0.401 1 39.34 366 PHE A CA 1
ATOM 2805 C C . PHE A 1 366 ? 17.406 -39.594 0.18 1 39.34 366 PHE A C 1
ATOM 2807 O O . PHE A 1 366 ? 16.391 -39.75 -0.517 1 39.34 366 PHE A O 1
ATOM 2814 N N . SER A 1 367 ? 17.125 -40.219 1.335 1 43.41 367 SER A N 1
ATOM 2815 C CA . SER A 1 367 ? 15.898 -39.688 1.886 1 43.41 367 SER A CA 1
ATOM 2816 C C . SER A 1 367 ? 15.891 -38.156 1.796 1 43.41 367 SER A C 1
ATOM 2818 O O . SER A 1 367 ? 16.531 -37.469 2.607 1 43.41 367 SER A O 1
ATOM 2820 N N . PHE A 1 368 ? 16.078 -37.688 0.57 1 47.75 368 PHE A N 1
ATOM 2821 C CA . PHE A 1 368 ? 15.812 -36.25 0.471 1 47.75 368 PHE A CA 1
ATOM 2822 C C . PHE A 1 368 ? 14.734 -35.812 1.458 1 47.75 368 PHE A C 1
ATOM 2824 O O . PHE A 1 368 ? 13.617 -36.344 1.428 1 47.75 368 PHE A O 1
ATOM 2831 N N . GLN A 1 369 ? 15.203 -35.656 2.666 1 53.16 369 GLN A N 1
ATOM 2832 C CA . GLN A 1 369 ? 14.234 -35 3.541 1 53.16 369 GLN A CA 1
ATOM 2833 C C . GLN A 1 369 ? 13.945 -33.594 3.072 1 53.16 369 GLN A C 1
ATOM 2835 O O . GLN A 1 369 ? 14.859 -32.781 2.91 1 53.16 369 GLN A O 1
ATOM 2840 N N . ILE A 1 370 ? 12.898 -33.594 2.225 1 54.44 370 ILE A N 1
ATOM 2841 C CA . ILE A 1 370 ? 12.461 -32.25 1.905 1 54.44 370 ILE A CA 1
ATOM 2842 C C . ILE A 1 370 ? 12.883 -31.297 3.018 1 54.44 370 ILE A C 1
ATOM 2844 O O . ILE A 1 370 ? 12.539 -31.5 4.184 1 54.44 370 ILE A O 1
ATOM 2848 N N . PRO A 1 371 ? 14.125 -30.797 2.809 1 52.34 371 PRO A N 1
ATOM 2849 C CA . PRO A 1 371 ? 14.523 -29.875 3.869 1 52.34 371 PRO A CA 1
ATOM 2850 C C . PRO A 1 371 ? 13.328 -29.312 4.645 1 52.34 371 PRO A C 1
ATOM 2852 O O . PRO A 1 371 ? 12.219 -29.25 4.113 1 52.34 371 PRO A O 1
ATOM 2855 N N . ASP A 1 372 ? 13.484 -29.312 5.938 1 57.69 372 ASP A N 1
ATOM 2856 C CA . ASP A 1 372 ? 12.781 -28.438 6.875 1 57.69 372 ASP A CA 1
ATOM 2857 C C . ASP A 1 372 ? 12.375 -27.125 6.211 1 57.69 372 ASP A C 1
ATOM 2859 O O . ASP A 1 372 ? 12.062 -26.156 6.895 1 57.69 372 ASP A O 1
ATOM 2863 N N . TYR A 1 373 ? 12.391 -27.297 4.855 1 60.06 373 TYR A N 1
ATOM 2864 C CA . TYR A 1 373 ? 12.281 -26 4.191 1 60.06 373 TYR A CA 1
ATOM 2865 C C . TYR A 1 373 ? 10.828 -25.656 3.9 1 60.06 373 TYR A C 1
ATOM 2867 O O . TYR A 1 373 ? 10.375 -25.766 2.76 1 60.06 373 TYR A O 1
ATOM 2875 N N . GLN A 1 374 ? 10.312 -25.266 4.805 1 76.88 374 GLN A N 1
ATOM 2876 C CA . GLN A 1 374 ? 8.953 -24.734 4.77 1 76.88 374 GLN A CA 1
ATOM 2877 C C . GLN A 1 374 ? 8.844 -23.594 3.773 1 76.88 374 GLN A C 1
ATOM 2879 O O . GLN A 1 374 ? 9.789 -22.812 3.6 1 76.88 374 GLN A O 1
ATOM 2884 N N . GLY A 1 375 ? 8.086 -23.844 2.617 1 89.69 375 GLY A N 1
ATOM 2885 C CA . GLY A 1 375 ? 7.824 -22.766 1.665 1 89.69 375 GLY A CA 1
ATOM 2886 C C . GLY A 1 375 ? 7.891 -23.234 0.221 1 89.69 375 GLY A C 1
ATOM 2887 O O . GLY A 1 375 ? 7.508 -22.5 -0.689 1 89.69 375 GLY A O 1
ATOM 2888 N N . LEU A 1 376 ? 8.531 -24.469 0.023 1 92.69 376 LEU A N 1
ATOM 2889 C CA . LEU A 1 376 ? 8.617 -25.031 -1.316 1 92.69 376 LEU A CA 1
ATOM 2890 C C . LEU A 1 376 ? 7.645 -26.203 -1.478 1 92.69 376 LEU A C 1
ATOM 2892 O O . LEU A 1 376 ? 7.102 -26.703 -0.491 1 92.69 376 LEU A O 1
ATOM 2896 N N . PHE A 1 377 ? 7.375 -26.562 -2.715 1 91.69 377 PHE A N 1
ATOM 2897 C CA . PHE A 1 377 ? 6.699 -27.828 -3.006 1 91.69 377 PHE A CA 1
ATOM 2898 C C . PHE A 1 377 ? 7.699 -28.875 -3.479 1 91.69 377 PHE A C 1
ATOM 2900 O O . PHE A 1 377 ? 8.812 -28.531 -3.881 1 91.69 377 PHE A O 1
ATOM 2907 N N . CYS A 1 378 ? 7.355 -30.078 -3.373 1 91.75 378 CYS A N 1
ATOM 2908 C CA . CYS A 1 378 ? 8.109 -31.219 -3.891 1 91.75 378 CYS A CA 1
ATOM 2909 C C . CYS A 1 378 ? 7.184 -32.219 -4.559 1 91.75 378 CYS A C 1
ATOM 2911 O O . CYS A 1 378 ? 6.363 -32.844 -3.891 1 91.75 378 CYS A O 1
ATOM 2913 N N . TYR A 1 379 ? 7.398 -32.375 -5.891 1 92.88 379 TYR A N 1
ATOM 2914 C CA . TYR A 1 379 ? 6.516 -33.25 -6.648 1 92.88 379 TYR A CA 1
ATOM 2915 C C . TYR A 1 379 ? 7.305 -34.406 -7.293 1 92.88 379 TYR A C 1
ATOM 2917 O O . TYR A 1 379 ? 8.453 -34.219 -7.699 1 92.88 379 TYR A O 1
ATOM 2925 N N . ARG A 1 380 ? 6.641 -35.469 -7.418 1 93.06 380 ARG A N 1
ATOM 2926 C CA . ARG A 1 380 ? 7.176 -36.531 -8.266 1 93.06 380 ARG A CA 1
ATOM 2927 C C . ARG A 1 380 ? 7.043 -36.156 -9.742 1 93.06 380 ARG A C 1
ATOM 2929 O O . ARG A 1 380 ? 6.027 -35.594 -10.164 1 93.06 380 ARG A O 1
ATOM 2936 N N . ILE A 1 381 ? 8.117 -36.406 -10.453 1 93 381 ILE A N 1
ATOM 2937 C CA . ILE A 1 381 ? 8.031 -36.344 -11.906 1 93 381 ILE A CA 1
ATOM 2938 C C . ILE A 1 381 ? 7.723 -37.719 -12.469 1 93 381 ILE A C 1
ATOM 2940 O O . ILE A 1 381 ? 6.812 -37.875 -13.289 1 93 381 ILE A O 1
ATOM 2944 N N . ASP A 1 382 ? 8.43 -38.688 -12.094 1 90.81 382 ASP A N 1
ATOM 2945 C CA . ASP A 1 382 ? 8.312 -40.094 -12.422 1 90.81 382 ASP A CA 1
ATOM 2946 C C . ASP A 1 382 ? 8.906 -40.969 -11.312 1 90.81 382 ASP A C 1
ATOM 2948 O O . ASP A 1 382 ? 9.078 -40.531 -10.188 1 90.81 382 ASP A O 1
ATOM 2952 N N . ARG A 1 383 ? 9.109 -42.188 -11.555 1 88.62 383 ARG A N 1
ATOM 2953 C CA . ARG A 1 383 ? 9.602 -43.125 -10.539 1 88.62 383 ARG A CA 1
ATOM 2954 C C . ARG A 1 383 ? 11.031 -42.75 -10.125 1 88.62 383 ARG A C 1
ATOM 2956 O O . ARG A 1 383 ? 11.484 -43.188 -9.062 1 88.62 383 ARG A O 1
ATOM 2963 N N . ASN A 1 384 ? 11.742 -41.906 -10.898 1 85.19 384 ASN A N 1
ATOM 2964 C CA . ASN A 1 384 ? 13.164 -41.688 -10.633 1 85.19 384 ASN A CA 1
ATOM 2965 C C . ASN A 1 384 ? 13.438 -40.25 -10.211 1 85.19 384 ASN A C 1
ATOM 2967 O O . ASN A 1 384 ? 14.5 -39.938 -9.672 1 85.19 384 ASN A O 1
ATOM 2971 N N . HIS A 1 385 ? 12.508 -39.406 -10.453 1 88.19 385 HIS A N 1
ATOM 2972 C CA . HIS A 1 385 ? 12.844 -37.969 -10.289 1 88.19 385 HIS A CA 1
ATOM 2973 C C . HIS A 1 385 ? 11.766 -37.25 -9.5 1 88.19 385 HIS A C 1
ATOM 2975 O O . HIS A 1 385 ? 10.586 -37.625 -9.562 1 88.19 385 HIS A O 1
ATOM 2981 N N . ILE A 1 386 ? 12.227 -36.188 -8.797 1 89.94 386 ILE A N 1
ATOM 2982 C CA . ILE A 1 386 ? 11.32 -35.281 -8.125 1 89.94 386 ILE A CA 1
ATOM 2983 C C . ILE A 1 386 ? 11.617 -33.844 -8.586 1 89.94 386 ILE A C 1
ATOM 2985 O O . ILE A 1 386 ? 12.711 -33.562 -9.07 1 89.94 386 ILE A O 1
ATOM 2989 N N . LEU A 1 387 ? 10.664 -33.062 -8.492 1 92.94 387 LEU A N 1
ATOM 2990 C CA . LEU A 1 387 ? 10.734 -31.641 -8.789 1 92.94 387 LEU A CA 1
ATOM 2991 C C . LEU A 1 387 ? 10.539 -30.812 -7.52 1 92.94 387 LEU A C 1
ATOM 2993 O O . LEU A 1 387 ? 9.469 -30.859 -6.898 1 92.94 387 LEU A O 1
ATOM 2997 N N . VAL A 1 388 ? 11.539 -30.078 -7.105 1 92.19 388 VAL A N 1
ATOM 2998 C CA . VAL A 1 388 ? 11.438 -29.188 -5.961 1 92.19 388 VAL A CA 1
ATOM 2999 C C . VAL A 1 388 ? 11.375 -27.734 -6.445 1 92.19 388 VAL A C 1
ATOM 3001 O O . VAL A 1 388 ? 12.141 -27.328 -7.328 1 92.19 388 VAL A O 1
ATOM 3004 N N . GLY A 1 389 ? 10.383 -27.016 -5.859 1 94.38 389 GLY A N 1
ATOM 3005 C CA . GLY A 1 389 ? 10.312 -25.641 -6.344 1 94.38 389 GLY A CA 1
ATOM 3006 C C . GLY A 1 389 ? 9.32 -24.797 -5.578 1 94.38 389 GLY A C 1
ATOM 3007 O O . GLY A 1 389 ? 8.812 -25.203 -4.535 1 94.38 389 GLY A O 1
ATOM 3008 N N . GLY A 1 390 ? 9.234 -23.578 -6.012 1 94.62 390 GLY A N 1
ATOM 3009 C CA . GLY A 1 390 ? 8.273 -22.594 -5.539 1 94.62 390 GLY A CA 1
ATOM 3010 C C . GLY A 1 390 ? 7.629 -21.812 -6.664 1 94.62 390 GLY A C 1
ATOM 3011 O O . GLY A 1 390 ? 8.211 -21.656 -7.738 1 94.62 390 GLY A O 1
ATOM 3012 N N . ALA A 1 391 ? 6.391 -21.391 -6.328 1 93.38 391 ALA A N 1
ATOM 3013 C CA . ALA A 1 391 ? 5.652 -20.641 -7.344 1 93.38 391 ALA A CA 1
ATOM 3014 C C . ALA A 1 391 ? 5.039 -19.375 -6.758 1 93.38 391 ALA A C 1
ATOM 3016 O O . ALA A 1 391 ? 4.723 -19.312 -5.566 1 93.38 391 ALA A O 1
ATOM 3017 N N . LEU A 1 392 ? 4.988 -18.391 -7.605 1 93.25 392 LEU A N 1
ATOM 3018 C CA . LEU A 1 392 ? 4.254 -17.156 -7.332 1 93.25 392 LEU A CA 1
ATOM 3019 C C . LEU A 1 392 ? 2.992 -17.078 -8.18 1 93.25 392 LEU A C 1
ATOM 3021 O O . LEU A 1 392 ? 3.02 -17.391 -9.375 1 93.25 392 LEU A O 1
ATOM 3025 N N . THR A 1 393 ? 1.905 -16.703 -7.562 1 86.88 393 THR A N 1
ATOM 3026 C CA . THR A 1 393 ? 0.676 -16.531 -8.328 1 86.88 393 THR A CA 1
ATOM 3027 C C . THR A 1 393 ? 0.797 -15.359 -9.297 1 86.88 393 THR A C 1
ATOM 3029 O O . THR A 1 393 ? 0.223 -15.391 -10.391 1 86.88 393 THR A O 1
ATOM 3032 N N . ASP A 1 394 ? 1.572 -14.383 -8.828 1 89.31 394 ASP A N 1
ATOM 3033 C CA . ASP A 1 394 ? 1.719 -13.164 -9.625 1 89.31 394 ASP A CA 1
ATOM 3034 C C . ASP A 1 394 ? 3.164 -12.984 -10.086 1 89.31 394 ASP A C 1
ATOM 3036 O O . ASP A 1 394 ? 4.078 -12.898 -9.258 1 89.31 394 ASP A O 1
ATOM 3040 N N . GLY A 1 395 ? 3.396 -13.086 -11.367 1 91.62 395 GLY A N 1
ATOM 3041 C CA . GLY A 1 395 ? 4.652 -12.781 -12.023 1 91.62 395 GLY A CA 1
ATOM 3042 C C . GLY A 1 395 ? 4.535 -11.648 -13.039 1 91.62 395 GLY A C 1
ATOM 3043 O O . GLY A 1 395 ? 4.402 -10.484 -12.664 1 91.62 395 GLY A O 1
ATOM 3044 N N . GLY A 1 396 ? 4.336 -12.047 -14.281 1 89.25 396 GLY A N 1
ATOM 3045 C CA . GLY A 1 396 ? 4.109 -11.055 -15.32 1 89.25 396 GLY A CA 1
ATOM 3046 C C . GLY A 1 396 ? 2.779 -10.336 -15.188 1 89.25 396 GLY A C 1
ATOM 3047 O O . GLY A 1 396 ? 2.621 -9.211 -15.672 1 89.25 396 GLY A O 1
ATOM 3048 N N . SER A 1 397 ? 1.864 -10.945 -14.539 1 87.62 397 SER A N 1
ATOM 3049 C CA . SER A 1 397 ? 0.548 -10.352 -14.344 1 87.62 397 SER A CA 1
ATOM 3050 C C . SER A 1 397 ? 0.644 -9.047 -13.562 1 87.62 397 SER A C 1
ATOM 3052 O O . SER A 1 397 ? -0.184 -8.148 -13.734 1 87.62 397 SER A O 1
ATOM 3054 N N . VAL A 1 398 ? 1.659 -8.898 -12.734 1 93.88 398 VAL A N 1
ATOM 3055 C CA . VAL A 1 398 ? 1.842 -7.684 -11.945 1 93.88 398 VAL A CA 1
ATOM 3056 C C . VAL A 1 398 ? 2.172 -6.512 -12.867 1 93.88 398 VAL A C 1
ATOM 3058 O O . VAL A 1 398 ? 1.752 -5.379 -12.617 1 93.88 398 VAL A O 1
ATOM 3061 N N . VAL A 1 399 ? 2.947 -6.797 -13.914 1 92.69 399 VAL A N 1
ATOM 3062 C CA . VAL A 1 399 ? 3.322 -5.77 -14.875 1 92.69 399 VAL A CA 1
ATOM 3063 C C . VAL A 1 399 ? 2.082 -5.293 -15.633 1 92.69 399 VAL A C 1
ATOM 3065 O O . VAL A 1 399 ? 1.869 -4.09 -15.797 1 92.69 399 VAL A O 1
ATOM 3068 N N . GLU A 1 400 ? 1.307 -6.277 -16.016 1 89.56 400 GLU A N 1
ATOM 3069 C CA . GLU A 1 400 ? 0.074 -5.938 -16.719 1 89.56 400 GLU A CA 1
ATOM 3070 C C . GLU A 1 400 ? -0.87 -5.137 -15.828 1 89.56 400 GLU A C 1
ATOM 3072 O O . GLU A 1 400 ? -1.464 -4.152 -16.281 1 89.56 400 GLU A O 1
ATOM 3077 N N . TRP A 1 401 ? -1 -5.559 -14.703 1 93.12 401 TRP A N 1
ATOM 3078 C CA . TRP A 1 401 ? -1.854 -4.875 -13.734 1 93.12 401 TRP A CA 1
ATOM 3079 C C . TRP A 1 401 ? -1.358 -3.455 -13.477 1 93.12 401 TRP A C 1
ATOM 3081 O O . TRP A 1 401 ? -2.146 -2.506 -13.484 1 93.12 401 TRP A O 1
ATOM 3091 N N . ALA A 1 402 ? -0.054 -3.27 -13.219 1 95.62 402 ALA A N 1
ATOM 3092 C CA . ALA A 1 402 ? 0.527 -1.965 -12.914 1 95.62 402 ALA A CA 1
ATOM 3093 C C . ALA A 1 402 ? 0.327 -0.992 -14.07 1 95.62 402 ALA A C 1
ATOM 3095 O O . ALA A 1 402 ? 0.091 0.199 -13.859 1 95.62 402 ALA A O 1
ATOM 3096 N N . ARG A 1 403 ? 0.458 -1.526 -15.305 1 93.75 403 ARG A N 1
ATOM 3097 C CA . ARG A 1 403 ? 0.229 -0.689 -16.484 1 93.75 403 ARG A CA 1
ATOM 3098 C C . ARG A 1 403 ? -1.197 -0.149 -16.5 1 93.75 403 ARG A C 1
ATOM 3100 O O . ARG A 1 403 ? -1.409 1.053 -16.672 1 93.75 403 ARG A O 1
ATOM 3107 N N . ASP A 1 404 ? -2.104 -1.027 -16.281 1 92.81 404 ASP A N 1
ATOM 3108 C CA . ASP A 1 404 ? -3.508 -0.63 -16.266 1 92.81 404 ASP A CA 1
ATOM 3109 C C . ASP A 1 404 ? -3.803 0.298 -15.086 1 92.81 404 ASP A C 1
ATOM 3111 O O . ASP A 1 404 ? -4.488 1.312 -15.242 1 92.81 404 ASP A O 1
ATOM 3115 N N . PHE A 1 405 ? -3.32 -0.052 -13.984 1 94 405 PHE A N 1
ATOM 3116 C CA . PHE A 1 405 ? -3.521 0.666 -12.734 1 94 405 PHE A CA 1
ATOM 3117 C C . PHE A 1 405 ? -3.021 2.102 -12.852 1 94 405 PHE A C 1
ATOM 3119 O O . PHE A 1 405 ? -3.664 3.029 -12.352 1 94 405 PHE A O 1
ATOM 3126 N N . LEU A 1 406 ? -1.896 2.34 -13.469 1 94.62 406 LEU A N 1
ATOM 3127 C CA . LEU A 1 406 ? -1.253 3.646 -13.562 1 94.62 406 LEU A CA 1
ATOM 3128 C C . LEU A 1 406 ? -1.666 4.363 -14.836 1 94.62 406 LEU A C 1
ATOM 3130 O O . LEU A 1 406 ? -1.185 5.465 -15.125 1 94.62 406 LEU A O 1
ATOM 3134 N N . ASN A 1 407 ? -2.543 3.719 -15.633 1 90.06 407 ASN A N 1
ATOM 3135 C CA . ASN A 1 407 ? -3.027 4.262 -16.891 1 90.06 407 ASN A CA 1
ATOM 3136 C C . ASN A 1 407 ? -1.887 4.469 -17.891 1 90.06 407 ASN A C 1
ATOM 3138 O O . ASN A 1 407 ? -1.804 5.512 -18.531 1 90.06 407 ASN A O 1
ATOM 3142 N N . VAL A 1 408 ? -0.89 3.592 -17.844 1 89.19 408 VAL A N 1
ATOM 3143 C CA . VAL A 1 408 ? 0.165 3.504 -18.844 1 89.19 408 VAL A CA 1
ATOM 3144 C C . VAL A 1 408 ? -0.289 2.611 -20 1 89.19 408 VAL A C 1
ATOM 3146 O O . VAL A 1 408 ? 0.089 1.44 -20.078 1 89.19 408 VAL A O 1
ATOM 3149 N N . THR A 1 409 ? -1.007 3.084 -20.922 1 79.38 409 THR A N 1
ATOM 3150 C CA . THR A 1 409 ? -1.8 2.273 -21.828 1 79.38 409 THR A CA 1
ATOM 3151 C C . THR A 1 409 ? -1.042 2.033 -23.141 1 79.38 409 THR A C 1
ATOM 3153 O O . THR A 1 409 ? -1.33 1.079 -23.859 1 79.38 409 THR A O 1
ATOM 3156 N N . THR A 1 410 ? -0.014 2.799 -23.422 1 88 410 THR A N 1
ATOM 3157 C CA . THR A 1 410 ? 0.676 2.596 -24.688 1 88 410 THR A CA 1
ATOM 3158 C C . THR A 1 410 ? 2.057 1.983 -24.469 1 88 410 THR A C 1
ATOM 3160 O O . THR A 1 410 ? 2.67 2.195 -23.422 1 88 410 THR A O 1
ATOM 3163 N N . ASP A 1 411 ? 2.508 1.263 -25.469 1 87.94 411 ASP A N 1
ATOM 3164 C CA . ASP A 1 411 ? 3.809 0.605 -25.375 1 87.94 411 ASP A CA 1
ATOM 3165 C C . ASP A 1 411 ? 4.941 1.629 -25.359 1 87.94 411 ASP A C 1
ATOM 3167 O O . ASP A 1 411 ? 5.977 1.41 -24.734 1 87.94 411 ASP A O 1
ATOM 3171 N N . GLU A 1 412 ? 4.727 2.674 -26 1 90 412 GLU A N 1
ATOM 3172 C CA . GLU A 1 412 ? 5.738 3.727 -26.016 1 90 412 GLU A CA 1
ATOM 3173 C C . GLU A 1 412 ? 5.98 4.281 -24.625 1 90 412 GLU A C 1
ATOM 3175 O O . GLU A 1 412 ? 7.129 4.461 -24.203 1 90 412 GLU A O 1
ATOM 3180 N N . VAL A 1 413 ? 4.879 4.527 -23.969 1 89.75 413 VAL A N 1
ATOM 3181 C CA . VAL A 1 413 ? 4.98 5.059 -22.625 1 89.75 413 VAL A CA 1
ATOM 3182 C C . VAL A 1 413 ? 5.578 4.004 -21.688 1 89.75 413 VAL A C 1
ATOM 3184 O O . VAL A 1 413 ? 6.363 4.324 -20.797 1 89.75 413 VAL A O 1
ATOM 3187 N N . PHE A 1 414 ? 5.207 2.793 -21.984 1 90.94 414 PHE A N 1
ATOM 3188 C CA . PHE A 1 414 ? 5.73 1.704 -21.172 1 90.94 414 PHE A CA 1
ATOM 3189 C C . PHE A 1 414 ? 7.238 1.569 -21.344 1 90.94 414 PHE A C 1
ATOM 3191 O O . PHE A 1 414 ? 7.973 1.381 -20.375 1 90.94 414 PHE A O 1
ATOM 3198 N N . ASP A 1 415 ? 7.695 1.672 -22.516 1 90.38 415 ASP A N 1
ATOM 3199 C CA . ASP A 1 415 ? 9.125 1.586 -22.797 1 90.38 415 ASP A CA 1
ATOM 3200 C C . ASP A 1 415 ? 9.891 2.709 -22.094 1 90.38 415 ASP A C 1
ATOM 3202 O O . ASP A 1 415 ? 10.984 2.486 -21.562 1 90.38 415 ASP A O 1
ATOM 3206 N N . GLN A 1 416 ? 9.305 3.828 -22.141 1 92.38 416 GLN A N 1
ATOM 3207 C CA . GLN A 1 416 ? 9.922 4.949 -21.438 1 92.38 416 GLN A CA 1
ATOM 3208 C C . GLN A 1 416 ? 9.953 4.707 -19.922 1 92.38 416 GLN A C 1
ATOM 3210 O O . GLN A 1 416 ? 10.938 5.031 -19.266 1 92.38 416 GLN A O 1
ATOM 3215 N N . CYS A 1 417 ? 8.875 4.184 -19.453 1 91.56 417 CYS A N 1
ATOM 3216 C CA . CYS A 1 417 ? 8.805 3.854 -18.031 1 91.56 417 CYS A CA 1
ATOM 3217 C C . CYS A 1 417 ? 9.93 2.895 -17.641 1 91.56 417 CYS A C 1
ATOM 3219 O O . CYS A 1 417 ? 10.547 3.057 -16.594 1 91.56 417 CYS A O 1
ATOM 3221 N N . LEU A 1 418 ? 10.195 1.913 -18.484 1 90.94 418 LEU A N 1
ATOM 3222 C CA . LEU A 1 418 ? 11.234 0.932 -18.203 1 90.94 418 LEU A CA 1
ATOM 3223 C C . LEU A 1 418 ? 12.602 1.6 -18.141 1 90.94 418 LEU A C 1
ATOM 3225 O O . LEU A 1 418 ? 13.422 1.268 -17.281 1 90.94 418 LEU A O 1
ATOM 3229 N N . GLN A 1 419 ? 12.797 2.543 -19.016 1 93.81 419 GLN A N 1
ATOM 3230 C CA . GLN A 1 419 ? 14.062 3.277 -19.016 1 93.81 419 GLN A CA 1
ATOM 3231 C C . GLN A 1 419 ? 14.195 4.129 -17.75 1 93.81 419 GLN A C 1
ATOM 3233 O O . GLN A 1 419 ? 15.266 4.188 -17.141 1 93.81 419 GLN A O 1
ATOM 3238 N N . ASP A 1 420 ? 13.125 4.762 -17.438 1 95.69 420 ASP A N 1
ATOM 3239 C CA . ASP A 1 420 ? 13.125 5.598 -16.25 1 95.69 420 ASP A CA 1
ATOM 3240 C C . ASP A 1 420 ? 13.344 4.754 -14.984 1 95.69 420 ASP A C 1
ATOM 3242 O O . ASP A 1 420 ? 13.992 5.203 -14.039 1 95.69 420 ASP A O 1
ATOM 3246 N N . MET A 1 421 ? 12.797 3.555 -14.953 1 94.88 421 MET A N 1
ATOM 3247 C CA . MET A 1 421 ? 12.984 2.641 -13.828 1 94.88 421 MET A CA 1
ATOM 3248 C C . MET A 1 421 ? 14.453 2.277 -13.664 1 94.88 421 MET A C 1
ATOM 3250 O O . MET A 1 421 ? 14.961 2.199 -12.539 1 94.88 421 MET A O 1
ATOM 3254 N N . GLU A 1 422 ? 15.086 2.059 -14.781 1 94.69 422 GLU A N 1
ATOM 3255 C CA . GLU A 1 422 ? 16.5 1.717 -14.758 1 94.69 422 GLU A CA 1
ATOM 3256 C C . GLU A 1 422 ? 17.344 2.869 -14.211 1 94.69 422 GLU A C 1
ATOM 3258 O O . GLU A 1 422 ? 18.266 2.652 -13.438 1 94.69 422 GLU A O 1
ATOM 3263 N N . THR A 1 423 ? 16.953 4.051 -14.641 1 95.31 423 THR A N 1
ATOM 3264 C CA . THR A 1 423 ? 17.641 5.242 -14.148 1 95.31 423 THR A CA 1
ATOM 3265 C C . THR A 1 423 ? 17.453 5.398 -12.641 1 95.31 423 THR A C 1
ATOM 3267 O O . THR A 1 423 ? 18.406 5.684 -11.914 1 95.31 423 THR A O 1
ATOM 3270 N N . LEU A 1 424 ? 16.25 5.23 -12.219 1 93.62 424 LEU A N 1
ATOM 3271 C CA . LEU A 1 424 ? 15.938 5.344 -10.797 1 93.62 424 LEU A CA 1
ATOM 3272 C C . LEU A 1 424 ? 16.703 4.305 -9.984 1 93.62 424 LEU A C 1
ATOM 3274 O O . LEU A 1 424 ? 17.172 4.594 -8.883 1 93.62 424 LEU A O 1
ATOM 3278 N N . GLU A 1 425 ? 16.766 3.064 -10.469 1 94 425 GLU A N 1
ATOM 3279 C CA . GLU A 1 425 ? 17.516 2.014 -9.789 1 94 425 GLU A CA 1
ATOM 3280 C C . GLU A 1 425 ? 19 2.379 -9.664 1 94 425 GLU A C 1
ATOM 3282 O O . GLU A 1 425 ? 19.609 2.141 -8.617 1 94 425 GLU A O 1
ATOM 3287 N N . GLY A 1 426 ? 19.531 2.879 -10.75 1 93.62 426 GLY A N 1
ATOM 3288 C CA . GLY A 1 426 ? 20.922 3.318 -10.719 1 93.62 426 GLY A CA 1
ATOM 3289 C C . GLY A 1 426 ? 21.188 4.371 -9.656 1 93.62 426 GLY A C 1
ATOM 3290 O O . GLY A 1 426 ? 22.203 4.305 -8.961 1 93.62 426 GLY A O 1
ATOM 3291 N N . GLN A 1 427 ? 20.266 5.312 -9.516 1 91.56 427 GLN A N 1
ATOM 3292 C CA . GLN A 1 427 ? 20.406 6.363 -8.508 1 91.56 427 GLN A CA 1
ATOM 3293 C C . GLN A 1 427 ? 20.328 5.789 -7.098 1 91.56 427 GLN A C 1
ATOM 3295 O O . GLN A 1 427 ? 21.109 6.188 -6.223 1 91.56 427 GLN A O 1
ATOM 3300 N N . GLU A 1 428 ? 19.438 4.934 -6.953 1 91.25 428 GLU A N 1
ATOM 3301 C CA . GLU A 1 428 ? 19.297 4.301 -5.645 1 91.25 428 GLU A CA 1
ATOM 3302 C C . GLU A 1 428 ? 20.531 3.498 -5.285 1 91.25 428 GLU A C 1
ATOM 3304 O O . GLU A 1 428 ? 20.969 3.488 -4.129 1 91.25 428 GLU A O 1
ATOM 3309 N N . LEU A 1 429 ? 21.062 2.729 -6.246 1 92.94 429 LEU A N 1
ATOM 3310 C CA . LEU A 1 429 ? 22.281 1.942 -6.031 1 92.94 429 LEU A CA 1
ATOM 3311 C C . LEU A 1 429 ? 23.453 2.844 -5.68 1 92.94 429 LEU A C 1
ATOM 3313 O O . LEU A 1 429 ? 24.234 2.523 -4.785 1 92.94 429 LEU A O 1
ATOM 3317 N N . ASP A 1 430 ? 23.531 3.994 -6.328 1 91.12 430 ASP A N 1
ATOM 3318 C CA . ASP A 1 430 ? 24.578 4.953 -6.039 1 91.12 430 ASP A CA 1
ATOM 3319 C C . ASP A 1 430 ? 24.469 5.484 -4.613 1 91.12 430 ASP A C 1
ATOM 3321 O O . ASP A 1 430 ? 25.469 5.617 -3.912 1 91.12 430 ASP A O 1
ATOM 3325 N N . ASN A 1 431 ? 23.297 5.82 -4.277 1 85.88 431 ASN A N 1
ATOM 3326 C CA . ASN A 1 431 ? 23.047 6.289 -2.916 1 85.88 431 ASN A CA 1
ATOM 3327 C C . ASN A 1 431 ? 23.406 5.219 -1.886 1 85.88 431 ASN A C 1
ATOM 3329 O O . ASN A 1 431 ? 23.953 5.527 -0.824 1 85.88 431 ASN A O 1
ATOM 3333 N N . PHE A 1 432 ? 23.078 4.004 -2.188 1 87.56 432 PHE A N 1
ATOM 3334 C CA . PHE A 1 432 ? 23.375 2.879 -1.311 1 87.56 432 PHE A CA 1
ATOM 3335 C C . PHE A 1 432 ? 24.891 2.717 -1.143 1 87.56 432 PHE A C 1
ATOM 3337 O O . PHE A 1 432 ? 25.375 2.512 -0.029 1 87.56 432 PHE A O 1
ATOM 3344 N N . ILE A 1 433 ? 25.594 2.785 -2.211 1 89 433 ILE A N 1
ATOM 3345 C CA . ILE A 1 433 ? 27.031 2.631 -2.207 1 89 433 ILE A CA 1
ATOM 3346 C C . ILE A 1 433 ? 27.672 3.758 -1.395 1 89 433 ILE A C 1
ATOM 3348 O O . ILE A 1 433 ? 28.562 3.518 -0.583 1 89 433 ILE A O 1
ATOM 3352 N N . SER A 1 434 ? 27.141 4.945 -1.543 1 84.25 434 SER A N 1
ATOM 3353 C CA . SER A 1 434 ? 27.656 6.105 -0.826 1 84.25 434 SER A CA 1
ATOM 3354 C C . SER A 1 434 ? 27.422 5.977 0.676 1 84.25 434 SER A C 1
ATOM 3356 O O . SER A 1 434 ? 28.297 6.328 1.477 1 84.25 434 SER A O 1
ATOM 3358 N N . SER A 1 435 ? 26.297 5.504 1.037 1 77.75 435 SER A N 1
ATOM 3359 C CA . SER A 1 435 ? 25.953 5.336 2.447 1 77.75 435 SER A CA 1
ATOM 3360 C C . SER A 1 435 ? 26.781 4.223 3.086 1 77.75 435 SER A C 1
ATOM 3362 O O . SER A 1 435 ? 27.125 4.301 4.27 1 77.75 435 SER A O 1
ATOM 3364 N N . SER A 1 436 ? 26.984 3.189 2.367 1 74.69 436 SER A N 1
ATOM 3365 C CA . SER A 1 436 ? 27.766 2.061 2.871 1 74.69 436 SER A CA 1
ATOM 3366 C C . SER A 1 436 ? 29.234 2.441 3.074 1 74.69 436 SER A C 1
ATOM 3368 O O . SER A 1 436 ? 29.891 1.922 3.975 1 74.69 436 SER A O 1
ATOM 3370 N N . ASN A 1 437 ? 29.703 3.279 2.305 1 69.5 437 ASN A N 1
ATOM 3371 C CA . ASN A 1 437 ? 31.078 3.746 2.424 1 69.5 437 ASN A CA 1
ATOM 3372 C C . ASN A 1 437 ? 31.234 4.73 3.578 1 69.5 437 ASN A C 1
ATOM 3374 O O . ASN A 1 437 ? 32.281 4.789 4.211 1 69.5 437 ASN A O 1
ATOM 3378 N N . ASN A 1 438 ? 30.203 5.555 3.84 1 57.84 438 ASN A N 1
ATOM 3379 C CA . ASN A 1 438 ? 30.25 6.555 4.902 1 57.84 438 ASN A CA 1
ATOM 3380 C C . ASN A 1 438 ? 30.031 5.926 6.273 1 57.84 438 ASN A C 1
ATOM 3382 O O . ASN A 1 438 ? 30.281 6.562 7.301 1 57.84 438 ASN A O 1
ATOM 3386 N N . SER A 1 439 ? 29.297 4.82 6.453 1 53.34 439 SER A N 1
ATOM 3387 C CA . SER A 1 439 ? 29.109 4.184 7.754 1 53.34 439 SER A CA 1
ATOM 3388 C C . SER A 1 439 ? 30.453 3.816 8.383 1 53.34 439 SER A C 1
ATOM 3390 O O . SER A 1 439 ? 30.516 3.451 9.555 1 53.34 439 SER A O 1
ATOM 3392 N N . SER A 1 440 ? 31.641 3.561 7.746 1 41.78 440 SER A N 1
ATOM 3393 C CA . SER A 1 440 ? 32.906 3.416 8.453 1 41.78 440 SER A CA 1
ATOM 3394 C C . SER A 1 440 ? 33.25 4.684 9.227 1 41.78 440 SER A C 1
ATOM 3396 O O . SER A 1 440 ? 34.156 4.68 10.07 1 41.78 440 SER A O 1
ATOM 3398 N N . SER A 1 441 ? 33.219 5.859 8.688 1 37.06 441 SER A N 1
ATOM 3399 C CA . SER A 1 441 ? 33.562 7.031 9.484 1 37.06 441 SER A CA 1
ATOM 3400 C C . SER A 1 441 ? 32.5 7.34 10.516 1 37.06 441 SER A C 1
ATOM 3402 O O . SER A 1 441 ? 31.312 7.094 10.281 1 37.06 441 SER A O 1
ATOM 3404 N N . SER A 1 442 ? 32.906 7.465 11.844 1 34.31 442 SER A N 1
ATOM 3405 C CA . SER A 1 442 ? 32.25 7.688 13.117 1 34.31 442 SER A CA 1
ATOM 3406 C C . SER A 1 442 ? 31.062 8.648 12.953 1 34.31 442 SER A C 1
ATOM 3408 O O . SER A 1 442 ? 30.359 8.953 13.914 1 34.31 442 SER A O 1
ATOM 3410 N N . SER A 1 443 ? 31.312 9.609 12.016 1 32.59 443 SER A N 1
ATOM 3411 C CA . SER A 1 443 ? 30.375 10.719 12.078 1 32.59 443 SER A CA 1
ATOM 3412 C C . SER A 1 443 ? 28.969 10.281 11.672 1 32.59 443 SER A C 1
ATOM 3414 O O . SER A 1 443 ? 28.797 9.562 10.688 1 32.59 443 SER A O 1
ATOM 3416 N N . GLY A 1 444 ? 28.109 9.922 12.508 1 35.03 444 GLY A N 1
ATOM 3417 C CA . GLY A 1 444 ? 26.672 9.789 12.531 1 35.03 444 GLY A CA 1
ATOM 3418 C C . GLY A 1 444 ? 26 10.43 11.336 1 35.03 444 GLY A C 1
ATOM 3419 O O . GLY A 1 444 ? 25.109 11.273 11.492 1 35.03 444 GLY A O 1
ATOM 3420 N N . SER A 1 445 ? 26.766 10.703 10.352 1 35.97 445 SER A N 1
ATOM 3421 C CA . SER A 1 445 ? 26.141 11.383 9.219 1 35.97 445 SER A CA 1
ATOM 3422 C C . SER A 1 445 ? 24.812 10.742 8.859 1 35.97 445 SER A C 1
ATOM 3424 O O . SER A 1 445 ? 24.719 9.523 8.703 1 35.97 445 SER A O 1
ATOM 3426 N N . HIS A 1 446 ? 23.719 11.383 9.266 1 37.47 446 HIS A N 1
ATOM 3427 C CA . HIS A 1 446 ? 22.266 11.281 9.125 1 37.47 446 HIS A CA 1
ATOM 3428 C C . HIS A 1 446 ? 21.875 10.93 7.695 1 37.47 446 HIS A C 1
ATOM 3430 O O . HIS A 1 446 ? 22.062 11.727 6.777 1 37.47 446 HIS A O 1
ATOM 3436 N N . THR A 1 447 ? 22.359 9.852 7.059 1 41.19 447 THR A N 1
ATOM 3437 C CA . THR A 1 447 ? 21.875 9.32 5.785 1 41.19 447 THR A CA 1
ATOM 3438 C C . THR A 1 447 ? 20.438 9.758 5.531 1 41.19 447 THR A C 1
ATOM 3440 O O . THR A 1 447 ? 19.625 9.797 6.453 1 41.19 447 THR A O 1
ATOM 3443 N N . THR A 1 448 ? 20.281 10.586 4.547 1 46.41 448 THR A N 1
ATOM 3444 C CA . THR A 1 448 ? 19.016 10.961 3.939 1 46.41 448 THR A CA 1
ATOM 3445 C C . THR A 1 448 ? 18.047 9.781 3.914 1 46.41 448 THR A C 1
ATOM 3447 O O . THR A 1 448 ? 18.234 8.836 3.148 1 46.41 448 THR A O 1
ATOM 3450 N N . ASN A 1 449 ? 17.703 9.195 4.953 1 52.97 449 ASN A N 1
ATOM 3451 C CA . ASN A 1 449 ? 16.875 7.988 5.051 1 52.97 449 ASN A CA 1
ATOM 3452 C C . ASN A 1 449 ? 15.586 8.125 4.254 1 52.97 449 ASN A C 1
ATOM 3454 O O . ASN A 1 449 ? 14.562 8.547 4.797 1 52.97 449 ASN A O 1
ATOM 3458 N N . THR A 1 450 ? 15.789 8.336 2.861 1 61.53 450 THR A N 1
ATOM 3459 C CA . THR A 1 450 ? 14.57 8.227 2.064 1 61.53 450 THR A CA 1
ATOM 3460 C C . THR A 1 450 ? 13.844 6.926 2.367 1 61.53 450 THR A C 1
ATOM 3462 O O . THR A 1 450 ? 14.453 5.855 2.398 1 61.53 450 THR A O 1
ATOM 3465 N N . PRO A 1 451 ? 12.625 7.086 2.695 1 71.5 451 PRO A N 1
ATOM 3466 C CA . PRO A 1 451 ? 11.859 5.875 2.988 1 71.5 451 PRO A CA 1
ATOM 3467 C C . PRO A 1 451 ? 11.852 4.879 1.83 1 71.5 451 PRO A C 1
ATOM 3469 O O . PRO A 1 451 ? 11.812 5.285 0.665 1 71.5 451 PRO A O 1
ATOM 3472 N N . LEU A 1 452 ? 12.148 3.699 2.178 1 86.38 452 LEU A N 1
ATOM 3473 C CA . LEU A 1 452 ? 12.164 2.605 1.213 1 86.38 452 LEU A CA 1
ATOM 3474 C C . LEU A 1 452 ? 10.75 2.246 0.767 1 86.38 452 LEU A C 1
ATOM 3476 O O . LEU A 1 452 ? 9.867 2.037 1.6 1 86.38 452 LEU A O 1
ATOM 3480 N N . LEU A 1 453 ? 10.562 2.32 -0.559 1 95.31 453 LEU A N 1
ATOM 3481 C CA . LEU A 1 453 ? 9.289 1.89 -1.131 1 95.31 453 LEU A CA 1
ATOM 3482 C C . LEU A 1 453 ? 9.266 0.378 -1.333 1 95.31 453 LEU A C 1
ATOM 3484 O O . LEU A 1 453 ? 10.117 -0.171 -2.037 1 95.31 453 LEU A O 1
ATOM 3488 N N . LEU A 1 454 ? 8.344 -0.34 -0.672 1 97.69 454 LEU A N 1
ATOM 3489 C CA . LEU A 1 454 ? 8.242 -1.795 -0.725 1 97.69 454 LEU A CA 1
ATOM 3490 C C . LEU A 1 454 ? 6.867 -2.227 -1.22 1 97.69 454 LEU A C 1
ATOM 3492 O O . LEU A 1 454 ? 5.848 -1.702 -0.769 1 97.69 454 LEU A O 1
ATOM 3496 N N . THR A 1 455 ? 6.871 -3.148 -2.156 1 98.25 455 THR A N 1
ATOM 3497 C CA . THR A 1 455 ? 5.625 -3.727 -2.645 1 98.25 455 THR A CA 1
ATOM 3498 C C . THR A 1 455 ? 5.59 -5.23 -2.396 1 98.25 455 THR A C 1
ATOM 3500 O O . THR A 1 455 ? 6.551 -5.938 -2.703 1 98.25 455 THR A O 1
ATOM 3503 N N . VAL A 1 456 ? 4.586 -5.684 -1.759 1 98.19 456 VAL A N 1
ATOM 3504 C CA . VAL A 1 456 ? 4.246 -7.102 -1.675 1 98.19 456 VAL A CA 1
ATOM 3505 C C . VAL A 1 456 ? 3.203 -7.445 -2.736 1 98.19 456 VAL A C 1
ATOM 3507 O O . VAL A 1 456 ? 2.033 -7.082 -2.607 1 98.19 456 VAL A O 1
ATOM 3510 N N . PRO A 1 457 ? 3.613 -8.172 -3.729 1 97 457 PRO A N 1
ATOM 3511 C CA . PRO A 1 457 ? 2.768 -8.289 -4.918 1 97 457 PRO A CA 1
ATOM 3512 C C . PRO A 1 457 ? 1.792 -9.461 -4.836 1 97 457 PRO A C 1
ATOM 3514 O O . PRO A 1 457 ? 1.641 -10.211 -5.805 1 97 457 PRO A O 1
ATOM 3517 N N . PHE A 1 458 ? 1.071 -9.648 -3.754 1 94.31 458 PHE A N 1
ATOM 3518 C CA . PHE A 1 458 ? 0.084 -10.711 -3.598 1 94.31 458 PHE A CA 1
ATOM 3519 C C . PHE A 1 458 ? -1.277 -10.266 -4.117 1 94.31 458 PHE A C 1
ATOM 3521 O O . PHE A 1 458 ? -2.242 -10.18 -3.354 1 94.31 458 PHE A O 1
ATOM 3528 N N . LEU A 1 459 ? -1.392 -10.047 -5.414 1 91.88 459 LEU A N 1
ATOM 3529 C CA . LEU A 1 459 ? -2.625 -9.555 -6.016 1 91.88 459 LEU A CA 1
ATOM 3530 C C . LEU A 1 459 ? -3.68 -10.656 -6.078 1 91.88 459 LEU A C 1
ATOM 3532 O O . LEU A 1 459 ? -4.871 -10.367 -6.227 1 91.88 459 LEU A O 1
ATOM 3536 N N . SER A 1 460 ? -3.195 -11.93 -5.996 1 84.12 460 SER A N 1
ATOM 3537 C CA . SER A 1 460 ? -4.082 -13.086 -6.062 1 84.12 460 SER A CA 1
ATOM 3538 C C . SER A 1 460 ? -3.701 -14.133 -5.023 1 84.12 460 SER A C 1
ATOM 3540 O O . SER A 1 460 ? -3.727 -15.336 -5.305 1 84.12 460 SER A O 1
ATOM 3542 N N . GLY A 1 461 ? -3.248 -13.648 -3.879 1 85.75 461 GLY A N 1
ATOM 3543 C CA . GLY A 1 461 ? -2.844 -14.555 -2.82 1 85.75 461 GLY A CA 1
ATOM 3544 C C . GLY A 1 461 ? -1.38 -14.945 -2.896 1 85.75 461 GLY A C 1
ATOM 3545 O O . GLY A 1 461 ? -0.672 -14.547 -3.82 1 85.75 461 GLY A O 1
ATOM 3546 N N . GLU A 1 462 ? -1.019 -15.672 -1.875 1 90.44 462 GLU A N 1
ATOM 3547 C CA . GLU A 1 462 ? 0.369 -16.125 -1.793 1 90.44 462 GLU A CA 1
ATOM 3548 C C . GLU A 1 462 ? 0.47 -17.641 -1.887 1 90.44 462 GLU A C 1
ATOM 3550 O O . GLU A 1 462 ? -0.189 -18.359 -1.133 1 90.44 462 GLU A O 1
ATOM 3555 N N . ARG A 1 463 ? 1.211 -18.094 -2.803 1 91.06 463 ARG A N 1
ATOM 3556 C CA . ARG A 1 463 ? 1.66 -19.484 -2.768 1 91.06 463 ARG A CA 1
ATOM 3557 C C . ARG A 1 463 ? 2.973 -19.609 -2 1 91.06 463 ARG A C 1
ATOM 3559 O O . ARG A 1 463 ? 3.012 -19.406 -0.788 1 91.06 463 ARG A O 1
ATOM 3566 N N . SER A 1 464 ? 4.09 -19.938 -2.754 1 92.88 464 SER A N 1
ATOM 3567 C CA . SER A 1 464 ? 5.355 -19.969 -2.029 1 92.88 464 SER A CA 1
ATOM 3568 C C . SER A 1 464 ? 5.75 -18.578 -1.555 1 92.88 464 SER A C 1
ATOM 3570 O O . SER A 1 464 ? 5.461 -17.578 -2.227 1 92.88 464 SER A O 1
ATOM 3572 N N . THR A 1 465 ? 6.289 -18.359 -0.399 1 92.94 465 THR A N 1
ATOM 3573 C CA . THR A 1 465 ? 6.805 -19.359 0.53 1 92.94 465 THR A CA 1
ATOM 3574 C C . THR A 1 465 ? 5.895 -19.484 1.746 1 92.94 465 THR A C 1
ATOM 3576 O O . THR A 1 465 ? 6.102 -20.359 2.594 1 92.94 465 THR A O 1
ATOM 3579 N N . GLY A 1 466 ? 4.848 -18.625 1.799 1 90.62 466 GLY A N 1
ATOM 3580 C CA . GLY A 1 466 ? 4.023 -18.609 2.996 1 90.62 466 GLY A CA 1
ATOM 3581 C C . GLY A 1 466 ? 2.688 -19.297 2.812 1 90.62 466 GLY A C 1
ATOM 3582 O O . GLY A 1 466 ? 2.025 -19.656 3.791 1 90.62 466 GLY A O 1
ATOM 3583 N N . PHE A 1 467 ? 2.289 -19.422 1.552 1 89.12 467 PHE A N 1
ATOM 3584 C CA . PHE A 1 467 ? 1.05 -20.109 1.194 1 89.12 467 PHE A CA 1
ATOM 3585 C C . PHE A 1 467 ? -0.138 -19.484 1.922 1 89.12 467 PHE A C 1
ATOM 3587 O O . PHE A 1 467 ? -0.951 -20.203 2.514 1 89.12 467 PHE A O 1
ATOM 3594 N N . ARG A 1 468 ? -0.275 -18.219 1.864 1 86.69 468 ARG A N 1
ATOM 3595 C CA . ARG A 1 468 ? -1.374 -17.484 2.471 1 86.69 468 ARG A CA 1
ATOM 3596 C C . ARG A 1 468 ? -2.461 -17.172 1.444 1 86.69 468 ARG A C 1
ATOM 3598 O O . ARG A 1 468 ? -2.385 -16.172 0.73 1 86.69 468 ARG A O 1
ATOM 3605 N N . ASP A 1 469 ? -3.527 -17.906 1.526 1 79.94 469 ASP A N 1
ATOM 3606 C CA . ASP A 1 469 ? -4.578 -17.844 0.515 1 79.94 469 ASP A CA 1
ATOM 3607 C C . ASP A 1 469 ? -5.266 -16.484 0.514 1 79.94 469 ASP A C 1
ATOM 3609 O O . ASP A 1 469 ? -5.629 -15.969 -0.544 1 79.94 469 ASP A O 1
ATOM 3613 N N . GLY A 1 470 ? -5.43 -15.883 1.566 1 80.38 470 GLY A N 1
ATOM 3614 C CA . GLY A 1 470 ? -6.172 -14.641 1.672 1 80.38 470 GLY A CA 1
ATOM 3615 C C . GLY A 1 470 ? -5.289 -13.406 1.592 1 80.38 470 GLY A C 1
ATOM 3616 O O . GLY A 1 470 ? -5.77 -12.281 1.738 1 80.38 470 GLY A O 1
ATOM 3617 N N . ALA A 1 471 ? -4.008 -13.609 1.227 1 89.69 471 ALA A N 1
ATOM 3618 C CA . ALA A 1 471 ? -3.082 -12.477 1.199 1 89.69 471 ALA A CA 1
ATOM 3619 C C . ALA A 1 471 ? -3.385 -11.547 0.027 1 89.69 471 ALA A C 1
ATOM 3621 O O . ALA A 1 471 ? -3.811 -12 -1.038 1 89.69 471 ALA A O 1
ATOM 3622 N N . THR A 1 472 ? -3.262 -10.266 0.261 1 93.44 472 THR A N 1
ATOM 3623 C CA . THR A 1 472 ? -3.455 -9.25 -0.771 1 93.44 472 THR A CA 1
ATOM 3624 C C . THR A 1 472 ? -2.203 -8.391 -0.925 1 93.44 472 THR A C 1
ATOM 3626 O O . THR A 1 472 ? -1.273 -8.492 -0.121 1 93.44 472 THR A O 1
ATOM 3629 N N . GLY A 1 473 ? -2.213 -7.625 -1.983 1 96.81 473 GLY A N 1
ATOM 3630 C CA . GLY A 1 473 ? -1.079 -6.742 -2.219 1 96.81 473 GLY A CA 1
ATOM 3631 C C . GLY A 1 473 ? -0.947 -5.648 -1.176 1 96.81 473 GLY A C 1
ATOM 3632 O O . GLY A 1 473 ? -1.949 -5.156 -0.657 1 96.81 473 GLY A O 1
ATOM 3633 N N . VAL A 1 474 ? 0.314 -5.258 -0.87 1 98.12 474 VAL A N 1
ATOM 3634 C CA . VAL A 1 474 ? 0.63 -4.223 0.112 1 98.12 474 VAL A CA 1
ATOM 3635 C C . VAL A 1 474 ? 1.725 -3.309 -0.434 1 98.12 474 VAL A C 1
ATOM 3637 O O . VAL A 1 474 ? 2.662 -3.773 -1.086 1 98.12 474 VAL A O 1
ATOM 3640 N N . VAL A 1 475 ? 1.555 -2.059 -0.264 1 98.38 475 VAL A N 1
ATOM 3641 C CA . VAL A 1 475 ? 2.602 -1.089 -0.57 1 98.38 475 VAL A CA 1
ATOM 3642 C C . VAL A 1 475 ? 2.928 -0.271 0.677 1 98.38 475 VAL A C 1
ATOM 3644 O O . VAL A 1 475 ? 2.025 0.219 1.36 1 98.38 475 VAL A O 1
ATOM 3647 N N . LEU A 1 476 ? 4.133 -0.17 1.047 1 97.88 476 LEU A N 1
ATOM 3648 C CA . LEU A 1 476 ? 4.625 0.631 2.164 1 97.88 476 LEU A CA 1
ATOM 3649 C C . LEU A 1 476 ? 5.695 1.612 1.699 1 97.88 476 LEU A C 1
ATOM 3651 O O . LEU A 1 476 ? 6.512 1.285 0.833 1 97.88 476 LEU A O 1
ATOM 3655 N N . GLY A 1 477 ? 5.648 2.768 2.248 1 95.81 477 GLY A N 1
ATOM 3656 C CA . GLY A 1 477 ? 6.727 3.707 1.985 1 95.81 477 GLY A CA 1
ATOM 3657 C C . GLY A 1 477 ? 6.332 4.82 1.033 1 95.81 477 GLY A C 1
ATOM 3658 O O . GLY A 1 477 ? 7.195 5.496 0.466 1 95.81 477 GLY A O 1
ATOM 3659 N N . LEU A 1 478 ? 5.066 4.992 0.812 1 95.38 478 LEU A N 1
ATOM 3660 C CA . LEU A 1 478 ? 4.59 6.051 -0.072 1 95.38 478 LEU A CA 1
ATOM 3661 C C . LEU A 1 478 ? 4.844 7.426 0.542 1 95.38 478 LEU A C 1
ATOM 3663 O O . LEU A 1 478 ? 4.586 7.637 1.729 1 95.38 478 LEU A O 1
ATOM 3667 N N . THR A 1 479 ? 5.359 8.352 -0.178 1 91.19 479 THR A N 1
ATOM 3668 C CA . THR A 1 479 ? 5.566 9.75 0.205 1 91.19 479 THR A CA 1
ATOM 3669 C C . THR A 1 479 ? 5.008 10.688 -0.856 1 91.19 479 THR A C 1
ATOM 3671 O O . THR A 1 479 ? 4.562 10.242 -1.915 1 91.19 479 THR A O 1
ATOM 3674 N N . ARG A 1 480 ? 5.086 11.93 -0.619 1 87.5 480 ARG A N 1
ATOM 3675 C CA . ARG A 1 480 ? 4.602 12.93 -1.565 1 87.5 480 ARG A CA 1
ATOM 3676 C C . ARG A 1 480 ? 5.402 12.891 -2.863 1 87.5 480 ARG A C 1
ATOM 3678 O O . ARG A 1 480 ? 4.891 13.258 -3.924 1 87.5 480 ARG A O 1
ATOM 3685 N N . ASP A 1 481 ? 6.57 12.359 -2.762 1 86.31 481 ASP A N 1
ATOM 3686 C CA . ASP A 1 481 ? 7.469 12.359 -3.914 1 86.31 481 ASP A CA 1
ATOM 3687 C C . ASP A 1 481 ? 7.41 11.031 -4.66 1 86.31 481 ASP A C 1
ATOM 3689 O O . ASP A 1 481 ? 8.047 10.867 -5.699 1 86.31 481 ASP A O 1
ATOM 3693 N N . THR A 1 482 ? 6.684 10.055 -4.164 1 93 482 THR A N 1
ATOM 3694 C CA . THR A 1 482 ? 6.598 8.773 -4.855 1 93 482 THR A CA 1
ATOM 3695 C C . THR A 1 482 ? 5.914 8.93 -6.211 1 93 482 THR A C 1
ATOM 3697 O O . THR A 1 482 ? 4.754 9.336 -6.281 1 93 482 THR A O 1
ATOM 3700 N N . SER A 1 483 ? 6.629 8.664 -7.25 1 92.88 483 SER A N 1
ATOM 3701 C CA . SER A 1 483 ? 6.105 8.781 -8.609 1 92.88 483 SER A CA 1
ATOM 3702 C C . SER A 1 483 ? 5.484 7.469 -9.078 1 92.88 483 SER A C 1
ATOM 3704 O O . SER A 1 483 ? 5.688 6.426 -8.461 1 92.88 483 SER A O 1
ATOM 3706 N N . SER A 1 484 ? 4.812 7.621 -10.234 1 94.44 484 SER A N 1
ATOM 3707 C CA . SER A 1 484 ? 4.246 6.43 -10.852 1 94.44 484 SER A CA 1
ATOM 3708 C C . SER A 1 484 ? 5.34 5.453 -11.273 1 94.44 484 SER A C 1
ATOM 3710 O O . SER A 1 484 ? 5.176 4.238 -11.141 1 94.44 484 SER A O 1
ATOM 3712 N N . VAL A 1 485 ? 6.449 5.965 -11.703 1 95.06 485 VAL A N 1
ATOM 3713 C CA . VAL A 1 485 ? 7.559 5.141 -12.164 1 95.06 485 VAL A CA 1
ATOM 3714 C C . VAL A 1 485 ? 8.188 4.398 -10.984 1 95.06 485 VAL A C 1
ATOM 3716 O O . VAL A 1 485 ? 8.508 3.215 -11.094 1 95.06 485 VAL A O 1
ATOM 3719 N N . ALA A 1 486 ? 8.352 5.125 -9.883 1 95.62 486 ALA A N 1
ATOM 3720 C CA . ALA A 1 486 ? 8.914 4.504 -8.688 1 95.62 486 ALA A CA 1
ATOM 3721 C C . ALA A 1 486 ? 8.016 3.371 -8.188 1 95.62 486 ALA A C 1
ATOM 3723 O O . ALA A 1 486 ? 8.516 2.324 -7.766 1 95.62 486 ALA A O 1
ATOM 3724 N N . PHE A 1 487 ? 6.785 3.6 -8.281 1 97.38 487 PHE A N 1
ATOM 3725 C CA . PHE A 1 487 ? 5.836 2.57 -7.871 1 97.38 487 PHE A CA 1
ATOM 3726 C C . PHE A 1 487 ? 5.898 1.371 -8.812 1 97.38 487 PHE A C 1
ATOM 3728 O O . PHE A 1 487 ? 5.953 0.225 -8.359 1 97.38 487 PHE A O 1
ATOM 3735 N N . PHE A 1 488 ? 5.828 1.608 -10.078 1 96.44 488 PHE A N 1
ATOM 3736 C CA . PHE A 1 488 ? 5.914 0.54 -11.062 1 96.44 488 PHE A CA 1
ATOM 3737 C C . PHE A 1 488 ? 7.164 -0.305 -10.836 1 96.44 488 PHE A C 1
ATOM 3739 O O . PHE A 1 488 ? 7.098 -1.535 -10.852 1 96.44 488 PHE A O 1
ATOM 3746 N N . ARG A 1 489 ? 8.219 0.312 -10.633 1 96.56 489 ARG A N 1
ATOM 3747 C CA . ARG A 1 489 ? 9.469 -0.391 -10.359 1 96.56 489 ARG A CA 1
ATOM 3748 C C . ARG A 1 489 ? 9.352 -1.243 -9.094 1 96.56 489 ARG A C 1
ATOM 3750 O O . ARG A 1 489 ? 9.852 -2.371 -9.055 1 96.56 489 ARG A O 1
ATOM 3757 N N . SER A 1 490 ? 8.742 -0.646 -8.055 1 97.5 490 SER A N 1
ATOM 3758 C CA . SER A 1 490 ? 8.594 -1.381 -6.801 1 97.5 490 SER A CA 1
ATOM 3759 C C . SER A 1 490 ? 7.77 -2.646 -6.992 1 97.5 490 SER A C 1
ATOM 3761 O O . SER A 1 490 ? 7.957 -3.633 -6.277 1 97.5 490 SER A O 1
ATOM 3763 N N . CYS A 1 491 ? 6.855 -2.676 -7.938 1 97.38 491 CYS A N 1
ATOM 3764 C CA . CYS A 1 491 ? 6.07 -3.865 -8.258 1 97.38 491 CYS A CA 1
ATOM 3765 C C . CYS A 1 491 ? 6.957 -4.965 -8.836 1 97.38 491 CYS A C 1
ATOM 3767 O O . CYS A 1 491 ? 6.91 -6.105 -8.375 1 97.38 491 CYS A O 1
ATOM 3769 N N . ILE A 1 492 ? 7.758 -4.594 -9.812 1 96.06 492 ILE A N 1
ATOM 3770 C CA . ILE A 1 492 ? 8.664 -5.543 -10.445 1 96.06 492 ILE A CA 1
ATOM 3771 C C . ILE A 1 492 ? 9.68 -6.047 -9.422 1 96.06 492 ILE A C 1
ATOM 3773 O O . ILE A 1 492 ? 9.992 -7.238 -9.383 1 96.06 492 ILE A O 1
ATOM 3777 N N . GLU A 1 493 ? 10.125 -5.125 -8.656 1 97.44 493 GLU A N 1
ATOM 3778 C CA . GLU A 1 493 ? 11.047 -5.469 -7.574 1 97.44 493 GLU A CA 1
ATOM 3779 C C . GLU A 1 493 ? 10.398 -6.422 -6.578 1 97.44 493 GLU A C 1
ATOM 3781 O O . GLU A 1 493 ? 11.047 -7.359 -6.098 1 97.44 493 GLU A O 1
ATOM 3786 N N . GLY A 1 494 ? 9.148 -6.133 -6.262 1 98.12 494 GLY A N 1
ATOM 3787 C CA . GLY A 1 494 ? 8.43 -7 -5.344 1 98.12 494 GLY A CA 1
ATOM 3788 C C . GLY A 1 494 ? 8.391 -8.445 -5.797 1 98.12 494 GLY A C 1
ATOM 3789 O O . GLY A 1 494 ? 8.617 -9.359 -5 1 98.12 494 GLY A O 1
ATOM 3790 N N . VAL A 1 495 ? 8.156 -8.648 -7.023 1 97.38 495 VAL A N 1
ATOM 3791 C CA . VAL A 1 495 ? 8.133 -9.992 -7.594 1 97.38 495 VAL A CA 1
ATOM 3792 C C . VAL A 1 495 ? 9.531 -10.609 -7.523 1 97.38 495 VAL A C 1
ATOM 3794 O O . VAL A 1 495 ? 9.68 -11.773 -7.16 1 97.38 495 VAL A O 1
ATOM 3797 N N . SER A 1 496 ? 10.508 -9.844 -7.879 1 97.88 496 SER A N 1
ATOM 3798 C CA . SER A 1 496 ? 11.891 -10.32 -7.875 1 97.88 496 SER A CA 1
ATOM 3799 C C . SER A 1 496 ? 12.328 -10.734 -6.473 1 97.88 496 SER A C 1
ATOM 3801 O O . SER A 1 496 ? 13.039 -11.727 -6.305 1 97.88 496 SER A O 1
ATOM 3803 N N . LEU A 1 497 ? 11.906 -9.969 -5.523 1 98.5 497 LEU A N 1
ATOM 3804 C CA . LEU A 1 497 ? 12.273 -10.266 -4.145 1 98.5 497 LEU A CA 1
ATOM 3805 C C . LEU A 1 497 ? 11.562 -11.523 -3.652 1 98.5 497 LEU A C 1
ATOM 3807 O O . LEU A 1 497 ? 12.125 -12.289 -2.869 1 98.5 497 LEU A O 1
ATOM 3811 N N . ARG A 1 498 ? 10.328 -11.695 -4.07 1 98.06 498 ARG A N 1
ATOM 3812 C CA . ARG A 1 498 ? 9.641 -12.93 -3.723 1 98.06 498 ARG A CA 1
ATOM 3813 C C . ARG A 1 498 ? 10.297 -14.133 -4.387 1 98.06 498 ARG A C 1
ATOM 3815 O O . ARG A 1 498 ? 10.391 -15.203 -3.787 1 98.06 498 ARG A O 1
ATOM 3822 N N . LEU A 1 499 ? 10.695 -13.945 -5.625 1 97.69 499 LEU A N 1
ATOM 3823 C CA . LEU A 1 499 ? 11.422 -15 -6.316 1 97.69 499 LEU A CA 1
ATOM 3824 C C . LEU A 1 499 ? 12.734 -15.312 -5.605 1 97.69 499 LEU A C 1
ATOM 3826 O O . LEU A 1 499 ? 13.133 -16.469 -5.508 1 97.69 499 LEU A O 1
ATOM 3830 N N . LYS A 1 500 ? 13.398 -14.297 -5.141 1 98 500 LYS A N 1
ATOM 3831 C CA . LYS A 1 500 ? 14.617 -14.5 -4.363 1 98 500 LYS A CA 1
ATOM 3832 C C . LYS A 1 500 ? 14.359 -15.398 -3.158 1 98 500 LYS A C 1
ATOM 3834 O O . LYS A 1 500 ? 15.188 -16.25 -2.826 1 98 500 LYS A O 1
ATOM 3839 N N . ALA A 1 501 ? 13.297 -15.133 -2.486 1 96.62 501 ALA A N 1
ATOM 3840 C CA . ALA A 1 501 ? 12.969 -15.953 -1.322 1 96.62 501 ALA A CA 1
ATOM 3841 C C . ALA A 1 501 ? 12.891 -17.422 -1.698 1 96.62 501 ALA A C 1
ATOM 3843 O O . ALA A 1 501 ? 13.367 -18.297 -0.956 1 96.62 501 ALA A O 1
ATOM 3844 N N . ILE A 1 502 ? 12.312 -17.719 -2.826 1 96.31 502 ILE A N 1
ATOM 3845 C CA . ILE A 1 502 ? 12.203 -19.094 -3.316 1 96.31 502 ILE A CA 1
ATOM 3846 C C . ILE A 1 502 ? 13.594 -19.609 -3.695 1 96.31 502 ILE A C 1
ATOM 3848 O O . ILE A 1 502 ? 13.977 -20.719 -3.314 1 96.31 502 ILE A O 1
ATOM 3852 N N . LEU A 1 503 ? 14.305 -18.797 -4.43 1 96.25 503 LEU A N 1
ATOM 3853 C CA . LEU A 1 503 ? 15.617 -19.188 -4.926 1 96.25 503 LEU A CA 1
ATOM 3854 C C . LEU A 1 503 ? 16.578 -19.453 -3.771 1 96.25 503 LEU A C 1
ATOM 3856 O O . LEU A 1 503 ? 17.406 -20.359 -3.844 1 96.25 503 LEU A O 1
ATOM 3860 N N . ASP A 1 504 ? 16.5 -18.688 -2.736 1 94 504 ASP A N 1
ATOM 3861 C CA . ASP A 1 504 ? 17.328 -18.922 -1.559 1 94 504 ASP A CA 1
ATOM 3862 C C . ASP A 1 504 ? 17.078 -20.297 -0.968 1 94 504 ASP A C 1
ATOM 3864 O O . ASP A 1 504 ? 18.016 -20.984 -0.559 1 94 504 ASP A O 1
ATOM 3868 N N . LEU A 1 505 ? 15.852 -20.672 -0.92 1 91.69 505 LEU A N 1
ATOM 3869 C CA . LEU A 1 505 ? 15.5 -21.984 -0.4 1 91.69 505 LEU A CA 1
ATOM 3870 C C . LEU A 1 505 ? 16 -23.094 -1.324 1 91.69 505 LEU A C 1
ATOM 3872 O O . LEU A 1 505 ? 16.469 -24.125 -0.858 1 91.69 505 LEU A O 1
ATOM 3876 N N . LEU A 1 506 ? 15.93 -22.844 -2.613 1 92.31 506 LEU A N 1
ATOM 3877 C CA . LEU A 1 506 ? 16.375 -23.844 -3.588 1 92.31 506 LEU A CA 1
ATOM 3878 C C . LEU A 1 506 ? 17.891 -24 -3.533 1 92.31 506 LEU A C 1
ATOM 3880 O O . LEU A 1 506 ? 18.406 -25.125 -3.676 1 92.31 506 LEU A O 1
ATOM 3884 N N . VAL A 1 507 ? 18.562 -22.906 -3.377 1 90.5 507 VAL A N 1
ATOM 3885 C CA . VAL A 1 507 ? 20.031 -22.969 -3.258 1 90.5 507 VAL A CA 1
ATOM 3886 C C . VAL A 1 507 ? 20.406 -23.766 -2.02 1 90.5 507 VAL A C 1
ATOM 3888 O O . VAL A 1 507 ? 21.359 -24.562 -2.057 1 90.5 507 VAL A O 1
ATOM 3891 N N . ALA A 1 508 ? 19.688 -23.578 -0.991 1 85.31 508 ALA A N 1
ATOM 3892 C CA . ALA A 1 508 ? 19.938 -24.344 0.223 1 85.31 508 ALA A CA 1
ATOM 3893 C C . ALA A 1 508 ? 19.688 -25.844 -0.019 1 85.31 508 ALA A C 1
ATOM 3895 O O . ALA A 1 508 ? 20.438 -26.688 0.485 1 85.31 508 ALA A O 1
ATOM 3896 N N . CYS A 1 509 ? 18.672 -26.109 -0.731 1 81.44 509 CYS A N 1
ATOM 3897 C CA . CYS A 1 509 ? 18.359 -27.484 -1.091 1 81.44 509 CYS A CA 1
ATOM 3898 C C . CYS A 1 509 ? 19.453 -28.094 -1.952 1 81.44 509 CYS A C 1
ATOM 3900 O O . CYS A 1 509 ? 19.844 -29.25 -1.759 1 81.44 509 CYS A O 1
ATOM 3902 N N . ASN A 1 510 ? 19.891 -27.328 -2.896 1 77.62 510 ASN A N 1
ATOM 3903 C CA . ASN A 1 510 ? 20.953 -27.766 -3.793 1 77.62 510 ASN A CA 1
ATOM 3904 C C . ASN A 1 510 ? 22.219 -28.109 -3.025 1 77.62 510 ASN A C 1
ATOM 3906 O O . ASN A 1 510 ? 22.906 -29.078 -3.35 1 77.62 510 ASN A O 1
ATOM 3910 N N . HIS A 1 511 ? 22.625 -27.344 -2.115 1 74.25 511 HIS A N 1
ATOM 3911 C CA . HIS A 1 511 ? 23.828 -27.562 -1.316 1 74.25 511 HIS A CA 1
ATOM 3912 C C . HIS A 1 511 ? 23.75 -28.891 -0.573 1 74.25 511 HIS A C 1
ATOM 3914 O O . HIS A 1 511 ? 24.766 -29.594 -0.43 1 74.25 511 HIS A O 1
ATOM 3920 N N . GLN A 1 512 ? 22.641 -29.172 -0.213 1 69.19 512 GLN A N 1
ATOM 3921 C CA . GLN A 1 512 ? 22.453 -30.438 0.493 1 69.19 512 GLN A CA 1
ATOM 3922 C C . GLN A 1 512 ? 22.625 -31.625 -0.45 1 69.19 512 GLN A C 1
ATOM 3924 O O . GLN A 1 512 ? 23.188 -32.656 -0.071 1 69.19 512 GLN A O 1
ATOM 3929 N N . CYS A 1 513 ? 22.188 -31.406 -1.675 1 65 513 CYS A N 1
ATOM 3930 C CA . CYS A 1 513 ? 22.234 -32.5 -2.656 1 65 513 CYS A CA 1
ATOM 3931 C C . CYS A 1 513 ? 23.656 -32.688 -3.17 1 65 513 CYS A C 1
ATOM 3933 O O . CYS A 1 513 ? 24.062 -33.812 -3.436 1 65 513 CYS A O 1
ATOM 3935 N N . CYS A 1 514 ? 24.406 -31.562 -3.443 1 60.31 514 CYS A N 1
ATOM 3936 C CA . CYS A 1 514 ? 25.75 -31.641 -4.004 1 60.31 514 CYS A CA 1
ATOM 3937 C C . CYS A 1 514 ? 26.734 -32.156 -2.969 1 60.31 514 CYS A C 1
ATOM 3939 O O . CYS A 1 514 ? 27.734 -32.781 -3.318 1 60.31 514 CYS A O 1
ATOM 3941 N N . ASN A 1 515 ? 26.812 -31.547 -1.803 1 53.03 515 ASN A N 1
ATOM 3942 C CA . ASN A 1 515 ? 27.781 -32.031 -0.83 1 53.03 515 ASN A CA 1
ATOM 3943 C C . ASN A 1 515 ? 27.641 -33.531 -0.58 1 53.03 515 ASN A C 1
ATOM 3945 O O . ASN A 1 515 ? 28.391 -34.125 0.201 1 53.03 515 ASN A O 1
ATOM 3949 N N . GLY A 1 516 ? 27.422 -34.188 -1.732 1 43.75 516 GLY A N 1
ATOM 3950 C CA . GLY A 1 516 ? 27.406 -35.625 -1.674 1 43.75 516 GLY A CA 1
ATOM 3951 C C . GLY A 1 516 ? 27.062 -36.156 -0.294 1 43.75 516 GLY A C 1
ATOM 3952 O O . GLY A 1 516 ? 27.234 -35.469 0.707 1 43.75 516 GLY A O 1
ATOM 3953 N N . PHE A 1 517 ? 26.281 -37.312 -0.093 1 38.25 517 PHE A N 1
ATOM 3954 C CA . PHE A 1 517 ? 26.156 -38.062 1.159 1 38.25 517 PHE A CA 1
ATOM 3955 C C . PHE A 1 517 ? 27.531 -38.438 1.706 1 38.25 517 PHE A C 1
ATOM 3957 O O . PHE A 1 517 ? 27.688 -38.625 2.91 1 38.25 517 PHE A O 1
ATOM 3964 N N . ASP A 1 518 ? 28.422 -38.688 0.88 1 37.16 518 ASP A N 1
ATOM 3965 C CA . ASP A 1 518 ? 29.672 -39.312 1.255 1 37.16 518 ASP A CA 1
ATOM 3966 C C . ASP A 1 518 ? 30.688 -38.281 1.759 1 37.16 518 ASP A C 1
ATOM 3968 O O . ASP A 1 518 ? 31.844 -38.625 1.998 1 37.16 518 ASP A O 1
ATOM 3972 N N . GLY A 1 519 ? 30.531 -37.312 2.193 1 41.06 519 GLY A N 1
ATOM 3973 C CA . GLY A 1 519 ? 31.5 -36.438 2.842 1 41.06 519 GLY A CA 1
ATOM 3974 C C . GLY A 1 519 ? 32.344 -35.656 1.861 1 41.06 519 GLY A C 1
ATOM 3975 O O . GLY A 1 519 ? 33.25 -34.906 2.266 1 41.06 519 GLY A O 1
ATOM 3976 N N . LYS A 1 520 ? 32.594 -36.281 0.723 1 37.31 520 LYS A N 1
ATOM 3977 C CA . LYS A 1 520 ? 33.594 -35.562 -0.08 1 37.31 520 LYS A CA 1
ATOM 3978 C C . LYS A 1 520 ? 33.031 -34.25 -0.626 1 37.31 520 LYS A C 1
ATOM 3980 O O . LYS A 1 520 ? 31.938 -34.25 -1.226 1 37.31 520 LYS A O 1
ATOM 3985 N N . LYS A 1 521 ? 33.375 -33.219 -0.104 1 43.5 521 LYS A N 1
ATOM 3986 C CA . LYS A 1 521 ? 33.156 -31.797 -0.405 1 43.5 521 LYS A CA 1
ATOM 3987 C C . LYS A 1 521 ? 33.219 -31.531 -1.907 1 43.5 521 LYS A C 1
ATOM 3989 O O . LYS A 1 521 ? 34.312 -31.531 -2.486 1 43.5 521 LYS A O 1
ATOM 3994 N N . GLU A 1 522 ? 32.562 -32.125 -2.666 1 39.31 522 GLU A N 1
ATOM 3995 C CA . GLU A 1 522 ? 32.688 -31.547 -4.008 1 39.31 522 GLU A CA 1
ATOM 3996 C C . GLU A 1 522 ? 32.5 -30.031 -3.998 1 39.31 522 GLU A C 1
ATOM 3998 O O . GLU A 1 522 ? 31.906 -29.484 -3.078 1 39.31 522 GLU A O 1
ATOM 4003 N N . LEU A 1 523 ? 33.062 -29.266 -5.082 1 40.25 523 LEU A N 1
ATOM 4004 C CA . LEU A 1 523 ? 33.156 -27.828 -5.332 1 40.25 523 LEU A CA 1
ATOM 4005 C C . LEU A 1 523 ? 31.828 -27.156 -5.074 1 40.25 523 LEU A C 1
ATOM 4007 O O . LEU A 1 523 ? 30.781 -27.656 -5.477 1 40.25 523 LEU A O 1
ATOM 4011 N N . SER A 1 524 ? 31.609 -26.438 -4.02 1 48.78 524 SER A N 1
ATOM 4012 C CA . SER A 1 524 ? 30.562 -25.469 -3.705 1 48.78 524 SER A CA 1
ATOM 4013 C C . SER A 1 524 ? 29.953 -24.891 -4.977 1 48.78 524 SER A C 1
ATOM 4015 O O . SER A 1 524 ? 30.562 -24.047 -5.641 1 48.78 524 SER A O 1
ATOM 4017 N N . CYS A 1 525 ? 29.391 -25.641 -6.027 1 60.22 525 CYS A N 1
ATOM 4018 C CA . CYS A 1 525 ? 29.016 -25.031 -7.301 1 60.22 525 CYS A CA 1
ATOM 4019 C C . CYS A 1 525 ? 27.703 -24.266 -7.18 1 60.22 525 CYS A C 1
ATOM 4021 O O . CYS A 1 525 ? 26.688 -24.812 -6.773 1 60.22 525 CYS A O 1
ATOM 4023 N N . LYS A 1 526 ? 27.734 -22.953 -7.082 1 78.88 526 LYS A N 1
ATOM 4024 C CA . LYS A 1 526 ? 26.578 -22.062 -7.223 1 78.88 526 LYS A CA 1
ATOM 4025 C C . LYS A 1 526 ? 25.766 -22.406 -8.469 1 78.88 526 LYS A C 1
ATOM 4027 O O . LYS A 1 526 ? 26.297 -22.469 -9.57 1 78.88 526 LYS A O 1
ATOM 4032 N N . PRO A 1 527 ? 24.516 -22.828 -8.195 1 91 527 PRO A N 1
ATOM 4033 C CA . PRO A 1 527 ? 23.719 -23.141 -9.375 1 91 527 PRO A CA 1
ATOM 4034 C C . PRO A 1 527 ? 23.516 -21.938 -10.297 1 91 527 PRO A C 1
ATOM 4036 O O . PRO A 1 527 ? 23.734 -20.797 -9.875 1 91 527 PRO A O 1
ATOM 4039 N N . VAL A 1 528 ? 23.281 -22.266 -11.523 1 92.88 528 VAL A N 1
ATOM 4040 C CA . VAL A 1 528 ? 22.938 -21.219 -12.484 1 92.88 528 VAL A CA 1
ATOM 4041 C C . VAL A 1 528 ? 21.438 -21.25 -12.781 1 92.88 528 VAL A C 1
ATOM 4043 O O . VAL A 1 528 ? 20.812 -22.312 -12.719 1 92.88 528 VAL A O 1
ATOM 4046 N N . ILE A 1 529 ? 20.891 -20.094 -13.031 1 95.19 529 ILE A N 1
ATOM 4047 C CA . ILE A 1 529 ? 19.484 -19.984 -13.398 1 95.19 529 ILE A CA 1
ATOM 4048 C C . ILE A 1 529 ? 19.328 -20.078 -14.914 1 95.19 529 ILE A C 1
ATOM 4050 O O . ILE A 1 529 ? 20.047 -19.406 -15.656 1 95.19 529 ILE A O 1
ATOM 4054 N N . VAL A 1 530 ? 18.531 -20.953 -15.336 1 93.81 530 VAL A N 1
ATOM 4055 C CA . VAL A 1 530 ? 18.109 -20.984 -16.734 1 93.81 530 VAL A CA 1
ATOM 4056 C C . VAL A 1 530 ? 16.703 -20.406 -16.859 1 93.81 530 VAL A C 1
ATOM 4058 O O . VAL A 1 530 ? 15.742 -21 -16.391 1 93.81 530 VAL A O 1
ATOM 4061 N N . ALA A 1 531 ? 16.656 -19.281 -17.562 1 91.38 531 ALA A N 1
ATOM 4062 C CA . ALA A 1 531 ? 15.398 -18.547 -17.594 1 91.38 531 ALA A CA 1
ATOM 4063 C C . ALA A 1 531 ? 14.609 -18.844 -18.859 1 91.38 531 ALA A C 1
ATOM 4065 O O . ALA A 1 531 ? 15.203 -19.125 -19.906 1 91.38 531 ALA A O 1
ATOM 4066 N N . SER A 1 532 ? 13.328 -18.844 -18.719 1 84.38 532 SER A N 1
ATOM 4067 C CA . SER A 1 532 ? 12.406 -18.938 -19.844 1 84.38 532 SER A CA 1
ATOM 4068 C C . SER A 1 532 ? 11.203 -18.031 -19.656 1 84.38 532 SER A C 1
ATOM 4070 O O . SER A 1 532 ? 10.969 -17.516 -18.562 1 84.38 532 SER A O 1
ATOM 4072 N N . GLY A 1 533 ? 10.461 -17.766 -20.797 1 76.81 533 GLY A N 1
ATOM 4073 C CA . GLY A 1 533 ? 9.305 -16.891 -20.781 1 76.81 533 GLY A CA 1
ATOM 4074 C C . GLY A 1 533 ? 9.539 -15.57 -21.484 1 76.81 533 GLY A C 1
ATOM 4075 O O . GLY A 1 533 ? 10.688 -15.125 -21.609 1 76.81 533 GLY A O 1
ATOM 4076 N N . LYS A 1 534 ? 8.484 -14.938 -21.812 1 72.12 534 LYS A N 1
ATOM 4077 C CA . LYS A 1 534 ? 8.555 -13.727 -22.625 1 72.12 534 LYS A CA 1
ATOM 4078 C C . LYS A 1 534 ? 9.156 -12.57 -21.844 1 72.12 534 LYS A C 1
ATOM 4080 O O . LYS A 1 534 ? 9.938 -11.781 -22.375 1 72.12 534 LYS A O 1
ATOM 4085 N N . ALA A 1 535 ? 8.758 -12.453 -20.625 1 76.81 535 ALA A N 1
ATOM 4086 C CA . ALA A 1 535 ? 9.242 -11.352 -19.797 1 76.81 535 ALA A CA 1
ATOM 4087 C C . ALA A 1 535 ? 10.758 -11.406 -19.656 1 76.81 535 ALA A C 1
ATOM 4089 O O . ALA A 1 535 ? 11.43 -10.375 -19.75 1 76.81 535 ALA A O 1
ATOM 4090 N N . MET A 1 536 ? 11.336 -12.57 -19.469 1 80.88 536 MET A N 1
ATOM 4091 C CA . MET A 1 536 ? 12.773 -12.742 -19.266 1 80.88 536 MET A CA 1
ATOM 4092 C C . MET A 1 536 ? 13.516 -12.586 -20.594 1 80.88 536 MET A C 1
ATOM 4094 O O . MET A 1 536 ? 14.68 -12.172 -20.609 1 80.88 536 MET A O 1
ATOM 4098 N N . GLU A 1 537 ? 12.836 -12.883 -21.594 1 79 537 GLU A N 1
ATOM 4099 C CA . GLU A 1 537 ? 13.445 -12.781 -22.906 1 79 537 GLU A CA 1
ATOM 4100 C C . GLU A 1 537 ? 13.547 -11.328 -23.359 1 79 537 GLU A C 1
ATOM 4102 O O . GLU A 1 537 ? 14.578 -10.906 -23.906 1 79 537 GLU A O 1
ATOM 4107 N N . THR A 1 538 ? 12.539 -10.57 -23.094 1 80.81 538 THR A N 1
ATOM 4108 C CA . THR A 1 538 ? 12.43 -9.258 -23.719 1 80.81 538 THR A CA 1
ATOM 4109 C C . THR A 1 538 ? 12.891 -8.164 -22.766 1 80.81 538 THR A C 1
ATOM 4111 O O . THR A 1 538 ? 13.258 -7.07 -23.203 1 80.81 538 THR A O 1
ATOM 4114 N N . ASN A 1 539 ? 12.867 -8.453 -21.531 1 88.25 539 ASN A N 1
ATOM 4115 C CA . ASN A 1 539 ? 13.133 -7.398 -20.562 1 88.25 539 ASN A CA 1
ATOM 4116 C C . ASN A 1 539 ? 14.484 -7.602 -19.875 1 88.25 539 ASN A C 1
ATOM 4118 O O . ASN A 1 539 ? 14.57 -8.234 -18.812 1 88.25 539 ASN A O 1
ATOM 4122 N N . ASP A 1 540 ? 15.477 -6.914 -20.359 1 90.75 540 ASP A N 1
ATOM 4123 C CA . ASP A 1 540 ? 16.844 -7.043 -19.828 1 90.75 540 ASP A CA 1
ATOM 4124 C C . ASP A 1 540 ? 16.938 -6.496 -18.406 1 90.75 540 ASP A C 1
ATOM 4126 O O . ASP A 1 540 ? 17.672 -7.035 -17.578 1 90.75 540 ASP A O 1
ATOM 4130 N N . PHE A 1 541 ? 16.25 -5.477 -18.234 1 93 541 PHE A N 1
ATOM 4131 C CA . PHE A 1 541 ? 16.281 -4.832 -16.922 1 93 541 PHE A CA 1
ATOM 4132 C C . PHE A 1 541 ? 15.773 -5.781 -15.844 1 93 541 PHE A C 1
ATOM 4134 O O . PHE A 1 541 ? 16.391 -5.914 -14.789 1 93 541 PHE A O 1
ATOM 4141 N N . TRP A 1 542 ? 14.695 -6.43 -16.109 1 93.56 542 TRP A N 1
ATOM 4142 C CA . TRP A 1 542 ? 14.102 -7.344 -15.133 1 93.56 542 TRP A CA 1
ATOM 4143 C C . TRP A 1 542 ? 15 -8.555 -14.898 1 93.56 542 TRP A C 1
ATOM 4145 O O . TRP A 1 542 ? 15.172 -9 -13.758 1 93.56 542 TRP A O 1
ATOM 4155 N N . ARG A 1 543 ? 15.609 -9.117 -15.922 1 94.38 543 ARG A N 1
ATOM 4156 C CA . ARG A 1 543 ? 16.531 -10.25 -15.797 1 94.38 543 ARG A CA 1
ATOM 4157 C C . ARG A 1 543 ? 17.719 -9.891 -14.922 1 94.38 543 ARG A C 1
ATOM 4159 O O . ARG A 1 543 ? 18.125 -10.672 -14.055 1 94.38 543 ARG A O 1
ATOM 4166 N N . GLN A 1 544 ? 18.234 -8.734 -15.195 1 95.75 544 GLN A N 1
ATOM 4167 C CA . GLN A 1 544 ? 19.359 -8.266 -14.391 1 95.75 544 GLN A CA 1
ATOM 4168 C C . GLN A 1 544 ? 18.953 -8.102 -12.93 1 95.75 544 GLN A C 1
ATOM 4170 O O . GLN A 1 544 ? 19.719 -8.445 -12.031 1 95.75 544 GLN A O 1
ATOM 4175 N N . MET A 1 545 ? 17.797 -7.566 -12.727 1 96.88 545 MET A N 1
ATOM 4176 C CA . MET A 1 545 ? 17.312 -7.371 -11.367 1 96.88 545 MET A CA 1
ATOM 4177 C C . MET A 1 545 ? 17.219 -8.703 -10.625 1 96.88 545 MET A C 1
ATOM 4179 O O . MET A 1 545 ? 17.609 -8.797 -9.461 1 96.88 545 MET A O 1
ATOM 4183 N N . ILE A 1 546 ? 16.719 -9.727 -11.273 1 97.06 546 ILE A N 1
ATOM 4184 C CA . ILE A 1 546 ? 16.578 -11.047 -10.664 1 97.06 546 ILE A CA 1
ATOM 4185 C C . ILE A 1 546 ? 17.969 -11.625 -10.383 1 97.06 546 ILE A C 1
ATOM 4187 O O . ILE A 1 546 ? 18.188 -12.234 -9.336 1 97.06 546 ILE A O 1
ATOM 4191 N N . ALA A 1 547 ? 18.875 -11.461 -11.336 1 97.5 547 ALA A N 1
ATOM 4192 C CA . ALA A 1 547 ? 20.25 -11.898 -11.102 1 97.5 547 ALA A CA 1
ATOM 4193 C C . ALA A 1 547 ? 20.844 -11.203 -9.883 1 97.5 547 ALA A C 1
ATOM 4195 O O . ALA A 1 547 ? 21.453 -11.859 -9.023 1 97.5 547 ALA A O 1
ATOM 4196 N N . ASP A 1 548 ? 20.656 -9.914 -9.836 1 98.19 548 ASP A N 1
ATOM 4197 C CA . ASP A 1 548 ? 21.172 -9.125 -8.719 1 98.19 548 ASP A CA 1
ATOM 4198 C C . ASP A 1 548 ? 20.516 -9.555 -7.398 1 98.19 548 ASP A C 1
ATOM 4200 O O . ASP A 1 548 ? 21.219 -9.727 -6.391 1 98.19 548 ASP A O 1
ATOM 4204 N N . ALA A 1 549 ? 19.266 -9.711 -7.387 1 97.88 549 ALA A N 1
ATOM 4205 C CA . ALA A 1 549 ? 18.531 -10.062 -6.168 1 97.88 549 ALA A CA 1
ATOM 4206 C C . ALA A 1 549 ? 18.922 -11.445 -5.668 1 97.88 549 ALA A C 1
ATOM 4208 O O . ALA A 1 549 ? 19.109 -11.648 -4.465 1 97.88 549 ALA A O 1
ATOM 4209 N N . SER A 1 550 ? 19.062 -12.367 -6.582 1 96.94 550 SER A N 1
ATOM 4210 C CA . SER A 1 550 ? 19.328 -13.75 -6.199 1 96.94 550 SER A CA 1
ATOM 4211 C C . SER A 1 550 ? 20.812 -13.984 -5.957 1 96.94 550 SER A C 1
ATOM 4213 O O . SER A 1 550 ? 21.188 -14.945 -5.281 1 96.94 550 SER A O 1
ATOM 4215 N N . GLY A 1 551 ? 21.609 -13.156 -6.582 1 96.62 551 GLY A N 1
ATOM 4216 C CA . GLY A 1 551 ? 23.047 -13.375 -6.535 1 96.62 551 GLY A CA 1
ATOM 4217 C C . GLY A 1 551 ? 23.516 -14.5 -7.441 1 96.62 551 GLY A C 1
ATOM 4218 O O . GLY A 1 551 ? 24.625 -15 -7.305 1 96.62 551 GLY A O 1
ATOM 4219 N N . LEU A 1 552 ? 22.641 -14.969 -8.352 1 96.5 552 LEU A N 1
ATOM 4220 C CA . LEU A 1 552 ? 22.953 -16.062 -9.258 1 96.5 552 LEU A CA 1
ATOM 4221 C C . LEU A 1 552 ? 23 -15.578 -10.703 1 96.5 552 LEU A C 1
ATOM 4223 O O . LEU A 1 552 ? 22.297 -14.625 -11.062 1 96.5 552 LEU A O 1
ATOM 4227 N N . SER A 1 553 ? 23.812 -16.203 -11.5 1 95.69 553 SER A N 1
ATOM 4228 C CA . SER A 1 553 ? 23.828 -15.906 -12.93 1 95.69 553 SER A CA 1
ATOM 4229 C C . SER A 1 553 ? 22.578 -16.453 -13.617 1 95.69 553 SER A C 1
ATOM 4231 O O . SER A 1 553 ? 22.094 -17.531 -13.281 1 95.69 553 SER A O 1
ATOM 4233 N N . ILE A 1 554 ? 22.078 -15.656 -14.594 1 95.75 554 ILE A N 1
ATOM 4234 C CA . ILE A 1 554 ? 20.922 -16.094 -15.367 1 95.75 554 ILE A CA 1
ATOM 4235 C C . ILE A 1 554 ? 21.312 -16.266 -16.828 1 95.75 554 ILE A C 1
ATOM 4237 O O . ILE A 1 554 ? 21.859 -15.367 -17.453 1 95.75 554 ILE A O 1
ATOM 4241 N N . ILE A 1 555 ? 21.016 -17.406 -17.312 1 92.69 555 ILE A N 1
ATOM 4242 C CA . ILE A 1 555 ? 21.266 -17.719 -18.703 1 92.69 555 ILE A CA 1
ATOM 4243 C C . ILE A 1 555 ? 19.953 -17.875 -19.453 1 92.69 555 ILE A C 1
ATOM 4245 O O . ILE A 1 555 ? 19.031 -18.531 -18.969 1 92.69 555 ILE A O 1
ATOM 4249 N N . PHE A 1 556 ? 19.812 -17.188 -20.484 1 87.88 556 PHE A N 1
ATOM 4250 C CA . PHE A 1 556 ? 18.734 -17.422 -21.453 1 87.88 556 PHE A CA 1
ATOM 4251 C C . PHE A 1 556 ? 19.234 -18.281 -22.609 1 87.88 556 PHE A C 1
ATOM 4253 O O . PHE A 1 556 ? 20.156 -17.875 -23.328 1 87.88 556 PHE A O 1
ATOM 4260 N N . ASP A 1 557 ? 18.656 -19.422 -22.766 1 83.38 557 ASP A N 1
ATOM 4261 C CA . ASP A 1 557 ? 19.094 -20.391 -23.766 1 83.38 557 ASP A CA 1
ATOM 4262 C C . ASP A 1 557 ? 18.281 -20.234 -25.062 1 83.38 557 ASP A C 1
ATOM 4264 O O . ASP A 1 557 ? 17.062 -20.125 -25.016 1 83.38 557 ASP A O 1
ATOM 4268 N N . ASN A 1 558 ? 18.922 -20.203 -26.234 1 75.69 558 ASN A N 1
ATOM 4269 C CA . ASN A 1 558 ? 18.344 -19.938 -27.547 1 75.69 558 ASN A CA 1
ATOM 4270 C C . ASN A 1 558 ? 17.453 -21.094 -28.016 1 75.69 558 ASN A C 1
ATOM 4272 O O . ASN A 1 558 ? 16.641 -20.922 -28.922 1 75.69 558 ASN A O 1
ATOM 4276 N N . GLU A 1 559 ? 17.656 -22.203 -27.562 1 67.94 559 GLU A N 1
ATOM 4277 C CA . GLU A 1 559 ? 16.984 -23.406 -28.062 1 67.94 559 GLU A CA 1
ATOM 4278 C C . GLU A 1 559 ? 15.766 -23.75 -27.219 1 67.94 559 GLU A C 1
ATOM 4280 O O . GLU A 1 559 ? 15.133 -24.797 -27.422 1 67.94 559 GLU A O 1
ATOM 4285 N N . THR A 1 560 ? 15.453 -22.984 -26.328 1 61.91 560 THR A N 1
ATOM 4286 C CA . THR A 1 560 ? 14.438 -23.422 -25.375 1 61.91 560 THR A CA 1
ATOM 4287 C C . THR A 1 560 ? 13.094 -22.75 -25.672 1 61.91 560 THR A C 1
ATOM 4289 O O . THR A 1 560 ? 12.242 -22.641 -24.797 1 61.91 560 THR A O 1
ATOM 4292 N N . ALA A 1 561 ? 13.023 -22.422 -26.953 1 63.78 561 ALA A N 1
ATOM 4293 C CA . ALA A 1 561 ? 11.688 -21.984 -27.344 1 63.78 561 ALA A CA 1
ATOM 4294 C C . ALA A 1 561 ? 10.68 -23.125 -27.188 1 63.78 561 ALA A C 1
ATOM 4296 O O . ALA A 1 561 ? 11.023 -24.297 -27.375 1 63.78 561 ALA A O 1
ATOM 4297 N N . GLU A 1 562 ? 9.625 -23.094 -26.719 1 74.56 562 GLU A N 1
ATOM 4298 C CA . GLU A 1 562 ? 8.578 -24.078 -26.453 1 74.56 562 GLU A CA 1
ATOM 4299 C C . GLU A 1 562 ? 9.039 -25.094 -25.406 1 74.56 562 GLU A C 1
ATOM 4301 O O . GLU A 1 562 ? 8.93 -26.297 -25.609 1 74.56 562 GLU A O 1
ATOM 4306 N N . GLY A 1 563 ? 9.594 -24.609 -24.344 1 83.75 563 GLY A N 1
ATOM 4307 C CA . GLY A 1 563 ? 10.242 -25.375 -23.297 1 83.75 563 GLY A CA 1
ATOM 4308 C C . GLY A 1 563 ? 9.375 -26.484 -22.734 1 83.75 563 GLY A C 1
ATOM 4309 O O . GLY A 1 563 ? 9.844 -27.609 -22.547 1 83.75 563 GLY A O 1
ATOM 4310 N N . THR A 1 564 ? 8.086 -26.297 -22.609 1 90.69 564 THR A N 1
ATOM 4311 C CA . THR A 1 564 ? 7.207 -27.297 -22.016 1 90.69 564 THR A CA 1
ATOM 4312 C C . THR A 1 564 ? 6.992 -28.469 -22.969 1 90.69 564 THR A C 1
ATOM 4314 O O . THR A 1 564 ? 7.102 -29.625 -22.578 1 90.69 564 THR A O 1
ATOM 4317 N N . SER A 1 565 ? 6.75 -28.188 -24.25 1 93.12 565 SER A N 1
ATOM 4318 C CA . SER A 1 565 ? 6.574 -29.234 -25.25 1 93.12 565 SER A CA 1
ATOM 4319 C C . SER A 1 565 ? 7.852 -30.047 -25.422 1 93.12 565 SER A C 1
ATOM 4321 O O . SER A 1 565 ? 7.801 -31.266 -25.547 1 93.12 565 SER A O 1
ATOM 4323 N N . ARG A 1 566 ? 8.938 -29.344 -25.469 1 92.12 566 ARG A N 1
ATOM 4324 C CA . ARG A 1 566 ? 10.219 -30.016 -25.578 1 92.12 566 ARG A CA 1
ATOM 4325 C C . ARG A 1 566 ? 10.453 -30.938 -24.391 1 92.12 566 ARG A C 1
ATOM 4327 O O . ARG A 1 566 ? 10.992 -32.031 -24.531 1 92.12 566 ARG A O 1
ATOM 4334 N N . GLY A 1 567 ? 10.07 -30.438 -23.234 1 93.38 567 GLY A N 1
ATOM 4335 C CA . GLY A 1 567 ? 10.188 -31.25 -22.047 1 93.38 567 GLY A CA 1
ATOM 4336 C C . GLY A 1 567 ? 9.383 -32.531 -22.125 1 93.38 567 GLY A C 1
ATOM 4337 O O . GLY A 1 567 ? 9.859 -33.594 -21.703 1 93.38 567 GLY A O 1
ATOM 4338 N N . VAL A 1 568 ? 8.195 -32.438 -22.656 1 95.62 568 VAL A N 1
ATOM 4339 C CA . VAL A 1 568 ? 7.371 -33.625 -22.844 1 95.62 568 VAL A CA 1
ATOM 4340 C C . VAL A 1 568 ? 8.094 -34.625 -23.75 1 95.62 568 VAL A C 1
ATOM 4342 O O . VAL A 1 568 ? 8.203 -35.812 -23.422 1 95.62 568 VAL A O 1
ATOM 4345 N N . ALA A 1 569 ? 8.602 -34.125 -24.875 1 94.38 569 ALA A N 1
ATOM 4346 C CA . ALA A 1 569 ? 9.273 -34.969 -25.844 1 94.38 569 ALA A CA 1
ATOM 4347 C C . ALA A 1 569 ? 10.5 -35.625 -25.219 1 94.38 569 ALA A C 1
ATOM 4349 O O . ALA A 1 569 ? 10.75 -36.812 -25.453 1 94.38 569 ALA A O 1
ATOM 4350 N N . ARG A 1 570 ? 11.18 -34.906 -24.453 1 91.5 570 ARG A N 1
ATOM 4351 C CA . ARG A 1 570 ? 12.383 -35.438 -23.828 1 91.5 570 ARG A CA 1
ATOM 4352 C C . ARG A 1 570 ? 12.031 -36.562 -22.844 1 91.5 570 ARG A C 1
ATOM 4354 O O . ARG A 1 570 ? 12.68 -37.594 -22.812 1 91.5 570 ARG A O 1
ATOM 4361 N N . LEU A 1 571 ? 11.07 -36.312 -22.047 1 92.31 571 LEU A N 1
ATOM 4362 C CA . LEU A 1 571 ? 10.641 -37.312 -21.078 1 92.31 571 LEU A CA 1
ATOM 4363 C C . LEU A 1 571 ? 10.156 -38.594 -21.781 1 92.31 571 LEU A C 1
ATOM 4365 O O . LEU A 1 571 ? 10.43 -39.688 -21.328 1 92.31 571 LEU A O 1
ATOM 4369 N N . VAL A 1 572 ? 9.453 -38.406 -22.844 1 94.06 572 VAL A N 1
ATOM 4370 C CA . VAL A 1 572 ? 8.953 -39.531 -23.609 1 94.06 572 VAL A CA 1
ATOM 4371 C C . VAL A 1 572 ? 10.125 -40.344 -24.172 1 94.06 572 VAL A C 1
ATOM 4373 O O . VAL A 1 572 ? 10.125 -41.562 -24.109 1 94.06 572 VAL A O 1
ATOM 4376 N N . VAL A 1 573 ? 11.078 -39.625 -24.719 1 90.81 573 VAL A N 1
ATOM 4377 C CA . VAL A 1 573 ? 12.25 -40.312 -25.266 1 90.81 573 VAL A CA 1
ATOM 4378 C C . VAL A 1 573 ? 12.977 -41.062 -24.156 1 90.81 573 VAL A C 1
ATOM 4380 O O . VAL A 1 573 ? 13.43 -42.188 -24.359 1 90.81 573 VAL A O 1
ATOM 4383 N N . MET A 1 574 ? 13.07 -40.469 -23.047 1 85.5 574 MET A N 1
ATOM 4384 C CA . MET A 1 574 ? 13.711 -41.094 -21.922 1 85.5 574 MET A CA 1
ATOM 4385 C C . MET A 1 574 ? 12.961 -42.375 -21.516 1 85.5 574 MET A C 1
ATOM 4387 O O . MET A 1 574 ? 13.57 -43.375 -21.172 1 85.5 574 MET A O 1
ATOM 4391 N N . ALA A 1 575 ? 11.695 -42.312 -21.562 1 88.56 575 ALA A N 1
ATOM 4392 C CA . ALA A 1 575 ? 10.875 -43.469 -21.234 1 88.56 575 ALA A CA 1
ATOM 4393 C C . ALA A 1 575 ? 10.992 -44.531 -22.312 1 88.56 575 ALA A C 1
ATOM 4395 O O . ALA A 1 575 ? 11.055 -45.719 -22.016 1 88.56 575 ALA A O 1
ATOM 4396 N N . LEU A 1 576 ? 10.984 -44.125 -23.547 1 86.88 576 LEU A N 1
ATOM 4397 C CA . LEU A 1 576 ? 11.047 -45.031 -24.688 1 86.88 576 LEU A CA 1
ATOM 4398 C C . LEU A 1 576 ? 12.344 -45.844 -24.656 1 86.88 576 LEU A C 1
ATOM 4400 O O . LEU A 1 576 ? 12.352 -47.031 -24.984 1 86.88 576 LEU A O 1
ATOM 4404 N N . TYR A 1 577 ? 13.352 -45.125 -24.25 1 79.31 577 TYR A N 1
ATOM 4405 C CA . TYR A 1 577 ? 14.656 -45.75 -24.359 1 79.31 577 TYR A CA 1
ATOM 4406 C C . TYR A 1 577 ? 15.211 -46.094 -22.984 1 79.31 577 TYR A C 1
ATOM 4408 O O . TYR A 1 577 ? 16.391 -46.438 -22.844 1 79.31 577 TYR A O 1
ATOM 4416 N N . ASP A 1 578 ? 14.43 -46.031 -21.953 1 77.69 578 ASP A N 1
ATOM 4417 C CA . ASP A 1 578 ? 14.781 -46.344 -20.562 1 77.69 578 ASP A CA 1
ATOM 4418 C C . ASP A 1 578 ? 16.031 -45.594 -20.125 1 77.69 578 ASP A C 1
ATOM 4420 O O . ASP A 1 578 ? 17 -46.219 -19.672 1 77.69 578 ASP A O 1
ATOM 4424 N N . MET A 1 579 ? 15.984 -44.312 -20.422 1 73.38 579 MET A N 1
ATOM 4425 C CA . MET A 1 579 ? 17.078 -43.438 -20.047 1 73.38 579 MET A CA 1
ATOM 4426 C C . MET A 1 579 ? 16.75 -42.656 -18.797 1 73.38 579 MET A C 1
ATOM 4428 O O . MET A 1 579 ? 15.57 -42.5 -18.438 1 73.38 579 MET A O 1
ATOM 4432 N N . THR A 1 580 ? 17.859 -42.219 -18.016 1 66.69 580 THR A N 1
ATOM 4433 C CA . THR A 1 580 ? 17.672 -41.344 -16.859 1 66.69 580 THR A CA 1
ATOM 4434 C C . THR A 1 580 ? 18.125 -39.938 -17.156 1 66.69 580 THR A C 1
ATOM 4436 O O . THR A 1 580 ? 18.875 -39.688 -18.109 1 66.69 580 THR A O 1
ATOM 4439 N N . ALA A 1 581 ? 17.656 -38.969 -16.391 1 62.34 581 ALA A N 1
ATOM 4440 C CA . ALA A 1 581 ? 17.906 -37.562 -16.609 1 62.34 581 ALA A CA 1
ATOM 4441 C C . ALA A 1 581 ? 19.406 -37.25 -16.547 1 62.34 581 ALA A C 1
ATOM 4443 O O . ALA A 1 581 ? 19.906 -36.406 -17.297 1 62.34 581 ALA A O 1
ATOM 4444 N N . SER A 1 582 ? 20.062 -37.812 -15.727 1 59.91 582 SER A N 1
ATOM 4445 C CA . SER A 1 582 ? 21.484 -37.562 -15.555 1 59.91 582 SER A CA 1
ATOM 4446 C C . SER A 1 582 ? 22.266 -37.938 -16.812 1 59.91 582 SER A C 1
ATOM 4448 O O . SER A 1 582 ? 23.234 -37.25 -17.156 1 59.91 582 SER A O 1
ATOM 4450 N N . THR A 1 583 ? 21.781 -38.812 -17.453 1 60.03 583 THR A N 1
ATOM 4451 C CA . THR A 1 583 ? 22.5 -39.281 -18.641 1 60.03 583 THR A CA 1
ATOM 4452 C C . THR A 1 583 ? 22.141 -38.406 -19.859 1 60.03 583 THR A C 1
ATOM 4454 O O . THR A 1 583 ? 22.797 -38.5 -20.891 1 60.03 583 THR A O 1
ATOM 4457 N N . CYS A 1 584 ? 21.266 -37.562 -19.578 1 69.25 584 CYS A N 1
ATOM 4458 C CA . CYS A 1 584 ? 20.781 -36.812 -20.734 1 69.25 584 CYS A CA 1
ATOM 4459 C C . CYS A 1 584 ? 21.031 -35.312 -20.562 1 69.25 584 CYS A C 1
ATOM 4461 O O . CYS A 1 584 ? 20.297 -34.469 -21.109 1 69.25 584 CYS A O 1
ATOM 4463 N N . ARG A 1 585 ? 22.109 -35 -19.938 1 78 585 ARG A N 1
ATOM 4464 C CA . ARG A 1 585 ? 22.406 -33.594 -19.75 1 78 585 ARG A CA 1
ATOM 4465 C C . ARG A 1 585 ? 22.781 -32.938 -21.078 1 78 585 ARG A C 1
ATOM 4467 O O . ARG A 1 585 ? 23.578 -33.469 -21.844 1 78 585 ARG A O 1
ATOM 4474 N N . GLU A 1 586 ? 22.125 -31.781 -21.359 1 81.88 586 GLU A N 1
ATOM 4475 C CA . GLU A 1 586 ? 22.422 -31.016 -22.562 1 81.88 586 GLU A CA 1
ATOM 4476 C C . GLU A 1 586 ? 23.234 -29.766 -22.25 1 81.88 586 GLU A C 1
ATOM 4478 O O . GLU A 1 586 ? 23.016 -29.141 -21.219 1 81.88 586 GLU A O 1
ATOM 4483 N N . ASP A 1 587 ? 24.078 -29.453 -23.188 1 83.56 587 ASP A N 1
ATOM 4484 C CA . ASP A 1 587 ? 24.828 -28.219 -23.016 1 83.56 587 ASP A CA 1
ATOM 4485 C C . ASP A 1 587 ? 23.938 -27 -23.25 1 83.56 587 ASP A C 1
ATOM 4487 O O . ASP A 1 587 ? 23.078 -27 -24.125 1 83.56 587 ASP A O 1
ATOM 4491 N N . LEU A 1 588 ? 24.203 -26.047 -22.438 1 86.75 588 LEU A N 1
ATOM 4492 C CA . LEU A 1 588 ? 23.453 -24.812 -22.578 1 86.75 588 LEU A CA 1
ATOM 4493 C C . LEU A 1 588 ? 24 -23.969 -23.734 1 86.75 588 LEU A C 1
ATOM 4495 O O . LEU A 1 588 ? 25.219 -23.891 -23.922 1 86.75 588 LEU A O 1
ATOM 4499 N N . GLN A 1 589 ? 23.203 -23.516 -24.578 1 84.88 589 GLN A N 1
ATOM 4500 C CA . GLN A 1 589 ? 23.547 -22.547 -25.594 1 84.88 589 GLN A CA 1
ATOM 4501 C C . GLN A 1 589 ? 23.188 -21.125 -25.156 1 84.88 589 GLN A C 1
ATOM 4503 O O . GLN A 1 589 ? 22.047 -20.703 -25.297 1 84.88 589 GLN A O 1
ATOM 4508 N N . ILE A 1 590 ? 24.141 -20.391 -24.797 1 87.19 590 ILE A N 1
ATOM 4509 C CA . ILE A 1 590 ? 23.938 -19.109 -24.141 1 87.19 590 ILE A CA 1
ATOM 4510 C C . ILE A 1 590 ? 23.547 -18.047 -25.172 1 87.19 590 ILE A C 1
ATOM 4512 O O . ILE A 1 590 ? 24.328 -17.703 -26.047 1 87.19 590 ILE A O 1
ATOM 4516 N N . ALA A 1 591 ? 22.391 -17.562 -25.078 1 85.5 591 ALA A N 1
ATOM 4517 C CA . ALA A 1 591 ? 21.938 -16.422 -25.891 1 85.5 591 ALA A CA 1
ATOM 4518 C C . ALA A 1 591 ? 22.156 -15.109 -25.156 1 85.5 591 ALA A C 1
ATOM 4520 O O . ALA A 1 591 ? 22.641 -14.133 -25.734 1 85.5 591 ALA A O 1
ATOM 4521 N N . LYS A 1 592 ? 21.703 -15.062 -23.922 1 90.44 592 LYS A N 1
ATOM 4522 C CA . LYS A 1 592 ? 21.891 -13.906 -23.047 1 90.44 592 LYS A CA 1
ATOM 4523 C C . LYS A 1 592 ? 22.406 -14.336 -21.672 1 90.44 592 LYS A C 1
ATOM 4525 O O . LYS A 1 592 ? 22.062 -15.414 -21.188 1 90.44 592 LYS A O 1
ATOM 4530 N N . LEU A 1 593 ? 23.281 -13.539 -21.141 1 93.31 593 LEU A N 1
ATOM 4531 C CA . LEU A 1 593 ? 23.844 -13.781 -19.828 1 93.31 593 LEU A CA 1
ATOM 4532 C C . LEU A 1 593 ? 23.719 -12.547 -18.938 1 93.31 593 LEU A C 1
ATOM 4534 O O . LEU A 1 593 ? 24.047 -11.438 -19.375 1 93.31 593 LEU A O 1
ATOM 4538 N N . SER A 1 594 ? 23.109 -12.664 -17.797 1 95.25 594 SER A N 1
ATOM 4539 C CA . SER A 1 594 ? 23.062 -11.617 -16.781 1 95.25 594 SER A CA 1
ATOM 4540 C C . SER A 1 594 ? 23.797 -12.039 -15.508 1 95.25 594 SER A C 1
ATOM 4542 O O . SER A 1 594 ? 23.422 -13.031 -14.867 1 95.25 594 SER A O 1
ATOM 4544 N N . GLU A 1 595 ? 24.781 -11.32 -15.148 1 96.69 595 GLU A N 1
ATOM 4545 C CA . GLU A 1 595 ? 25.562 -11.617 -13.961 1 96.69 595 GLU A CA 1
ATOM 4546 C C . GLU A 1 595 ? 25.203 -10.672 -12.812 1 96.69 595 GLU A C 1
ATOM 4548 O O . GLU A 1 595 ? 24.984 -9.484 -13.031 1 96.69 595 GLU A O 1
ATOM 4553 N N . PRO A 1 596 ? 25.125 -11.242 -11.617 1 97.5 596 PRO A N 1
ATOM 4554 C CA . PRO A 1 596 ? 24.797 -10.383 -10.477 1 97.5 596 PRO A CA 1
ATOM 4555 C C . PRO A 1 596 ? 25.859 -9.328 -10.203 1 97.5 596 PRO A C 1
ATOM 4557 O O . PRO A 1 596 ? 27.062 -9.602 -10.336 1 97.5 596 PRO A O 1
ATOM 4560 N N . ARG A 1 597 ? 25.531 -8.164 -9.836 1 96.31 597 ARG A N 1
ATOM 4561 C CA . ARG A 1 597 ? 26.406 -7.09 -9.383 1 96.31 597 ARG A CA 1
ATOM 4562 C C . ARG A 1 597 ? 26.469 -7.055 -7.855 1 96.31 597 ARG A C 1
ATOM 4564 O O . ARG A 1 597 ? 25.453 -6.836 -7.188 1 96.31 597 ARG A O 1
ATOM 4571 N N . PRO A 1 598 ? 27.547 -7.16 -7.285 1 95.75 598 PRO A N 1
ATOM 4572 C CA . PRO A 1 598 ? 27.672 -7.41 -5.848 1 95.75 598 PRO A CA 1
ATOM 4573 C C . PRO A 1 598 ? 26.953 -6.359 -5 1 95.75 598 PRO A C 1
ATOM 4575 O O . PRO A 1 598 ? 26.25 -6.703 -4.055 1 95.75 598 PRO A O 1
ATOM 4578 N N . MET A 1 599 ? 27.125 -5.098 -5.328 1 95 599 MET A N 1
ATOM 4579 C CA . MET A 1 599 ? 26.516 -4.047 -4.52 1 95 599 MET A CA 1
ATOM 4580 C C . MET A 1 599 ? 25 -4.043 -4.691 1 95 599 MET A C 1
ATOM 4582 O O . MET A 1 599 ? 24.266 -3.746 -3.746 1 95 599 MET A O 1
ATOM 4586 N N . ALA A 1 600 ? 24.547 -4.328 -5.891 1 96.81 600 ALA A N 1
ATOM 4587 C CA . ALA A 1 600 ? 23.109 -4.465 -6.109 1 96.81 600 ALA A CA 1
ATOM 4588 C C . ALA A 1 600 ? 22.562 -5.656 -5.336 1 96.81 600 ALA A C 1
ATOM 4590 O O . ALA A 1 600 ? 21.453 -5.59 -4.797 1 96.81 600 ALA A O 1
ATOM 4591 N N . THR A 1 601 ? 23.359 -6.715 -5.32 1 97.81 601 THR A N 1
ATOM 4592 C CA . THR A 1 601 ? 22.938 -7.898 -4.574 1 97.81 601 THR A CA 1
ATOM 4593 C C . THR A 1 601 ? 22.781 -7.57 -3.092 1 97.81 601 THR A C 1
ATOM 4595 O O . THR A 1 601 ? 21.812 -8.016 -2.457 1 97.81 601 THR A O 1
ATOM 4598 N N . ALA A 1 602 ? 23.656 -6.809 -2.598 1 96.31 602 ALA A N 1
ATOM 4599 C CA . ALA A 1 602 ? 23.578 -6.395 -1.199 1 96.31 602 ALA A CA 1
ATOM 4600 C C . ALA A 1 602 ? 22.344 -5.527 -0.957 1 96.31 602 ALA A C 1
ATOM 4602 O O . ALA A 1 602 ? 21.641 -5.695 0.044 1 96.31 602 ALA A O 1
ATOM 4603 N N . MET A 1 603 ? 22.078 -4.574 -1.836 1 95.31 603 MET A N 1
ATOM 4604 C CA . MET A 1 603 ? 20.922 -3.688 -1.737 1 95.31 603 MET A CA 1
ATOM 4605 C C . MET A 1 603 ? 19.625 -4.48 -1.751 1 95.31 603 MET A C 1
ATOM 4607 O O . MET A 1 603 ? 18.766 -4.273 -0.904 1 95.31 603 MET A O 1
ATOM 4611 N N . TYR A 1 604 ? 19.516 -5.438 -2.658 1 97.44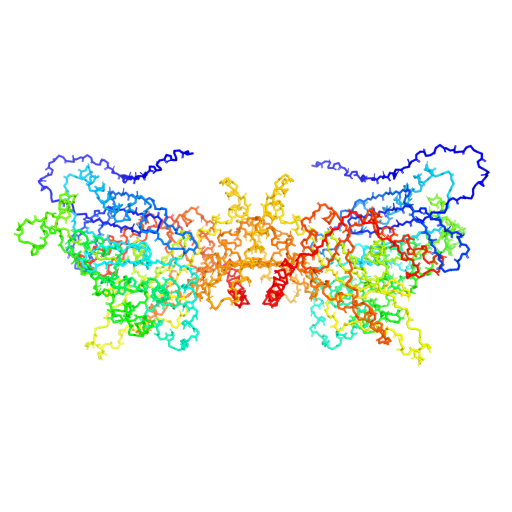 604 TYR A N 1
ATOM 4612 C CA . TYR A 1 604 ? 18.281 -6.215 -2.789 1 97.44 604 TYR A CA 1
ATOM 4613 C C . TYR A 1 604 ? 18.125 -7.188 -1.629 1 97.44 604 TYR A C 1
ATOM 4615 O O . TYR A 1 604 ? 17.016 -7.523 -1.24 1 97.44 604 TYR A O 1
ATOM 4623 N N . SER A 1 605 ? 19.234 -7.645 -1.095 1 97 605 SER A N 1
ATOM 4624 C CA . SER A 1 605 ? 19.141 -8.492 0.091 1 97 605 SER A CA 1
ATOM 4625 C C . SER A 1 605 ? 18.516 -7.746 1.261 1 97 605 SER A C 1
ATOM 4627 O O . SER A 1 605 ? 17.703 -8.312 1.996 1 97 605 SER A O 1
ATOM 4629 N N . GLN A 1 606 ? 18.906 -6.523 1.426 1 94.75 606 GLN A N 1
ATOM 4630 C CA . GLN A 1 606 ? 18.312 -5.703 2.475 1 94.75 606 GLN A CA 1
ATOM 4631 C C . GLN A 1 606 ? 16.812 -5.477 2.215 1 94.75 606 GLN A C 1
ATOM 4633 O O . GLN A 1 606 ? 16 -5.531 3.141 1 94.75 606 GLN A O 1
ATOM 4638 N N . LYS A 1 607 ? 16.5 -5.195 0.991 1 96.62 607 LYS A N 1
ATOM 4639 C CA . LYS A 1 607 ? 15.102 -4.984 0.619 1 96.62 607 LYS A CA 1
ATOM 4640 C C . LYS A 1 607 ? 14.273 -6.242 0.848 1 96.62 607 LYS A C 1
ATOM 4642 O O . LYS A 1 607 ? 13.117 -6.168 1.274 1 96.62 607 LYS A O 1
ATOM 4647 N N . ALA A 1 608 ? 14.891 -7.379 0.551 1 97.75 608 ALA A N 1
ATOM 4648 C CA . ALA A 1 608 ? 14.203 -8.648 0.745 1 97.75 608 ALA A CA 1
ATOM 4649 C C . ALA A 1 608 ? 13.891 -8.883 2.221 1 97.75 608 ALA A C 1
ATOM 4651 O O . ALA A 1 608 ? 12.797 -9.352 2.562 1 97.75 608 ALA A O 1
ATOM 4652 N N . GLU A 1 609 ? 14.836 -8.602 3.039 1 96.81 609 GLU A N 1
ATOM 4653 C CA . GLU A 1 609 ? 14.625 -8.742 4.477 1 96.81 609 GLU A CA 1
ATOM 4654 C C . GLU A 1 609 ? 13.492 -7.844 4.961 1 96.81 609 GLU A C 1
ATOM 4656 O O . GLU A 1 609 ? 12.656 -8.266 5.762 1 96.81 609 GLU A O 1
ATOM 4661 N N . ARG A 1 610 ? 13.453 -6.637 4.484 1 96.62 610 ARG A N 1
ATOM 4662 C CA . ARG A 1 610 ? 12.406 -5.691 4.875 1 96.62 610 ARG A CA 1
ATOM 4663 C C . ARG A 1 610 ? 11.047 -6.121 4.336 1 96.62 610 ARG A C 1
ATOM 4665 O O . ARG A 1 610 ? 10.023 -5.941 5.004 1 96.62 610 ARG A O 1
ATOM 4672 N N . GLN A 1 611 ? 11.031 -6.598 3.111 1 97.69 611 GLN A N 1
ATOM 4673 C CA . GLN A 1 611 ? 9.773 -7.086 2.561 1 97.69 611 GLN A CA 1
ATOM 4674 C C . GLN A 1 611 ? 9.219 -8.242 3.391 1 97.69 611 GLN A C 1
ATOM 4676 O O . GLN A 1 611 ? 8.016 -8.312 3.646 1 97.69 611 GLN A O 1
ATOM 4681 N N . ASN A 1 612 ? 10.125 -9.172 3.779 1 97.06 612 ASN A N 1
ATOM 4682 C CA . ASN A 1 612 ? 9.703 -10.281 4.629 1 97.06 612 ASN A CA 1
ATOM 4683 C C . ASN A 1 612 ? 9.133 -9.789 5.953 1 97.06 612 ASN A C 1
ATOM 4685 O O . ASN A 1 612 ? 8.117 -10.305 6.426 1 97.06 612 ASN A O 1
ATOM 4689 N N . ARG A 1 613 ? 9.742 -8.844 6.52 1 97.06 613 ARG A N 1
ATOM 4690 C CA . ARG A 1 613 ? 9.258 -8.273 7.77 1 97.06 613 ARG A CA 1
ATOM 4691 C C . ARG A 1 613 ? 7.891 -7.621 7.582 1 97.06 613 ARG A C 1
ATOM 4693 O O . ARG A 1 613 ? 7.027 -7.719 8.453 1 97.06 613 ARG A O 1
ATOM 4700 N N . LEU A 1 614 ? 7.762 -6.891 6.5 1 97.62 614 LEU A N 1
ATOM 4701 C CA . LEU A 1 614 ? 6.477 -6.277 6.191 1 97.62 614 LEU A CA 1
ATOM 4702 C C . LEU A 1 614 ? 5.379 -7.332 6.098 1 97.62 614 LEU A C 1
ATOM 4704 O O . LEU A 1 614 ? 4.289 -7.152 6.645 1 97.62 614 LEU A O 1
ATOM 4708 N N . ILE A 1 615 ? 5.668 -8.414 5.344 1 97.44 615 ILE A N 1
ATOM 4709 C CA . ILE A 1 615 ? 4.699 -9.492 5.195 1 97.44 615 ILE A CA 1
ATOM 4710 C C . ILE A 1 615 ? 4.312 -10.039 6.566 1 97.44 615 ILE A C 1
ATOM 4712 O O . ILE A 1 615 ? 3.131 -10.234 6.852 1 97.44 615 ILE A O 1
ATOM 4716 N N . ASP A 1 616 ? 5.273 -10.18 7.449 1 96.56 616 ASP A N 1
ATOM 4717 C CA . ASP A 1 616 ? 5.02 -10.68 8.797 1 96.56 616 ASP A CA 1
ATOM 4718 C C . ASP A 1 616 ? 4.156 -9.703 9.586 1 96.56 616 ASP A C 1
ATOM 4720 O O . ASP A 1 616 ? 3.256 -10.117 10.32 1 96.56 616 ASP A O 1
ATOM 4724 N N . CYS A 1 617 ? 4.391 -8.469 9.461 1 97.19 617 CYS A N 1
ATOM 4725 C CA . CYS A 1 617 ? 3.66 -7.441 10.195 1 97.19 617 CYS A CA 1
ATOM 4726 C C . CYS A 1 617 ? 2.195 -7.406 9.773 1 97.19 617 CYS A C 1
ATOM 4728 O O . CYS A 1 617 ? 1.309 -7.258 10.617 1 97.19 617 CYS A O 1
ATOM 4730 N N . VAL A 1 618 ? 1.925 -7.59 8.508 1 96.94 618 VAL A N 1
ATOM 4731 C CA . VAL A 1 618 ? 0.567 -7.359 8.023 1 96.94 618 VAL A CA 1
ATOM 4732 C C . VAL A 1 618 ? -0.178 -8.688 7.922 1 96.94 618 VAL A C 1
ATOM 4734 O O . VAL A 1 618 ? -1.368 -8.719 7.598 1 96.94 618 VAL A O 1
ATOM 4737 N N . ALA A 1 619 ? 0.479 -9.836 8.211 1 94.19 619 ALA A N 1
ATOM 4738 C CA . ALA A 1 619 ? -0.096 -11.172 8.062 1 94.19 619 ALA A CA 1
ATOM 4739 C C . ALA A 1 619 ? -1.426 -11.281 8.805 1 94.19 619 ALA A C 1
ATOM 4741 O O . ALA A 1 619 ? -2.381 -11.867 8.297 1 94.19 619 ALA A O 1
ATOM 4742 N N . PRO A 1 620 ? -1.575 -10.617 9.992 1 91.5 620 PRO A N 1
ATOM 4743 C CA . PRO A 1 620 ? -2.846 -10.711 10.711 1 91.5 620 PRO A CA 1
ATOM 4744 C C . PRO A 1 620 ? -3.99 -10.008 9.984 1 91.5 620 PRO A C 1
ATOM 4746 O O . PRO A 1 620 ? -5.16 -10.242 10.297 1 91.5 620 PRO A O 1
ATOM 4749 N N . MET A 1 621 ? -3.641 -9.172 9.039 1 92.75 621 MET A N 1
ATOM 4750 C CA . MET A 1 621 ? -4.66 -8.383 8.352 1 92.75 621 MET A CA 1
ATOM 4751 C C . MET A 1 621 ? -5.219 -9.141 7.152 1 92.75 621 MET A C 1
ATOM 4753 O O . MET A 1 621 ? -6.25 -8.758 6.598 1 92.75 621 MET A O 1
ATOM 4757 N N . PHE A 1 622 ? -4.488 -10.242 6.746 1 87.25 622 PHE A N 1
ATOM 4758 C CA . PHE A 1 622 ? -4.934 -11.023 5.602 1 87.25 622 PHE A CA 1
ATOM 4759 C C . PHE A 1 622 ? -6.152 -11.867 5.961 1 87.25 622 PHE A C 1
ATOM 4761 O O . PHE A 1 622 ? -7.047 -12.062 5.137 1 87.25 622 PHE A O 1
ATOM 4768 N N . MET B 1 1 ? 21.969 30.656 -21.172 1 22.03 1 MET B N 1
ATOM 4769 C CA . MET B 1 1 ? 21.875 31.812 -20.297 1 22.03 1 MET B CA 1
ATOM 4770 C C . MET B 1 1 ? 20.453 32.375 -20.281 1 22.03 1 MET B C 1
ATOM 4772 O O . MET B 1 1 ? 20.25 33.594 -20.25 1 22.03 1 MET B O 1
ATOM 4776 N N . THR B 1 2 ? 19.484 31.516 -20.594 1 24.25 2 THR B N 1
ATOM 4777 C CA . THR B 1 2 ? 18.094 31.875 -20.906 1 24.25 2 THR B CA 1
ATOM 4778 C C . THR B 1 2 ? 17.484 32.719 -19.797 1 24.25 2 THR B C 1
ATOM 4780 O O . THR B 1 2 ? 17.688 32.406 -18.609 1 24.25 2 THR B O 1
ATOM 4783 N N . ASN B 1 3 ? 17.297 34 -20.062 1 22.75 3 ASN B N 1
ATOM 4784 C CA . ASN B 1 3 ? 16.812 35.156 -19.312 1 22.75 3 ASN B CA 1
ATOM 4785 C C . ASN B 1 3 ? 15.461 34.875 -18.672 1 22.75 3 ASN B C 1
ATOM 4787 O O . ASN B 1 3 ? 14.453 34.75 -19.375 1 22.75 3 ASN B O 1
ATOM 4791 N N . GLU B 1 4 ? 15.43 33.906 -17.797 1 24.53 4 GLU B N 1
ATOM 4792 C CA . GLU B 1 4 ? 14.203 33.5 -17.109 1 24.53 4 GLU B CA 1
ATOM 4793 C C . GLU B 1 4 ? 13.484 34.719 -16.516 1 24.53 4 GLU B C 1
ATOM 4795 O O . GLU B 1 4 ? 14.078 35.5 -15.766 1 24.53 4 GLU B O 1
ATOM 4800 N N . SER B 1 5 ? 12.555 35.25 -17.344 1 26.45 5 SER B N 1
ATOM 4801 C CA . SER B 1 5 ? 11.75 36.438 -17.062 1 26.45 5 SER B CA 1
ATOM 4802 C C . SER B 1 5 ? 11.234 36.438 -15.617 1 26.45 5 SER B C 1
ATOM 4804 O O . SER B 1 5 ? 10.922 35.375 -15.078 1 26.45 5 SER B O 1
ATOM 4806 N N . PRO B 1 6 ? 11.422 37.5 -14.859 1 27.19 6 PRO B N 1
ATOM 4807 C CA . PRO B 1 6 ? 11.086 37.719 -13.453 1 27.19 6 PRO B CA 1
ATOM 4808 C C . PRO B 1 6 ? 9.609 37.469 -13.156 1 27.19 6 PRO B C 1
ATOM 4810 O O . PRO B 1 6 ? 8.742 37.906 -13.922 1 27.19 6 PRO B O 1
ATOM 4813 N N . SER B 1 7 ? 9.203 36.281 -12.797 1 27.23 7 SER B N 1
ATOM 4814 C CA . SER B 1 7 ? 7.848 35.906 -12.398 1 27.23 7 SER B CA 1
ATOM 4815 C C . SER B 1 7 ? 7.199 37.031 -11.57 1 27.23 7 SER B C 1
ATOM 4817 O O . SER B 1 7 ? 7.727 37.406 -10.531 1 27.23 7 SER B O 1
ATOM 4819 N N . PHE B 1 8 ? 6.496 37.969 -12.203 1 27.05 8 PHE B N 1
ATOM 4820 C CA . PHE B 1 8 ? 5.707 39.062 -11.695 1 27.05 8 PHE B CA 1
ATOM 4821 C C . PHE B 1 8 ? 4.746 38.594 -10.609 1 27.05 8 PHE B C 1
ATOM 4823 O O . PHE B 1 8 ? 4.121 37.531 -10.742 1 27.05 8 PHE B O 1
ATOM 4830 N N . LEU B 1 9 ? 4.934 39.031 -9.367 1 34.28 9 LEU B N 1
ATOM 4831 C CA . LEU B 1 9 ? 4.141 38.969 -8.141 1 34.28 9 LEU B CA 1
ATOM 4832 C C . LEU B 1 9 ? 2.73 39.5 -8.391 1 34.28 9 LEU B C 1
ATOM 4834 O O . LEU B 1 9 ? 2.557 40.688 -8.75 1 34.28 9 LEU B O 1
ATOM 4838 N N . ILE B 1 10 ? 1.868 38.75 -8.891 1 32.97 10 ILE B N 1
ATOM 4839 C CA . ILE B 1 10 ? 0.514 39.219 -9.172 1 32.97 10 ILE B CA 1
ATOM 4840 C C . ILE B 1 10 ? -0.231 39.469 -7.863 1 32.97 10 ILE B C 1
ATOM 4842 O O . ILE B 1 10 ? -0.462 38.531 -7.09 1 32.97 10 ILE B O 1
ATOM 4846 N N . LEU B 1 11 ? -0.218 40.719 -7.344 1 36.12 11 LEU B N 1
ATOM 4847 C CA . LEU B 1 11 ? -1.08 41.219 -6.289 1 36.12 11 LEU B CA 1
ATOM 4848 C C . LEU B 1 11 ? -2.545 41.156 -6.703 1 36.12 11 LEU B C 1
ATOM 4850 O O . LEU B 1 11 ? -2.924 41.719 -7.742 1 36.12 11 LEU B O 1
ATOM 4854 N N . GLU B 1 12 ? -3.186 40.25 -6.281 1 43.19 12 GLU B N 1
ATOM 4855 C CA . GLU B 1 12 ? -4.617 40.219 -6.57 1 43.19 12 GLU B CA 1
ATOM 4856 C C . GLU B 1 12 ? -5.406 41 -5.535 1 43.19 12 GLU B C 1
ATOM 4858 O O . GLU B 1 12 ? -5.352 40.688 -4.344 1 43.19 12 GLU B O 1
ATOM 4863 N N . VAL B 1 13 ? -5.832 42.188 -5.922 1 41.84 13 VAL B N 1
ATOM 4864 C CA . VAL B 1 13 ? -6.664 43.031 -5.078 1 41.84 13 VAL B CA 1
ATOM 4865 C C . VAL B 1 13 ? -8.133 42.812 -5.41 1 41.84 13 VAL B C 1
ATOM 4867 O O . VAL B 1 13 ? -8.547 42.938 -6.562 1 41.84 13 VAL B O 1
ATOM 4870 N N . GLU B 1 14 ? -8.836 42 -4.703 1 44.06 14 GLU B N 1
ATOM 4871 C CA . GLU B 1 14 ? -10.273 41.844 -4.945 1 44.06 14 GLU B CA 1
ATOM 4872 C C . GLU B 1 14 ? -11.086 42.844 -4.113 1 44.06 14 GLU B C 1
ATOM 4874 O O . GLU B 1 14 ? -10.82 43.031 -2.922 1 44.06 14 GLU B O 1
ATOM 4879 N N . THR B 1 15 ? -11.883 43.719 -4.809 1 39.59 15 THR B N 1
ATOM 4880 C CA . THR B 1 15 ? -12.82 44.625 -4.152 1 39.59 15 THR B CA 1
ATOM 4881 C C . THR B 1 15 ? -14.148 43.938 -3.873 1 39.59 15 THR B C 1
ATOM 4883 O O . THR B 1 15 ? -14.648 43.188 -4.719 1 39.59 15 THR B O 1
ATOM 4886 N N . GLY B 1 16 ? -14.57 43.656 -2.746 1 36.88 16 GLY B N 1
ATOM 4887 C CA . GLY B 1 16 ? -15.898 43.156 -2.432 1 36.88 16 GLY B CA 1
ATOM 4888 C C . GLY B 1 16 ? -17 43.906 -3.121 1 36.88 16 GLY B C 1
ATOM 4889 O O . GLY B 1 16 ? -16.781 45.031 -3.607 1 36.88 16 GLY B O 1
ATOM 4890 N N . ASP B 1 17 ? -18.188 43.344 -3.471 1 33.44 17 ASP B N 1
ATOM 4891 C CA . ASP B 1 17 ? -19.359 43.969 -4.086 1 33.44 17 ASP B CA 1
ATOM 4892 C C . ASP B 1 17 ? -19.812 45.188 -3.314 1 33.44 17 ASP B C 1
ATOM 4894 O O . ASP B 1 17 ? -20.328 45.094 -2.203 1 33.44 17 ASP B O 1
ATOM 4898 N N . VAL B 1 18 ? -19.281 46.312 -3.547 1 32.06 18 VAL B N 1
ATOM 4899 C CA . VAL B 1 18 ? -19.859 47.594 -3.129 1 32.06 18 VAL B CA 1
ATOM 4900 C C . VAL B 1 18 ? -21.234 47.75 -3.777 1 32.06 18 VAL B C 1
ATOM 4902 O O . VAL B 1 18 ? -21.344 47.844 -5.004 1 32.06 18 VAL B O 1
ATOM 4905 N N . ASN B 1 19 ? -22.406 47.25 -3.301 1 29.27 19 ASN B N 1
ATOM 4906 C CA . ASN B 1 19 ? -23.641 47.906 -3.717 1 29.27 19 ASN B CA 1
ATOM 4907 C C . ASN B 1 19 ? -23.484 49.406 -3.736 1 29.27 19 ASN B C 1
ATOM 4909 O O . ASN B 1 19 ? -23.094 50.031 -2.738 1 29.27 19 ASN B O 1
ATOM 4913 N N . ASN B 1 20 ? -23.422 50 -4.895 1 27.38 20 ASN B N 1
ATOM 4914 C CA . ASN B 1 20 ? -23.484 51.406 -5.195 1 27.38 20 ASN B CA 1
ATOM 4915 C C . ASN B 1 20 ? -24.656 52.094 -4.48 1 27.38 20 ASN B C 1
ATOM 4917 O O . ASN B 1 20 ? -25.766 52.156 -5.02 1 27.38 20 ASN B O 1
ATOM 4921 N N . ARG B 1 21 ? -24.938 51.875 -3.26 1 30.14 21 ARG B N 1
ATOM 4922 C CA . ARG B 1 21 ? -25.891 52.875 -2.795 1 30.14 21 ARG B CA 1
ATOM 4923 C C . ARG B 1 21 ? -25.359 54.312 -3.014 1 30.14 21 ARG B C 1
ATOM 4925 O O . ARG B 1 21 ? -24.188 54.594 -2.715 1 30.14 21 ARG B O 1
ATOM 4932 N N . LEU B 1 22 ? -26.016 55.125 -3.904 1 28.22 22 LEU B N 1
ATOM 4933 C CA . LEU B 1 22 ? -25.875 56.531 -4.156 1 28.22 22 LEU B CA 1
ATOM 4934 C C . LEU B 1 22 ? -25.547 57.281 -2.871 1 28.22 22 LEU B C 1
ATOM 4936 O O . LEU B 1 22 ? -26.062 56.969 -1.803 1 28.22 22 LEU B O 1
ATOM 4940 N N . PRO B 1 23 ? -24.422 58.031 -2.846 1 29.36 23 PRO B N 1
ATOM 4941 C CA . PRO B 1 23 ? -24.188 58.938 -1.71 1 29.36 23 PRO B CA 1
ATOM 4942 C C . PRO B 1 23 ? -25.422 59.75 -1.319 1 29.36 23 PRO B C 1
ATOM 4944 O O . PRO B 1 23 ? -26.031 60.375 -2.174 1 29.36 23 PRO B O 1
ATOM 4947 N N . SER B 1 24 ? -26.328 59.281 -0.558 1 29.81 24 SER B N 1
ATOM 4948 C CA . SER B 1 24 ? -27.266 60.312 -0.105 1 29.81 24 SER B CA 1
ATOM 4949 C C . SER B 1 24 ? -26.516 61.594 0.258 1 29.81 24 SER B C 1
ATOM 4951 O O . SER B 1 24 ? -25.438 61.531 0.837 1 29.81 24 SER B O 1
ATOM 4953 N N . GLU B 1 25 ? -26.734 62.75 -0.365 1 31.19 25 GLU B N 1
ATOM 4954 C CA . GLU B 1 25 ? -26.281 64.125 -0.345 1 31.19 25 GLU B CA 1
ATOM 4955 C C . GLU B 1 25 ? -25.922 64.562 1.069 1 31.19 25 GLU B C 1
ATOM 4957 O O . GLU B 1 25 ? -24.922 65.25 1.269 1 31.19 25 GLU B O 1
ATOM 4962 N N . MET B 1 26 ? -26.969 64.812 1.967 1 31.03 26 MET B N 1
ATOM 4963 C CA . MET B 1 26 ? -26.938 65.812 3.031 1 31.03 26 MET B CA 1
ATOM 4964 C C . MET B 1 26 ? -26.031 65.375 4.176 1 31.03 26 MET B C 1
ATOM 4966 O O . MET B 1 26 ? -26.062 65.938 5.258 1 31.03 26 MET B O 1
ATOM 4970 N N . GLU B 1 27 ? -25.672 64 4.367 1 32.5 27 GLU B N 1
ATOM 4971 C CA . GLU B 1 27 ? -25.359 63.781 5.77 1 32.5 27 GLU B CA 1
ATOM 4972 C C . GLU B 1 27 ? -24.141 64.562 6.223 1 32.5 27 GLU B C 1
ATOM 4974 O O . GLU B 1 27 ? -23.203 64.75 5.445 1 32.5 27 GLU B O 1
ATOM 4979 N N . GLY B 1 28 ? -24.125 65.312 7.32 1 35.5 28 GLY B N 1
ATOM 4980 C CA . GLY B 1 28 ? -23.203 66.062 8.148 1 35.5 28 GLY B CA 1
ATOM 4981 C C . GLY B 1 28 ? -21.812 65.5 8.211 1 35.5 28 GLY B C 1
ATOM 4982 O O . GLY B 1 28 ? -21.609 64.312 7.785 1 35.5 28 GLY B O 1
ATOM 4983 N N . GLN B 1 29 ? -20.641 66.188 8.562 1 41.06 29 GLN B N 1
ATOM 4984 C CA . GLN B 1 29 ? -19.234 65.812 8.711 1 41.06 29 GLN B CA 1
ATOM 4985 C C . GLN B 1 29 ? -19.094 64.375 9.312 1 41.06 29 GLN B C 1
ATOM 4987 O O . GLN B 1 29 ? -19.156 64.25 10.531 1 41.06 29 GLN B O 1
ATOM 4992 N N . GLY B 1 30 ? -19.578 63.281 9.016 1 50.69 30 GLY B N 1
ATOM 4993 C CA . GLY B 1 30 ? -19.859 61.938 9.484 1 50.69 30 GLY B CA 1
ATOM 4994 C C . GLY B 1 30 ? -18.625 61.219 10.039 1 50.69 30 GLY B C 1
ATOM 4995 O O . GLY B 1 30 ? -17.5 61.594 9.695 1 50.69 30 GLY B O 1
ATOM 4996 N N . GLN B 1 31 ? -18.562 60.656 11.32 1 71.12 31 GLN B N 1
ATOM 4997 C CA . GLN B 1 31 ? -17.547 59.938 12.078 1 71.12 31 GLN B CA 1
ATOM 4998 C C . GLN B 1 31 ? -16.844 58.906 11.203 1 71.12 31 GLN B C 1
ATOM 5000 O O . GLN B 1 31 ? -17.484 58.219 10.398 1 71.12 31 GLN B O 1
ATOM 5005 N N . PRO B 1 32 ? -15.414 59.031 11.086 1 87 32 PRO B N 1
ATOM 5006 C CA . PRO B 1 32 ? -14.656 58.062 10.289 1 87 32 PRO B CA 1
ATOM 5007 C C . PRO B 1 32 ? -15.062 56.625 10.578 1 87 32 PRO B C 1
ATOM 5009 O O . PRO B 1 32 ? -15.43 56.281 11.711 1 87 32 PRO B O 1
ATOM 5012 N N . THR B 1 33 ? -15.125 55.938 9.578 1 89.38 33 THR B N 1
ATOM 5013 C CA . THR B 1 33 ? -15.414 54.5 9.695 1 89.38 33 THR B CA 1
ATOM 5014 C C . THR B 1 33 ? -14.258 53.781 10.367 1 89.38 33 THR B C 1
ATOM 5016 O O . THR B 1 33 ? -13.102 53.906 9.953 1 89.38 33 THR B O 1
ATOM 5019 N N . ASP B 1 34 ? -14.539 53 11.453 1 93.12 34 ASP B N 1
ATOM 5020 C CA . ASP B 1 34 ? -13.516 52.188 12.109 1 93.12 34 ASP B CA 1
ATOM 5021 C C . ASP B 1 34 ? -13.234 50.906 11.336 1 93.12 34 ASP B C 1
ATOM 5023 O O . ASP B 1 34 ? -14.164 50.156 11.016 1 93.12 34 ASP B O 1
ATOM 5027 N N . VAL B 1 35 ? -11.961 50.688 11.039 1 95.75 35 VAL B N 1
ATOM 5028 C CA . VAL B 1 35 ? -11.617 49.469 10.305 1 95.75 35 VAL B CA 1
ATOM 5029 C C . VAL B 1 35 ? -10.5 48.75 11.023 1 95.75 35 VAL B C 1
ATOM 5031 O O . VAL B 1 35 ? -9.719 49.344 11.758 1 95.75 35 VAL B O 1
ATOM 5034 N N . ILE B 1 36 ? -10.477 47.438 10.828 1 96.38 36 ILE B N 1
ATOM 5035 C CA . ILE B 1 36 ? -9.453 46.531 11.367 1 96.38 36 ILE B CA 1
ATOM 5036 C C . ILE B 1 36 ? -8.664 45.906 10.227 1 96.38 36 ILE B C 1
ATOM 5038 O O . ILE B 1 36 ? -9.242 45.406 9.266 1 96.38 36 ILE B O 1
ATOM 5042 N N . LEU B 1 37 ? -7.355 46.031 10.2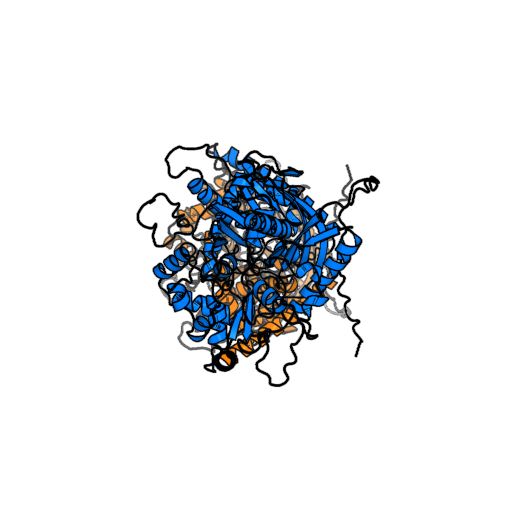81 1 97.62 37 LEU B N 1
ATOM 5043 C CA . LEU B 1 37 ? -6.488 45.312 9.352 1 97.62 37 LEU B CA 1
ATOM 5044 C C . LEU B 1 37 ? -6.145 43.906 9.883 1 97.62 37 LEU B C 1
ATOM 5046 O O . LEU B 1 37 ? -5.539 43.781 10.953 1 97.62 37 LEU B O 1
ATOM 5050 N N . ALA B 1 38 ? -6.539 42.938 9.203 1 97.25 38 ALA B N 1
ATOM 5051 C CA . ALA B 1 38 ? -6.23 41.562 9.562 1 97.25 38 ALA B CA 1
ATOM 5052 C C . ALA B 1 38 ? -5.168 40.969 8.633 1 97.25 38 ALA B C 1
ATOM 5054 O O . ALA B 1 38 ? -5.406 40.812 7.434 1 97.25 38 ALA B O 1
ATOM 5055 N N . LEU B 1 39 ? -4.008 40.688 9.172 1 97.44 39 LEU B N 1
ATOM 5056 C CA . LEU B 1 39 ? -2.926 40.062 8.414 1 97.44 39 LEU B CA 1
ATOM 5057 C C . LEU B 1 39 ? -2.881 38.562 8.664 1 97.44 39 LEU B C 1
ATOM 5059 O O . LEU B 1 39 ? -2.74 38.125 9.812 1 97.44 39 LEU B O 1
ATOM 5063 N N . ASP B 1 40 ? -3.025 37.812 7.648 1 94.94 40 ASP B N 1
ATOM 5064 C CA . ASP B 1 40 ? -2.916 36.344 7.676 1 94.94 40 ASP B CA 1
ATOM 5065 C C . ASP B 1 40 ? -1.646 35.875 6.969 1 94.94 40 ASP B C 1
ATOM 5067 O O . ASP B 1 40 ? -1.584 35.844 5.738 1 94.94 40 ASP B O 1
ATOM 5071 N N . ILE B 1 41 ? -0.667 35.5 7.781 1 93 41 ILE B N 1
ATOM 5072 C CA . ILE B 1 41 ? 0.626 35.062 7.254 1 93 41 ILE B CA 1
ATOM 5073 C C . ILE B 1 41 ? 0.682 33.531 7.188 1 93 41 ILE B C 1
ATOM 5075 O O . ILE B 1 41 ? 1.147 32.906 8.125 1 93 41 ILE B O 1
ATOM 5079 N N . GLY B 1 42 ? 0.314 33 6.098 1 85.44 42 GLY B N 1
ATOM 5080 C CA . GLY B 1 42 ? 0.359 31.578 5.875 1 85.44 42 GLY B CA 1
ATOM 5081 C C . GLY B 1 42 ? 1.692 31.094 5.332 1 85.44 42 GLY B C 1
ATOM 5082 O O . GLY B 1 42 ? 2.578 31.906 5.047 1 85.44 42 GLY B O 1
ATOM 5083 N N . SER B 1 43 ? 1.815 29.766 5.227 1 78.5 43 SER B N 1
ATOM 5084 C CA . SER B 1 43 ? 3.049 29.172 4.711 1 78.5 43 SER B CA 1
ATOM 5085 C C . SER B 1 43 ? 3.121 29.281 3.191 1 78.5 43 SER B C 1
ATOM 5087 O O . SER B 1 43 ? 4.211 29.281 2.615 1 78.5 43 SER B O 1
ATOM 5089 N N . SER B 1 44 ? 1.966 29.422 2.531 1 76.12 44 SER B N 1
ATOM 5090 C CA . SER B 1 44 ? 1.953 29.422 1.072 1 76.12 44 SER B CA 1
ATOM 5091 C C . SER B 1 44 ? 1.501 30.781 0.534 1 76.12 44 SER B C 1
ATOM 5093 O O . SER B 1 44 ? 1.691 31.078 -0.646 1 76.12 44 SER B O 1
ATOM 5095 N N . SER B 1 45 ? 0.91 31.578 1.41 1 83.06 45 SER B N 1
ATOM 5096 C CA . SER B 1 45 ? 0.443 32.906 0.981 1 83.06 45 SER B CA 1
ATOM 5097 C C . SER B 1 45 ? 0.264 33.844 2.17 1 83.06 45 SER B C 1
ATOM 5099 O O . SER B 1 45 ? 0.084 33.375 3.303 1 83.06 45 SER B O 1
ATOM 5101 N N . ILE B 1 46 ? 0.325 35.125 1.827 1 90.69 46 ILE B N 1
ATOM 5102 C CA . ILE B 1 46 ? 0.008 36.156 2.793 1 90.69 46 ILE B CA 1
ATOM 5103 C C . ILE B 1 46 ? -1.21 36.969 2.318 1 90.69 46 ILE B C 1
ATOM 5105 O O . ILE B 1 46 ? -1.345 37.25 1.127 1 90.69 46 ILE B O 1
ATOM 5109 N N . ARG B 1 47 ? -2.08 37.25 3.285 1 92.69 47 ARG B N 1
ATOM 5110 C CA . ARG B 1 47 ? -3.295 37.969 2.957 1 92.69 47 ARG B CA 1
ATOM 5111 C C . ARG B 1 47 ? -3.543 39.094 3.961 1 92.69 47 ARG B C 1
ATOM 5113 O O . ARG B 1 47 ? -3.322 38.906 5.16 1 92.69 47 ARG B O 1
ATOM 5120 N N . CYS B 1 48 ? -3.912 40.219 3.461 1 95.5 48 CYS B N 1
ATOM 5121 C CA . CYS B 1 48 ? -4.371 41.312 4.281 1 95.5 48 CYS B CA 1
ATOM 5122 C C . CYS B 1 48 ? -5.812 41.688 3.947 1 95.5 48 CYS B C 1
ATOM 5124 O O . CYS B 1 48 ? -6.121 42.031 2.807 1 95.5 48 CYS B O 1
ATOM 5126 N N . THR B 1 49 ? -6.648 41.531 4.898 1 94.75 49 THR B N 1
ATOM 5127 C CA . THR B 1 49 ? -8.055 41.875 4.727 1 94.75 49 THR B CA 1
ATOM 5128 C C . THR B 1 49 ? -8.469 42.969 5.703 1 94.75 49 THR B C 1
ATOM 5130 O O . THR B 1 49 ? -8.047 42.969 6.863 1 94.75 49 THR B O 1
ATOM 5133 N N . VAL B 1 50 ? -9.281 43.875 5.191 1 95.69 50 VAL B N 1
ATOM 5134 C CA . VAL B 1 50 ? -9.766 44.969 6.02 1 95.69 50 VAL B CA 1
ATOM 5135 C C . VAL B 1 50 ? -11.25 44.781 6.332 1 95.69 50 VAL B C 1
ATOM 5137 O O . VAL B 1 50 ? -12.047 44.5 5.43 1 95.69 50 VAL B O 1
ATOM 5140 N N . PHE B 1 51 ? -11.547 44.875 7.609 1 94.06 51 PHE B N 1
ATOM 5141 C CA . PHE B 1 51 ? -12.93 44.719 8.047 1 94.06 51 PHE B CA 1
ATOM 5142 C C . PHE B 1 51 ? -13.453 46 8.664 1 94.06 51 PHE B C 1
ATOM 5144 O O . PHE B 1 51 ? -12.789 46.625 9.516 1 94.06 51 PHE B O 1
ATOM 5151 N N . GLU B 1 52 ? -14.609 46.406 8.203 1 92.94 52 GLU B N 1
ATOM 5152 C CA . GLU B 1 52 ? -15.344 47.438 8.898 1 92.94 52 GLU B CA 1
ATOM 5153 C C . GLU B 1 52 ? -16.047 46.906 10.141 1 92.94 52 GLU B C 1
ATOM 5155 O O . GLU B 1 52 ? -16.625 45.812 10.102 1 92.94 52 GLU B O 1
ATOM 5160 N N . THR B 1 53 ? -15.828 47.562 11.219 1 88.69 53 THR B N 1
ATOM 5161 C CA . THR B 1 53 ? -16.5 47.125 12.438 1 88.69 53 THR B CA 1
ATOM 5162 C C . THR B 1 53 ? -17.438 48.219 12.945 1 88.69 53 THR B C 1
ATOM 5164 O O . THR B 1 53 ? -17.125 49.406 12.852 1 88.69 53 THR B O 1
ATOM 5167 N N . GLN B 1 54 ? -18.703 47.812 13.289 1 81.38 54 GLN B N 1
ATOM 5168 C CA . GLN B 1 54 ? -19.672 48.688 13.906 1 81.38 54 GLN B CA 1
ATOM 5169 C C . GLN B 1 54 ? -20.266 48.062 15.18 1 81.38 54 GLN B C 1
ATOM 5171 O O . GLN B 1 54 ? -20.688 46.906 15.172 1 81.38 54 GLN B O 1
ATOM 5176 N N . ARG B 1 55 ? -19.984 48.75 16.203 1 74.56 55 ARG B N 1
ATOM 5177 C CA . ARG B 1 55 ? -20.594 48.312 17.438 1 74.56 55 ARG B CA 1
ATOM 5178 C C . ARG B 1 55 ? -22.094 48.594 17.469 1 74.56 55 ARG B C 1
ATOM 5180 O O . ARG B 1 55 ? -22.516 49.688 17.016 1 74.56 55 ARG B O 1
ATOM 5187 N N . SER B 1 56 ? -22.938 47.656 17.562 1 60.28 56 SER B N 1
ATOM 5188 C CA . SER B 1 56 ? -24.359 47.938 17.719 1 60.28 56 SER B CA 1
ATOM 5189 C C . SER B 1 56 ? -24.656 48.594 19.062 1 60.28 56 SER B C 1
ATOM 5191 O O . SER B 1 56 ? -24.156 48.125 20.109 1 60.28 56 SER B O 1
ATOM 5193 N N . ASP B 1 57 ? -24.578 49.906 19.234 1 47.59 57 ASP B N 1
ATOM 5194 C CA . ASP B 1 57 ? -24.906 50.625 20.453 1 47.59 57 ASP B CA 1
ATOM 5195 C C . ASP B 1 57 ? -26.188 50.094 21.078 1 47.59 57 ASP B C 1
ATOM 5197 O O . ASP B 1 57 ? -27.25 50.719 20.984 1 47.59 57 ASP B O 1
ATOM 5201 N N . THR B 1 58 ? -26.688 48.969 20.75 1 42.75 58 THR B N 1
ATOM 5202 C CA . THR B 1 58 ? -27.922 48.781 21.5 1 42.75 58 THR B CA 1
ATOM 5203 C C . THR B 1 58 ? -27.641 48.75 23 1 42.75 58 THR B C 1
ATOM 5205 O O . THR B 1 58 ? -26.609 48.25 23.438 1 42.75 58 THR B O 1
ATOM 5208 N N . SER B 1 59 ? -28.172 49.688 23.766 1 37.94 59 SER B N 1
ATOM 5209 C CA . SER B 1 59 ? -28.219 49.938 25.219 1 37.94 59 SER B CA 1
ATOM 5210 C C . SER B 1 59 ? -28.156 48.625 25.984 1 37.94 59 SER B C 1
ATOM 5212 O O . SER B 1 59 ? -28.156 48.594 27.219 1 37.94 59 SER B O 1
ATOM 5214 N N . LEU B 1 60 ? -28.734 47.5 25.594 1 35.28 60 LEU B N 1
ATOM 5215 C CA . LEU B 1 60 ? -28.906 46.406 26.562 1 35.28 60 LEU B CA 1
ATOM 5216 C C . LEU B 1 60 ? -27.594 45.688 26.828 1 35.28 60 LEU B C 1
ATOM 5218 O O . LEU B 1 60 ? -26.859 45.375 25.891 1 35.28 60 LEU B O 1
ATOM 5222 N N . ALA B 1 61 ? -27.016 45.75 28.016 1 37.25 61 ALA B N 1
ATOM 5223 C CA . ALA B 1 61 ? -25.828 45.281 28.719 1 37.25 61 ALA B CA 1
ATOM 5224 C C . ALA B 1 61 ? -25.344 43.938 28.141 1 37.25 61 ALA B C 1
ATOM 5226 O O . ALA B 1 61 ? -24.141 43.656 28.156 1 37.25 61 ALA B O 1
ATOM 5227 N N . TYR B 1 62 ? -26.219 43.062 27.875 1 38.25 62 TYR B N 1
ATOM 5228 C CA . TYR B 1 62 ? -25.922 41.625 27.766 1 38.25 62 TYR B CA 1
ATOM 5229 C C . TYR B 1 62 ? -25.578 41.25 26.312 1 38.25 62 TYR B C 1
ATOM 5231 O O . TYR B 1 62 ? -25.078 40.156 26.062 1 38.25 62 TYR B O 1
ATOM 5239 N N . ASP B 1 63 ? -26.031 42.125 25.297 1 44.12 63 ASP B N 1
ATOM 5240 C CA . ASP B 1 63 ? -25.891 41.625 23.953 1 44.12 63 ASP B CA 1
ATOM 5241 C C . ASP B 1 63 ? -24.828 42.406 23.172 1 44.12 63 ASP B C 1
ATOM 5243 O O . ASP B 1 63 ? -25.156 43.375 22.5 1 44.12 63 ASP B O 1
ATOM 5247 N N . SER B 1 64 ? -23.688 42.594 23.672 1 52.5 64 SER B N 1
ATOM 5248 C CA . SER B 1 64 ? -22.641 43.281 22.938 1 52.5 64 SER B CA 1
ATOM 5249 C C . SER B 1 64 ? -22.375 42.625 21.594 1 52.5 64 SER B C 1
ATOM 5251 O O . SER B 1 64 ? -21.672 41.625 21.516 1 52.5 64 SER B O 1
ATOM 5253 N N . SER B 1 65 ? -23.234 42.906 20.547 1 68.19 65 SER B N 1
ATOM 5254 C CA . SER B 1 65 ? -23.094 42.406 19.188 1 68.19 65 SER B CA 1
ATOM 5255 C C . SER B 1 65 ? -22.328 43.406 18.297 1 68.19 65 SER B C 1
ATOM 5257 O O . SER B 1 65 ? -22.297 44.594 18.594 1 68.19 65 SER B O 1
ATOM 5259 N N . PHE B 1 66 ? -21.375 42.938 17.609 1 79.31 66 PHE B N 1
ATOM 5260 C CA . PHE B 1 66 ? -20.672 43.719 16.578 1 79.31 66 PHE B CA 1
ATOM 5261 C C . PHE B 1 66 ? -20.812 43.062 15.219 1 79.31 66 PHE B C 1
ATOM 5263 O O . PHE B 1 66 ? -21.156 41.875 15.117 1 79.31 66 PHE B O 1
ATOM 5270 N N . SER B 1 67 ? -20.734 43.938 14.297 1 82.19 67 SER B N 1
ATOM 5271 C CA . SER B 1 67 ? -20.734 43.438 12.93 1 82.19 67 SER B CA 1
ATOM 5272 C C . SER B 1 67 ? -19.359 43.594 12.289 1 82.19 67 SER B C 1
ATOM 5274 O O . SER B 1 67 ? -18.625 44.531 12.625 1 82.19 67 SER B O 1
ATOM 5276 N N . LEU B 1 68 ? -18.984 42.625 11.445 1 86.94 68 LEU B N 1
ATOM 5277 C CA . LEU B 1 68 ? -17.766 42.688 10.641 1 86.94 68 LEU B CA 1
ATOM 5278 C C . LEU B 1 68 ? -18.094 42.562 9.156 1 86.94 68 LEU B C 1
ATOM 5280 O O . LEU B 1 68 ? -18.812 41.656 8.758 1 86.94 68 LEU B O 1
ATOM 5284 N N . LYS B 1 69 ? -17.656 43.531 8.383 1 87.25 69 LYS B N 1
ATOM 5285 C CA . LYS B 1 69 ? -17.828 43.469 6.938 1 87.25 69 LYS B CA 1
ATOM 5286 C C . LYS B 1 69 ? -16.5 43.656 6.219 1 87.25 69 LYS B C 1
ATOM 5288 O O . LYS B 1 69 ? -15.82 44.688 6.418 1 87.25 69 LYS B O 1
ATOM 5293 N N . ALA B 1 70 ? -16.156 42.75 5.406 1 90.12 70 ALA B N 1
ATOM 5294 C CA . ALA B 1 70 ? -14.922 42.875 4.625 1 90.12 70 ALA B CA 1
ATOM 5295 C C . ALA B 1 70 ? -15.062 43.969 3.572 1 90.12 70 ALA B C 1
ATOM 5297 O O . ALA B 1 70 ? -16.047 44 2.826 1 90.12 70 ALA B O 1
ATOM 5298 N N . VAL B 1 71 ? -14.102 44.812 3.488 1 91.44 71 VAL B N 1
ATOM 5299 C CA . VAL B 1 71 ? -14.234 45.969 2.588 1 91.44 71 VAL B CA 1
ATOM 5300 C C . VAL B 1 71 ? -13.148 45.906 1.513 1 91.44 71 VAL B C 1
ATOM 5302 O O . VAL B 1 71 ? -13.32 46.469 0.425 1 91.44 71 VAL B O 1
ATOM 5305 N N . ALA B 1 72 ? -12.016 45.344 1.86 1 91.69 72 ALA B N 1
ATOM 5306 C CA . ALA B 1 72 ? -10.906 45.219 0.92 1 91.69 72 ALA B CA 1
ATOM 5307 C C . ALA B 1 72 ? -9.992 44.062 1.305 1 91.69 72 ALA B C 1
ATOM 5309 O O . ALA B 1 72 ? -9.914 43.656 2.477 1 91.69 72 ALA B O 1
ATOM 5310 N N . SER B 1 73 ? -9.344 43.5 0.338 1 93.19 73 SER B N 1
ATOM 5311 C CA . SER B 1 73 ? -8.391 42.406 0.583 1 93.19 73 SER B CA 1
ATOM 5312 C C . SER B 1 73 ? -7.309 42.375 -0.487 1 93.19 73 SER B C 1
ATOM 5314 O O . SER B 1 73 ? -7.539 42.781 -1.625 1 93.19 73 SER B O 1
ATOM 5316 N N . CYS B 1 74 ? -6.133 42 -0.156 1 93.19 74 CYS B N 1
ATOM 5317 C CA . CYS B 1 74 ? -5.02 41.719 -1.064 1 93.19 74 CYS B CA 1
ATOM 5318 C C . CYS B 1 74 ? -4.199 40.531 -0.599 1 93.19 74 CYS B C 1
ATOM 5320 O O . CYS B 1 74 ? -4.176 40.219 0.591 1 93.19 74 CYS B O 1
ATOM 5322 N N . SER B 1 75 ? -3.68 39.844 -1.457 1 91.38 75 SER B N 1
ATOM 5323 C CA . SER B 1 75 ? -2.914 38.656 -1.104 1 91.38 75 SER B CA 1
ATOM 5324 C C . SER B 1 75 ? -1.705 38.469 -2.018 1 91.38 75 SER B C 1
ATOM 5326 O O . SER B 1 75 ? -1.651 39.062 -3.102 1 91.38 75 SER B O 1
ATOM 5328 N N . GLN B 1 76 ? -0.728 37.75 -1.563 1 87.69 76 GLN B N 1
ATOM 5329 C CA . GLN B 1 76 ? 0.476 37.406 -2.307 1 87.69 76 GLN B CA 1
ATOM 5330 C C . GLN B 1 76 ? 0.868 35.938 -2.057 1 87.69 76 GLN B C 1
ATOM 5332 O O . GLN B 1 76 ? 0.936 35.5 -0.907 1 87.69 76 GLN B O 1
ATOM 5337 N N . LYS B 1 77 ? 1.12 35.188 -3.137 1 83.62 77 LYS B N 1
ATOM 5338 C CA . LYS B 1 77 ? 1.576 33.781 -3.031 1 83.62 77 LYS B CA 1
ATOM 5339 C C . LYS B 1 77 ? 3.061 33.719 -2.684 1 83.62 77 LYS B C 1
ATOM 5341 O O . LYS B 1 77 ? 3.844 34.562 -3.121 1 83.62 77 LYS B O 1
ATOM 5346 N N . LEU B 1 78 ? 3.367 32.75 -1.845 1 74.19 78 LEU B N 1
ATOM 5347 C CA . LEU B 1 78 ? 4.754 32.562 -1.428 1 74.19 78 LEU B CA 1
ATOM 5348 C C . LEU B 1 78 ? 5.324 31.266 -2.004 1 74.19 78 LEU B C 1
ATOM 5350 O O . LEU B 1 78 ? 4.586 30.312 -2.242 1 74.19 78 LEU B O 1
ATOM 5354 N N . GLN B 1 79 ? 6.621 31.125 -2.578 1 63.19 79 GLN B N 1
ATOM 5355 C CA . GLN B 1 79 ? 7.332 29.891 -2.93 1 63.19 79 GLN B CA 1
ATOM 5356 C C . GLN B 1 79 ? 8.086 29.328 -1.729 1 63.19 79 GLN B C 1
ATOM 5358 O O . GLN B 1 79 ? 9.211 29.75 -1.449 1 63.19 79 GLN B O 1
ATOM 5363 N N . SER B 1 80 ? 7.453 28.562 -0.829 1 61.16 80 SER B N 1
ATOM 5364 C CA . SER B 1 80 ? 7.938 28.703 0.541 1 61.16 80 SER B CA 1
ATOM 5365 C C . SER B 1 80 ? 8.672 27.438 0.997 1 61.16 80 SER B C 1
ATOM 5367 O O . SER B 1 80 ? 9.492 27.5 1.911 1 61.16 80 SER B O 1
ATOM 5369 N N . VAL B 1 81 ? 8.617 26.312 0.333 1 60 81 VAL B N 1
ATOM 5370 C CA . VAL B 1 81 ? 9.117 25.172 1.099 1 60 81 VAL B CA 1
ATOM 5371 C C . VAL B 1 81 ? 10.508 24.781 0.602 1 60 81 VAL B C 1
ATOM 5373 O O . VAL B 1 81 ? 10.727 24.625 -0.603 1 60 81 VAL B O 1
ATOM 5376 N N . VAL B 1 82 ? 11.453 24.797 1.555 1 59.06 82 VAL B N 1
ATOM 5377 C CA . VAL B 1 82 ? 12.805 24.312 1.285 1 59.06 82 VAL B CA 1
ATOM 5378 C C . VAL B 1 82 ? 12.766 22.812 1.029 1 59.06 82 VAL B C 1
ATOM 5380 O O . VAL B 1 82 ? 12.305 22.047 1.875 1 59.06 82 VAL B O 1
ATOM 5383 N N . PRO B 1 83 ? 13.336 22.516 -0.117 1 56.25 83 PRO B N 1
ATOM 5384 C CA . PRO B 1 83 ? 13.344 21.078 -0.422 1 56.25 83 PRO B CA 1
ATOM 5385 C C . PRO B 1 83 ? 14.078 20.25 0.63 1 56.25 83 PRO B C 1
ATOM 5387 O O . PRO B 1 83 ? 15.055 20.719 1.22 1 56.25 83 PRO B O 1
ATOM 5390 N N . ASN B 1 84 ? 13.734 19.109 1.063 1 54.84 84 ASN B N 1
ATOM 5391 C CA . ASN B 1 84 ? 14.352 18.078 1.891 1 54.84 84 ASN B CA 1
ATOM 5392 C C . ASN B 1 84 ? 14.227 18.406 3.377 1 54.84 84 ASN B C 1
ATOM 5394 O O . ASN B 1 84 ? 14.414 17.531 4.227 1 54.84 84 ASN B O 1
ATOM 5398 N N . SER B 1 85 ? 14.031 19.75 3.639 1 60.12 85 SER B N 1
ATOM 5399 C CA . SER B 1 85 ? 13.945 20.047 5.062 1 60.12 85 SER B CA 1
ATOM 5400 C C . SER B 1 85 ? 12.508 20.328 5.48 1 60.12 85 SER B C 1
ATOM 5402 O O . SER B 1 85 ? 12.164 20.219 6.664 1 60.12 85 SER B O 1
ATOM 5404 N N . GLY B 1 86 ? 11.742 20.688 4.566 1 64.69 86 GLY B N 1
ATOM 5405 C CA . GLY B 1 86 ? 10.375 21.078 4.863 1 64.69 86 GLY B CA 1
ATOM 5406 C C . GLY B 1 86 ? 10.266 22.438 5.527 1 64.69 86 GLY B C 1
ATOM 5407 O O . GLY B 1 86 ? 9.164 22.906 5.828 1 64.69 86 GLY B O 1
ATOM 5408 N N . LYS B 1 87 ? 11.391 23.156 5.641 1 70.56 87 LYS B N 1
ATOM 5409 C CA . LYS B 1 87 ? 11.375 24.484 6.254 1 70.56 87 LYS B CA 1
ATOM 5410 C C . LYS B 1 87 ? 10.727 25.5 5.324 1 70.56 87 LYS B C 1
ATOM 5412 O O . LYS B 1 87 ? 10.828 25.391 4.102 1 70.56 87 LYS B O 1
ATOM 5417 N N . ILE B 1 88 ? 10.07 26.375 5.977 1 72.88 88 ILE B N 1
ATOM 5418 C CA . ILE B 1 88 ? 9.484 27.484 5.215 1 72.88 88 ILE B CA 1
ATOM 5419 C C . ILE B 1 88 ? 10.5 28.609 5.086 1 72.88 88 ILE B C 1
ATOM 5421 O O . ILE B 1 88 ? 11.062 29.062 6.086 1 72.88 88 ILE B O 1
ATOM 5425 N N . ARG B 1 89 ? 10.727 29.016 3.867 1 75.44 89 ARG B N 1
ATOM 5426 C CA . ARG B 1 89 ? 11.703 30.062 3.586 1 75.44 89 ARG B CA 1
ATOM 5427 C C . ARG B 1 89 ? 11.141 31.438 3.943 1 75.44 89 ARG B C 1
ATOM 5429 O O . ARG B 1 89 ? 10.117 31.859 3.4 1 75.44 89 ARG B O 1
ATOM 5436 N N . ILE B 1 90 ? 11.883 32.156 4.797 1 77.31 90 ILE B N 1
ATOM 5437 C CA . ILE B 1 90 ? 11.484 33.5 5.191 1 77.31 90 ILE B CA 1
ATOM 5438 C C . ILE B 1 90 ? 12.195 34.531 4.32 1 77.31 90 ILE B C 1
ATOM 5440 O O . ILE B 1 90 ? 11.609 35.562 3.943 1 77.31 90 ILE B O 1
ATOM 5444 N N . PHE B 1 91 ? 13.469 34.219 3.926 1 74.12 91 PHE B N 1
ATOM 5445 C CA . PHE B 1 91 ? 14.258 35.094 3.072 1 74.12 91 PHE B CA 1
ATOM 5446 C C . PHE B 1 91 ? 14.43 34.5 1.683 1 74.12 91 PHE B C 1
ATOM 5448 O O . PHE B 1 91 ? 14.781 33.312 1.549 1 74.12 91 PHE B O 1
ATOM 5455 N N . GLN B 1 92 ? 14.031 35.25 0.71 1 67.44 92 GLN B N 1
ATOM 5456 C CA . GLN B 1 92 ? 14.094 34.781 -0.668 1 67.44 92 GLN B CA 1
ATOM 5457 C C . GLN B 1 92 ? 15.469 35.031 -1.274 1 67.44 92 GLN B C 1
ATOM 5459 O O . GLN B 1 92 ? 16.328 35.656 -0.649 1 67.44 92 GLN B O 1
ATOM 5464 N N . ASN B 1 93 ? 15.648 34.438 -2.436 1 58.22 93 ASN B N 1
ATOM 5465 C CA . ASN B 1 93 ? 16.938 34.5 -3.111 1 58.22 93 ASN B CA 1
ATOM 5466 C C . ASN B 1 93 ? 17.266 35.938 -3.547 1 58.22 93 ASN B C 1
ATOM 5468 O O . ASN B 1 93 ? 18.438 36.312 -3.611 1 58.22 93 ASN B O 1
ATOM 5472 N N . ASP B 1 94 ? 16.266 36.719 -3.771 1 49.22 94 ASP B N 1
ATOM 5473 C CA . ASP B 1 94 ? 16.5 38.094 -4.254 1 49.22 94 ASP B CA 1
ATOM 5474 C C . ASP B 1 94 ? 16.641 39.062 -3.092 1 49.22 94 ASP B C 1
ATOM 5476 O O . ASP B 1 94 ? 16.453 40.281 -3.264 1 49.22 94 ASP B O 1
ATOM 5480 N N . SER B 1 95 ? 16.922 38.688 -2.029 1 54.84 95 SER B N 1
ATOM 5481 C CA . SER B 1 95 ? 17.188 39.469 -0.832 1 54.84 95 SER B CA 1
ATOM 5482 C C . SER B 1 95 ? 15.891 40 -0.228 1 54.84 95 SER B C 1
ATOM 5484 O O . SER B 1 95 ? 15.906 40.656 0.823 1 54.84 95 SER B O 1
ATOM 5486 N N . SER B 1 96 ? 14.852 39.688 -0.952 1 69.56 96 SER B N 1
ATOM 5487 C CA . SER B 1 96 ? 13.594 40.094 -0.337 1 69.56 96 SER B CA 1
ATOM 5488 C C . SER B 1 96 ? 13.18 39.125 0.768 1 69.56 96 SER B C 1
ATOM 5490 O O . SER B 1 96 ? 13.508 37.938 0.721 1 69.56 96 SER B O 1
ATOM 5492 N N . SER B 1 97 ? 12.633 39.812 1.773 1 82.31 97 SER B N 1
ATOM 5493 C CA . SER B 1 97 ? 12.203 39 2.9 1 82.31 97 SER B CA 1
ATOM 5494 C C . SER B 1 97 ? 10.68 38.938 2.994 1 82.31 97 SER B C 1
ATOM 5496 O O . SER B 1 97 ? 9.984 39.75 2.371 1 82.31 97 SER B O 1
ATOM 5498 N N . LEU B 1 98 ? 10.258 37.906 3.609 1 88.25 98 LEU B N 1
ATOM 5499 C CA . LEU B 1 98 ? 8.844 37.812 3.934 1 88.25 98 LEU B CA 1
ATOM 5500 C C . LEU B 1 98 ? 8.328 39.094 4.578 1 88.25 98 LEU B C 1
ATOM 5502 O O . LEU B 1 98 ? 7.195 39.5 4.32 1 88.25 98 LEU B O 1
ATOM 5506 N N . PHE B 1 99 ? 9.133 39.844 5.32 1 92.06 99 PHE B N 1
ATOM 5507 C CA . PHE B 1 99 ? 8.75 41.062 6.023 1 92.06 99 PHE B CA 1
ATOM 5508 C C . PHE B 1 99 ? 8.562 42.219 5.051 1 92.06 99 PHE B C 1
ATOM 5510 O O . PHE B 1 99 ? 7.656 43.031 5.211 1 92.06 99 PHE B O 1
ATOM 5517 N N . ASP B 1 100 ? 9.422 42.219 4.062 1 91 100 ASP B N 1
ATOM 5518 C CA . ASP B 1 100 ? 9.25 43.219 3.016 1 91 100 ASP B CA 1
ATOM 5519 C C . ASP B 1 100 ? 7.922 43.031 2.289 1 91 100 ASP B C 1
ATOM 5521 O O . ASP B 1 100 ? 7.234 44 1.98 1 91 100 ASP B O 1
ATOM 5525 N N . THR B 1 101 ? 7.648 41.844 2.041 1 89.94 101 THR B N 1
ATOM 5526 C CA . THR B 1 101 ? 6.402 41.5 1.358 1 89.94 101 THR B CA 1
ATOM 5527 C C . THR B 1 101 ? 5.199 41.938 2.193 1 89.94 101 THR B C 1
ATOM 5529 O O . THR B 1 101 ? 4.215 42.438 1.657 1 89.94 101 THR B O 1
ATOM 5532 N N . ILE B 1 102 ? 5.266 41.719 3.443 1 93.88 102 ILE B N 1
ATOM 5533 C CA . ILE B 1 102 ? 4.195 42.094 4.348 1 93.88 102 ILE B CA 1
ATOM 5534 C C . ILE B 1 102 ? 4.035 43.625 4.324 1 93.88 102 ILE B C 1
ATOM 5536 O O . ILE B 1 102 ? 2.916 44.125 4.242 1 93.88 102 ILE B O 1
ATOM 5540 N N . ASP B 1 103 ? 5.172 44.344 4.336 1 95.25 103 ASP B N 1
ATOM 5541 C CA . ASP B 1 103 ? 5.133 45.812 4.277 1 95.25 103 ASP B CA 1
ATOM 5542 C C . ASP B 1 103 ? 4.449 46.281 3.002 1 95.25 103 ASP B C 1
ATOM 5544 O O . ASP B 1 103 ? 3.643 47.219 3.039 1 95.25 103 ASP B O 1
ATOM 5548 N N . GLU B 1 104 ? 4.816 45.625 1.994 1 94.5 104 GLU B N 1
ATOM 5549 C CA . GLU B 1 104 ? 4.254 46 0.699 1 94.5 104 GLU B CA 1
ATOM 5550 C C . GLU B 1 104 ? 2.75 45.719 0.654 1 94.5 104 GLU B C 1
ATOM 5552 O O . GLU B 1 104 ? 1.995 46.531 0.093 1 94.5 104 GLU B O 1
ATOM 5557 N N . LEU B 1 105 ? 2.352 44.688 1.185 1 94.75 105 LEU B N 1
ATOM 5558 C CA . LEU B 1 105 ? 0.935 44.344 1.208 1 94.75 105 LEU B CA 1
ATOM 5559 C C . LEU B 1 105 ? 0.145 45.344 2.049 1 94.75 105 LEU B C 1
ATOM 5561 O O . LEU B 1 105 ? -0.967 45.719 1.682 1 94.75 105 LEU B O 1
ATOM 5565 N N . VAL B 1 106 ? 0.692 45.719 3.186 1 96.38 106 VAL B N 1
ATOM 5566 C CA . VAL B 1 106 ? 0.039 46.688 4.059 1 96.38 106 VAL B CA 1
ATOM 5567 C C . VAL B 1 106 ? -0.07 48.031 3.352 1 96.38 106 VAL B C 1
ATOM 5569 O O . VAL B 1 106 ? -1.118 48.688 3.395 1 96.38 106 VAL B O 1
ATOM 5572 N N . GLU B 1 107 ? 0.948 48.406 2.674 1 96 107 GLU B N 1
ATOM 5573 C CA . GLU B 1 107 ? 0.923 49.656 1.915 1 96 107 GLU B CA 1
ATOM 5574 C C . GLU B 1 107 ? -0.141 49.625 0.822 1 96 107 GLU B C 1
ATOM 5576 O O . GLU B 1 107 ? -0.911 50.562 0.663 1 96 107 GLU B O 1
ATOM 5581 N N . ALA B 1 108 ? -0.15 48.531 0.146 1 95.06 108 ALA B N 1
ATOM 5582 C CA . ALA B 1 108 ? -1.092 48.375 -0.959 1 95.06 108 ALA B CA 1
ATOM 5583 C C . ALA B 1 108 ? -2.533 48.438 -0.465 1 95.06 108 ALA B C 1
ATOM 5585 O O . ALA B 1 108 ? -3.391 49.031 -1.114 1 95.06 108 ALA B O 1
ATOM 5586 N N . ILE B 1 109 ? -2.807 47.812 0.631 1 95.88 109 ILE B N 1
ATOM 5587 C CA . ILE B 1 109 ? -4.18 47.781 1.13 1 95.88 109 ILE B CA 1
ATOM 5588 C C . ILE B 1 109 ? -4.586 49.156 1.637 1 95.88 109 ILE B C 1
ATOM 5590 O O . ILE B 1 109 ? -5.75 49.531 1.53 1 95.88 109 ILE B O 1
ATOM 5594 N N . LEU B 1 110 ? -3.695 49.938 2.219 1 95.25 110 LEU B N 1
ATOM 5595 C CA . LEU B 1 110 ? -3.982 51.281 2.688 1 95.25 110 LEU B CA 1
ATOM 5596 C C . LEU B 1 110 ? -4.289 52.219 1.518 1 95.25 110 LEU B C 1
ATOM 5598 O O . LEU B 1 110 ? -5.195 53.062 1.601 1 95.25 110 LEU B O 1
ATOM 5602 N N . VAL B 1 111 ? -3.539 52.031 0.493 1 94.56 111 VAL B N 1
ATOM 5603 C CA . VAL B 1 111 ? -3.803 52.812 -0.714 1 94.56 111 VAL B CA 1
ATOM 5604 C C . VAL B 1 111 ? -5.203 52.5 -1.238 1 94.56 111 VAL B C 1
ATOM 5606 O O . VAL B 1 111 ? -5.965 53.406 -1.587 1 94.56 111 VAL B O 1
ATOM 5609 N N . LYS B 1 112 ? -5.484 51.281 -1.25 1 93.5 112 LYS B N 1
ATOM 5610 C CA . LYS B 1 112 ? -6.797 50.844 -1.717 1 93.5 112 LYS B CA 1
ATOM 5611 C C . LYS B 1 112 ? -7.91 51.406 -0.838 1 93.5 112 LYS B C 1
ATOM 5613 O O . LYS B 1 112 ? -8.969 51.812 -1.338 1 93.5 112 LYS B O 1
ATOM 5618 N N . LEU B 1 113 ? -7.684 51.438 0.428 1 93.38 113 LEU B N 1
ATOM 5619 C CA . LEU B 1 113 ? -8.672 51.938 1.364 1 93.38 113 LEU B CA 1
ATOM 5620 C C . LEU B 1 113 ? -8.914 53.438 1.124 1 93.38 113 LEU B C 1
ATOM 5622 O O . LEU B 1 113 ? -10.055 53.906 1.203 1 93.38 113 LEU B O 1
ATOM 5626 N N . ARG B 1 114 ? -7.887 54.188 0.799 1 92.19 114 ARG B N 1
ATOM 5627 C CA . ARG B 1 114 ? -8.008 55.594 0.515 1 92.19 114 ARG B CA 1
ATOM 5628 C C . ARG B 1 114 ? -8.883 55.844 -0.711 1 92.19 114 ARG B C 1
ATOM 5630 O O . ARG B 1 114 ? -9.562 56.875 -0.8 1 92.19 114 ARG B O 1
ATOM 5637 N N . GLU B 1 115 ? -8.875 54.875 -1.531 1 90.62 115 GLU B N 1
ATOM 5638 C CA . GLU B 1 115 ? -9.648 54.969 -2.762 1 90.62 115 GLU B CA 1
ATOM 5639 C C . GLU B 1 115 ? -11.094 54.531 -2.553 1 90.62 115 GLU B C 1
ATOM 5641 O O . GLU B 1 115 ? -12 54.969 -3.264 1 90.62 115 GLU B O 1
ATOM 5646 N N . THR B 1 116 ? -11.305 53.719 -1.606 1 86.88 116 THR B N 1
ATOM 5647 C CA . THR B 1 116 ? -12.594 53.031 -1.464 1 86.88 116 THR B CA 1
ATOM 5648 C C . THR B 1 116 ? -13.453 53.719 -0.412 1 86.88 116 THR B C 1
ATOM 5650 O O . THR B 1 116 ? -14.672 53.781 -0.542 1 86.88 116 THR B O 1
ATOM 5653 N N . LEU B 1 117 ? -12.758 54.219 0.661 1 88.88 117 LEU B N 1
ATOM 5654 C CA . LEU B 1 117 ? -13.477 54.812 1.766 1 88.88 117 LEU B CA 1
ATOM 5655 C C . LEU B 1 117 ? -13.203 56.312 1.825 1 88.88 117 LEU B C 1
ATOM 5657 O O . LEU B 1 117 ? -12.055 56.75 1.65 1 88.88 117 LEU B O 1
ATOM 5661 N N . SER B 1 118 ? -14.258 57.125 1.976 1 86.31 118 SER B N 1
ATOM 5662 C CA . SER B 1 118 ? -14.117 58.562 2.051 1 86.31 118 SER B CA 1
ATOM 5663 C C . SER B 1 118 ? -13.344 59 3.301 1 86.31 118 SER B C 1
ATOM 5665 O O . SER B 1 118 ? -12.508 59.906 3.25 1 86.31 118 SER B O 1
ATOM 5667 N N . SER B 1 119 ? -13.672 58.375 4.445 1 90.69 119 SER B N 1
ATOM 5668 C CA . SER B 1 119 ? -12.992 58.625 5.715 1 90.69 119 SER B CA 1
ATOM 5669 C C . SER B 1 119 ? -12.977 57.344 6.574 1 90.69 119 SER B C 1
ATOM 5671 O O . SER B 1 119 ? -14.016 56.719 6.766 1 90.69 119 SER B O 1
ATOM 5673 N N . PHE B 1 120 ? -11.797 57.031 7.035 1 93.31 120 PHE B N 1
ATOM 5674 C CA . PHE B 1 120 ? -11.688 55.844 7.867 1 93.31 120 PHE B CA 1
ATOM 5675 C C . PHE B 1 120 ? -10.547 56 8.867 1 93.31 120 PHE B C 1
ATOM 5677 O O . PHE B 1 120 ? -9.703 56.875 8.727 1 93.31 120 PHE B O 1
ATOM 5684 N N . GLN B 1 121 ? -10.586 55.219 9.891 1 94.06 121 GLN B N 1
ATOM 5685 C CA . GLN B 1 121 ? -9.539 55.062 10.898 1 94.06 121 GLN B CA 1
ATOM 5686 C C . GLN B 1 121 ? -9.203 53.594 11.148 1 94.06 121 GLN B C 1
ATOM 5688 O O . GLN B 1 121 ? -10.086 52.781 11.414 1 94.06 121 GLN B O 1
ATOM 5693 N N . VAL B 1 122 ? -7.941 53.312 11.008 1 96.44 122 VAL B N 1
ATOM 5694 C CA . VAL B 1 122 ? -7.508 51.969 11.375 1 96.44 122 VAL B CA 1
ATOM 5695 C C . VAL B 1 122 ? -7.371 51.875 12.891 1 96.44 122 VAL B C 1
ATOM 5697 O O . VAL B 1 122 ? -6.387 52.312 13.469 1 96.44 122 VAL B O 1
ATOM 5700 N N . VAL B 1 123 ? -8.258 51.156 13.531 1 94.94 123 VAL B N 1
ATOM 5701 C CA . VAL B 1 123 ? -8.297 51.156 14.992 1 94.94 123 VAL B CA 1
ATOM 5702 C C . VAL B 1 123 ? -7.367 50.062 15.531 1 94.94 123 VAL B C 1
ATOM 5704 O O . VAL B 1 123 ? -6.891 50.156 16.656 1 94.94 123 VAL B O 1
ATOM 5707 N N . ALA B 1 124 ? -7.164 49.094 14.688 1 96.94 124 ALA B N 1
ATOM 5708 C CA . ALA B 1 124 ? -6.316 48 15.164 1 96.94 124 ALA B CA 1
ATOM 5709 C C . ALA B 1 124 ? -5.758 47.188 13.992 1 96.94 124 ALA B C 1
ATOM 5711 O O . ALA B 1 124 ? -6.355 47.156 12.914 1 96.94 124 ALA B O 1
ATOM 5712 N N . VAL B 1 125 ? -4.633 46.594 14.203 1 97.62 125 VAL B N 1
ATOM 5713 C CA . VAL B 1 125 ? -4.02 45.594 13.328 1 97.62 125 VAL B CA 1
ATOM 5714 C C . VAL B 1 125 ? -3.854 44.281 14.07 1 97.62 125 VAL B C 1
ATOM 5716 O O . VAL B 1 125 ? -3.336 44.25 15.195 1 97.62 125 VAL B O 1
ATOM 5719 N N . GLY B 1 126 ? -4.379 43.219 13.555 1 97.38 126 GLY B N 1
ATOM 5720 C CA . GLY B 1 126 ? -4.203 41.906 14.109 1 97.38 126 GLY B CA 1
ATOM 5721 C C . GLY B 1 126 ? -3.463 40.938 13.18 1 97.38 126 GLY B C 1
ATOM 5722 O O . GLY B 1 126 ? -3.365 41.219 11.977 1 97.38 126 GLY B O 1
ATOM 5723 N N . PHE B 1 127 ? -2.898 39.875 13.773 1 97.5 127 PHE B N 1
ATOM 5724 C CA . PHE B 1 127 ? -2.072 38.938 13.008 1 97.5 127 PHE B CA 1
ATOM 5725 C C . PHE B 1 127 ? -2.502 37.5 13.25 1 97.5 127 PHE B C 1
ATOM 5727 O O . PHE B 1 127 ? -2.721 37.094 14.398 1 97.5 127 PHE B O 1
ATOM 5734 N N . SER B 1 128 ? -2.668 36.812 12.219 1 96.5 128 SER B N 1
ATOM 5735 C CA . SER B 1 128 ? -2.615 35.344 12.219 1 96.5 128 SER B CA 1
ATOM 5736 C C . SER B 1 128 ? -1.349 34.844 11.531 1 96.5 128 SER B C 1
ATOM 5738 O O . SER B 1 128 ? -0.924 35.375 10.516 1 96.5 128 SER B O 1
ATOM 5740 N N . THR B 1 129 ? -0.697 33.906 12.117 1 93.75 129 THR B N 1
ATOM 5741 C CA . THR B 1 129 ? 0.472 33.312 11.492 1 93.75 129 THR B CA 1
ATOM 5742 C C . THR B 1 129 ? 0.334 31.781 11.461 1 93.75 129 THR B C 1
ATOM 5744 O O . THR B 1 129 ? -0.38 31.203 12.281 1 93.75 129 THR B O 1
ATOM 5747 N N . PHE B 1 130 ? 0.995 31.188 10.453 1 88.75 130 PHE B N 1
ATOM 5748 C CA . PHE B 1 130 ? 1.112 29.734 10.586 1 88.75 130 PHE B CA 1
ATOM 5749 C C . PHE B 1 130 ? 1.836 29.359 11.875 1 88.75 130 PHE B C 1
ATOM 5751 O O . PHE B 1 130 ? 2.75 30.062 12.305 1 88.75 130 PHE B O 1
ATOM 5758 N N . VAL B 1 131 ? 1.344 28.234 12.391 1 85.94 131 VAL B N 1
ATOM 5759 C CA . VAL B 1 131 ? 1.818 27.859 13.711 1 85.94 131 VAL B CA 1
ATOM 5760 C C . VAL B 1 131 ? 3.27 27.391 13.633 1 85.94 131 VAL B C 1
ATOM 5762 O O . VAL B 1 131 ? 3.732 26.969 12.57 1 85.94 131 VAL B O 1
ATOM 5765 N N . MET B 1 132 ? 3.906 27.531 14.664 1 85.94 132 MET B N 1
ATOM 5766 C CA . MET B 1 132 ? 5.289 27.125 14.891 1 85.94 132 MET B CA 1
ATOM 5767 C C . MET B 1 132 ? 6.227 27.812 13.898 1 85.94 132 MET B C 1
ATOM 5769 O O . MET B 1 132 ? 6.781 27.156 13.016 1 85.94 132 MET B O 1
ATOM 5773 N N . ASN B 1 133 ? 6.316 29.047 14.055 1 90.44 133 ASN B N 1
ATOM 5774 C CA . ASN B 1 133 ? 7.289 29.859 13.336 1 90.44 133 ASN B CA 1
ATOM 5775 C C . ASN B 1 133 ? 8.164 30.672 14.289 1 90.44 133 ASN B C 1
ATOM 5777 O O . ASN B 1 133 ? 7.648 31.328 15.195 1 90.44 133 ASN B O 1
ATOM 5781 N N . LEU B 1 134 ? 9.422 30.5 14.18 1 93.44 134 LEU B N 1
ATOM 5782 C CA . LEU B 1 134 ? 10.375 31.281 14.961 1 93.44 134 LEU B CA 1
ATOM 5783 C C . LEU B 1 134 ? 11.508 31.797 14.078 1 93.44 134 LEU B C 1
ATOM 5785 O O . LEU B 1 134 ? 11.961 31.094 13.172 1 93.44 134 LEU B O 1
ATOM 5789 N N . VAL B 1 135 ? 11.875 33 14.375 1 92.94 135 VAL B N 1
ATOM 5790 C CA . VAL B 1 135 ? 13.008 33.625 13.703 1 92.94 135 VAL B CA 1
ATOM 5791 C C . VAL B 1 135 ? 13.984 34.188 14.734 1 92.94 135 VAL B C 1
ATOM 5793 O O . VAL B 1 135 ? 13.586 34.906 15.641 1 92.94 135 VAL B O 1
ATOM 5796 N N . ALA B 1 136 ? 15.25 33.812 14.594 1 94.31 136 ALA B N 1
ATOM 5797 C CA . ALA B 1 136 ? 16.266 34.406 15.477 1 94.31 136 ALA B CA 1
ATOM 5798 C C . ALA B 1 136 ? 16.594 35.844 15.078 1 94.31 136 ALA B C 1
ATOM 5800 O O . ALA B 1 136 ? 16.891 36.094 13.906 1 94.31 136 ALA B O 1
ATOM 5801 N N . VAL B 1 137 ? 16.5 36.688 16.062 1 94.88 137 VAL B N 1
ATOM 5802 C CA . VAL B 1 137 ? 16.75 38.094 15.82 1 94.88 137 VAL B CA 1
ATOM 5803 C C . VAL B 1 137 ? 17.891 38.594 16.719 1 94.88 137 VAL B C 1
ATOM 5805 O O . VAL B 1 137 ? 17.969 38.219 17.891 1 94.88 137 VAL B O 1
ATOM 5808 N N . SER B 1 138 ? 18.75 39.406 16.172 1 93.94 138 SER B N 1
ATOM 5809 C CA . SER B 1 138 ? 19.828 40 16.953 1 93.94 138 SER B CA 1
ATOM 5810 C C . SER B 1 138 ? 19.281 40.969 18 1 93.94 138 SER B C 1
ATOM 5812 O O . SER B 1 138 ? 18.516 41.875 17.672 1 93.94 138 SER B O 1
ATOM 5814 N N . THR B 1 139 ? 19.703 40.75 19.234 1 92.12 139 THR B N 1
ATOM 5815 C CA . THR B 1 139 ? 19.25 41.656 20.281 1 92.12 139 THR B CA 1
ATOM 5816 C C . THR B 1 139 ? 19.906 43.031 20.141 1 92.12 139 THR B C 1
ATOM 5818 O O . THR B 1 139 ? 19.422 44 20.688 1 92.12 139 THR B O 1
ATOM 5821 N N . GLU B 1 140 ? 20.969 43.094 19.406 1 88.69 140 GLU B N 1
ATOM 5822 C CA . GLU B 1 140 ? 21.703 44.312 19.188 1 88.69 140 GLU B CA 1
ATOM 5823 C C . GLU B 1 140 ? 21.078 45.156 18.078 1 88.69 140 GLU B C 1
ATOM 5825 O O . GLU B 1 140 ? 20.891 46.375 18.234 1 88.69 140 GLU B O 1
ATOM 5830 N N . THR B 1 141 ? 20.688 44.5 17.062 1 88.38 141 THR B N 1
ATOM 5831 C CA . THR B 1 141 ? 20.266 45.25 15.875 1 88.38 141 THR B CA 1
ATOM 5832 C C . THR B 1 141 ? 18.766 45.094 15.648 1 88.38 141 THR B C 1
ATOM 5834 O O . THR B 1 141 ? 18.156 45.906 14.922 1 88.38 141 THR B O 1
ATOM 5837 N N . GLY B 1 142 ? 18.219 44.094 16.172 1 91.19 142 GLY B N 1
ATOM 5838 C CA . GLY B 1 142 ? 16.828 43.781 15.906 1 91.19 142 GLY B CA 1
ATOM 5839 C C . GLY B 1 142 ? 16.594 43.156 14.555 1 91.19 142 GLY B C 1
ATOM 5840 O O . GLY B 1 142 ? 15.445 42.969 14.117 1 91.19 142 GLY B O 1
ATOM 5841 N N . GLN B 1 143 ? 17.672 42.75 13.922 1 90.62 143 GLN B N 1
ATOM 5842 C CA . GLN B 1 143 ? 17.562 42.156 12.586 1 90.62 143 GLN B CA 1
ATOM 5843 C C . GLN B 1 143 ? 17.609 40.625 12.641 1 90.62 143 GLN B C 1
ATOM 5845 O O . GLN B 1 143 ? 18.359 40.062 13.445 1 90.62 143 GLN B O 1
ATOM 5850 N N . PRO B 1 144 ? 16.781 39.969 11.75 1 92.31 144 PRO B N 1
ATOM 5851 C CA . PRO B 1 144 ? 16.875 38.5 11.672 1 92.31 144 PRO B CA 1
ATOM 5852 C C . PRO B 1 144 ? 18.266 38 11.297 1 92.31 144 PRO B C 1
ATOM 5854 O O . PRO B 1 144 ? 18.953 38.656 10.492 1 92.31 144 PRO B O 1
ATOM 5857 N N . LEU B 1 145 ? 18.656 36.844 11.766 1 90.06 145 LEU B N 1
ATOM 5858 C CA . LEU B 1 145 ? 20 36.312 11.57 1 90.06 145 LEU B CA 1
ATOM 5859 C C . LEU B 1 145 ? 20.109 35.594 10.227 1 90.06 145 LEU B C 1
ATOM 5861 O O . LEU B 1 145 ? 21.219 35.406 9.719 1 90.06 145 LEU B O 1
ATOM 5865 N N . GLY B 1 146 ? 18.984 35.156 9.664 1 84.75 146 GLY B N 1
ATOM 5866 C CA . GLY B 1 146 ? 19 34.469 8.383 1 84.75 146 GLY B CA 1
ATOM 5867 C C . GLY B 1 146 ? 18.109 33.219 8.359 1 84.75 146 GLY B C 1
ATOM 5868 O O . GLY B 1 146 ? 17.578 32.812 9.391 1 84.75 146 GLY B O 1
ATOM 5869 N N . ASN B 1 147 ? 18.031 32.562 7.145 1 81.44 147 ASN B N 1
ATOM 5870 C CA . ASN B 1 147 ? 17.125 31.438 6.93 1 81.44 147 ASN B CA 1
ATOM 5871 C C . ASN B 1 147 ? 17.578 30.203 7.719 1 81.44 147 ASN B C 1
ATOM 5873 O O . ASN B 1 147 ? 16.75 29.359 8.062 1 81.44 147 ASN B O 1
ATOM 5877 N N . ASP B 1 148 ? 18.812 30.109 8.016 1 79.31 148 ASP B N 1
ATOM 5878 C CA . ASP B 1 148 ? 19.328 28.953 8.727 1 79.31 148 ASP B CA 1
ATOM 5879 C C . ASP B 1 148 ? 18.891 28.953 10.188 1 79.31 148 ASP B C 1
ATOM 5881 O O . ASP B 1 148 ? 18.969 27.922 10.867 1 79.31 148 ASP B O 1
ATOM 5885 N N . TYR B 1 149 ? 18.359 30.125 10.523 1 85.81 149 TYR B N 1
ATOM 5886 C CA . TYR B 1 149 ? 18.016 30.312 11.93 1 85.81 149 TYR B CA 1
ATOM 5887 C C . TYR B 1 149 ? 16.531 30.594 12.086 1 85.81 149 TYR B C 1
ATOM 5889 O O . TYR B 1 149 ? 16.141 31.547 12.75 1 85.81 149 TYR B O 1
ATOM 5897 N N . THR B 1 150 ? 15.773 29.844 11.414 1 87.75 150 THR B N 1
ATOM 5898 C CA . THR B 1 150 ? 14.32 29.891 11.508 1 87.75 150 THR B CA 1
ATOM 5899 C C . THR B 1 150 ? 13.75 28.5 11.812 1 87.75 150 THR B C 1
ATOM 5901 O O . THR B 1 150 ? 14.406 27.484 11.578 1 87.75 150 THR B O 1
ATOM 5904 N N . LEU B 1 151 ? 12.602 28.453 12.422 1 86 151 LEU B N 1
ATOM 5905 C CA . LEU B 1 151 ? 11.859 27.219 12.68 1 86 151 LEU B CA 1
ATOM 5906 C C . LEU B 1 151 ? 10.477 27.281 12.039 1 86 151 LEU B C 1
ATOM 5908 O O . LEU B 1 151 ? 9.875 28.359 11.953 1 86 151 LEU B O 1
ATOM 5912 N N . SER B 1 152 ? 10.008 26.125 11.617 1 84.38 152 SER B N 1
ATOM 5913 C CA . SER B 1 152 ? 8.672 26.031 11.055 1 84.38 152 SER B CA 1
ATOM 5914 C C . SER B 1 152 ? 8.031 24.688 11.383 1 84.38 152 SER B C 1
ATOM 5916 O O . SER B 1 152 ? 8.742 23.703 11.641 1 84.38 152 SER B O 1
ATOM 5918 N N . TYR B 1 153 ? 6.691 24.562 11.336 1 75.69 153 TYR B N 1
ATOM 5919 C CA . TYR B 1 153 ? 5.934 23.375 11.727 1 75.69 153 TYR B CA 1
ATOM 5920 C C . TYR B 1 153 ? 6.191 22.219 10.766 1 75.69 153 TYR B C 1
ATOM 5922 O O . TYR B 1 153 ? 5.992 21.062 11.117 1 75.69 153 TYR B O 1
ATOM 5930 N N . ALA B 1 154 ? 6.605 22.5 9.578 1 68.62 154 ALA B N 1
ATOM 5931 C CA . ALA B 1 154 ? 6.691 21.484 8.531 1 68.62 154 ALA B CA 1
ATOM 5932 C C . ALA B 1 154 ? 8.078 20.859 8.484 1 68.62 154 ALA B C 1
ATOM 5934 O O . ALA B 1 154 ? 8.344 19.984 7.648 1 68.62 154 ALA B O 1
ATOM 5935 N N . CYS B 1 155 ? 8.875 21.297 9.445 1 72.56 155 CYS B N 1
ATOM 5936 C CA . CYS B 1 155 ? 10.25 20.797 9.422 1 72.56 155 CYS B CA 1
ATOM 5937 C C . CYS B 1 155 ? 10.289 19.312 9.719 1 72.56 155 CYS B C 1
ATOM 5939 O O . CYS B 1 155 ? 9.703 18.844 10.703 1 72.56 155 CYS B O 1
ATOM 5941 N N . ASN B 1 156 ? 10.93 18.594 8.859 1 72.5 156 ASN B N 1
ATOM 5942 C CA . ASN B 1 156 ? 11.125 17.156 9.039 1 72.5 156 ASN B CA 1
ATOM 5943 C C . ASN B 1 156 ? 12.547 16.734 8.664 1 72.5 156 ASN B C 1
ATOM 5945 O O . ASN B 1 156 ? 12.742 15.672 8.07 1 72.5 156 ASN B O 1
ATOM 5949 N N . SER B 1 157 ? 13.492 17.625 8.961 1 75.25 157 SER B N 1
ATOM 5950 C CA . SER B 1 157 ? 14.883 17.297 8.664 1 75.25 157 SER B CA 1
ATOM 5951 C C . SER B 1 157 ? 15.336 16.047 9.414 1 75.25 157 SER B C 1
ATOM 5953 O O . SER B 1 157 ? 14.859 15.781 10.523 1 75.25 157 SER B O 1
ATOM 5955 N N . PRO B 1 158 ? 16.297 15.406 8.852 1 74.38 158 PRO B N 1
ATOM 5956 C CA . PRO B 1 158 ? 16.797 14.211 9.539 1 74.38 158 PRO B CA 1
ATOM 5957 C C . PRO B 1 158 ? 17.328 14.516 10.938 1 74.38 158 PRO B C 1
ATOM 5959 O O . PRO B 1 158 ? 17.188 13.695 11.844 1 74.38 158 PRO B O 1
ATOM 5962 N N . GLN B 1 159 ? 17.906 15.664 11.141 1 82.88 159 GLN B N 1
ATOM 5963 C CA . GLN B 1 159 ? 18.469 16.047 12.43 1 82.88 159 GLN B CA 1
ATOM 5964 C C . GLN B 1 159 ? 17.359 16.266 13.461 1 82.88 159 GLN B C 1
ATOM 5966 O O . GLN B 1 159 ? 17.484 15.844 14.617 1 82.88 159 GLN B O 1
ATOM 5971 N N . ALA B 1 160 ? 16.312 16.891 13.016 1 86.44 160 ALA B N 1
ATOM 5972 C CA . ALA B 1 160 ? 15.195 17.125 13.914 1 86.44 160 ALA B CA 1
ATOM 5973 C C . ALA B 1 160 ? 14.5 15.828 14.297 1 86.44 160 ALA B C 1
ATOM 5975 O O . ALA B 1 160 ? 14.133 15.633 15.461 1 86.44 160 ALA B O 1
ATOM 5976 N N . VAL B 1 161 ? 14.383 14.984 13.344 1 81.44 161 VAL B N 1
ATOM 5977 C CA . VAL B 1 161 ? 13.758 13.688 13.578 1 81.44 161 VAL B CA 1
ATOM 5978 C C . VAL B 1 161 ? 14.617 12.867 14.547 1 81.44 161 VAL B C 1
ATOM 5980 O O . VAL B 1 161 ? 14.086 12.234 15.469 1 81.44 161 VAL B O 1
ATOM 5983 N N . TYR B 1 162 ? 15.906 12.906 14.32 1 83.19 162 TYR B N 1
ATOM 5984 C CA . TYR B 1 162 ? 16.828 12.195 15.195 1 83.19 162 TYR B CA 1
ATOM 5985 C C . TYR B 1 162 ? 16.703 12.688 16.625 1 83.19 162 TYR B C 1
ATOM 5987 O O . TYR B 1 162 ? 16.641 11.891 17.562 1 83.19 162 TYR B O 1
ATOM 5995 N N . GLU B 1 163 ? 16.672 13.961 16.812 1 89.81 163 GLU B N 1
ATOM 5996 C CA . GLU B 1 163 ? 16.562 14.539 18.141 1 89.81 163 GLU B CA 1
ATOM 5997 C C . GLU B 1 163 ? 15.234 14.164 18.797 1 89.81 163 GLU B C 1
ATOM 5999 O O . GLU B 1 163 ? 15.18 13.914 20 1 89.81 163 GLU B O 1
ATOM 6004 N N . CYS B 1 164 ? 14.242 14.203 17.984 1 90.25 164 CYS B N 1
ATOM 6005 C CA . CYS B 1 164 ? 12.938 13.828 18.5 1 90.25 164 CYS B CA 1
ATOM 6006 C C . CYS B 1 164 ? 12.938 12.383 19 1 90.25 164 CYS B C 1
ATOM 6008 O O . CYS B 1 164 ? 12.461 12.102 20.094 1 90.25 164 CYS B O 1
ATOM 6010 N N . GLN B 1 165 ? 13.477 11.508 18.234 1 84.81 165 GLN B N 1
ATOM 6011 C CA . GLN B 1 165 ? 13.547 10.094 18.594 1 84.81 165 GLN B CA 1
ATOM 6012 C C . GLN B 1 165 ? 14.422 9.883 19.828 1 84.81 165 GLN B C 1
ATOM 6014 O O . GLN B 1 165 ? 14.102 9.07 20.703 1 84.81 165 GLN B O 1
ATOM 6019 N N . ARG B 1 166 ? 15.5 10.555 19.875 1 89.81 166 ARG B N 1
ATOM 6020 C CA . ARG B 1 166 ? 16.391 10.484 21.031 1 89.81 166 ARG B CA 1
ATOM 6021 C C . ARG B 1 166 ? 15.68 10.922 22.297 1 89.81 166 ARG B C 1
ATOM 6023 O O . ARG B 1 166 ? 15.797 10.266 23.344 1 89.81 166 ARG B O 1
ATOM 6030 N N . LEU B 1 167 ? 14.953 11.977 22.172 1 93.25 167 LEU B N 1
ATOM 6031 C CA . LEU B 1 167 ? 14.211 12.484 23.328 1 93.25 167 LEU B CA 1
ATOM 6032 C C . LEU B 1 167 ? 13.164 11.477 23.781 1 93.25 167 LEU B C 1
ATOM 6034 O O . LEU B 1 167 ? 12.992 11.258 24.984 1 93.25 167 LEU B O 1
ATOM 6038 N N . LYS B 1 168 ? 12.484 10.891 22.828 1 88.31 168 LYS B N 1
ATOM 6039 C CA . LYS B 1 168 ? 11.453 9.906 23.141 1 88.31 168 LYS B CA 1
ATOM 6040 C C . LYS B 1 168 ? 12.055 8.672 23.812 1 88.31 168 LYS B C 1
ATOM 6042 O O . LYS B 1 168 ? 11.453 8.086 24.703 1 88.31 168 LYS B O 1
ATOM 6047 N N . ARG B 1 169 ? 13.227 8.328 23.406 1 88.44 169 ARG B N 1
ATOM 6048 C CA . ARG B 1 169 ? 13.914 7.16 23.938 1 88.44 169 ARG B CA 1
ATOM 6049 C C . ARG B 1 169 ? 14.477 7.445 25.328 1 88.44 169 ARG B C 1
ATOM 6051 O O . ARG B 1 169 ? 14.391 6.605 26.219 1 88.44 169 ARG B O 1
ATOM 6058 N N . ASP B 1 170 ? 14.984 8.617 25.484 1 91.69 170 ASP B N 1
ATOM 6059 C CA . ASP B 1 170 ? 15.766 8.938 26.672 1 91.69 170 ASP B CA 1
ATOM 6060 C C . ASP B 1 170 ? 14.875 9.469 27.797 1 91.69 170 ASP B C 1
ATOM 6062 O O . ASP B 1 170 ? 15.289 9.516 28.953 1 91.69 170 ASP B O 1
ATOM 6066 N N . THR B 1 171 ? 13.719 9.859 27.422 1 90.56 171 THR B N 1
ATOM 6067 C CA . THR B 1 171 ? 12.82 10.422 28.422 1 90.56 171 THR B CA 1
ATOM 6068 C C . THR B 1 171 ? 11.766 9.398 28.828 1 90.56 171 THR B C 1
ATOM 6070 O O . THR B 1 171 ? 11.156 8.75 27.984 1 90.56 171 THR B O 1
ATOM 6073 N N . ASP B 1 172 ? 11.523 9.289 30.109 1 90.06 172 ASP B N 1
ATOM 6074 C CA . ASP B 1 172 ? 10.523 8.367 30.625 1 90.06 172 ASP B CA 1
ATOM 6075 C C . ASP B 1 172 ? 9.133 8.688 30.078 1 90.06 172 ASP B C 1
ATOM 6077 O O . ASP B 1 172 ? 8.766 9.859 29.969 1 90.06 172 ASP B O 1
ATOM 6081 N N . GLU B 1 173 ? 8.414 7.68 29.891 1 86.56 173 GLU B N 1
ATOM 6082 C CA . GLU B 1 173 ? 7.074 7.84 29.344 1 86.56 173 GLU B CA 1
ATOM 6083 C C . GLU B 1 173 ? 6.195 8.68 30.266 1 86.56 173 GLU B C 1
ATOM 6085 O O . GLU B 1 173 ? 5.355 9.453 29.797 1 86.56 173 GLU B O 1
ATOM 6090 N N . SER B 1 174 ? 6.375 8.477 31.484 1 88.44 174 SER B N 1
ATOM 6091 C CA . SER B 1 174 ? 5.598 9.242 32.438 1 88.44 174 SER B CA 1
ATOM 6092 C C . SER B 1 174 ? 5.914 10.727 32.375 1 88.44 174 SER B C 1
ATOM 6094 O O . SER B 1 174 ? 5.023 11.57 32.5 1 88.44 174 SER B O 1
ATOM 6096 N N . ARG B 1 175 ? 7.156 11.008 32.156 1 89 175 ARG B N 1
ATOM 6097 C CA . ARG B 1 175 ? 7.57 12.398 32.031 1 89 175 ARG B CA 1
ATOM 6098 C C . ARG B 1 175 ? 7.035 13.023 30.766 1 89 175 ARG B C 1
ATOM 6100 O O . ARG B 1 175 ? 6.641 14.188 30.75 1 89 175 ARG B O 1
ATOM 6107 N N . LEU B 1 176 ? 7.07 12.25 29.734 1 89.12 176 LEU B N 1
ATOM 6108 C CA . LEU B 1 176 ? 6.527 12.727 28.469 1 89.12 176 LEU B CA 1
ATOM 6109 C C . LEU B 1 176 ? 5.035 13.008 28.594 1 89.12 176 LEU B C 1
ATOM 6111 O O . LEU B 1 176 ? 4.531 13.969 28.016 1 89.12 176 LEU B O 1
ATOM 6115 N N . GLN B 1 177 ? 4.395 12.219 29.375 1 87.44 177 GLN B N 1
ATOM 6116 C CA . GLN B 1 177 ? 2.967 12.414 29.594 1 87.44 177 GLN B CA 1
ATOM 6117 C C . GLN B 1 177 ? 2.709 13.68 30.406 1 87.44 177 GLN B C 1
ATOM 6119 O O . GLN B 1 177 ? 1.76 14.414 30.125 1 87.44 177 GLN B O 1
ATOM 6124 N N . GLN B 1 178 ? 3.516 13.875 31.344 1 88.75 178 GLN B N 1
ATOM 6125 C CA . GLN B 1 178 ? 3.393 15.078 32.156 1 88.75 178 GLN B CA 1
ATOM 6126 C C . GLN B 1 178 ? 3.648 16.328 31.312 1 88.75 178 GLN B C 1
ATOM 6128 O O . GLN B 1 178 ? 2.969 17.344 31.484 1 88.75 178 GLN B O 1
ATOM 6133 N N . LEU B 1 179 ? 4.641 16.25 30.484 1 91.38 179 LEU B N 1
ATOM 6134 C CA . LEU B 1 179 ? 4.945 17.359 29.594 1 91.38 179 LEU B CA 1
ATOM 6135 C C . LEU B 1 179 ? 3.762 17.688 28.703 1 91.38 179 LEU B C 1
ATOM 6137 O O . LEU B 1 179 ? 3.404 18.844 28.516 1 91.38 179 LEU B O 1
ATOM 6141 N N . TYR B 1 180 ? 3.158 16.672 28.188 1 91.31 180 TYR B N 1
ATOM 6142 C CA . TYR B 1 180 ? 1.994 16.844 27.312 1 91.31 180 TYR B CA 1
ATOM 6143 C C . TYR B 1 180 ? 0.823 17.438 28.094 1 91.31 180 TYR B C 1
ATOM 6145 O O . TYR B 1 180 ? 0.131 18.328 27.594 1 91.31 180 TYR B O 1
ATOM 6153 N N . GLN B 1 181 ? 0.644 16.984 29.281 1 88.06 181 GLN B N 1
ATOM 6154 C CA . GLN B 1 181 ? -0.456 17.484 30.109 1 88.06 181 GLN B CA 1
ATOM 6155 C C . GLN B 1 181 ? -0.267 18.953 30.453 1 88.06 181 GLN B C 1
ATOM 6157 O O . GLN B 1 181 ? -1.241 19.703 30.547 1 88.06 181 GLN B O 1
ATOM 6162 N N . ALA B 1 182 ? 0.925 19.297 30.578 1 90.38 182 ALA B N 1
ATOM 6163 C CA . ALA B 1 182 ? 1.224 20.672 30.953 1 90.38 182 ALA B CA 1
ATOM 6164 C C . ALA B 1 182 ? 1.142 21.609 29.75 1 90.38 182 ALA B C 1
ATOM 6166 O O . ALA B 1 182 ? 0.643 22.734 29.859 1 90.38 182 ALA B O 1
ATOM 6167 N N . THR B 1 183 ? 1.622 21.141 28.609 1 92.75 183 THR B N 1
ATOM 6168 C CA . THR B 1 183 ? 1.811 22.062 27.5 1 92.75 183 THR B CA 1
ATOM 6169 C C . THR B 1 183 ? 0.734 21.859 26.438 1 92.75 183 THR B C 1
ATOM 6171 O O . THR B 1 183 ? 0.515 22.719 25.594 1 92.75 183 THR B O 1
ATOM 6174 N N . GLY B 1 184 ? 0.149 20.688 26.469 1 91.44 184 GLY B N 1
ATOM 6175 C CA . GLY B 1 184 ? -0.816 20.344 25.422 1 91.44 184 GLY B CA 1
ATOM 6176 C C . GLY B 1 184 ? -0.169 19.984 24.109 1 91.44 184 GLY B C 1
ATOM 6177 O O . GLY B 1 184 ? -0.862 19.719 23.125 1 91.44 184 GLY B O 1
ATOM 6178 N N . ALA B 1 185 ? 1.151 19.969 23.984 1 91.25 185 ALA B N 1
ATOM 6179 C CA . ALA B 1 185 ? 1.899 19.672 22.766 1 91.25 185 ALA B CA 1
ATOM 6180 C C . ALA B 1 185 ? 2.684 18.375 22.906 1 91.25 185 ALA B C 1
ATOM 6182 O O . ALA B 1 185 ? 3.436 18.188 23.875 1 91.25 185 ALA B O 1
ATOM 6183 N N . PRO B 1 186 ? 2.49 17.484 22 1 88.56 186 PRO B N 1
ATOM 6184 C CA . PRO B 1 186 ? 3.312 16.266 22.016 1 88.56 186 PRO B CA 1
ATOM 6185 C C . PRO B 1 186 ? 4.754 16.516 21.594 1 88.56 186 PRO B C 1
ATOM 6187 O O . PRO B 1 186 ? 5.047 17.562 20.984 1 88.56 186 PRO B O 1
ATOM 6190 N N . LEU B 1 187 ? 5.602 15.547 21.984 1 89.5 187 LEU B N 1
ATOM 6191 C CA . LEU B 1 187 ? 6.957 15.609 21.453 1 89.5 187 LEU B CA 1
ATOM 6192 C C . LEU B 1 187 ? 6.984 15.219 19.984 1 89.5 187 LEU B C 1
ATOM 6194 O O . LEU B 1 187 ? 6.734 14.055 19.641 1 89.5 187 LEU B O 1
ATOM 6198 N N . HIS B 1 188 ? 7.238 16.172 19.141 1 89.69 188 HIS B N 1
ATOM 6199 C CA . HIS B 1 188 ? 7.176 16.016 17.688 1 89.69 188 HIS B CA 1
ATOM 6200 C C . HIS B 1 188 ? 7.992 17.094 16.984 1 89.69 188 HIS B C 1
ATOM 6202 O O . HIS B 1 188 ? 8.172 18.188 17.5 1 89.69 188 HIS B O 1
ATOM 6208 N N . THR B 1 189 ? 8.383 16.797 15.766 1 88.56 189 THR B N 1
ATOM 6209 C CA . THR B 1 189 ? 9.25 17.703 15.023 1 88.56 189 THR B CA 1
ATOM 6210 C C . THR B 1 189 ? 8.492 18.953 14.609 1 88.56 189 THR B C 1
ATOM 6212 O O . THR B 1 189 ? 9.102 19.969 14.234 1 88.56 189 THR B O 1
ATOM 6215 N N . ALA B 1 190 ? 7.203 18.938 14.742 1 87.38 190 ALA B N 1
ATOM 6216 C CA . ALA B 1 190 ? 6.395 20.109 14.414 1 87.38 190 ALA B CA 1
ATOM 6217 C C . ALA B 1 190 ? 6.523 21.188 15.484 1 87.38 190 ALA B C 1
ATOM 6219 O O . ALA B 1 190 ? 6.113 22.328 15.273 1 87.38 190 ALA B O 1
ATOM 6220 N N . TYR B 1 191 ? 7.195 20.844 16.547 1 92.44 191 TYR B N 1
ATOM 6221 C CA . TYR B 1 191 ? 7.32 21.766 17.672 1 92.44 191 TYR B CA 1
ATOM 6222 C C . TYR B 1 191 ? 8.773 22.188 17.875 1 92.44 191 TYR B C 1
ATOM 6224 O O . TYR B 1 191 ? 9.672 21.672 17.219 1 92.44 191 TYR B O 1
ATOM 6232 N N . ALA B 1 192 ? 9.008 23.062 18.797 1 94.12 192 ALA B N 1
ATOM 6233 C CA . ALA B 1 192 ? 10.266 23.797 18.875 1 94.12 192 ALA B CA 1
ATOM 6234 C C . ALA B 1 192 ? 11.367 22.938 19.5 1 94.12 192 ALA B C 1
ATOM 6236 O O . ALA B 1 192 ? 12.539 23.047 19.125 1 94.12 192 ALA B O 1
ATOM 6237 N N . ILE B 1 193 ? 11.062 22 20.375 1 95 193 ILE B N 1
ATOM 6238 C CA . ILE B 1 193 ? 12.07 21.344 21.203 1 95 193 ILE B CA 1
ATOM 6239 C C . ILE B 1 193 ? 13.023 20.547 20.328 1 95 193 ILE B C 1
ATOM 6241 O O . ILE B 1 193 ? 14.234 20.781 20.344 1 95 193 ILE B O 1
ATOM 6245 N N . PRO B 1 194 ? 12.469 19.609 19.484 1 93.5 194 PRO B N 1
ATOM 6246 C CA . PRO B 1 194 ? 13.422 18.859 18.672 1 93.5 194 PRO B CA 1
ATOM 6247 C C . PRO B 1 194 ? 14.188 19.734 17.688 1 93.5 194 PRO B C 1
ATOM 6249 O O . PRO B 1 194 ? 15.359 19.484 17.406 1 93.5 194 PRO B O 1
ATOM 6252 N N . GLN B 1 195 ? 13.547 20.734 17.188 1 92.25 195 GLN B N 1
ATOM 6253 C CA . GLN B 1 195 ? 14.18 21.594 16.203 1 92.25 195 GLN B CA 1
ATOM 6254 C C . GLN B 1 195 ? 15.266 22.469 16.828 1 92.25 195 GLN B C 1
ATOM 6256 O O . GLN B 1 195 ? 16.344 22.641 16.25 1 92.25 195 GLN B O 1
ATOM 6261 N N . LEU B 1 196 ? 15.016 23.016 17.938 1 94.81 196 LEU B N 1
ATOM 6262 C CA . LEU B 1 196 ? 16 23.812 18.641 1 94.81 196 LEU B CA 1
ATOM 6263 C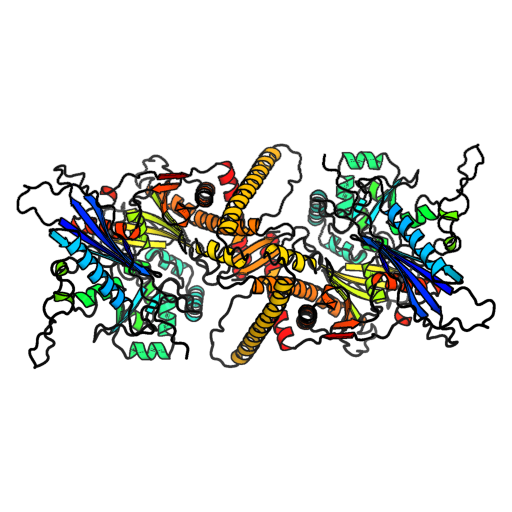 C . LEU B 1 196 ? 17.203 22.969 19.062 1 94.81 196 LEU B C 1
ATOM 6265 O O . LEU B 1 196 ? 18.344 23.406 18.969 1 94.81 196 LEU B O 1
ATOM 6269 N N . ARG B 1 197 ? 16.891 21.797 19.516 1 94.88 197 ARG B N 1
ATOM 6270 C CA . ARG B 1 197 ? 17.969 20.906 19.891 1 94.88 197 ARG B CA 1
ATOM 6271 C C . ARG B 1 197 ? 18.859 20.594 18.688 1 94.88 197 ARG B C 1
ATOM 6273 O O . ARG B 1 197 ? 20.094 20.656 18.797 1 94.88 197 ARG B O 1
ATOM 6280 N N . ALA B 1 198 ? 18.25 20.266 17.609 1 91.38 198 ALA B N 1
ATOM 6281 C CA . ALA B 1 198 ? 19 19.969 16.391 1 91.38 198 ALA B CA 1
ATOM 6282 C C . ALA B 1 198 ? 19.875 21.141 15.984 1 91.38 198 ALA B C 1
ATOM 6284 O O . ALA B 1 198 ? 21.031 20.969 15.578 1 91.38 198 ALA B O 1
ATOM 6285 N N . MET B 1 199 ? 19.328 22.312 16.078 1 91.38 199 MET B N 1
ATOM 6286 C CA . MET B 1 199 ? 20.016 23.531 15.672 1 91.38 199 MET B CA 1
ATOM 6287 C C . MET B 1 199 ? 21.188 23.828 16.594 1 91.38 199 MET B C 1
ATOM 6289 O O . MET B 1 199 ? 22.297 24.094 16.125 1 91.38 199 MET B O 1
ATOM 6293 N N . TYR B 1 200 ? 21.031 23.703 17.859 1 93.31 200 TYR B N 1
ATOM 6294 C CA . TYR B 1 200 ? 22.047 24.094 18.828 1 93.31 200 TYR B CA 1
ATOM 6295 C C . TYR B 1 200 ? 23.062 22.984 19.031 1 93.31 200 TYR B C 1
ATOM 6297 O O . TYR B 1 200 ? 24.125 23.203 19.625 1 93.31 200 TYR B O 1
ATOM 6305 N N . HIS B 1 201 ? 22.75 21.781 18.578 1 90.44 201 HIS B N 1
ATOM 6306 C CA . HIS B 1 201 ? 23.688 20.672 18.672 1 90.44 201 HIS B CA 1
ATOM 6307 C C . HIS B 1 201 ? 24.594 20.609 17.453 1 90.44 201 HIS B C 1
ATOM 6309 O O . HIS B 1 201 ? 25.625 19.953 17.469 1 90.44 201 HIS B O 1
ATOM 6315 N N . ASP B 1 202 ? 24.094 21.25 16.422 1 88.12 202 ASP B N 1
ATOM 6316 C CA . ASP B 1 202 ? 24.984 21.391 15.266 1 88.12 202 ASP B CA 1
ATOM 6317 C C . ASP B 1 202 ? 26.156 22.312 15.586 1 88.12 202 ASP B C 1
ATOM 6319 O O . ASP B 1 202 ? 25.953 23.469 15.953 1 88.12 202 ASP B O 1
ATOM 6323 N N . GLU B 1 203 ? 27.359 21.891 15.445 1 85.94 203 GLU B N 1
ATOM 6324 C CA . GLU B 1 203 ? 28.547 22.594 15.914 1 85.94 203 GLU B CA 1
ATOM 6325 C C . GLU B 1 203 ? 28.672 23.969 15.266 1 85.94 203 GLU B C 1
ATOM 6327 O O . GLU B 1 203 ? 28.891 24.969 15.953 1 85.94 203 GLU B O 1
ATOM 6332 N N . ALA B 1 204 ? 28.531 24 13.984 1 84.5 204 ALA B N 1
ATOM 6333 C CA . ALA B 1 204 ? 28.688 25.266 13.266 1 84.5 204 ALA B CA 1
ATOM 6334 C C . ALA B 1 204 ? 27.594 26.25 13.633 1 84.5 204 ALA B C 1
ATOM 6336 O O . ALA B 1 204 ? 27.859 27.422 13.891 1 84.5 204 ALA B O 1
ATOM 6337 N N . THR B 1 205 ? 26.344 25.797 13.766 1 86.75 205 THR B N 1
ATOM 6338 C CA . THR B 1 205 ? 25.203 26.656 14.078 1 86.75 205 THR B CA 1
ATOM 6339 C C . THR B 1 205 ? 25.266 27.125 15.531 1 86.75 205 THR B C 1
ATOM 6341 O O . THR B 1 205 ? 25 28.297 15.82 1 86.75 205 THR B O 1
ATOM 6344 N N . SER B 1 206 ? 25.703 26.25 16.359 1 86.69 206 SER B N 1
ATOM 6345 C CA . SER B 1 206 ? 25.781 26.594 17.766 1 86.69 206 SER B CA 1
ATOM 6346 C C . SER B 1 206 ? 26.875 27.641 18.031 1 86.69 206 SER B C 1
ATOM 6348 O O . SER B 1 206 ? 26.672 28.562 18.828 1 86.69 206 SER B O 1
ATOM 6350 N N . ALA B 1 207 ? 27.953 27.484 17.344 1 88.88 207 ALA B N 1
ATOM 6351 C CA . ALA B 1 207 ? 29.047 28.438 17.516 1 88.88 207 ALA B CA 1
ATOM 6352 C C . ALA B 1 207 ? 28.609 29.844 17.094 1 88.88 207 ALA B C 1
ATOM 6354 O O . ALA B 1 207 ? 28.891 30.828 17.797 1 88.88 207 ALA B O 1
ATOM 6355 N N . TYR B 1 208 ? 27.875 29.938 16.109 1 90.5 208 TYR B N 1
ATOM 6356 C CA . TYR B 1 208 ? 27.406 31.234 15.625 1 90.5 208 TYR B CA 1
ATOM 6357 C C . TYR B 1 208 ? 26.375 31.828 16.578 1 90.5 208 TYR B C 1
ATOM 6359 O O . TYR B 1 208 ? 26.453 33 16.938 1 90.5 208 TYR B O 1
ATOM 6367 N N . LEU B 1 209 ? 25.469 31.016 17.031 1 90.06 209 LEU B N 1
ATOM 6368 C CA . LEU B 1 209 ? 24.391 31.484 17.906 1 90.06 209 LEU B CA 1
ATOM 6369 C C . LEU B 1 209 ? 24.922 31.875 19.281 1 90.06 209 LEU B C 1
ATOM 6371 O O . LEU B 1 209 ? 24.406 32.781 19.906 1 90.06 209 LEU B O 1
ATOM 6375 N N . ASN B 1 210 ? 25.938 31.203 19.625 1 87.56 210 ASN B N 1
ATOM 6376 C CA . ASN B 1 210 ? 26.547 31.516 20.922 1 87.56 210 ASN B CA 1
ATOM 6377 C C . ASN B 1 210 ? 27.359 32.812 20.859 1 87.56 210 ASN B C 1
ATOM 6379 O O . ASN B 1 210 ? 27.5 33.5 21.859 1 87.56 210 ASN B O 1
ATOM 6383 N N . ALA B 1 211 ? 27.812 33.094 19.688 1 89.69 211 ALA B N 1
ATOM 6384 C CA . ALA B 1 211 ? 28.641 34.281 19.516 1 89.69 211 ALA B CA 1
ATOM 6385 C C . ALA B 1 211 ? 27.781 35.5 19.219 1 89.69 211 ALA B C 1
ATOM 6387 O O . ALA B 1 211 ? 28.281 36.656 19.266 1 89.69 211 ALA B O 1
ATOM 6388 N N . THR B 1 212 ? 26.531 35.281 19 1 90.25 212 THR B N 1
ATOM 6389 C CA . THR B 1 212 ? 25.625 36.344 18.625 1 90.25 212 THR B CA 1
ATOM 6390 C C . THR B 1 212 ? 24.5 36.469 19.641 1 90.25 212 THR B C 1
ATOM 6392 O O . THR B 1 212 ? 23.75 35.531 19.891 1 90.25 212 THR B O 1
ATOM 6395 N N . ASP B 1 213 ? 24.453 37.656 20.281 1 91.5 213 ASP B N 1
ATOM 6396 C CA . ASP B 1 213 ? 23.312 37.906 21.141 1 91.5 213 ASP B CA 1
ATOM 6397 C C . ASP B 1 213 ? 22.016 37.906 20.344 1 91.5 213 ASP B C 1
ATOM 6399 O O . ASP B 1 213 ? 21.859 38.688 19.406 1 91.5 213 ASP B O 1
ATOM 6403 N N . HIS B 1 214 ? 21.078 36.969 20.672 1 95.31 214 HIS B N 1
ATOM 6404 C CA . HIS B 1 214 ? 19.875 36.812 19.859 1 95.31 214 HIS B CA 1
ATOM 6405 C C . HIS B 1 214 ? 18.672 36.438 20.719 1 95.31 214 HIS B C 1
ATOM 6407 O O . HIS B 1 214 ? 18.844 36 21.875 1 95.31 214 HIS B O 1
ATOM 6413 N N . THR B 1 215 ? 17.531 36.719 20.25 1 96.5 215 THR B N 1
ATOM 6414 C CA . THR B 1 215 ? 16.25 36.281 20.844 1 96.5 215 THR B CA 1
ATOM 6415 C C . THR B 1 215 ? 15.328 35.719 19.766 1 96.5 215 THR B C 1
ATOM 6417 O O . THR B 1 215 ? 15.422 36.094 18.594 1 96.5 215 THR B O 1
ATOM 6420 N N . TRP B 1 216 ? 14.594 34.781 20.156 1 96.31 216 TRP B N 1
ATOM 6421 C CA . TRP B 1 216 ? 13.625 34.188 19.219 1 96.31 216 TRP B CA 1
ATOM 6422 C C . TRP B 1 216 ? 12.359 35.062 19.156 1 96.31 216 TRP B C 1
ATOM 6424 O O . TRP B 1 216 ? 11.859 35.5 20.188 1 96.31 216 TRP B O 1
ATOM 6434 N N . GLN B 1 217 ? 11.891 35.312 17.953 1 96 217 GLN B N 1
ATOM 6435 C CA . GLN B 1 217 ? 10.672 36.062 17.688 1 96 217 GLN B CA 1
ATOM 6436 C C . GLN B 1 217 ? 9.75 35.312 16.734 1 96 217 GLN B C 1
ATOM 6438 O O . GLN B 1 217 ? 10.195 34.438 15.992 1 96 217 GLN B O 1
ATOM 6443 N N . THR B 1 218 ? 8.477 35.625 16.766 1 95.75 218 THR B N 1
ATOM 6444 C CA . THR B 1 218 ? 7.535 35.125 15.758 1 95.75 218 THR B CA 1
ATOM 6445 C C . THR B 1 218 ? 7.406 36.125 14.617 1 95.75 218 THR B C 1
ATOM 6447 O O . THR B 1 218 ? 7.867 37.281 14.727 1 95.75 218 THR B O 1
ATOM 6450 N N . LEU B 1 219 ? 6.793 35.719 13.578 1 94.62 219 LEU B N 1
ATOM 6451 C CA . LEU B 1 219 ? 6.617 36.594 12.43 1 94.62 219 LEU B CA 1
ATOM 6452 C C . LEU B 1 219 ? 5.809 37.844 12.805 1 94.62 219 LEU B C 1
ATOM 6454 O O . LEU B 1 219 ? 6.168 38.938 12.43 1 94.62 219 LEU B O 1
ATOM 6458 N N . ALA B 1 220 ? 4.797 37.656 13.547 1 96.12 220 ALA B N 1
ATOM 6459 C CA . ALA B 1 220 ? 3.934 38.75 13.945 1 96.12 220 ALA B CA 1
ATOM 6460 C C . ALA B 1 220 ? 4.672 39.719 14.867 1 96.12 220 ALA B C 1
ATOM 6462 O O . ALA B 1 220 ? 4.648 40.938 14.656 1 96.12 220 ALA B O 1
ATOM 6463 N N . SER B 1 221 ? 5.324 39.188 15.867 1 95.88 221 SER B N 1
ATOM 6464 C CA . SER B 1 221 ? 6.031 40.031 16.828 1 95.88 221 SER B CA 1
ATOM 6465 C C . SER B 1 221 ? 7.148 40.812 16.156 1 95.88 221 SER B C 1
ATOM 6467 O O . SER B 1 221 ? 7.391 41.969 16.5 1 95.88 221 SER B O 1
ATOM 6469 N N . HIS B 1 222 ? 7.793 40.188 15.25 1 95.75 222 HIS B N 1
ATOM 6470 C CA . HIS B 1 222 ? 8.883 40.875 14.57 1 95.75 222 HIS B CA 1
ATOM 6471 C C . HIS B 1 222 ? 8.359 41.969 13.664 1 95.75 222 HIS B C 1
ATOM 6473 O O . HIS B 1 222 ? 8.992 43.031 13.531 1 95.75 222 HIS B O 1
ATOM 6479 N N . CYS B 1 223 ? 7.281 41.75 12.961 1 95.81 223 CYS B N 1
ATOM 6480 C CA . CYS B 1 223 ? 6.668 42.812 12.156 1 95.81 223 CYS B CA 1
ATOM 6481 C C . CYS B 1 223 ? 6.359 44.031 13.008 1 95.81 223 CYS B C 1
ATOM 6483 O O . CYS B 1 223 ? 6.723 45.156 12.648 1 95.81 223 CYS B O 1
ATOM 6485 N N . ILE B 1 224 ? 5.711 43.812 14.109 1 96.56 224 ILE B N 1
ATOM 6486 C CA . ILE B 1 224 ? 5.316 44.906 15 1 96.56 224 ILE B CA 1
ATOM 6487 C C . ILE B 1 224 ? 6.559 45.594 15.547 1 96.56 224 ILE B C 1
ATOM 6489 O O . ILE B 1 224 ? 6.605 46.844 15.625 1 96.56 224 ILE B O 1
ATOM 6493 N N . ALA B 1 225 ? 7.531 44.781 15.953 1 94.75 225 ALA B N 1
ATOM 6494 C CA . ALA B 1 225 ? 8.773 45.344 16.469 1 94.75 225 ALA B CA 1
ATOM 6495 C C . ALA B 1 225 ? 9.422 46.281 15.453 1 94.75 225 ALA B C 1
ATOM 6497 O O . ALA B 1 225 ? 9.867 47.375 15.797 1 94.75 225 ALA B O 1
ATOM 6498 N N . ARG B 1 226 ? 9.445 45.844 14.234 1 93.38 226 ARG B N 1
ATOM 6499 C CA . ARG B 1 226 ? 10.016 46.656 13.164 1 93.38 226 ARG B CA 1
ATOM 6500 C C . ARG B 1 226 ? 9.242 47.969 12.992 1 93.38 226 ARG B C 1
ATOM 6502 O O . ARG B 1 226 ? 9.844 49.031 12.906 1 93.38 226 ARG B O 1
ATOM 6509 N N . TRP B 1 227 ? 7.98 47.875 12.953 1 95 227 TRP B N 1
ATOM 6510 C CA . TRP B 1 227 ? 7.133 49.031 12.719 1 95 227 TRP B CA 1
ATOM 6511 C C . TRP B 1 227 ? 7.234 50.031 13.875 1 95 227 TRP B C 1
ATOM 6513 O O . TRP B 1 227 ? 7.172 51.25 13.664 1 95 227 TRP B O 1
ATOM 6523 N N . THR B 1 228 ? 7.371 49.5 15.062 1 93.25 228 THR B N 1
ATOM 6524 C CA . THR B 1 228 ? 7.344 50.344 16.25 1 93.25 228 THR B CA 1
ATOM 6525 C C . THR B 1 228 ? 8.758 50.656 16.719 1 93.25 228 THR B C 1
ATOM 6527 O O . THR B 1 228 ? 8.953 51.156 17.828 1 93.25 228 THR B O 1
ATOM 6530 N N . LEU B 1 229 ? 9.773 50.219 16.031 1 90.38 229 LEU B N 1
ATOM 6531 C CA . LEU B 1 229 ? 11.195 50.5 16.234 1 90.38 229 LEU B CA 1
ATOM 6532 C C . LEU B 1 229 ? 11.672 49.906 17.562 1 90.38 229 LEU B C 1
ATOM 6534 O O . LEU B 1 229 ? 12.406 50.531 18.297 1 90.38 229 LEU B O 1
ATOM 6538 N N . GLN B 1 230 ? 11.133 48.781 17.828 1 89.38 230 GLN B N 1
ATOM 6539 C CA . GLN B 1 230 ? 11.633 47.969 18.922 1 89.38 230 GLN B CA 1
ATOM 6540 C C . GLN B 1 230 ? 12.516 46.812 18.422 1 89.38 230 GLN B C 1
ATOM 6542 O O . GLN B 1 230 ? 12.383 46.406 17.266 1 89.38 230 GLN B O 1
ATOM 6547 N N . LYS B 1 231 ? 13.469 46.5 19.219 1 88.75 231 LYS B N 1
ATOM 6548 C CA . LYS B 1 231 ? 14.367 45.406 18.781 1 88.75 231 LYS B CA 1
ATOM 6549 C C . LYS B 1 231 ? 13.688 44.062 18.891 1 88.75 231 LYS B C 1
ATOM 6551 O O . LYS B 1 231 ? 13.961 43.156 18.094 1 88.75 231 LYS B O 1
ATOM 6556 N N . ALA B 1 232 ? 12.891 43.875 19.906 1 92.31 232 ALA B N 1
ATOM 6557 C CA . ALA B 1 232 ? 12.148 42.625 20.125 1 92.31 232 ALA B CA 1
ATOM 6558 C C . ALA B 1 232 ? 10.883 42.875 20.922 1 92.31 232 ALA B C 1
ATOM 6560 O O . ALA B 1 232 ? 10.766 43.906 21.609 1 92.31 232 ALA B O 1
ATOM 6561 N N . LEU B 1 233 ? 9.938 42.062 20.781 1 94.81 233 LEU B N 1
ATOM 6562 C CA . LEU B 1 233 ? 8.688 42.125 21.516 1 94.81 233 LEU B CA 1
ATOM 6563 C C . LEU B 1 233 ? 8.414 40.781 22.234 1 94.81 233 LEU B C 1
ATOM 6565 O O . LEU B 1 233 ? 9.008 39.75 21.891 1 94.81 233 LEU B O 1
ATOM 6569 N N . PRO B 1 234 ? 7.543 40.844 23.219 1 96.12 234 PRO B N 1
ATOM 6570 C CA . PRO B 1 234 ? 7.02 39.562 23.719 1 96.12 234 PRO B CA 1
ATOM 6571 C C . PRO B 1 234 ? 6.227 38.812 22.656 1 96.12 234 PRO B C 1
ATOM 6573 O O . PRO B 1 234 ? 5.82 39.375 21.656 1 96.12 234 PRO B O 1
ATOM 6576 N N . ILE B 1 235 ? 6.105 37.531 22.844 1 96.06 235 ILE B N 1
ATOM 6577 C CA . ILE B 1 235 ? 5.211 36.75 22 1 96.06 235 ILE B CA 1
ATOM 6578 C C . ILE B 1 235 ? 3.943 36.375 22.766 1 96.06 235 ILE B C 1
ATOM 6580 O O . ILE B 1 235 ? 3.951 36.344 24 1 96.06 235 ILE B O 1
ATOM 6584 N N . SER B 1 236 ? 2.867 36.219 22.078 1 96.38 236 SER B N 1
ATOM 6585 C CA . SER B 1 236 ? 1.579 35.969 22.719 1 96.38 236 SER B CA 1
ATOM 6586 C C . SER B 1 236 ? 1.524 34.594 23.344 1 96.38 236 SER B C 1
ATOM 6588 O O . SER B 1 236 ? 2.318 33.719 23 1 96.38 236 SER B O 1
ATOM 6590 N N . TYR B 1 237 ? 0.547 34.375 24.266 1 96 237 TYR B N 1
ATOM 6591 C CA . TYR B 1 237 ? 0.297 33.062 24.812 1 96 237 TYR B CA 1
ATOM 6592 C C . TYR B 1 237 ? -0.029 32.062 23.719 1 96 237 TYR B C 1
ATOM 6594 O O . TYR B 1 237 ? 0.39 30.906 23.781 1 96 237 TYR B O 1
ATOM 6602 N N . SER B 1 238 ? -0.759 32.5 22.734 1 95.94 238 SER B N 1
ATOM 6603 C CA . SER B 1 238 ? -1.099 31.625 21.625 1 95.94 238 SER B CA 1
ATOM 6604 C C . SER B 1 238 ? 0.153 31.156 20.875 1 95.94 238 SER B C 1
ATOM 6606 O O . SER B 1 238 ? 0.316 29.969 20.625 1 95.94 238 SER B O 1
ATOM 6608 N N . GLU B 1 239 ? 1.002 32.031 20.594 1 94.56 239 GLU B N 1
ATOM 6609 C CA . GLU B 1 239 ? 2.236 31.734 19.875 1 94.56 239 GLU B CA 1
ATOM 6610 C C . GLU B 1 239 ? 3.156 30.844 20.703 1 94.56 239 GLU B C 1
ATOM 6612 O O . GLU B 1 239 ? 3.762 29.906 20.172 1 94.56 239 GLU B O 1
ATOM 6617 N N . ALA B 1 240 ? 3.275 31.172 21.969 1 95.56 240 ALA B N 1
ATOM 6618 C CA . ALA B 1 240 ? 4.102 30.375 22.859 1 95.56 240 ALA B CA 1
ATOM 6619 C C . ALA B 1 240 ? 3.551 28.953 23 1 95.56 240 ALA B C 1
ATOM 6621 O O . ALA B 1 240 ? 4.312 28 23.156 1 95.56 240 ALA B O 1
ATOM 6622 N N . SER B 1 241 ? 2.252 28.875 23 1 95.06 241 SER B N 1
ATOM 6623 C CA . SER B 1 241 ? 1.597 27.578 23.125 1 95.06 241 SER B CA 1
ATOM 6624 C C . SER B 1 241 ? 1.866 26.703 21.906 1 95.06 241 SER B C 1
ATOM 6626 O O . SER B 1 241 ? 2.135 25.5 22.047 1 95.06 241 SER B O 1
ATOM 6628 N N . TRP B 1 242 ? 1.838 27.203 20.797 1 92.69 242 TRP B N 1
ATOM 6629 C CA . TRP B 1 242 ? 1.975 26.406 19.578 1 92.69 242 TRP B CA 1
ATOM 6630 C C . TRP B 1 242 ? 3.43 26 19.359 1 92.69 242 TRP B C 1
ATOM 6632 O O . TRP B 1 242 ? 3.715 25.109 18.562 1 92.69 242 TRP B O 1
ATOM 6642 N N . ILE B 1 243 ? 4.359 26.609 20 1 94.12 243 ILE B N 1
ATOM 6643 C CA . ILE B 1 243 ? 5.734 26.141 19.859 1 94.12 243 ILE B CA 1
ATOM 6644 C C . ILE B 1 243 ? 5.996 25 20.844 1 94.12 243 ILE B C 1
ATOM 6646 O O . ILE B 1 243 ? 7.039 24.344 20.766 1 94.12 243 ILE B O 1
ATOM 6650 N N . GLY B 1 244 ? 5.086 24.797 21.812 1 93.5 244 GLY B N 1
ATOM 6651 C CA . GLY B 1 244 ? 5.117 23.609 22.656 1 93.5 244 GLY B CA 1
ATOM 6652 C C . GLY B 1 244 ? 5.867 23.828 23.969 1 93.5 244 GLY B C 1
ATOM 6653 O O . GLY B 1 244 ? 6.312 22.859 24.594 1 93.5 244 GLY B O 1
ATOM 6654 N N . LEU B 1 245 ? 5.98 25.109 24.422 1 96.19 245 LEU B N 1
ATOM 6655 C CA . LEU B 1 245 ? 6.793 25.391 25.594 1 96.19 245 LEU B CA 1
ATOM 6656 C C . LEU B 1 245 ? 5.945 26 26.703 1 96.19 245 LEU B C 1
ATOM 6658 O O . LEU B 1 245 ? 6.387 26.094 27.859 1 96.19 245 LEU B O 1
ATOM 6662 N N . LEU B 1 246 ? 4.734 26.359 26.359 1 96.19 246 LEU B N 1
ATOM 6663 C CA . LEU B 1 246 ? 3.885 27.078 27.312 1 96.19 246 LEU B CA 1
ATOM 6664 C C . LEU B 1 246 ? 3.068 26.109 28.156 1 96.19 246 LEU B C 1
ATOM 6666 O O . LEU B 1 246 ? 2.492 25.156 27.625 1 96.19 246 LEU B O 1
ATOM 6670 N N . ASN B 1 247 ? 3.127 26.344 29.438 1 94.25 247 ASN B N 1
ATOM 6671 C CA . ASN B 1 247 ? 2.125 25.688 30.281 1 94.25 247 ASN B CA 1
ATOM 6672 C C . ASN B 1 247 ? 0.74 26.297 30.062 1 94.25 247 ASN B C 1
ATOM 6674 O O . ASN B 1 247 ? 0.521 27.469 30.359 1 94.25 247 ASN B O 1
ATOM 6678 N N . ILE B 1 248 ? -0.221 25.531 29.641 1 91.25 248 ILE B N 1
ATOM 6679 C CA . ILE B 1 248 ? -1.501 26.047 29.156 1 91.25 248 ILE B CA 1
ATOM 6680 C C . ILE B 1 248 ? -2.336 26.547 30.328 1 91.25 248 ILE B C 1
ATOM 6682 O O . ILE B 1 248 ? -3.281 27.312 30.156 1 91.25 248 ILE B O 1
ATOM 6686 N N . ASN B 1 249 ? -1.978 26.141 31.516 1 88.56 249 ASN B N 1
ATOM 6687 C CA . ASN B 1 249 ? -2.752 26.531 32.688 1 88.56 249 ASN B CA 1
ATOM 6688 C C . ASN B 1 249 ? -2.201 27.797 33.312 1 88.56 249 ASN B C 1
ATOM 6690 O O . ASN B 1 249 ? -2.967 28.672 33.75 1 88.56 249 ASN B O 1
ATOM 6694 N N . THR B 1 250 ? -0.857 27.906 33.344 1 90.12 250 THR B N 1
ATOM 6695 C CA . THR B 1 250 ? -0.241 29.031 34.062 1 90.12 250 THR B CA 1
ATOM 6696 C C . THR B 1 250 ? 0.193 30.109 33.094 1 90.12 250 THR B C 1
ATOM 6698 O O . THR B 1 250 ? 0.48 31.25 33.5 1 90.12 250 THR B O 1
ATOM 6701 N N . CYS B 1 251 ? 0.318 29.797 31.812 1 93.81 251 CYS B N 1
ATOM 6702 C CA . CYS B 1 251 ? 0.76 30.703 30.766 1 93.81 251 CYS B CA 1
ATOM 6703 C C . CYS B 1 251 ? 2.162 31.219 31.047 1 93.81 251 CYS B C 1
ATOM 6705 O O . CYS B 1 251 ? 2.408 32.438 30.953 1 93.81 251 CYS B O 1
ATOM 6707 N N . THR B 1 252 ? 2.967 30.359 31.547 1 94.69 252 THR B N 1
ATOM 6708 C CA . THR B 1 252 ? 4.41 30.516 31.656 1 94.69 252 THR B CA 1
ATOM 6709 C C . THR B 1 252 ? 5.141 29.391 30.938 1 94.69 252 THR B C 1
ATOM 6711 O O . THR B 1 252 ? 4.543 28.359 30.625 1 94.69 252 THR B O 1
ATOM 6714 N N . PHE B 1 253 ? 6.367 29.672 30.641 1 96.88 253 PHE B N 1
ATOM 6715 C CA . PHE B 1 253 ? 7.117 28.578 30.047 1 96.88 253 PHE B CA 1
ATOM 6716 C C . PHE B 1 253 ? 7.207 27.391 31 1 96.88 253 PHE B C 1
ATOM 6718 O O . PHE B 1 253 ? 7.508 27.562 32.188 1 96.88 253 PHE B O 1
ATOM 6725 N N . GLU B 1 254 ? 6.949 26.234 30.516 1 95.5 254 GLU B N 1
ATOM 6726 C CA . GLU B 1 254 ? 6.938 25.016 31.312 1 95.5 254 GLU B CA 1
ATOM 6727 C C . GLU B 1 254 ? 8.359 24.578 31.656 1 95.5 254 GLU B C 1
ATOM 6729 O O . GLU B 1 254 ? 9.141 24.234 30.766 1 95.5 254 GLU B O 1
ATOM 6734 N N . PRO B 1 255 ? 8.688 24.469 32.969 1 96 255 PRO B N 1
ATOM 6735 C CA . PRO B 1 255 ? 10.055 24.109 33.375 1 96 255 PRO B CA 1
ATOM 6736 C C . PRO B 1 255 ? 10.508 22.781 32.781 1 96 255 PRO B C 1
ATOM 6738 O O . PRO B 1 255 ? 11.664 22.656 32.344 1 96 255 PRO B O 1
ATOM 6741 N N . MET B 1 256 ? 9.672 21.812 32.719 1 94.19 256 MET B N 1
ATOM 6742 C CA . MET B 1 256 ? 10.031 20.516 32.156 1 94.19 256 MET B CA 1
ATOM 6743 C C . MET B 1 256 ? 10.43 20.641 30.688 1 94.19 256 MET B C 1
ATOM 6745 O O . MET B 1 256 ? 11.336 19.953 30.234 1 94.19 256 MET B O 1
ATOM 6749 N N . ALA B 1 257 ? 9.711 21.453 29.984 1 95.56 257 ALA B N 1
ATOM 6750 C CA . ALA B 1 257 ? 10.031 21.703 28.578 1 95.56 257 ALA B CA 1
ATOM 6751 C C . ALA B 1 257 ? 11.367 22.438 28.438 1 95.56 257 ALA B C 1
ATOM 6753 O O . ALA B 1 257 ? 12.18 22.094 27.578 1 95.56 257 ALA B O 1
ATOM 6754 N N . LEU B 1 258 ? 11.594 23.391 29.312 1 96.38 258 LEU B N 1
ATOM 6755 C CA . LEU B 1 258 ? 12.82 24.172 29.281 1 96.38 258 LEU B CA 1
ATOM 6756 C C . LEU B 1 258 ? 14.039 23.297 29.578 1 96.38 258 LEU B C 1
ATOM 6758 O O . LEU B 1 258 ? 15.117 23.516 29.031 1 96.38 258 LEU B O 1
ATOM 6762 N N . ASP B 1 259 ? 13.789 22.297 30.406 1 94.75 259 ASP B N 1
ATOM 6763 C CA . ASP B 1 259 ? 14.875 21.391 30.781 1 94.75 259 ASP B CA 1
ATOM 6764 C C . ASP B 1 259 ? 15.352 20.562 29.594 1 94.75 259 ASP B C 1
ATOM 6766 O O . ASP B 1 259 ? 16.484 20.062 29.594 1 94.75 259 ASP B O 1
ATOM 6770 N N . LEU B 1 260 ? 14.539 20.391 28.641 1 94.81 260 LEU B N 1
ATOM 6771 C CA . LEU B 1 260 ? 14.883 19.594 27.469 1 94.81 260 LEU B CA 1
ATOM 6772 C C . LEU B 1 260 ? 15.656 20.406 26.453 1 94.81 260 LEU B C 1
ATOM 6774 O O . LEU B 1 260 ? 16.219 19.859 25.516 1 94.81 260 LEU B O 1
ATOM 6778 N N . LEU B 1 261 ? 15.758 21.734 26.641 1 95.62 261 LEU B N 1
ATOM 6779 C CA . LEU B 1 261 ? 16.438 22.625 25.703 1 95.62 261 LEU B CA 1
ATOM 6780 C C . LEU B 1 261 ? 17.875 22.859 26.109 1 95.62 261 LEU B C 1
ATOM 6782 O O . LEU B 1 261 ? 18.203 22.828 27.312 1 95.62 261 LEU B O 1
ATOM 6786 N N . PRO B 1 262 ? 18.703 23.078 25.062 1 94 262 PRO B N 1
ATOM 6787 C CA . PRO B 1 262 ? 20.016 23.609 25.422 1 94 262 PRO B CA 1
ATOM 6788 C C . PRO B 1 262 ? 19.938 24.938 26.156 1 94 262 PRO B C 1
ATOM 6790 O O . PRO B 1 262 ? 19.047 25.75 25.906 1 94 262 PRO B O 1
ATOM 6793 N N . VAL B 1 263 ? 20.875 25.219 27 1 92.69 263 VAL B N 1
ATOM 6794 C CA . VAL B 1 263 ? 20.859 26.375 27.891 1 92.69 263 VAL B CA 1
ATOM 6795 C C . VAL B 1 263 ? 20.766 27.656 27.078 1 92.69 263 VAL B C 1
ATOM 6797 O O . VAL B 1 263 ? 19.984 28.562 27.391 1 92.69 263 VAL B O 1
ATOM 6800 N N . ASN B 1 264 ? 21.5 27.734 26.047 1 92.06 264 ASN B N 1
ATOM 6801 C CA . ASN B 1 264 ? 21.516 28.953 25.234 1 92.06 264 ASN B CA 1
ATOM 6802 C C . ASN B 1 264 ? 20.172 29.188 24.562 1 92.06 264 ASN B C 1
ATOM 6804 O O . ASN B 1 264 ? 19.766 30.328 24.344 1 92.06 264 ASN B O 1
ATOM 6808 N N . ALA B 1 265 ? 19.547 28.141 24.156 1 93.94 265 ALA B N 1
ATOM 6809 C CA . ALA B 1 265 ? 18.219 28.266 23.562 1 93.94 265 ALA B CA 1
ATOM 6810 C C . ALA B 1 265 ? 17.219 28.797 24.594 1 93.94 265 ALA B C 1
ATOM 6812 O O . ALA B 1 265 ? 16.375 29.641 24.266 1 93.94 265 ALA B O 1
ATOM 6813 N N . ARG B 1 266 ? 17.328 28.344 25.812 1 94.12 266 ARG B N 1
ATOM 6814 C CA . ARG B 1 266 ? 16.453 28.75 26.891 1 94.12 266 ARG B CA 1
ATOM 6815 C C . ARG B 1 266 ? 16.609 30.234 27.203 1 94.12 266 ARG B C 1
ATOM 6817 O O . ARG B 1 266 ? 15.617 30.953 27.375 1 94.12 266 ARG B O 1
ATOM 6824 N N . ASP B 1 267 ? 17.781 30.625 27.172 1 93.5 267 ASP B N 1
ATOM 6825 C CA . ASP B 1 267 ? 18.094 32 27.547 1 93.5 267 ASP B CA 1
ATOM 6826 C C . ASP B 1 267 ? 17.703 32.969 26.438 1 93.5 267 ASP B C 1
ATOM 6828 O O . ASP B 1 267 ? 17.641 34.188 26.656 1 93.5 267 ASP B O 1
ATOM 6832 N N . SER B 1 268 ? 17.438 32.469 25.312 1 95.69 268 SER B N 1
ATOM 6833 C CA . SER B 1 268 ? 17.141 33.312 24.156 1 95.69 268 SER B CA 1
ATOM 6834 C C . SER B 1 268 ? 15.633 33.375 23.891 1 95.69 268 SER B C 1
ATOM 6836 O O . SER B 1 268 ? 15.203 33.969 22.906 1 95.69 268 SER B O 1
ATOM 6838 N N . LEU B 1 269 ? 14.797 32.781 24.75 1 96.44 269 LEU B N 1
ATOM 6839 C CA . LEU B 1 269 ? 13.352 32.812 24.594 1 96.44 269 LEU B CA 1
ATOM 6840 C C . LEU B 1 269 ? 12.797 34.188 24.906 1 96.44 269 LEU B C 1
ATOM 6842 O O . LEU B 1 269 ? 13.289 34.875 25.812 1 96.44 269 LEU B O 1
ATOM 6846 N N . PRO B 1 270 ? 11.852 34.656 24.172 1 95.06 270 PRO B N 1
ATOM 6847 C CA . PRO B 1 270 ? 11.273 35.969 24.422 1 95.06 270 PRO B CA 1
ATOM 6848 C C . PRO B 1 270 ? 10.336 36 25.625 1 95.06 270 PRO B C 1
ATOM 6850 O O . PRO B 1 270 ? 9.867 34.938 26.062 1 95.06 270 PRO B O 1
ATOM 6853 N N . PRO B 1 271 ? 10.062 37.219 26.141 1 95.5 271 PRO B N 1
ATOM 6854 C CA . PRO B 1 271 ? 9.008 37.312 27.156 1 95.5 271 PRO B CA 1
ATOM 6855 C C . PRO B 1 271 ? 7.625 36.969 26.594 1 95.5 271 PRO B C 1
ATOM 6857 O O . PRO B 1 271 ? 7.438 36.938 25.375 1 95.5 271 PRO B O 1
ATOM 6860 N N . LEU B 1 272 ? 6.738 36.688 27.547 1 96.62 272 LEU B N 1
ATOM 6861 C CA . LEU B 1 272 ? 5.379 36.312 27.172 1 96.62 272 LEU B CA 1
ATOM 6862 C C . LEU B 1 272 ? 4.395 37.438 27.484 1 96.62 272 LEU B C 1
ATOM 6864 O O . LEU B 1 272 ? 4.617 38.219 28.406 1 96.62 272 LEU B O 1
ATOM 6868 N N . ALA B 1 273 ? 3.398 37.531 26.656 1 95.5 273 ALA B N 1
ATOM 6869 C CA . ALA B 1 273 ? 2.316 38.469 26.906 1 95.5 273 ALA B CA 1
ATOM 6870 C C . ALA B 1 273 ? 0.98 37.938 26.422 1 95.5 273 ALA B C 1
ATOM 6872 O O . ALA B 1 273 ? 0.944 37 25.609 1 95.5 273 ALA B O 1
ATOM 6873 N N . ASP B 1 274 ? -0.069 38.469 27 1 91.94 274 ASP B N 1
ATOM 6874 C CA . ASP B 1 274 ? -1.397 38.125 26.5 1 91.94 274 ASP B CA 1
ATOM 6875 C C . ASP B 1 274 ? -1.716 38.844 25.203 1 91.94 274 ASP B C 1
ATOM 6877 O O . ASP B 1 274 ? -1.195 39.938 24.953 1 91.94 274 ASP B O 1
ATOM 6881 N N . PHE B 1 275 ? -2.543 38.281 24.422 1 91.38 275 PHE B N 1
ATOM 6882 C CA . PHE B 1 275 ? -3.021 38.875 23.188 1 91.38 275 PHE B CA 1
ATOM 6883 C C . PHE B 1 275 ? -3.688 40.219 23.453 1 91.38 275 PHE B C 1
ATOM 6885 O O . PHE B 1 275 ? -3.621 41.125 22.641 1 91.38 275 PHE B O 1
ATOM 6892 N N . HIS B 1 276 ? -4.234 40.344 24.547 1 87 276 HIS B N 1
ATOM 6893 C CA . HIS B 1 276 ? -4.98 41.531 24.891 1 87 276 HIS B CA 1
ATOM 6894 C C . HIS B 1 276 ? -4.043 42.688 25.188 1 87 276 HIS B C 1
ATOM 6896 O O . HIS B 1 276 ? -4.473 43.844 25.203 1 87 276 HIS B O 1
ATOM 6902 N N . ASP B 1 277 ? -2.809 42.25 25.297 1 87.19 277 ASP B N 1
ATOM 6903 C CA . ASP B 1 277 ? -1.805 43.312 25.438 1 87.19 277 ASP B CA 1
ATOM 6904 C C . ASP B 1 277 ? -1.386 43.844 24.062 1 87.19 277 ASP B C 1
ATOM 6906 O O . ASP B 1 277 ? -1.259 43.094 23.109 1 87.19 277 ASP B O 1
ATOM 6910 N N . CYS B 1 278 ? -1.589 45.094 23.828 1 89.69 278 CYS B N 1
ATOM 6911 C CA . CYS B 1 278 ? -1.288 45.656 22.5 1 89.69 278 CYS B CA 1
ATOM 6912 C C . CYS B 1 278 ? -0.214 46.719 22.594 1 89.69 278 CYS B C 1
ATOM 6914 O O . CYS B 1 278 ? 0.079 47.219 23.672 1 89.69 278 CYS B O 1
ATOM 6916 N N . VAL B 1 279 ? 0.455 46.844 21.469 1 91.88 279 VAL B N 1
ATOM 6917 C CA . VAL B 1 279 ? 1.391 47.938 21.297 1 91.88 279 VAL B CA 1
ATOM 6918 C C . VAL B 1 279 ? 0.689 49.125 20.594 1 91.88 279 VAL B C 1
ATOM 6920 O O . VAL B 1 279 ? 0.002 48.938 19.594 1 91.88 279 VAL B O 1
ATOM 6923 N N . SER B 1 280 ? 0.898 50.281 21.125 1 90.56 280 SER B N 1
ATOM 6924 C CA . SER B 1 280 ? 0.113 51.406 20.609 1 90.56 280 SER B CA 1
ATOM 6925 C C . SER B 1 280 ? 0.946 52.281 19.688 1 90.56 280 SER B C 1
ATOM 6927 O O . SER B 1 280 ? 1.993 52.781 20.094 1 90.56 280 SER B O 1
ATOM 6929 N N . GLY B 1 281 ? 0.501 52.375 18.453 1 88.81 281 GLY B N 1
ATOM 6930 C CA . GLY B 1 281 ? 0.913 53.406 17.516 1 88.81 281 GLY B CA 1
ATOM 6931 C C . GLY B 1 281 ? 2.33 53.219 17 1 88.81 281 GLY B C 1
ATOM 6932 O O . GLY B 1 281 ? 3.039 52.312 17.453 1 88.81 281 GLY B O 1
ATOM 6933 N N . LEU B 1 282 ? 2.691 54.062 16.031 1 92.38 282 LEU B N 1
ATOM 6934 C CA . LEU B 1 282 ? 4.035 54.156 15.477 1 92.38 282 LEU B CA 1
ATOM 6935 C C . LEU B 1 282 ? 4.781 55.344 16.078 1 92.38 282 LEU B C 1
ATOM 6937 O O . LEU B 1 282 ? 4.293 56.469 16.031 1 92.38 282 LEU B O 1
ATOM 6941 N N . PRO B 1 283 ? 5.941 55 16.641 1 90.12 283 PRO B N 1
ATOM 6942 C CA . PRO B 1 283 ? 6.734 56.156 17.078 1 90.12 283 PRO B CA 1
ATOM 6943 C C . PRO B 1 283 ? 7.266 56.969 15.891 1 90.12 283 PRO B C 1
ATOM 6945 O O . PRO B 1 283 ? 7.723 56.406 14.898 1 90.12 283 PRO B O 1
ATOM 6948 N N . GLU B 1 284 ? 7.168 58.25 16.016 1 85.56 284 GLU B N 1
ATOM 6949 C CA . GLU B 1 284 ? 7.629 59.125 14.93 1 85.56 284 GLU B CA 1
ATOM 6950 C C . GLU B 1 284 ? 9.148 59.094 14.82 1 85.56 284 GLU B C 1
ATOM 6952 O O . GLU B 1 284 ? 9.695 59.094 13.711 1 85.56 284 GLU B O 1
ATOM 6957 N N . TYR B 1 285 ? 9.766 59.125 16.016 1 81.19 285 TYR B N 1
ATOM 6958 C CA . TYR B 1 285 ? 11.227 59.219 16 1 81.19 285 TYR B CA 1
ATOM 6959 C C . TYR B 1 285 ? 11.852 58 16.656 1 81.19 285 TYR B C 1
ATOM 6961 O O . TYR B 1 285 ? 11.234 57.344 17.516 1 81.19 285 TYR B O 1
ATOM 6969 N N . LEU B 1 286 ? 13 57.562 16.125 1 70.94 286 LEU B N 1
ATOM 6970 C CA . LEU B 1 286 ? 13.805 56.5 16.719 1 70.94 286 LEU B CA 1
ATOM 6971 C C . LEU B 1 286 ? 14.32 56.938 18.094 1 70.94 286 LEU B C 1
ATOM 6973 O O . LEU B 1 286 ? 14.602 58.125 18.312 1 70.94 286 LEU B O 1
ATOM 6977 N N . PRO B 1 287 ? 14.172 56 19.062 1 60.88 287 PRO B N 1
ATOM 6978 C CA . PRO B 1 287 ? 14.859 56.375 20.297 1 60.88 287 PRO B CA 1
ATOM 6979 C C . PRO B 1 287 ? 16.281 56.875 20.047 1 60.88 287 PRO B C 1
ATOM 6981 O O . PRO B 1 287 ? 16.969 56.375 19.141 1 60.88 287 PRO B O 1
ATOM 6984 N N . PRO B 1 288 ? 16.516 58.062 20.5 1 54 288 PRO B N 1
ATOM 6985 C CA . PRO B 1 288 ? 17.844 58.656 20.266 1 54 288 PRO B CA 1
ATOM 6986 C C . PRO B 1 288 ? 18.969 57.656 20.453 1 54 288 PRO B C 1
ATOM 6988 O O . PRO B 1 288 ? 18.953 56.844 21.391 1 54 288 PRO B O 1
ATOM 6991 N N . ILE B 1 289 ? 19.312 57.062 19.406 1 49.56 289 ILE B N 1
ATOM 6992 C CA . ILE B 1 289 ? 20.594 56.375 19.594 1 49.56 289 ILE B CA 1
ATOM 6993 C C . ILE B 1 289 ? 21.609 57.344 20.219 1 49.56 289 ILE B C 1
ATOM 6995 O O . ILE B 1 289 ? 21.656 58.5 19.875 1 49.56 289 ILE B O 1
ATOM 6999 N N . ASN B 1 290 ? 21.953 57.094 21.516 1 45.31 290 ASN B N 1
ATOM 7000 C CA . ASN B 1 290 ? 22.984 57.906 22.125 1 45.31 290 ASN B CA 1
ATOM 7001 C C . ASN B 1 290 ? 23.984 58.406 21.094 1 45.31 290 ASN B C 1
ATOM 7003 O O . ASN B 1 290 ? 25.188 58.156 21.203 1 45.31 290 ASN B O 1
ATOM 7007 N N . ASP B 1 291 ? 23.812 58.312 19.844 1 45 291 ASP B N 1
ATOM 7008 C CA . ASP B 1 291 ? 24.938 58.875 19.109 1 45 291 ASP B CA 1
ATOM 7009 C C . ASP B 1 291 ? 24.891 60.406 19.141 1 45 291 ASP B C 1
ATOM 7011 O O . ASP B 1 291 ? 23.859 61 19.438 1 45 291 ASP B O 1
ATOM 7015 N N . SER B 1 292 ? 26.094 61.031 19.391 1 46.53 292 SER B N 1
ATOM 7016 C CA . SER B 1 292 ? 26.484 62.438 19.453 1 46.53 292 SER B CA 1
ATOM 7017 C C . SER B 1 292 ? 25.719 63.281 18.422 1 46.53 292 SER B C 1
ATOM 7019 O O . SER B 1 292 ? 25.766 64.5 18.453 1 46.53 292 SER B O 1
ATOM 7021 N N . THR B 1 293 ? 25.438 62.688 17.312 1 47.69 293 THR B N 1
ATOM 7022 C CA . THR B 1 293 ? 25.062 63.562 16.203 1 47.69 293 THR B CA 1
ATOM 7023 C C . THR B 1 293 ? 23.641 64.062 16.359 1 47.69 293 THR B C 1
ATOM 7025 O O . THR B 1 293 ? 23.219 65 15.656 1 47.69 293 THR B O 1
ATOM 7028 N N . GLY B 1 294 ? 22.891 63.812 17.453 1 49 294 GLY B N 1
ATOM 7029 C CA . GLY B 1 294 ? 21.594 64.375 17.781 1 49 294 GLY B CA 1
ATOM 7030 C C . GLY B 1 294 ? 20.531 64.062 16.719 1 49 294 GLY B C 1
ATOM 7031 O O . GLY B 1 294 ? 19.5 64.75 16.672 1 49 294 GLY B O 1
ATOM 7032 N N . LYS B 1 295 ? 20.891 63.531 15.586 1 52.34 295 LYS B N 1
ATOM 7033 C CA . LYS B 1 295 ? 19.922 63.438 14.492 1 52.34 295 LYS B CA 1
ATOM 7034 C C . LYS B 1 295 ? 18.891 62.344 14.766 1 52.34 295 LYS B C 1
ATOM 7036 O O . LYS B 1 295 ? 19.25 61.219 15.07 1 52.34 295 LYS B O 1
ATOM 7041 N N . CYS B 1 296 ? 17.781 62.656 15.141 1 53.47 296 CYS B N 1
ATOM 7042 C CA . CYS B 1 296 ? 16.656 61.75 15.352 1 53.47 296 CYS B CA 1
ATOM 7043 C C . CYS B 1 296 ? 16.188 61.156 14.039 1 53.47 296 CYS B C 1
ATOM 7045 O O . CYS B 1 296 ? 15.891 61.875 13.086 1 53.47 296 CYS B O 1
ATOM 7047 N N . ASN B 1 297 ? 16.516 59.844 13.75 1 68.81 297 ASN B N 1
ATOM 7048 C CA . ASN B 1 297 ? 16.047 59.188 12.531 1 68.81 297 ASN B CA 1
ATOM 7049 C C . ASN B 1 297 ? 14.555 58.906 12.57 1 68.81 297 ASN B C 1
ATOM 7051 O O . ASN B 1 297 ? 14.023 58.469 13.602 1 68.81 297 ASN B O 1
ATOM 7055 N N . VAL B 1 298 ? 13.898 59.438 11.609 1 82.69 298 VAL B N 1
ATOM 7056 C CA . VAL B 1 298 ? 12.461 59.312 11.438 1 82.69 298 VAL B CA 1
ATOM 7057 C C . VAL B 1 298 ? 12.117 57.844 11.203 1 82.69 298 VAL B C 1
ATOM 7059 O O . VAL B 1 298 ? 12.836 57.125 10.492 1 82.69 298 VAL B O 1
ATOM 7062 N N . ASN B 1 299 ? 11.141 57.344 11.898 1 90.5 299 ASN B N 1
ATOM 7063 C CA . ASN B 1 299 ? 10.578 56.031 11.633 1 90.5 299 ASN B CA 1
ATOM 7064 C C . ASN B 1 299 ? 10.133 55.906 10.18 1 90.5 299 ASN B C 1
ATOM 7066 O O . ASN B 1 299 ? 9.25 56.625 9.727 1 90.5 299 ASN B O 1
ATOM 7070 N N . PRO B 1 300 ? 10.805 55.062 9.477 1 89.5 300 PRO B N 1
ATOM 7071 C CA . PRO B 1 300 ? 10.453 54.938 8.062 1 89.5 300 PRO B CA 1
ATOM 7072 C C . PRO B 1 300 ? 8.992 54.531 7.852 1 89.5 300 PRO B C 1
ATOM 7074 O O . PRO B 1 300 ? 8.422 54.781 6.785 1 89.5 300 PRO B O 1
ATOM 7077 N N . PHE B 1 301 ? 8.352 54 8.844 1 94.31 301 PHE B N 1
ATOM 7078 C CA . PHE B 1 301 ? 6.98 53.531 8.68 1 94.31 301 PHE B CA 1
ATOM 7079 C C . PHE B 1 301 ? 5.984 54.625 9.023 1 94.31 301 PHE B C 1
ATOM 7081 O O . PHE B 1 301 ? 4.785 54.5 8.766 1 94.31 301 PHE B O 1
ATOM 7088 N N . TRP B 1 302 ? 6.473 55.688 9.578 1 93 302 TRP B N 1
ATOM 7089 C CA . TRP B 1 302 ? 5.613 56.812 9.93 1 93 302 TRP B CA 1
ATOM 7090 C C . TRP B 1 302 ? 4.93 57.406 8.695 1 93 302 TRP B C 1
ATOM 7092 O O . TRP B 1 302 ? 3.725 57.656 8.711 1 93 302 TRP B O 1
ATOM 7102 N N . ASP B 1 303 ? 5.695 57.594 7.645 1 91.81 303 ASP B N 1
ATOM 7103 C CA . ASP B 1 303 ? 5.148 58.156 6.414 1 91.81 303 ASP B CA 1
ATOM 7104 C C . ASP B 1 303 ? 4.582 57.031 5.516 1 91.81 303 ASP B C 1
ATOM 7106 O O . ASP B 1 303 ? 3.648 57.281 4.746 1 91.81 303 ASP B O 1
ATOM 7110 N N . ARG B 1 304 ? 5.164 55.875 5.688 1 94 304 ARG B N 1
ATOM 7111 C CA . ARG B 1 304 ? 4.75 54.75 4.844 1 94 304 ARG B CA 1
ATOM 7112 C C . ARG B 1 304 ? 3.336 54.312 5.195 1 94 304 ARG B C 1
ATOM 7114 O O . ARG B 1 304 ? 2.564 53.906 4.316 1 94 304 ARG B O 1
ATOM 7121 N N . PHE B 1 305 ? 3.012 54.344 6.551 1 95.69 305 PHE B N 1
ATOM 7122 C CA . PHE B 1 305 ? 1.707 53.938 7.055 1 95.69 305 PHE B CA 1
ATOM 7123 C C . PHE B 1 305 ? 1.06 55.062 7.859 1 95.69 305 PHE B C 1
ATOM 7125 O O . PHE B 1 305 ? 0.815 54.906 9.062 1 95.69 305 PHE B O 1
ATOM 7132 N N . PRO B 1 306 ? 0.633 56.062 7.266 1 94.19 306 PRO B N 1
ATOM 7133 C CA . PRO B 1 306 ? 0.096 57.156 8.047 1 94.19 306 PRO B CA 1
ATOM 7134 C C . PRO B 1 306 ? -1.15 56.781 8.844 1 94.19 306 PRO B C 1
ATOM 7136 O O . PRO B 1 306 ? -1.36 57.281 9.953 1 94.19 306 PRO B O 1
ATOM 7139 N N . GLU B 1 307 ? -1.947 55.969 8.336 1 95.19 307 GLU B N 1
ATOM 7140 C CA . GLU B 1 307 ? -3.197 55.562 8.984 1 95.19 307 GLU B CA 1
ATOM 7141 C C . GLU B 1 307 ? -2.936 54.719 10.211 1 95.19 307 GLU B C 1
ATOM 7143 O O . GLU B 1 307 ? -3.836 54.469 11.023 1 95.19 307 GLU B O 1
ATOM 7148 N N . LEU B 1 308 ? -1.645 54.281 10.414 1 96.31 308 LEU B N 1
ATOM 7149 C CA . LEU B 1 308 ? -1.346 53.344 11.508 1 96.31 308 LEU B CA 1
ATOM 7150 C C . LEU B 1 308 ? -0.673 54.094 12.664 1 96.31 308 LEU B C 1
ATOM 7152 O O . LEU B 1 308 ? -0.314 53.469 13.672 1 96.31 308 LEU B O 1
ATOM 7156 N N . ARG B 1 309 ? -0.566 55.375 12.602 1 94.81 309 ARG B N 1
ATOM 7157 C CA . ARG B 1 309 ? 0.177 56.188 13.57 1 94.81 309 ARG B CA 1
ATOM 7158 C C . ARG B 1 309 ? -0.432 56.062 14.969 1 94.81 309 ARG B C 1
ATOM 7160 O O . ARG B 1 309 ? 0.28 56.125 15.969 1 94.81 309 ARG B O 1
ATOM 7167 N N . GLN B 1 310 ? -1.755 55.781 15.07 1 93.62 310 GLN B N 1
ATOM 7168 C CA . GLN B 1 310 ? -2.42 55.719 16.375 1 93.62 310 GLN B CA 1
ATOM 7169 C C . GLN B 1 310 ? -3.1 54.344 16.547 1 93.62 310 GLN B C 1
ATOM 7171 O O . GLN B 1 310 ? -3.938 54.188 17.438 1 93.62 310 GLN B O 1
ATOM 7176 N N . THR B 1 311 ? -2.748 53.5 15.75 1 95.75 311 THR B N 1
ATOM 7177 C CA . THR B 1 311 ? -3.4 52.219 15.703 1 95.75 311 THR B CA 1
ATOM 7178 C C . THR B 1 311 ? -2.875 51.281 16.812 1 95.75 311 THR B C 1
ATOM 7180 O O . THR B 1 311 ? -1.733 51.438 17.25 1 95.75 311 THR B O 1
ATOM 7183 N N . LYS B 1 312 ? -3.703 50.406 17.312 1 96.06 312 LYS B N 1
ATOM 7184 C CA . LYS B 1 312 ? -3.277 49.344 18.234 1 96.06 312 LYS B CA 1
ATOM 7185 C C . LYS B 1 312 ? -2.787 48.125 17.484 1 96.06 312 LYS B C 1
ATOM 7187 O O . LYS B 1 312 ? -3.453 47.656 16.562 1 96.06 312 LYS B O 1
ATOM 7192 N N . PHE B 1 313 ? -1.633 47.688 17.844 1 97.44 313 PHE B N 1
ATOM 7193 C CA . PHE B 1 313 ? -1.082 46.469 17.266 1 97.44 313 PHE B CA 1
ATOM 7194 C C . PHE B 1 313 ? -1.217 45.281 18.219 1 97.44 313 PHE B C 1
ATOM 7196 O O . PHE B 1 313 ? -0.648 45.312 19.312 1 97.44 313 PHE B O 1
ATOM 7203 N N . TYR B 1 314 ? -1.957 44.25 17.828 1 96.94 314 TYR B N 1
ATOM 7204 C CA . TYR B 1 314 ? -2.133 43.062 18.641 1 96.94 314 TYR B CA 1
ATOM 7205 C C . TYR B 1 314 ? -1.165 41.969 18.219 1 96.94 314 TYR B C 1
ATOM 7207 O O . TYR B 1 314 ? -0.899 41.781 17.031 1 96.94 314 TYR B O 1
ATOM 7215 N N . LEU B 1 315 ? -0.66 41.188 19.188 1 96.31 315 LEU B N 1
ATOM 7216 C CA . LEU B 1 315 ? 0.289 40.125 18.938 1 96.31 315 LEU B CA 1
ATOM 7217 C C . LEU B 1 315 ? -0.362 39 18.125 1 96.31 315 LEU B C 1
ATOM 7219 O O . LEU B 1 315 ? -1.583 39 17.953 1 96.31 315 LEU B O 1
ATOM 7223 N N . GLY B 1 316 ? 0.478 38.094 17.703 1 96.44 316 GLY B N 1
ATOM 7224 C CA . GLY B 1 316 ? 0.019 37.094 16.781 1 96.44 316 GLY B CA 1
ATOM 7225 C C . GLY B 1 316 ? -0.781 35.969 17.453 1 96.44 316 GLY B C 1
ATOM 7226 O O . GLY B 1 316 ? -0.574 35.688 18.625 1 96.44 316 GLY B O 1
ATOM 7227 N N . ILE B 1 317 ? -1.721 35.438 16.734 1 96.44 317 ILE B N 1
ATOM 7228 C CA . ILE B 1 317 ? -2.475 34.25 17.109 1 96.44 317 ILE B CA 1
ATOM 7229 C C . ILE B 1 317 ? -2.281 33.156 16.078 1 96.44 317 ILE B C 1
ATOM 7231 O O . ILE B 1 317 ? -2.139 33.438 14.883 1 96.44 317 ILE B O 1
ATOM 7235 N N . GLY B 1 318 ? -2.254 31.938 16.531 1 94.38 318 GLY B N 1
ATOM 7236 C CA . GLY B 1 318 ? -2.119 30.844 15.602 1 94.38 318 GLY B CA 1
ATOM 7237 C C . GLY B 1 318 ? -3.24 30.781 14.578 1 94.38 318 GLY B C 1
ATOM 7238 O O . GLY B 1 318 ? -4.398 31.047 14.906 1 94.38 318 GLY B O 1
ATOM 7239 N N . ASP B 1 319 ? -2.916 30.406 13.352 1 91.75 319 ASP B N 1
ATOM 7240 C CA . ASP B 1 319 ? -3.855 30.438 12.234 1 91.75 319 ASP B CA 1
ATOM 7241 C C . ASP B 1 319 ? -5.027 29.484 12.484 1 91.75 319 ASP B C 1
ATOM 7243 O O . ASP B 1 319 ? -6.172 29.812 12.156 1 91.75 319 ASP B O 1
ATOM 7247 N N . GLY B 1 320 ? -4.77 28.391 13.102 1 91.94 320 GLY B N 1
ATOM 7248 C CA . GLY B 1 320 ? -5.852 27.469 13.383 1 91.94 320 GLY B CA 1
ATOM 7249 C C . GLY B 1 320 ? -6.914 28.047 14.297 1 91.94 320 GLY B C 1
ATOM 7250 O O . GLY B 1 320 ? -8.109 27.812 14.094 1 91.94 320 GLY B O 1
ATOM 7251 N N . ALA B 1 321 ? -6.48 28.75 15.312 1 93.69 321 ALA B N 1
ATOM 7252 C CA . ALA B 1 321 ? -7.41 29.406 16.234 1 93.69 321 ALA B CA 1
ATOM 7253 C C . ALA B 1 321 ? -8.219 30.484 15.508 1 93.69 321 ALA B C 1
ATOM 7255 O O . ALA B 1 321 ? -9.43 30.594 15.711 1 93.69 321 ALA B O 1
ATOM 7256 N N . CYS B 1 322 ? -7.531 31.219 14.695 1 94 322 CYS B N 1
ATOM 7257 C CA . CYS B 1 322 ? -8.211 32.281 13.938 1 94 322 CYS B CA 1
ATOM 7258 C C . CYS B 1 322 ? -9.234 31.672 12.984 1 94 322 CYS B C 1
ATOM 7260 O O . CYS B 1 322 ? -10.352 32.188 12.859 1 94 322 CYS B O 1
ATOM 7262 N N . ALA B 1 323 ? -8.836 30.609 12.359 1 90.94 323 ALA B N 1
ATOM 7263 C CA . ALA B 1 323 ? -9.75 29.938 11.445 1 90.94 323 ALA B CA 1
ATOM 7264 C C . ALA B 1 323 ? -10.977 29.406 12.188 1 90.94 323 ALA B C 1
ATOM 7266 O O . ALA B 1 323 ? -12.094 29.469 11.672 1 90.94 323 ALA B O 1
ATOM 7267 N N . ASN B 1 324 ? -10.781 28.906 13.305 1 91.94 324 ASN B N 1
ATOM 7268 C CA . ASN B 1 324 ? -11.867 28.375 14.125 1 91.94 324 ASN B CA 1
ATOM 7269 C C . ASN B 1 324 ? -12.859 29.469 14.5 1 91.94 324 ASN B C 1
ATOM 7271 O O . ASN B 1 324 ? -14.07 29.312 14.305 1 91.94 324 ASN B O 1
ATOM 7275 N N . ILE B 1 325 ? -12.352 30.484 15 1 90.62 325 ILE B N 1
ATOM 7276 C CA . ILE B 1 325 ? -13.18 31.609 15.453 1 90.62 325 ILE B CA 1
ATOM 7277 C C . ILE B 1 325 ? -13.852 32.281 14.258 1 90.62 325 ILE B C 1
ATOM 7279 O O . ILE B 1 325 ? -15.031 32.625 14.312 1 90.62 325 ILE B O 1
ATOM 7283 N N . GLY B 1 326 ? -13.117 32.406 13.188 1 90.25 326 GLY B N 1
ATOM 7284 C CA . GLY B 1 326 ? -13.656 33 11.977 1 90.25 326 GLY B CA 1
ATOM 7285 C C . GLY B 1 326 ? -14.758 32.188 11.344 1 90.25 326 GLY B C 1
ATOM 7286 O O . GLY B 1 326 ? -15.602 32.719 10.617 1 90.25 326 GLY B O 1
ATOM 7287 N N . SER B 1 327 ? -14.766 30.938 11.617 1 89.38 327 SER B N 1
ATOM 7288 C CA . SER B 1 327 ? -15.773 30.016 11.102 1 89.38 327 SER B CA 1
ATOM 7289 C C . SER B 1 327 ? -16.984 29.938 12.031 1 89.38 327 SER B C 1
ATOM 7291 O O . SER B 1 327 ? -17.797 29.031 11.914 1 89.38 327 SER B O 1
ATOM 7293 N N . LYS B 1 328 ? -17.031 30.797 12.992 1 89 328 LYS B N 1
ATOM 7294 C CA . LYS B 1 328 ? -18.141 30.922 13.938 1 89 328 LYS B CA 1
ATOM 7295 C C . LYS B 1 328 ? -18.141 29.75 14.93 1 89 328 LYS B C 1
ATOM 7297 O O . LYS B 1 328 ? -19.188 29.375 15.445 1 89 328 LYS B O 1
ATOM 7302 N N . CYS B 1 329 ? -17.016 29.141 15.062 1 89.94 329 CYS B N 1
ATOM 7303 C CA . CYS B 1 329 ? -16.859 28.062 16.031 1 89.94 329 CYS B CA 1
ATOM 7304 C C . CYS B 1 329 ? -16.219 28.562 17.328 1 89.94 329 CYS B C 1
ATOM 7306 O O . CYS B 1 329 ? -15.086 28.203 17.641 1 89.94 329 CYS B O 1
ATOM 7308 N N . THR B 1 330 ? -17.031 29.281 18.109 1 85.94 330 THR B N 1
ATOM 7309 C CA . THR B 1 330 ? -16.531 29.922 19.312 1 85.94 330 THR B CA 1
ATOM 7310 C C . THR B 1 330 ? -16.953 29.141 20.562 1 85.94 330 THR B C 1
ATOM 7312 O O . THR B 1 330 ? -16.578 29.5 21.672 1 85.94 330 THR B O 1
ATOM 7315 N N . VAL B 1 331 ? -17.766 28.125 20.281 1 80.56 331 VAL B N 1
ATOM 7316 C CA . VAL B 1 331 ? -18.266 27.312 21.391 1 80.56 331 VAL B CA 1
ATOM 7317 C C . VAL B 1 331 ? -17.969 25.828 21.109 1 80.56 331 VAL B C 1
ATOM 7319 O O . VAL B 1 331 ? -17.719 25.438 19.969 1 80.56 331 VAL B O 1
ATOM 7322 N N . ALA B 1 332 ? -18.141 25.016 22.172 1 79.75 332 ALA B N 1
ATOM 7323 C CA . ALA B 1 332 ? -17.672 23.641 22.125 1 79.75 332 ALA B CA 1
ATOM 7324 C C . ALA B 1 332 ? -18.656 22.766 21.328 1 79.75 332 ALA B C 1
ATOM 7326 O O . ALA B 1 332 ? -18.312 21.656 20.922 1 79.75 332 ALA B O 1
ATOM 7327 N N . ASP B 1 333 ? -19.781 23.25 21.016 1 85.5 333 ASP B N 1
ATOM 7328 C CA . ASP B 1 333 ? -20.75 22.422 20.312 1 85.5 333 ASP B CA 1
ATOM 7329 C C . ASP B 1 333 ? -20.562 22.516 18.797 1 85.5 333 ASP B C 1
ATOM 7331 O O . ASP B 1 333 ? -21.312 21.906 18.031 1 85.5 333 ASP B O 1
ATOM 7335 N N . ARG B 1 334 ? -19.562 23.312 18.391 1 91.19 334 ARG B N 1
ATOM 7336 C CA . ARG B 1 334 ? -19.172 23.406 16.984 1 91.19 334 ARG B CA 1
ATOM 7337 C C . ARG B 1 334 ? -17.719 23 16.781 1 91.19 334 ARG B C 1
ATOM 7339 O O . ARG B 1 334 ? -16.828 23.484 17.484 1 91.19 334 ARG B O 1
ATOM 7346 N N . ILE B 1 335 ? -17.547 22.094 15.883 1 94.38 335 ILE B N 1
ATOM 7347 C CA . ILE B 1 335 ? -16.188 21.672 15.508 1 94.38 335 ILE B CA 1
ATOM 7348 C C . ILE B 1 335 ? -15.828 22.281 14.156 1 94.38 335 ILE B C 1
ATOM 7350 O O . ILE B 1 335 ? -16.531 22.062 13.164 1 94.38 335 ILE B O 1
ATOM 7354 N N . ALA B 1 336 ? -14.797 23.047 14.141 1 94.31 336 ALA B N 1
ATOM 7355 C CA . ALA B 1 336 ? -14.305 23.562 12.859 1 94.31 336 ALA B CA 1
ATOM 7356 C C . ALA B 1 336 ? -13.438 22.531 12.156 1 94.31 336 ALA B C 1
ATOM 7358 O O . ALA B 1 336 ? -12.508 21.984 12.742 1 94.31 336 ALA B O 1
ATOM 7359 N N . VAL B 1 337 ? -13.773 22.203 10.938 1 94.62 337 VAL B N 1
ATOM 7360 C CA . VAL B 1 337 ? -12.961 21.297 10.125 1 94.62 337 VAL B CA 1
ATOM 7361 C C . VAL B 1 337 ? -12.492 22.031 8.867 1 94.62 337 VAL B C 1
ATOM 7363 O O . VAL B 1 337 ? -13.297 22.609 8.133 1 94.62 337 VAL B O 1
ATOM 7366 N N . THR B 1 338 ? -11.227 22.047 8.695 1 90 338 THR B N 1
ATOM 7367 C CA . THR B 1 338 ? -10.633 22.656 7.508 1 90 338 THR B CA 1
ATOM 7368 C C . THR B 1 338 ? -9.836 21.625 6.715 1 90 338 THR B C 1
ATOM 7370 O O . THR B 1 338 ? -9.062 20.859 7.289 1 90 338 THR B O 1
ATOM 7373 N N . ILE B 1 339 ? -10.039 21.609 5.363 1 89.62 339 ILE B N 1
ATOM 7374 C CA . ILE B 1 339 ? -9.227 20.75 4.504 1 89.62 339 ILE B CA 1
ATOM 7375 C C . ILE B 1 339 ? -8.609 21.594 3.387 1 89.62 339 ILE B C 1
ATOM 7377 O O . ILE B 1 339 ? -9.305 22.016 2.459 1 89.62 339 ILE B O 1
ATOM 7381 N N . GLY B 1 340 ? -7.398 21.984 3.504 1 83.06 340 GLY B N 1
ATOM 7382 C CA . GLY B 1 340 ? -6.531 22.5 2.449 1 83.06 340 GLY B CA 1
ATOM 7383 C C . GLY B 1 340 ? -5.492 21.484 1.996 1 83.06 340 GLY B C 1
ATOM 7384 O O . GLY B 1 340 ? -5.812 20.312 1.759 1 83.06 340 GLY B O 1
ATOM 7385 N N . THR B 1 341 ? -4.242 21.969 2.012 1 80.38 341 THR B N 1
ATOM 7386 C CA . THR B 1 341 ? -3.172 21 1.795 1 80.38 341 THR B CA 1
ATOM 7387 C C . THR B 1 341 ? -3.133 19.969 2.92 1 80.38 341 THR B C 1
ATOM 7389 O O . THR B 1 341 ? -3.02 18.766 2.668 1 80.38 341 THR B O 1
ATOM 7392 N N . SER B 1 342 ? -3.285 20.5 4.082 1 86.69 342 SER B N 1
ATOM 7393 C CA . SER B 1 342 ? -3.441 19.703 5.289 1 86.69 342 SER B CA 1
ATOM 7394 C C . SER B 1 342 ? -4.883 19.719 5.785 1 86.69 342 SER B C 1
ATOM 7396 O O . SER B 1 342 ? -5.758 20.297 5.141 1 86.69 342 SER B O 1
ATOM 7398 N N . ALA B 1 343 ? -5.176 19.016 6.789 1 92.06 343 ALA B N 1
ATOM 7399 C CA . ALA B 1 343 ? -6.504 19.016 7.391 1 92.06 343 ALA B CA 1
ATOM 7400 C C . ALA B 1 343 ? -6.422 19.141 8.906 1 92.06 343 ALA B C 1
ATOM 7402 O O . ALA B 1 343 ? -5.41 18.781 9.516 1 92.06 343 ALA B O 1
ATOM 7403 N N . ALA B 1 344 ? -7.457 19.719 9.484 1 94.12 344 ALA B N 1
ATOM 7404 C CA . ALA B 1 344 ? -7.492 19.859 10.938 1 94.12 344 ALA B CA 1
ATOM 7405 C C . ALA B 1 344 ? -8.93 19.953 11.445 1 94.12 344 ALA B C 1
ATOM 7407 O O . ALA B 1 344 ? -9.828 20.375 10.711 1 94.12 344 ALA B O 1
ATOM 7408 N N . ALA B 1 345 ? -9.141 19.5 12.578 1 96.06 345 ALA B N 1
ATOM 7409 C CA . ALA B 1 345 ? -10.383 19.656 13.336 1 96.06 345 ALA B CA 1
ATOM 7410 C C . ALA B 1 345 ? -10.117 20.219 14.727 1 96.06 345 ALA B C 1
ATOM 7412 O O . ALA B 1 345 ? -9.164 19.812 15.391 1 96.06 345 ALA B O 1
ATOM 7413 N N . ARG B 1 346 ? -10.977 21.188 15.109 1 94.75 346 ARG B N 1
ATOM 7414 C CA . ARG B 1 346 ? -10.68 21.891 16.359 1 94.75 346 ARG B CA 1
ATOM 7415 C C . ARG B 1 346 ? -11.961 22.344 17.047 1 94.75 346 ARG B C 1
ATOM 7417 O O . ARG B 1 346 ? -12.984 22.578 16.391 1 94.75 346 ARG B O 1
ATOM 7424 N N . ILE B 1 347 ? -11.875 22.531 18.297 1 91.38 347 ILE B N 1
ATOM 7425 C CA . ILE B 1 347 ? -12.93 23.141 19.109 1 91.38 347 ILE B CA 1
ATOM 7426 C C . ILE B 1 347 ? -12.328 24.203 20.031 1 91.38 347 ILE B C 1
ATOM 7428 O O . ILE B 1 347 ? -11.195 24.062 20.484 1 91.38 347 ILE B O 1
ATOM 7432 N N . CYS B 1 348 ? -13.023 25.266 20.141 1 90.38 348 CYS B N 1
ATOM 7433 C CA . CYS B 1 348 ? -12.664 26.328 21.094 1 90.38 348 CYS B CA 1
ATOM 7434 C C . CYS B 1 348 ? -13.375 26.125 22.422 1 90.38 348 CYS B C 1
ATOM 7436 O O . CYS B 1 348 ? -14.594 25.938 22.453 1 90.38 348 CYS B O 1
ATOM 7438 N N . ILE B 1 349 ? -12.641 26.172 23.453 1 84.56 349 ILE B N 1
ATOM 7439 C CA . ILE B 1 349 ? -13.188 25.953 24.781 1 84.56 349 ILE B CA 1
ATOM 7440 C C . ILE B 1 349 ? -12.844 27.141 25.688 1 84.56 349 ILE B C 1
ATOM 7442 O O . ILE B 1 349 ? -11.719 27.641 25.656 1 84.56 349 ILE B O 1
ATOM 7446 N N . HIS B 1 350 ? -13.836 27.656 26.438 1 83.12 350 HIS B N 1
ATOM 7447 C CA . HIS B 1 350 ? -13.578 28.672 27.453 1 83.12 350 HIS B CA 1
ATOM 7448 C C . HIS B 1 350 ? -12.805 28.078 28.625 1 83.12 350 HIS B C 1
ATOM 7450 O O . HIS B 1 350 ? -13.273 27.141 29.266 1 83.12 350 HIS B O 1
ATOM 7456 N N . HIS B 1 351 ? -11.57 28.594 28.797 1 82.94 351 HIS B N 1
ATOM 7457 C CA . HIS B 1 351 ? -10.664 28.109 29.844 1 82.94 351 HIS B CA 1
ATOM 7458 C C . HIS B 1 351 ? -9.789 29.234 30.375 1 82.94 351 HIS B C 1
ATOM 7460 O O . HIS B 1 351 ? -8.625 29.359 29.984 1 82.94 351 HIS B O 1
ATOM 7466 N N . PRO B 1 352 ? -10.273 30.016 31.375 1 83.25 352 PRO B N 1
ATOM 7467 C CA . PRO B 1 352 ? -9.492 31.141 31.906 1 83.25 352 PRO B CA 1
ATOM 7468 C C . PRO B 1 352 ? -8.219 30.688 32.625 1 83.25 352 PRO B C 1
ATOM 7470 O O . PRO B 1 352 ? -8.203 29.625 33.25 1 83.25 352 PRO B O 1
ATOM 7473 N N . ILE B 1 353 ? -7.215 31.578 32.625 1 83.38 353 ILE B N 1
ATOM 7474 C CA . ILE B 1 353 ? -5.918 31.297 33.25 1 83.38 353 ILE B CA 1
ATOM 7475 C C . ILE B 1 353 ? -6.078 31.172 34.75 1 83.38 353 ILE B C 1
ATOM 7477 O O . ILE B 1 353 ? -6.863 31.906 35.375 1 83.38 353 ILE B O 1
ATOM 7481 N N . GLN B 1 354 ? -5.383 30.188 35.312 1 70.38 354 GLN B N 1
ATOM 7482 C CA . GLN B 1 354 ? -5.395 30 36.75 1 70.38 354 GLN B CA 1
ATOM 7483 C C . GLN B 1 354 ? -4.414 30.938 37.438 1 70.38 354 GLN B C 1
ATOM 7485 O O . GLN B 1 354 ? -3.234 30.984 37.094 1 70.38 354 GLN B O 1
ATOM 7490 N N . GLN B 1 355 ? -4.844 32 38.062 1 56.75 355 GLN B N 1
ATOM 7491 C CA . GLN B 1 355 ? -3.969 32.906 38.812 1 56.75 355 GLN B CA 1
ATOM 7492 C C . GLN B 1 355 ? -3.537 32.281 40.125 1 56.75 355 GLN B C 1
ATOM 7494 O O . GLN B 1 355 ? -4.262 31.453 40.688 1 56.75 355 GLN B O 1
ATOM 7499 N N . ASP B 1 356 ? -2.182 32.312 40.469 1 49.12 356 ASP B N 1
ATOM 7500 C CA . ASP B 1 356 ? -1.579 31.781 41.688 1 49.12 356 ASP B CA 1
ATOM 7501 C C . ASP B 1 356 ? -2.539 31.906 42.875 1 49.12 356 ASP B C 1
ATOM 7503 O O . ASP B 1 356 ? -2.629 31 43.719 1 49.12 356 ASP B O 1
ATOM 7507 N N . SER B 1 357 ? -3.021 33.125 43.188 1 43.28 357 SER B N 1
ATOM 7508 C CA . SER B 1 357 ? -3.746 33.375 44.438 1 43.28 357 SER B CA 1
ATOM 7509 C C . SER B 1 357 ? -5.023 32.562 44.5 1 43.28 357 SER B C 1
ATOM 7511 O O . SER B 1 357 ? -5.586 32.344 45.594 1 43.28 357 SER B O 1
ATOM 7513 N N . ASP B 1 358 ? -5.633 32.375 43.5 1 41.28 358 ASP B N 1
ATOM 7514 C CA . ASP B 1 358 ? -6.957 31.75 43.531 1 41.28 358 ASP B CA 1
ATOM 7515 C C . ASP B 1 358 ? -6.855 30.234 43.5 1 41.28 358 ASP B C 1
ATOM 7517 O O . ASP B 1 358 ? -7.828 29.547 43.156 1 41.28 358 ASP B O 1
ATOM 7521 N N . ARG B 1 359 ? -5.82 29.672 43.625 1 40.28 359 ARG B N 1
ATOM 7522 C CA . ARG B 1 359 ? -5.637 28.234 43.781 1 40.28 359 ARG B CA 1
ATOM 7523 C C . ARG B 1 359 ? -6.59 27.672 44.844 1 40.28 359 ARG B C 1
ATOM 7525 O O . ARG B 1 359 ? -6.742 26.453 44.969 1 40.28 359 ARG B O 1
ATOM 7532 N N . SER B 1 360 ? -6.762 28.375 45.969 1 35.84 360 SER B N 1
ATOM 7533 C CA . SER B 1 360 ? -7.5 27.844 47.125 1 35.84 360 SER B CA 1
ATOM 7534 C C . SER B 1 360 ? -8.969 27.609 46.781 1 35.84 360 SER B C 1
ATOM 7536 O O . SER B 1 360 ? -9.648 26.812 47.438 1 35.84 360 SER B O 1
ATOM 7538 N N . SER B 1 361 ? -9.719 28.688 46.406 1 33.94 361 SER B N 1
ATOM 7539 C CA . SER B 1 361 ? -11.164 28.641 46.562 1 33.94 361 SER B CA 1
ATOM 7540 C C . SER B 1 361 ? -11.805 27.797 45.438 1 33.94 361 SER B C 1
ATOM 7542 O O . SER B 1 361 ? -12.891 27.25 45.625 1 33.94 361 SER B O 1
ATOM 7544 N N . SER B 1 362 ? -11.984 28.344 44.219 1 32.62 362 SER B N 1
ATOM 7545 C CA . SER B 1 362 ? -12.977 27.703 43.375 1 32.62 362 SER B CA 1
ATOM 7546 C C . SER B 1 362 ? -12.422 26.453 42.719 1 32.62 362 SER B C 1
ATOM 7548 O O . SER B 1 362 ? -11.555 26.531 41.844 1 32.62 362 SER B O 1
ATOM 7550 N N . PRO B 1 363 ? -12.43 25.375 43.438 1 34.62 363 PRO B N 1
ATOM 7551 C CA . PRO B 1 363 ? -12.164 24.047 42.875 1 34.62 363 PRO B CA 1
ATOM 7552 C C . PRO B 1 363 ? -12.672 23.891 41.438 1 34.62 363 PRO B C 1
ATOM 7554 O O . PRO B 1 363 ? -12.398 22.875 40.781 1 34.62 363 PRO B O 1
ATOM 7557 N N . ALA B 1 364 ? -13.852 24.562 41.281 1 32.59 364 ALA B N 1
ATOM 7558 C CA . ALA B 1 364 ? -14.664 24.234 40.125 1 32.59 364 ALA B CA 1
ATOM 7559 C C . ALA B 1 364 ? -13.914 24.531 38.812 1 32.59 364 ALA B C 1
ATOM 7561 O O . ALA B 1 364 ? -14.477 24.391 37.719 1 32.59 364 ALA B O 1
ATOM 7562 N N . LEU B 1 365 ? -12.984 25.406 39 1 36.09 365 LEU B N 1
ATOM 7563 C CA . LEU B 1 365 ? -12.445 25.781 37.688 1 36.09 365 LEU B CA 1
ATOM 7564 C C . LEU B 1 365 ? -11.961 24.562 36.938 1 36.09 365 LEU B C 1
ATOM 7566 O O . LEU B 1 365 ? -11.352 23.656 37.5 1 36.09 365 LEU B O 1
ATOM 7570 N N . PHE B 1 366 ? -12.562 24.281 35.812 1 38.34 366 PHE B N 1
ATOM 7571 C CA . PHE B 1 366 ? -12.453 23.281 34.75 1 38.34 366 PHE B CA 1
ATOM 7572 C C . PHE B 1 366 ? -11 22.891 34.531 1 38.34 366 PHE B C 1
ATOM 7574 O O . PHE B 1 366 ? -10.219 23.672 33.969 1 38.34 366 PHE B O 1
ATOM 7581 N N . SER B 1 367 ? -10.32 22.484 35.594 1 42.69 367 SER B N 1
ATOM 7582 C CA . SER B 1 367 ? -9.07 21.859 35.188 1 42.69 367 SER B CA 1
ATOM 7583 C C . SER B 1 367 ? -9.281 20.953 33.969 1 42.69 367 SER B C 1
ATOM 7585 O O . SER B 1 367 ? -9.766 19.828 34.094 1 42.69 367 SER B O 1
ATOM 7587 N N . PHE B 1 368 ? -9.875 21.562 32.938 1 46.78 368 PHE B N 1
ATOM 7588 C CA . PHE B 1 368 ? -9.828 20.75 31.734 1 46.78 368 PHE B CA 1
ATOM 7589 C C . PHE B 1 368 ? -8.578 19.891 31.703 1 46.78 368 PHE B C 1
ATOM 7591 O O . PHE B 1 368 ? -7.461 20.406 31.781 1 46.78 368 PHE B O 1
ATOM 7598 N N . GLN B 1 369 ? -8.695 18.828 32.438 1 52.44 369 GLN B N 1
ATOM 7599 C CA . GLN B 1 369 ? -7.613 17.875 32.188 1 52.44 369 GLN B CA 1
ATOM 7600 C C . GLN B 1 369 ? -7.633 17.375 30.766 1 52.44 369 GLN B C 1
ATOM 7602 O O . GLN B 1 369 ? -8.648 16.844 30.297 1 52.44 369 GLN B O 1
ATOM 7607 N N . ILE B 1 370 ? -6.891 18.188 30 1 54.03 370 ILE B N 1
ATOM 7608 C CA . ILE B 1 370 ? -6.715 17.641 28.656 1 54.03 370 ILE B CA 1
ATOM 7609 C C . ILE B 1 370 ? -6.938 16.125 28.703 1 54.03 370 ILE B C 1
ATOM 7611 O O . ILE B 1 370 ? -6.27 15.414 29.453 1 54.03 370 ILE B O 1
ATOM 7615 N N . PRO B 1 371 ? -8.242 15.812 28.5 1 52.06 371 PRO B N 1
ATOM 7616 C CA . PRO B 1 371 ? -8.461 14.367 28.531 1 52.06 371 PRO B CA 1
ATOM 7617 C C . PRO B 1 371 ? -7.195 13.57 28.234 1 52.06 371 PRO B C 1
ATOM 7619 O O . PRO B 1 371 ? -6.297 14.055 27.562 1 52.06 371 PRO B O 1
ATOM 7622 N N . ASP B 1 372 ? -6.996 12.586 29.078 1 57.06 372 ASP B N 1
ATOM 7623 C CA . ASP B 1 372 ? -6.188 11.398 28.812 1 57.06 372 ASP B CA 1
ATOM 7624 C C . ASP B 1 372 ? -6.145 11.078 27.312 1 57.06 372 ASP B C 1
ATOM 7626 O O . ASP B 1 372 ? -5.785 9.969 26.922 1 57.06 372 ASP B O 1
ATOM 7630 N N . TYR B 1 373 ? -6.531 12.195 26.609 1 59.66 373 TYR B N 1
ATOM 7631 C CA . TYR B 1 373 ? -6.758 11.805 25.219 1 59.66 373 TYR B CA 1
ATOM 7632 C C . TYR B 1 373 ? -5.492 12 24.391 1 59.66 373 TYR B C 1
ATOM 7634 O O . TYR B 1 373 ? -5.371 12.977 23.656 1 59.66 373 TYR B O 1
ATOM 7642 N N . GLN B 1 374 ? -4.801 11.141 24.5 1 76.56 374 GLN B N 1
ATOM 7643 C CA . GLN B 1 374 ? -3.582 11 23.719 1 76.56 374 GLN B CA 1
ATOM 7644 C C . GLN B 1 374 ? -3.891 11.031 22.219 1 76.56 374 GLN B C 1
ATOM 7646 O O . GLN B 1 374 ? -4.941 10.547 21.781 1 76.56 374 GLN B O 1
ATOM 7651 N N . GLY B 1 375 ? -3.436 12.148 21.516 1 89.56 375 GLY B N 1
ATOM 7652 C CA . GLY B 1 375 ? -3.566 12.219 20.078 1 89.56 375 GLY B CA 1
ATOM 7653 C C . GLY B 1 375 ? -3.963 13.594 19.578 1 89.56 375 GLY B C 1
ATOM 7654 O O . GLY B 1 375 ? -3.938 13.859 18.375 1 89.56 375 GLY B O 1
ATOM 7655 N N . LEU B 1 376 ? -4.469 14.469 20.562 1 92.56 376 LEU B N 1
ATOM 7656 C CA . LEU B 1 376 ? -4.844 15.836 20.219 1 92.56 376 LEU B CA 1
ATOM 7657 C C . LEU B 1 376 ? -3.811 16.828 20.734 1 92.56 376 LEU B C 1
ATOM 7659 O O . LEU B 1 376 ? -2.961 16.469 21.562 1 92.56 376 LEU B O 1
ATOM 7663 N N . PHE B 1 377 ? -3.84 18.031 20.203 1 91.5 377 PHE B N 1
ATOM 7664 C CA . PHE B 1 377 ? -3.117 19.141 20.812 1 91.5 377 PHE B CA 1
ATOM 7665 C C . PHE B 1 377 ? -4.062 20.047 21.578 1 91.5 377 PHE B C 1
ATOM 7667 O O . PHE B 1 377 ? -5.281 20 21.391 1 91.5 377 PHE B O 1
ATOM 7674 N N . CYS B 1 378 ? -3.566 20.797 22.453 1 91.69 378 CYS B N 1
ATOM 7675 C CA . CYS B 1 378 ? -4.281 21.812 23.203 1 91.69 378 CYS B CA 1
ATOM 7676 C C . CYS B 1 378 ? -3.449 23.094 23.328 1 91.69 378 CYS B C 1
ATOM 7678 O O . CYS B 1 378 ? -2.404 23.094 23.984 1 91.69 378 CYS B O 1
ATOM 7680 N N . TYR B 1 379 ? -3.992 24.172 22.703 1 92.69 379 TYR B N 1
ATOM 7681 C CA . TYR B 1 379 ? -3.244 25.422 22.672 1 92.69 379 TYR B CA 1
ATOM 7682 C C . TYR B 1 379 ? -4.027 26.531 23.359 1 92.69 379 TYR B C 1
ATOM 7684 O O . TYR B 1 379 ? -5.258 26.578 23.281 1 92.69 379 TYR B O 1
ATOM 7692 N N . ARG B 1 380 ? -3.293 27.406 23.906 1 92.81 380 ARG B N 1
ATOM 7693 C CA . ARG B 1 380 ? -3.902 28.656 24.328 1 92.81 380 ARG B CA 1
ATOM 7694 C C . ARG B 1 380 ? -4.215 29.547 23.141 1 92.81 380 ARG B C 1
ATOM 7696 O O . ARG B 1 380 ? -3.426 29.625 22.188 1 92.81 380 ARG B O 1
ATOM 7703 N N . ILE B 1 381 ? -5.395 30.094 23.188 1 92.81 381 ILE B N 1
ATOM 7704 C CA . ILE B 1 381 ? -5.703 31.172 22.234 1 92.81 381 ILE B CA 1
ATOM 7705 C C . ILE B 1 381 ? -5.391 32.531 22.875 1 92.81 381 ILE B C 1
ATOM 7707 O O . ILE B 1 381 ? -4.723 33.344 22.266 1 92.81 381 ILE B O 1
ATOM 7711 N N . ASP B 1 382 ? -5.852 32.781 24.016 1 90.56 382 ASP B N 1
ATOM 7712 C CA . ASP B 1 382 ? -5.648 33.938 24.859 1 90.56 382 ASP B CA 1
ATOM 7713 C C . ASP B 1 382 ? -5.801 33.594 26.328 1 90.56 382 ASP B C 1
ATOM 7715 O O . ASP B 1 382 ? -5.719 32.438 26.703 1 90.56 382 ASP B O 1
ATOM 7719 N N . ARG B 1 383 ? -5.926 34.531 27.156 1 88.44 383 ARG B N 1
ATOM 7720 C CA . ARG B 1 383 ? -6.004 34.312 28.594 1 88.44 383 ARG B CA 1
ATOM 7721 C C . ARG B 1 383 ? -7.297 33.562 28.969 1 88.44 383 ARG B C 1
ATOM 7723 O O . ARG B 1 383 ? -7.398 32.969 30.031 1 88.44 383 ARG B O 1
ATOM 7730 N N . ASN B 1 384 ? -8.297 33.531 28.047 1 85 384 ASN B N 1
ATOM 7731 C CA . ASN B 1 384 ? -9.609 33 28.422 1 85 384 ASN B CA 1
ATOM 7732 C C . ASN B 1 384 ? -9.93 31.719 27.656 1 85 384 ASN B C 1
ATOM 7734 O O . ASN B 1 384 ? -10.844 30.984 28.047 1 85 384 ASN B O 1
ATOM 7738 N N . HIS B 1 385 ? -9.219 31.469 26.625 1 88.06 385 HIS B N 1
ATOM 7739 C CA . HIS B 1 385 ? -9.672 30.391 25.75 1 88.06 385 HIS B CA 1
ATOM 7740 C C . HIS B 1 385 ? -8.523 29.469 25.375 1 88.06 385 HIS B C 1
ATOM 7742 O O . HIS B 1 385 ? -7.371 29.891 25.297 1 88.06 385 HIS B O 1
ATOM 7748 N N . ILE B 1 386 ? -8.898 28.203 25.125 1 89.81 386 ILE B N 1
ATOM 7749 C CA . ILE B 1 386 ? -7.977 27.219 24.578 1 89.81 386 ILE B CA 1
ATOM 7750 C C . ILE B 1 386 ? -8.562 26.609 23.297 1 89.81 386 ILE B C 1
ATOM 7752 O O . ILE B 1 386 ? -9.773 26.641 23.094 1 89.81 386 ILE B O 1
ATOM 7756 N N . LEU B 1 387 ? -7.711 26.156 22.516 1 92.88 387 LEU B N 1
ATOM 7757 C CA . LEU B 1 387 ? -8.031 25.438 21.281 1 92.88 387 LEU B CA 1
ATOM 7758 C C . LEU B 1 387 ? -7.613 23.984 21.375 1 92.88 387 LEU B C 1
ATOM 7760 O O . LEU B 1 387 ? -6.422 23.672 21.5 1 92.88 387 LEU B O 1
ATOM 7764 N N . VAL B 1 388 ? -8.555 23.078 21.328 1 92.06 388 VAL B N 1
ATOM 7765 C CA . VAL B 1 388 ? -8.266 21.641 21.312 1 92.06 388 VAL B CA 1
ATOM 7766 C C . VAL B 1 388 ? -8.516 21.094 19.906 1 92.06 388 VAL B C 1
ATOM 7768 O O . VAL B 1 388 ? -9.531 21.406 19.281 1 92.06 388 VAL B O 1
ATOM 7771 N N . GLY B 1 389 ? -7.5 20.312 19.453 1 94.31 389 GLY B N 1
ATOM 7772 C CA . GLY B 1 389 ? -7.73 19.812 18.109 1 94.31 389 GLY B CA 1
ATOM 7773 C C . GLY B 1 389 ? -6.684 18.812 17.656 1 94.31 389 GLY B C 1
ATOM 7774 O O . GLY B 1 389 ? -5.867 18.359 18.453 1 94.31 389 GLY B O 1
ATOM 7775 N N . GLY B 1 390 ? -6.867 18.359 16.453 1 94.5 390 GLY B N 1
ATOM 7776 C CA . GLY B 1 390 ? -5.945 17.5 15.742 1 94.5 390 GLY B CA 1
ATOM 7777 C C . GLY B 1 390 ? -5.73 17.922 14.305 1 94.5 390 GLY B C 1
ATOM 7778 O O . GLY B 1 390 ? -6.59 18.562 13.703 1 94.5 390 GLY B O 1
ATOM 7779 N N . ALA B 1 391 ? -4.508 17.547 13.852 1 93.25 391 ALA B N 1
ATOM 7780 C CA . ALA B 1 391 ? -4.168 17.922 12.484 1 93.25 391 ALA B CA 1
ATOM 7781 C C . ALA B 1 391 ? -3.586 16.734 11.719 1 93.25 391 ALA B C 1
ATOM 7783 O O . ALA B 1 391 ? -2.967 15.852 12.305 1 93.25 391 ALA B O 1
ATOM 7784 N N . LEU B 1 392 ? -3.891 16.75 10.453 1 93.19 392 LEU B N 1
ATOM 7785 C CA . LEU B 1 392 ? -3.273 15.844 9.492 1 93.19 392 LEU B CA 1
ATOM 7786 C C . LEU B 1 392 ? -2.303 16.594 8.586 1 93.19 392 LEU B C 1
ATOM 7788 O O . LEU B 1 392 ? -2.607 17.688 8.109 1 93.19 392 LEU B O 1
ATOM 7792 N N . THR B 1 393 ? -1.141 16.031 8.383 1 86.75 393 THR B N 1
ATOM 7793 C CA . THR B 1 393 ? -0.189 16.656 7.473 1 86.75 393 THR B CA 1
ATOM 7794 C C . THR B 1 393 ? -0.711 16.609 6.039 1 86.75 393 THR B C 1
ATOM 7796 O O . THR B 1 393 ? -0.447 17.531 5.254 1 86.75 393 THR B O 1
ATOM 7799 N N . ASP B 1 394 ? -1.45 15.516 5.781 1 89.31 394 ASP B N 1
ATOM 7800 C CA . ASP B 1 394 ? -1.958 15.32 4.426 1 89.31 394 ASP B CA 1
ATOM 7801 C C . ASP B 1 394 ? -3.484 15.359 4.398 1 89.31 394 ASP B C 1
ATOM 7803 O O . ASP B 1 394 ? -4.145 14.57 5.074 1 89.31 394 ASP B O 1
ATOM 7807 N N . GLY B 1 395 ? -4.047 16.375 3.777 1 91.62 395 GLY B N 1
ATOM 7808 C CA . GLY B 1 395 ? -5.465 16.516 3.486 1 91.62 395 GLY B CA 1
ATOM 7809 C C . GLY B 1 395 ? -5.766 16.562 2 1 91.62 395 GLY B C 1
ATOM 7810 O O . GLY B 1 395 ? -5.68 15.547 1.309 1 91.62 395 GLY B O 1
ATOM 7811 N N . GLY B 1 396 ? -5.863 17.781 1.497 1 89.19 396 GLY B N 1
ATOM 7812 C CA . GLY B 1 396 ? -6.055 17.953 0.066 1 89.19 396 GLY B CA 1
ATOM 7813 C C . GLY B 1 396 ? -4.84 17.562 -0.75 1 89.19 396 GLY B C 1
ATOM 7814 O O . GLY B 1 396 ? -4.961 17.219 -1.929 1 89.19 396 GLY B O 1
ATOM 7815 N N . SER B 1 397 ? -3.707 17.578 -0.15 1 87.44 397 SER B N 1
ATOM 7816 C CA . SER B 1 397 ? -2.475 17.219 -0.839 1 87.44 397 SER B CA 1
ATOM 7817 C C . SER B 1 397 ? -2.521 15.773 -1.328 1 87.44 397 SER B C 1
ATOM 7819 O O . SER B 1 397 ? -1.891 15.43 -2.33 1 87.44 397 SER B O 1
ATOM 7821 N N . VAL B 1 398 ? -3.285 14.922 -0.67 1 93.81 398 VAL B N 1
ATOM 7822 C CA . VAL B 1 398 ? -3.404 13.516 -1.066 1 93.81 398 VAL B CA 1
ATOM 7823 C C . VAL B 1 398 ? -4.113 13.422 -2.414 1 93.81 398 VAL B C 1
ATOM 7825 O O . VAL B 1 398 ? -3.787 12.562 -3.234 1 93.81 398 VAL B O 1
ATOM 7828 N N . VAL B 1 399 ? -5.105 14.297 -2.617 1 92.69 399 VAL B N 1
ATOM 7829 C CA . VAL B 1 399 ? -5.848 14.312 -3.875 1 92.69 399 VAL B CA 1
ATOM 7830 C C . VAL B 1 399 ? -4.922 14.734 -5.016 1 92.69 399 VAL B C 1
ATOM 7832 O O . VAL B 1 399 ? -4.914 14.102 -6.078 1 92.69 399 VAL B O 1
ATOM 7835 N N . GLU B 1 400 ? -4.164 15.758 -4.715 1 89.44 400 GLU B N 1
ATOM 7836 C CA . GLU B 1 400 ? -3.219 16.234 -5.723 1 89.44 400 GLU B CA 1
ATOM 7837 C C . GLU B 1 400 ? -2.176 15.156 -6.039 1 89.44 400 GLU B C 1
ATOM 7839 O O . GLU B 1 400 ? -1.851 14.93 -7.207 1 89.44 400 GLU B O 1
ATOM 7844 N N . TRP B 1 401 ? -1.695 14.594 -5.082 1 93 401 TRP B N 1
ATOM 7845 C CA . TRP B 1 401 ? -0.708 13.531 -5.242 1 93 401 TRP B CA 1
ATOM 7846 C C . TRP B 1 401 ? -1.289 12.367 -6.027 1 93 401 TRP B C 1
ATOM 7848 O O . TRP B 1 401 ? -0.655 11.852 -6.953 1 93 401 TRP B O 1
ATOM 7858 N N . ALA B 1 402 ? -2.486 11.883 -5.668 1 95.62 402 ALA B N 1
ATOM 7859 C CA . ALA B 1 402 ? -3.125 10.734 -6.316 1 95.62 402 ALA B CA 1
ATOM 7860 C C . ALA B 1 402 ? -3.365 11.008 -7.797 1 95.62 402 ALA B C 1
ATOM 7862 O O . ALA B 1 402 ? -3.232 10.109 -8.633 1 95.62 402 ALA B O 1
ATOM 7863 N N . ARG B 1 403 ? -3.758 12.273 -8.094 1 93.75 403 ARG B N 1
ATOM 7864 C CA . ARG B 1 403 ? -3.959 12.648 -9.484 1 93.75 403 ARG B CA 1
ATOM 7865 C C . ARG B 1 403 ? -2.67 12.492 -10.289 1 93.75 403 ARG B C 1
ATOM 7867 O O . ARG B 1 403 ? -2.666 11.875 -11.352 1 93.75 403 ARG B O 1
ATOM 7874 N N . ASP B 1 404 ? -1.634 13.008 -9.734 1 92.75 404 ASP B N 1
ATOM 7875 C CA . ASP B 1 404 ? -0.338 12.914 -10.398 1 92.75 404 ASP B CA 1
ATOM 7876 C C . ASP B 1 404 ? 0.141 11.469 -10.469 1 92.75 404 ASP B C 1
ATOM 7878 O O . ASP B 1 404 ? 0.625 11.023 -11.516 1 92.75 404 ASP B O 1
ATOM 7882 N N . PHE B 1 405 ? 0.017 10.805 -9.422 1 93.88 405 PHE B N 1
ATOM 7883 C CA . PHE B 1 405 ? 0.454 9.422 -9.266 1 93.88 405 PHE B CA 1
ATOM 7884 C C . PHE B 1 405 ? -0.234 8.516 -10.281 1 93.88 405 PHE B C 1
ATOM 7886 O O . PHE B 1 405 ? 0.395 7.621 -10.852 1 93.88 405 PHE B O 1
ATOM 7893 N N . LEU B 1 406 ? -1.501 8.695 -10.539 1 94.62 406 LEU B N 1
ATOM 7894 C CA . LEU B 1 406 ? -2.307 7.844 -11.406 1 94.62 406 LEU B CA 1
ATOM 7895 C C . LEU B 1 406 ? -2.342 8.398 -12.828 1 94.62 406 LEU B C 1
ATOM 7897 O O . LEU B 1 406 ? -3.016 7.844 -13.703 1 94.62 406 LEU B O 1
ATOM 7901 N N . ASN B 1 407 ? -1.633 9.516 -13.039 1 90.12 407 ASN B N 1
ATOM 7902 C CA . ASN B 1 407 ? -1.576 10.18 -14.336 1 90.12 407 ASN B CA 1
ATOM 7903 C C . ASN B 1 407 ? -2.955 10.648 -14.789 1 90.12 407 ASN B C 1
ATOM 7905 O O . ASN B 1 407 ? -3.34 10.453 -15.945 1 90.12 407 ASN B O 1
ATOM 7909 N N . VAL B 1 408 ? -3.777 11.062 -13.828 1 89.19 408 VAL B N 1
ATOM 7910 C CA . VAL B 1 408 ? -5.043 11.75 -14.086 1 89.19 408 VAL B CA 1
ATOM 7911 C C . VAL B 1 408 ? -4.801 13.25 -14.227 1 89.19 408 VAL B C 1
ATOM 7913 O O . VAL B 1 408 ? -5.027 14.016 -13.281 1 89.19 408 VAL B O 1
ATOM 7916 N N . THR B 1 409 ? -4.434 13.719 -15.32 1 79.5 409 THR B N 1
ATOM 7917 C CA . THR B 1 409 ? -3.816 15.031 -15.477 1 79.5 409 THR B CA 1
ATOM 7918 C C . THR B 1 409 ? -4.859 16.078 -15.867 1 79.5 409 THR B C 1
ATOM 7920 O O . THR B 1 409 ? -4.648 17.281 -15.672 1 79.5 409 THR B O 1
ATOM 7923 N N . THR B 1 410 ? -6.02 15.672 -16.328 1 87.94 410 THR B N 1
ATOM 7924 C CA . THR B 1 410 ? -6.988 16.672 -16.75 1 87.94 410 THR B CA 1
ATOM 7925 C C . THR B 1 410 ? -8.172 16.719 -15.789 1 87.94 410 THR B C 1
ATOM 7927 O O . THR B 1 410 ? -8.5 15.719 -15.156 1 87.94 410 THR B O 1
ATOM 7930 N N . ASP B 1 411 ? -8.789 17.875 -15.734 1 87.81 411 ASP B N 1
ATOM 7931 C CA . ASP B 1 411 ? -9.922 18.062 -14.844 1 87.81 411 ASP B CA 1
ATOM 7932 C C . ASP B 1 411 ? -11.133 17.25 -15.305 1 87.81 411 ASP B C 1
ATOM 7934 O O . ASP B 1 411 ? -11.922 16.781 -14.484 1 87.81 411 ASP B O 1
ATOM 7938 N N . GLU B 1 412 ? -11.219 17.094 -16.531 1 89.88 412 GLU B N 1
ATOM 7939 C CA . GLU B 1 412 ? -12.32 16.297 -17.062 1 89.88 412 GLU B CA 1
ATOM 7940 C C . GLU B 1 412 ? -12.242 14.852 -16.578 1 89.88 412 GLU B C 1
ATOM 7942 O O . GLU B 1 412 ? -13.25 14.281 -16.156 1 89.88 412 GLU B O 1
ATOM 7947 N N . VAL B 1 413 ? -11.055 14.352 -16.656 1 89.81 413 VAL B N 1
ATOM 7948 C CA . VAL B 1 413 ? -10.852 12.969 -16.219 1 89.81 413 VAL B CA 1
ATOM 7949 C C . VAL B 1 413 ? -11.039 12.875 -14.711 1 89.81 413 VAL B C 1
ATOM 7951 O O . VAL B 1 413 ? -11.586 11.891 -14.203 1 89.81 413 VAL B O 1
ATOM 7954 N N . PHE B 1 414 ? -10.609 13.914 -14.07 1 90.69 414 PHE B N 1
ATOM 7955 C CA . PHE B 1 414 ? -10.758 13.938 -12.625 1 90.69 414 PHE B CA 1
ATOM 7956 C C . PHE B 1 414 ? -12.234 13.969 -12.227 1 90.69 414 PHE B C 1
ATOM 7958 O O . PHE B 1 414 ? -12.648 13.266 -11.305 1 90.69 414 PHE B O 1
ATOM 7965 N N . ASP B 1 415 ? -13 14.727 -12.883 1 90.25 415 ASP B N 1
ATOM 7966 C CA . ASP B 1 415 ? -14.43 14.812 -12.609 1 90.25 415 ASP B CA 1
ATOM 7967 C C . ASP B 1 415 ? -15.109 13.461 -12.836 1 90.25 415 ASP B C 1
ATOM 7969 O O . ASP B 1 415 ? -15.984 13.07 -12.055 1 90.25 415 ASP B O 1
ATOM 7973 N N . GLN B 1 416 ? -14.703 12.852 -13.852 1 92.31 416 GLN B N 1
ATOM 7974 C CA . GLN B 1 416 ? -15.242 11.516 -14.117 1 92.31 416 GLN B CA 1
ATOM 7975 C C . GLN B 1 416 ? -14.836 10.539 -13.016 1 92.31 416 GLN B C 1
ATOM 7977 O O . GLN B 1 416 ? -15.633 9.695 -12.602 1 92.31 416 GLN B O 1
ATOM 7982 N N . CYS B 1 417 ? -13.617 10.648 -12.625 1 91.5 417 CYS B N 1
ATOM 7983 C CA . CYS B 1 417 ? -13.133 9.805 -11.547 1 91.5 417 CYS B CA 1
ATOM 7984 C C . CYS B 1 417 ? -13.977 9.984 -10.289 1 91.5 417 CYS B C 1
ATOM 7986 O O . CYS B 1 417 ? -14.312 9.008 -9.617 1 91.5 417 CYS B O 1
ATOM 7988 N N . LEU B 1 418 ? -14.336 11.211 -9.992 1 90.88 418 LEU B N 1
ATOM 7989 C CA . LEU B 1 418 ? -15.133 11.5 -8.812 1 90.88 418 LEU B CA 1
ATOM 7990 C C . LEU B 1 418 ? -16.516 10.844 -8.906 1 90.88 418 LEU B C 1
ATOM 7992 O O . LEU B 1 418 ? -17.016 10.297 -7.922 1 90.88 418 LEU B O 1
ATOM 7996 N N . GLN B 1 419 ? -17.047 10.875 -10.094 1 93.69 419 GLN B N 1
ATOM 7997 C CA . GLN B 1 419 ? -18.344 10.234 -10.305 1 93.69 419 GLN B CA 1
ATOM 7998 C C . GLN B 1 419 ? -18.234 8.719 -10.156 1 93.69 419 GLN B C 1
ATOM 8000 O O . GLN B 1 419 ? -19.109 8.086 -9.555 1 93.69 419 GLN B O 1
ATOM 8005 N N . ASP B 1 420 ? -17.219 8.219 -10.734 1 95.62 420 ASP B N 1
ATOM 8006 C CA . ASP B 1 420 ? -17 6.777 -10.648 1 95.62 420 ASP B CA 1
ATOM 8007 C C . ASP B 1 420 ? -16.766 6.344 -9.203 1 95.62 420 ASP B C 1
ATOM 8009 O O . ASP B 1 420 ? -17.188 5.254 -8.805 1 95.62 420 ASP B O 1
ATOM 8013 N N . MET B 1 421 ? -16.062 7.156 -8.422 1 94.75 421 MET B N 1
ATOM 8014 C CA . MET B 1 421 ? -15.836 6.871 -7.012 1 94.75 421 MET B CA 1
ATOM 8015 C C . MET B 1 421 ? -17.156 6.793 -6.246 1 94.75 421 MET B C 1
ATOM 8017 O O . MET B 1 421 ? -17.328 5.934 -5.383 1 94.75 421 MET B O 1
ATOM 8021 N N . GLU B 1 422 ? -18.016 7.707 -6.582 1 94.56 422 GLU B N 1
ATOM 8022 C CA . GLU B 1 422 ? -19.328 7.73 -5.93 1 94.56 422 GLU B CA 1
ATOM 8023 C C . GLU B 1 422 ? -20.125 6.469 -6.25 1 94.56 422 GLU B C 1
ATOM 8025 O O . GLU B 1 422 ? -20.781 5.906 -5.371 1 94.56 422 GLU B O 1
ATOM 8030 N N . THR B 1 423 ? -20.016 6.074 -7.492 1 95.19 423 THR B N 1
ATOM 8031 C CA . THR B 1 423 ? -20.703 4.852 -7.918 1 95.19 423 THR B CA 1
ATOM 8032 C C . THR B 1 423 ? -20.125 3.639 -7.184 1 95.19 423 THR B C 1
ATOM 8034 O O . THR B 1 423 ? -20.891 2.787 -6.707 1 95.19 423 THR B O 1
ATOM 8037 N N . LEU B 1 424 ? -18.859 3.576 -7.121 1 93.56 424 LEU B N 1
ATOM 8038 C CA . LEU B 1 424 ? -18.203 2.471 -6.438 1 93.56 424 LEU B CA 1
ATOM 8039 C C . LEU B 1 424 ? -18.594 2.432 -4.961 1 93.56 424 LEU B C 1
ATOM 8041 O O . LEU B 1 424 ? -18.766 1.353 -4.395 1 93.56 424 LEU B O 1
ATOM 8045 N N . GLU B 1 425 ? -18.609 3.59 -4.305 1 94 425 GLU B N 1
ATOM 8046 C CA . GLU B 1 425 ? -19.016 3.656 -2.9 1 94 425 GLU B CA 1
ATOM 8047 C C . GLU B 1 425 ? -20.438 3.145 -2.707 1 94 425 GLU B C 1
ATOM 8049 O O . GLU B 1 425 ? -20.719 2.436 -1.739 1 94 425 GLU B O 1
ATOM 8054 N N . GLY B 1 426 ? -21.297 3.576 -3.6 1 93.5 426 GLY B N 1
ATOM 8055 C CA . GLY B 1 426 ? -22.672 3.098 -3.543 1 93.5 426 GLY B CA 1
ATOM 8056 C C . GLY B 1 426 ? -22.781 1.587 -3.625 1 93.5 426 GLY B C 1
ATOM 8057 O O . GLY B 1 426 ? -23.547 0.974 -2.887 1 93.5 426 GLY B O 1
ATOM 8058 N N . GLN B 1 427 ? -21.984 0.985 -4.488 1 91.56 427 GLN B N 1
ATOM 8059 C CA . GLN B 1 427 ? -21.969 -0.466 -4.645 1 91.56 427 GLN B CA 1
ATOM 8060 C C . GLN B 1 427 ? -21.469 -1.149 -3.379 1 91.56 427 GLN B C 1
ATOM 8062 O O . GLN B 1 427 ? -22.016 -2.164 -2.947 1 91.56 427 GLN B O 1
ATOM 8067 N N . GLU B 1 428 ? -20.469 -0.607 -2.893 1 91.31 428 GLU B N 1
ATOM 8068 C CA . GLU B 1 428 ? -19.906 -1.167 -1.668 1 91.31 428 GLU B CA 1
ATOM 8069 C C . GLU B 1 428 ? -20.891 -1.077 -0.512 1 91.31 428 GLU B C 1
ATOM 8071 O O . GLU B 1 428 ? -20.984 -1.998 0.302 1 91.31 428 GLU B O 1
ATOM 8076 N N . LEU B 1 429 ? -21.547 0.082 -0.371 1 92.94 429 LEU B N 1
ATOM 8077 C CA . LEU B 1 429 ? -22.547 0.276 0.675 1 92.94 429 LEU B CA 1
ATOM 8078 C C . LEU B 1 429 ? -23.703 -0.717 0.521 1 92.94 429 LEU B C 1
ATOM 8080 O O . LEU B 1 429 ? -24.172 -1.285 1.51 1 92.94 429 LEU B O 1
ATOM 8084 N N . ASP B 1 430 ? -24.078 -0.972 -0.721 1 91.12 430 ASP B N 1
ATOM 8085 C CA . ASP B 1 430 ? -25.141 -1.94 -0.987 1 91.12 430 ASP B CA 1
ATOM 8086 C C . ASP B 1 430 ? -24.719 -3.346 -0.563 1 91.12 430 ASP B C 1
ATOM 8088 O O . ASP B 1 430 ? -25.5 -4.086 0.025 1 91.12 430 ASP B O 1
ATOM 8092 N N . ASN B 1 431 ? -23.531 -3.666 -0.92 1 86 431 ASN B N 1
ATOM 8093 C CA . ASN B 1 431 ? -23 -4.965 -0.52 1 86 431 ASN B CA 1
ATOM 8094 C C . ASN B 1 431 ? -22.938 -5.098 0.999 1 86 431 ASN B C 1
ATOM 8096 O O . ASN B 1 431 ? -23.203 -6.168 1.546 1 86 431 ASN B O 1
ATOM 8100 N N . PHE B 1 432 ? -22.547 -4.07 1.667 1 87.75 432 PHE B N 1
ATOM 8101 C CA . PHE B 1 432 ? -22.469 -4.047 3.123 1 87.75 432 PHE B CA 1
ATOM 8102 C C . PHE B 1 432 ? -23.844 -4.258 3.748 1 87.75 432 PHE B C 1
ATOM 8104 O O . PHE B 1 432 ? -23.984 -5.031 4.699 1 87.75 432 PHE B O 1
ATOM 8111 N N . ILE B 1 433 ? -24.797 -3.564 3.225 1 88.75 433 ILE B N 1
ATOM 8112 C CA . ILE B 1 433 ? -26.156 -3.654 3.729 1 88.75 433 ILE B CA 1
ATOM 8113 C C . ILE B 1 433 ? -26.688 -5.074 3.535 1 88.75 433 ILE B C 1
ATOM 8115 O O . ILE B 1 433 ? -27.312 -5.641 4.438 1 88.75 433 ILE B O 1
ATOM 8119 N N . SER B 1 434 ? -26.359 -5.664 2.408 1 84.38 434 SER B N 1
ATOM 8120 C CA . SER B 1 434 ? -26.812 -7.016 2.105 1 84.38 434 SER B CA 1
ATOM 8121 C C . SER B 1 434 ? -26.172 -8.039 3.039 1 84.38 434 SER B C 1
ATOM 8123 O O . SER B 1 434 ? -26.844 -8.977 3.486 1 84.38 434 SER B O 1
ATOM 8125 N N . SER B 1 435 ? -24.953 -7.859 3.312 1 77.94 435 SER B N 1
ATOM 8126 C CA . SER B 1 435 ? -24.234 -8.773 4.195 1 77.94 435 SER B CA 1
ATOM 8127 C C . SER B 1 435 ? -24.703 -8.641 5.637 1 77.94 435 SER B C 1
ATOM 8129 O O . SER B 1 435 ? -24.734 -9.625 6.383 1 77.94 435 SER B O 1
ATOM 8131 N N . SER B 1 436 ? -24.969 -7.461 6.043 1 74.88 436 SER B N 1
ATOM 8132 C CA . SER B 1 436 ? -25.438 -7.207 7.406 1 74.88 436 SER B CA 1
ATOM 8133 C C . SER B 1 436 ? -26.828 -7.789 7.633 1 74.88 436 SER B C 1
ATOM 8135 O O . SER B 1 436 ? -27.141 -8.219 8.742 1 74.88 436 SER B O 1
ATOM 8137 N N . ASN B 1 437 ? -27.578 -7.816 6.664 1 69.56 437 ASN B N 1
ATOM 8138 C CA . ASN B 1 437 ? -28.922 -8.383 6.75 1 69.56 437 ASN B CA 1
ATOM 8139 C C . ASN B 1 437 ? -28.891 -9.906 6.738 1 69.56 437 ASN B C 1
ATOM 8141 O O . ASN B 1 437 ? -29.734 -10.555 7.359 1 69.56 437 ASN B O 1
ATOM 8145 N N . ASN B 1 438 ? -27.953 -10.508 5.992 1 57.56 438 ASN B N 1
ATOM 8146 C CA . ASN B 1 438 ? -27.828 -11.953 5.887 1 57.56 438 ASN B CA 1
ATOM 8147 C C . ASN B 1 438 ? -27.172 -12.555 7.121 1 57.56 438 ASN B C 1
ATOM 8149 O O . ASN B 1 438 ? -27.203 -13.773 7.316 1 57.56 438 ASN B O 1
ATOM 8153 N N . SER B 1 439 ? -26.281 -11.891 7.848 1 53.25 439 SER B N 1
ATOM 8154 C CA . SER B 1 439 ? -25.672 -12.445 9.055 1 53.25 439 SER B CA 1
ATOM 8155 C C . SER B 1 439 ? -26.734 -12.859 10.07 1 53.25 439 SER B C 1
ATOM 8157 O O . SER B 1 439 ? -26.438 -13.531 11.055 1 53.25 439 SER B O 1
ATOM 8159 N N . SER B 1 440 ? -28 -12.367 10.203 1 41.59 440 SER B N 1
ATOM 8160 C CA . SER B 1 440 ? -29 -12.977 11.078 1 41.59 440 SER B CA 1
ATOM 8161 C C . SER B 1 440 ? -29.297 -14.414 10.664 1 41.59 440 SER B C 1
ATOM 8163 O O . SER B 1 440 ? -29.922 -15.164 11.414 1 41.59 440 SER B O 1
ATOM 8165 N N . SER B 1 441 ? -29.578 -14.766 9.453 1 37.12 441 SER B N 1
ATOM 8166 C CA . SER B 1 441 ? -29.844 -16.156 9.125 1 37.12 441 SER B CA 1
ATOM 8167 C C . SER B 1 441 ? -28.578 -17 9.211 1 37.12 441 SER B C 1
ATOM 8169 O O . SER B 1 441 ? -27.484 -16.516 8.938 1 37.12 441 SER B O 1
ATOM 8171 N N . SER B 1 442 ? -28.641 -18.141 10.023 1 34.34 442 SER B N 1
ATOM 8172 C CA . SER B 1 442 ? -27.688 -19.172 10.422 1 34.34 442 SER B CA 1
ATOM 8173 C C . SER B 1 442 ? -26.734 -19.5 9.273 1 34.34 442 SER B C 1
ATOM 8175 O O . SER B 1 442 ? -25.844 -20.344 9.43 1 34.34 442 SER B O 1
ATOM 8177 N N . SER B 1 443 ? -27.344 -19.438 8.047 1 32.66 443 SER B N 1
ATOM 8178 C CA . SER B 1 443 ? -26.578 -20.078 6.988 1 32.66 443 SER B CA 1
ATOM 8179 C C . SER B 1 443 ? -25.281 -19.297 6.707 1 32.66 443 SER B C 1
ATOM 8181 O O . SER B 1 443 ? -25.297 -18.078 6.625 1 32.66 443 SER B O 1
ATOM 8183 N N . GLY B 1 444 ? -24.219 -19.594 7.25 1 35.12 444 GLY B N 1
ATOM 8184 C CA . GLY B 1 444 ? -22.812 -19.344 6.98 1 35.12 444 GLY B CA 1
ATOM 8185 C C . GLY B 1 444 ? -22.562 -18.766 5.598 1 35.12 444 GLY B C 1
ATOM 8186 O O . GLY B 1 444 ? -21.781 -19.328 4.816 1 35.12 444 GLY B O 1
ATOM 8187 N N . SER B 1 445 ? -23.594 -18.297 5.012 1 35.88 445 SER B N 1
ATOM 8188 C CA . SER B 1 445 ? -23.391 -17.812 3.656 1 35.88 445 SER B CA 1
ATOM 8189 C C . SER B 1 445 ? -22.125 -16.953 3.572 1 35.88 445 SER B C 1
ATOM 8191 O O . SER B 1 445 ? -21.922 -16.047 4.379 1 35.88 445 SER B O 1
ATOM 8193 N N . HIS B 1 446 ? -21.047 -17.547 3.039 1 37.22 446 HIS B N 1
ATOM 8194 C CA . HIS B 1 446 ? -19.688 -17.203 2.633 1 37.22 446 HIS B CA 1
ATOM 8195 C C . HIS B 1 446 ? -19.656 -15.836 1.947 1 37.22 446 HIS B C 1
ATOM 8197 O O . HIS B 1 446 ? -20.172 -15.68 0.839 1 37.22 446 HIS B O 1
ATOM 8203 N N . THR B 1 447 ? -20.156 -14.719 2.508 1 41 447 THR B N 1
ATOM 8204 C CA . THR B 1 447 ? -19.969 -13.352 2.021 1 41 447 THR B CA 1
ATOM 8205 C C . THR B 1 447 ? -18.703 -13.25 1.174 1 41 447 THR B C 1
ATOM 8207 O O . THR B 1 447 ? -17.688 -13.875 1.493 1 41 447 THR B O 1
ATOM 8210 N N . THR B 1 448 ? -18.906 -13.008 -0.076 1 46.28 448 THR B N 1
ATOM 8211 C CA . THR B 1 448 ? -17.891 -12.625 -1.056 1 46.28 448 THR B CA 1
ATOM 8212 C C . THR B 1 448 ? -16.828 -11.734 -0.421 1 46.28 448 THR B C 1
ATOM 8214 O O . THR B 1 448 ? -17.094 -10.57 -0.098 1 46.28 448 THR B O 1
ATOM 8217 N N . ASN B 1 449 ? -16.156 -12.094 0.553 1 52.59 449 ASN B N 1
ATOM 8218 C CA . ASN B 1 449 ? -15.188 -11.297 1.302 1 52.59 449 ASN B CA 1
ATOM 8219 C C . ASN B 1 449 ? -14.18 -10.617 0.375 1 52.59 449 ASN B C 1
ATOM 8221 O O . ASN B 1 449 ? -13.117 -11.172 0.096 1 52.59 449 ASN B O 1
ATOM 8225 N N . THR B 1 450 ? -14.773 -9.719 -0.554 1 61.47 450 THR B N 1
ATOM 8226 C CA . THR B 1 450 ? -13.812 -8.898 -1.278 1 61.47 450 THR B CA 1
ATOM 8227 C C . THR B 1 450 ? -12.875 -8.188 -0.31 1 61.47 450 THR B C 1
ATOM 8229 O O . THR B 1 450 ? -13.32 -7.605 0.682 1 61.47 450 THR B O 1
ATOM 8232 N N . PRO B 1 451 ? -11.648 -8.383 -0.557 1 71.38 451 PRO B N 1
ATOM 8233 C CA . PRO B 1 451 ? -10.68 -7.727 0.326 1 71.38 451 PRO B CA 1
ATOM 8234 C C . PRO B 1 451 ? -10.867 -6.215 0.382 1 71.38 451 PRO B C 1
ATOM 8236 O O . PRO B 1 451 ? -11.188 -5.59 -0.633 1 71.38 451 PRO B O 1
ATOM 8239 N N . LEU B 1 452 ? -10.906 -5.75 1.561 1 86.44 452 LEU B N 1
ATOM 8240 C CA . LEU B 1 452 ? -11.047 -4.316 1.812 1 86.44 452 LEU B CA 1
ATOM 8241 C C . LEU B 1 452 ? -9.773 -3.572 1.439 1 86.44 452 LEU B C 1
ATOM 8243 O O . LEU B 1 452 ? -8.68 -3.955 1.86 1 86.44 452 LEU B O 1
ATOM 8247 N N . LEU B 1 453 ? -9.953 -2.605 0.536 1 95.38 453 LEU B N 1
ATOM 8248 C CA . LEU B 1 453 ? -8.836 -1.737 0.178 1 95.38 453 LEU B CA 1
ATOM 8249 C C . LEU B 1 453 ? -8.672 -0.61 1.193 1 95.38 453 LEU B C 1
ATOM 8251 O O . LEU B 1 453 ? -9.602 0.168 1.414 1 95.38 453 LEU B O 1
ATOM 8255 N N . LEU B 1 454 ? -7.523 -0.525 1.887 1 97.69 454 LEU B N 1
ATOM 8256 C CA . LEU B 1 454 ? -7.258 0.463 2.926 1 97.69 454 LEU B CA 1
ATOM 8257 C C . LEU B 1 454 ? -6.02 1.288 2.586 1 97.69 454 LEU B C 1
ATOM 8259 O O . LEU B 1 454 ? -4.992 0.739 2.182 1 97.69 454 LEU B O 1
ATOM 8263 N N . THR B 1 455 ? -6.152 2.582 2.721 1 98.31 455 THR B N 1
ATOM 8264 C CA . THR B 1 455 ? -5.02 3.48 2.529 1 98.31 455 THR B CA 1
ATOM 8265 C C . THR B 1 455 ? -4.734 4.27 3.803 1 98.31 455 THR B C 1
ATOM 8267 O O . THR B 1 455 ? -5.645 4.84 4.406 1 98.31 455 THR B O 1
ATOM 8270 N N . VAL B 1 456 ? -3.547 4.215 4.262 1 98.19 456 VAL B N 1
ATOM 8271 C CA . VAL B 1 456 ? -3.021 5.105 5.293 1 98.19 456 VAL B CA 1
ATOM 8272 C C . VAL B 1 456 ? -2.271 6.262 4.637 1 98.19 456 VAL B C 1
ATOM 8274 O O . VAL B 1 456 ? -1.167 6.082 4.117 1 98.19 456 VAL B O 1
ATOM 8277 N N . PRO B 1 457 ? -2.844 7.426 4.703 1 97 457 PRO B N 1
ATOM 8278 C CA . PRO B 1 457 ? -2.342 8.508 3.852 1 97 457 PRO B CA 1
ATOM 8279 C C . PRO B 1 457 ? -1.235 9.32 4.52 1 97 457 PRO B C 1
ATOM 8281 O O . PRO B 1 457 ? -1.254 10.555 4.473 1 97 457 PRO B O 1
ATOM 8284 N N . PHE B 1 458 ? -0.23 8.711 5.117 1 94.25 458 PHE B N 1
ATOM 8285 C CA . PHE B 1 458 ? 0.891 9.398 5.75 1 94.25 458 PHE B CA 1
ATOM 8286 C C . PHE B 1 458 ? 1.996 9.672 4.738 1 94.25 458 PHE B C 1
ATOM 8288 O O . PHE B 1 458 ? 3.113 9.172 4.879 1 94.25 458 PHE B O 1
ATOM 8295 N N . LEU B 1 459 ? 1.728 10.516 3.77 1 91.69 459 LEU B N 1
ATOM 8296 C CA . LEU B 1 459 ? 2.682 10.805 2.705 1 91.69 459 LEU B CA 1
ATOM 8297 C C . LEU B 1 459 ? 3.811 11.695 3.215 1 91.69 459 LEU B C 1
ATOM 8299 O O . LEU B 1 459 ? 4.875 11.766 2.6 1 91.69 459 LEU B O 1
ATOM 8303 N N . SER B 1 460 ? 3.539 12.391 4.367 1 83.75 460 SER B N 1
ATOM 8304 C CA . SER B 1 460 ? 4.512 13.305 4.961 1 83.75 460 SER B CA 1
ATOM 8305 C C . SER B 1 460 ? 4.559 13.148 6.477 1 83.75 460 SER B C 1
ATOM 8307 O O . SER B 1 460 ? 4.668 14.133 7.207 1 83.75 460 SER B O 1
ATOM 8309 N N . GLY B 1 461 ? 4.359 11.922 6.91 1 85.12 461 GLY B N 1
ATOM 8310 C CA . GLY B 1 461 ? 4.375 11.656 8.344 1 85.12 461 GLY B CA 1
ATOM 8311 C C . GLY B 1 461 ? 3.008 11.781 8.984 1 85.12 461 GLY B C 1
ATOM 8312 O O . GLY B 1 461 ? 2.033 12.133 8.32 1 85.12 461 GLY B O 1
ATOM 8313 N N . GLU B 1 462 ? 3.029 11.438 10.25 1 90.19 462 GLU B N 1
ATOM 8314 C CA . GLU B 1 462 ? 1.781 11.492 11.008 1 90.19 462 GLU B CA 1
ATOM 8315 C C . GLU B 1 462 ? 1.854 12.523 12.125 1 90.19 462 GLU B C 1
ATOM 8317 O O . GLU B 1 462 ? 2.777 12.5 12.945 1 90.19 462 GLU B O 1
ATOM 8322 N N . ARG B 1 463 ? 0.963 13.422 12.109 1 90.81 463 ARG B N 1
ATOM 8323 C CA . ARG B 1 463 ? 0.719 14.227 13.305 1 90.81 463 ARG B CA 1
ATOM 8324 C C . ARG B 1 463 ? -0.313 13.57 14.211 1 90.81 463 ARG B C 1
ATOM 8326 O O . ARG B 1 463 ? -0.061 12.5 14.773 1 90.81 463 ARG B O 1
ATOM 8333 N N . SER B 1 464 ? -1.541 14.203 14.305 1 92.75 464 SER B N 1
ATOM 8334 C CA . SER B 1 464 ? -2.557 13.508 15.094 1 92.75 464 SER B CA 1
ATOM 8335 C C . SER B 1 464 ? -2.98 12.203 14.43 1 92.75 464 SER B C 1
ATOM 8337 O O . SER B 1 464 ? -3.014 12.109 13.203 1 92.75 464 SER B O 1
ATOM 8339 N N . THR B 1 465 ? -3.217 11.141 15.109 1 92.81 465 THR B N 1
ATOM 8340 C CA . THR B 1 465 ? -3.332 11.016 16.547 1 92.81 465 THR B CA 1
ATOM 8341 C C . THR B 1 465 ? -2.115 10.305 17.141 1 92.81 465 THR B C 1
ATOM 8343 O O . THR B 1 465 ? -1.971 10.203 18.359 1 92.81 465 THR B O 1
ATOM 8346 N N . GLY B 1 466 ? -1.21 9.836 16.234 1 90.5 466 GLY B N 1
ATOM 8347 C CA . GLY B 1 466 ? -0.105 9.023 16.719 1 90.5 466 GLY B CA 1
ATOM 8348 C C . GLY B 1 466 ? 1.21 9.773 16.781 1 90.5 466 GLY B C 1
ATOM 8349 O O . GLY B 1 466 ? 2.148 9.344 17.453 1 90.5 466 GLY B O 1
ATOM 8350 N N . PHE B 1 467 ? 1.277 10.852 16.016 1 88.94 467 PHE B N 1
ATOM 8351 C CA . PHE B 1 467 ? 2.451 11.711 15.977 1 88.94 467 PHE B CA 1
ATOM 8352 C C . PHE B 1 467 ? 3.701 10.914 15.633 1 88.94 467 PHE B C 1
ATOM 8354 O O . PHE B 1 467 ? 4.723 11.023 16.312 1 88.94 467 PHE B O 1
ATOM 8361 N N . ARG B 1 468 ? 3.65 10.156 14.609 1 86.12 468 ARG B N 1
ATOM 8362 C CA . ARG B 1 468 ? 4.766 9.352 14.117 1 86.12 468 ARG B CA 1
ATOM 8363 C C . ARG B 1 468 ? 5.496 10.062 12.984 1 86.12 468 ARG B C 1
ATOM 8365 O O . ARG B 1 468 ? 5.113 9.945 11.82 1 86.12 468 ARG B O 1
ATOM 8372 N N . ASP B 1 469 ? 6.629 10.633 13.289 1 79.06 469 ASP B N 1
ATOM 8373 C CA . ASP B 1 469 ? 7.363 11.477 12.359 1 79.06 469 ASP B CA 1
ATOM 8374 C C . ASP B 1 469 ? 7.852 10.672 11.156 1 79.06 469 ASP B C 1
ATOM 8376 O O . ASP B 1 469 ? 7.871 11.172 10.031 1 79.06 469 ASP B O 1
ATOM 8380 N N . GLY B 1 470 ? 8.203 9.5 11.289 1 79.56 470 GLY B N 1
ATOM 8381 C CA . GLY B 1 470 ? 8.789 8.703 10.219 1 79.56 470 GLY B CA 1
ATOM 8382 C C . GLY B 1 470 ? 7.762 7.859 9.477 1 79.56 470 GLY B C 1
ATOM 8383 O O . GLY B 1 470 ? 8.117 7.086 8.586 1 79.56 470 GLY B O 1
ATOM 8384 N N . ALA B 1 471 ? 6.465 8.133 9.734 1 89.44 471 ALA B N 1
ATOM 8385 C CA . ALA B 1 471 ? 5.43 7.312 9.117 1 89.44 471 ALA B CA 1
ATOM 8386 C C . ALA B 1 471 ? 5.285 7.637 7.633 1 89.44 471 ALA B C 1
ATOM 8388 O O . ALA B 1 471 ? 5.473 8.781 7.219 1 89.44 471 ALA B O 1
ATOM 8389 N N . THR B 1 472 ? 5.062 6.625 6.832 1 93.31 472 THR B N 1
ATOM 8390 C CA . THR B 1 472 ? 4.84 6.773 5.398 1 93.31 472 THR B CA 1
ATOM 8391 C C . THR B 1 472 ? 3.492 6.184 4.992 1 93.31 472 THR B C 1
ATOM 8393 O O . THR B 1 472 ? 2.828 5.531 5.797 1 93.31 472 THR B O 1
ATOM 8396 N N . GLY B 1 473 ? 3.125 6.484 3.773 1 96.69 473 GLY B N 1
ATOM 8397 C CA . GLY B 1 473 ? 1.868 5.949 3.271 1 96.69 473 GLY B CA 1
ATOM 8398 C C . GLY B 1 473 ? 1.884 4.441 3.107 1 96.69 473 GLY B C 1
ATOM 8399 O O . GLY B 1 473 ? 2.918 3.859 2.777 1 96.69 473 GLY B O 1
ATOM 8400 N N . VAL B 1 474 ? 0.715 3.801 3.33 1 98.06 474 VAL B N 1
ATOM 8401 C CA . VAL B 1 474 ? 0.546 2.355 3.225 1 98.06 474 VAL B CA 1
ATOM 8402 C C . VAL B 1 474 ? -0.761 2.039 2.502 1 98.06 474 VAL B C 1
ATOM 8404 O O . VAL B 1 474 ? -1.772 2.713 2.709 1 98.06 474 VAL B O 1
ATOM 8407 N N . VAL B 1 475 ? -0.708 1.125 1.613 1 98.38 475 VAL B N 1
ATOM 8408 C CA . VAL B 1 475 ? -1.913 0.598 0.981 1 98.38 475 VAL B CA 1
ATOM 8409 C C . VAL B 1 475 ? -1.993 -0.912 1.197 1 98.38 475 VAL B C 1
ATOM 8411 O O . VAL B 1 475 ? -1.009 -1.627 0.998 1 98.38 475 VAL B O 1
ATOM 8414 N N . LEU B 1 476 ? -3.059 -1.405 1.669 1 97.94 476 LEU B N 1
ATOM 8415 C CA . LEU B 1 476 ? -3.326 -2.826 1.859 1 97.94 476 LEU B CA 1
ATOM 8416 C C . LEU B 1 476 ? -4.598 -3.242 1.126 1 97.94 476 LEU B C 1
ATOM 8418 O O . LEU B 1 476 ? -5.566 -2.482 1.073 1 97.94 476 LEU B O 1
ATOM 8422 N N . GLY B 1 477 ? -4.559 -4.398 0.576 1 95.94 477 GLY B N 1
ATOM 8423 C CA . GLY B 1 477 ? -5.773 -4.941 -0.003 1 95.94 477 GLY B CA 1
ATOM 8424 C C . GLY B 1 477 ? -5.793 -4.887 -1.519 1 95.94 477 GLY B C 1
ATOM 8425 O O . GLY B 1 477 ? -6.852 -5 -2.139 1 95.94 477 GLY B O 1
ATOM 8426 N N . LEU B 1 478 ? -4.668 -4.668 -2.119 1 95.62 478 LEU B N 1
ATOM 8427 C CA . LEU B 1 478 ? -4.582 -4.625 -3.574 1 95.62 478 LEU B CA 1
ATOM 8428 C C . LEU B 1 478 ? -4.832 -6.004 -4.176 1 95.62 478 LEU B C 1
ATOM 8430 O O . LEU B 1 478 ? -4.289 -7 -3.695 1 95.62 478 LEU B O 1
ATOM 8434 N N . THR B 1 479 ? -5.633 -6.125 -5.176 1 91.44 479 THR B N 1
ATOM 8435 C CA . THR B 1 479 ? -5.906 -7.336 -5.941 1 91.44 479 THR B CA 1
ATOM 8436 C C . THR B 1 479 ? -5.777 -7.07 -7.438 1 91.44 479 THR B C 1
ATOM 8438 O O . THR B 1 479 ? -5.582 -5.93 -7.855 1 91.44 479 THR B O 1
ATOM 8441 N N . ARG B 1 480 ? -5.945 -8.062 -8.211 1 87.88 480 ARG B N 1
ATOM 8442 C CA . ARG B 1 480 ? -5.863 -7.93 -9.664 1 87.88 480 ARG B CA 1
ATOM 8443 C C . ARG B 1 480 ? -6.973 -7.027 -10.195 1 87.88 480 ARG B C 1
ATOM 84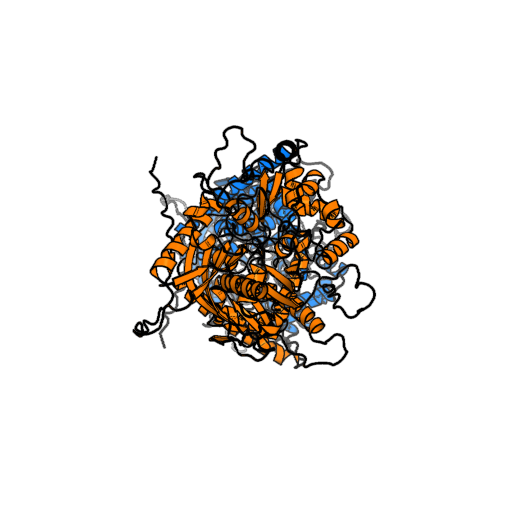45 O O . ARG B 1 480 ? -6.82 -6.406 -11.25 1 87.88 480 ARG B O 1
ATOM 8452 N N . ASP B 1 481 ? -7.996 -6.902 -9.422 1 86.56 481 ASP B N 1
ATOM 8453 C CA . ASP B 1 481 ? -9.164 -6.152 -9.867 1 86.56 481 ASP B CA 1
ATOM 8454 C C . ASP B 1 481 ? -9.133 -4.723 -9.328 1 86.56 481 ASP B C 1
ATOM 8456 O O . ASP B 1 481 ? -10.008 -3.912 -9.664 1 86.56 481 ASP B O 1
ATOM 8460 N N . THR B 1 482 ? -8.18 -4.379 -8.492 1 93.19 482 THR B N 1
ATOM 8461 C CA . THR B 1 482 ? -8.117 -3.023 -7.957 1 93.19 482 THR B CA 1
ATOM 8462 C C . THR B 1 482 ? -7.848 -2.018 -9.07 1 93.19 482 THR B C 1
ATOM 8464 O O . THR B 1 482 ? -6.805 -2.078 -9.727 1 93.19 482 THR B O 1
ATOM 8467 N N . SER B 1 483 ? -8.766 -1.146 -9.305 1 93 483 SER B N 1
ATOM 8468 C CA . SER B 1 483 ? -8.641 -0.13 -10.352 1 93 483 SER B CA 1
ATOM 8469 C C . SER B 1 483 ? -8.016 1.147 -9.805 1 93 483 SER B C 1
ATOM 8471 O O . SER B 1 483 ? -7.918 1.329 -8.594 1 93 483 SER B O 1
ATOM 8473 N N . SER B 1 484 ? -7.707 2.01 -10.797 1 94.44 484 SER B N 1
ATOM 8474 C CA . SER B 1 484 ? -7.188 3.322 -10.422 1 94.44 484 SER B CA 1
ATOM 8475 C C . SER B 1 484 ? -8.227 4.125 -9.641 1 94.44 484 SER B C 1
ATOM 8477 O O . SER B 1 484 ? -7.883 4.832 -8.688 1 94.44 484 SER B O 1
ATOM 8479 N N . VAL B 1 485 ? -9.461 3.977 -9.984 1 95.12 485 VAL B N 1
ATOM 8480 C CA . VAL B 1 485 ? -10.547 4.711 -9.352 1 95.12 485 VAL B CA 1
ATOM 8481 C C . VAL B 1 485 ? -10.734 4.219 -7.918 1 95.12 485 VAL B C 1
ATOM 8483 O O . VAL B 1 485 ? -10.93 5.016 -6.996 1 95.12 485 VAL B O 1
ATOM 8486 N N . ALA B 1 486 ? -10.68 2.895 -7.758 1 95.69 486 ALA B N 1
ATOM 8487 C CA . ALA B 1 486 ? -10.812 2.32 -6.422 1 95.69 486 ALA B CA 1
ATOM 8488 C C . ALA B 1 486 ? -9.688 2.793 -5.508 1 95.69 486 ALA B C 1
ATOM 8490 O O . ALA B 1 486 ? -9.914 3.084 -4.332 1 95.69 486 ALA B O 1
ATOM 8491 N N . PHE B 1 487 ? -8.562 2.875 -6.062 1 97.38 487 PHE B N 1
ATOM 8492 C CA . PHE B 1 487 ? -7.414 3.352 -5.297 1 97.38 487 PHE B CA 1
ATOM 8493 C C . PHE B 1 487 ? -7.578 4.82 -4.934 1 97.38 487 PHE B C 1
ATOM 8495 O O . PHE B 1 487 ? -7.363 5.211 -3.785 1 97.38 487 PHE B O 1
ATOM 8502 N N . PHE B 1 488 ? -7.887 5.633 -5.887 1 96.38 488 PHE B N 1
ATOM 8503 C CA . PHE B 1 488 ? -8.102 7.055 -5.648 1 96.38 488 PHE B CA 1
ATOM 8504 C C . PHE B 1 488 ? -9.125 7.266 -4.539 1 96.38 488 PHE B C 1
ATOM 8506 O O . PHE B 1 488 ? -8.914 8.078 -3.637 1 96.38 488 PHE B O 1
ATOM 8513 N N . ARG B 1 489 ? -10.156 6.578 -4.602 1 96.56 489 ARG B N 1
ATOM 8514 C CA . ARG B 1 489 ? -11.188 6.66 -3.57 1 96.56 489 ARG B CA 1
ATOM 8515 C C . ARG B 1 489 ? -10.633 6.273 -2.205 1 96.56 489 ARG B C 1
ATOM 8517 O O . ARG B 1 489 ? -10.953 6.902 -1.195 1 96.56 489 ARG B O 1
ATOM 8524 N N . SER B 1 490 ? -9.836 5.176 -2.199 1 97.5 490 SER B N 1
ATOM 8525 C CA . SER B 1 490 ? -9.273 4.723 -0.933 1 97.5 490 SER B CA 1
ATOM 8526 C C . SER B 1 490 ? -8.375 5.789 -0.314 1 97.5 490 SER B C 1
ATOM 8528 O O . SER B 1 490 ? -8.234 5.859 0.909 1 97.5 490 SER B O 1
ATOM 8530 N N . CYS B 1 491 ? -7.75 6.645 -1.104 1 97.38 491 CYS B N 1
ATOM 8531 C CA . CYS B 1 491 ? -6.938 7.75 -0.609 1 97.38 491 CYS B CA 1
ATOM 8532 C C . CYS B 1 491 ? -7.801 8.781 0.112 1 97.38 491 CYS B C 1
ATOM 8534 O O . CYS B 1 491 ? -7.488 9.18 1.235 1 97.38 491 CYS B O 1
ATOM 8536 N N . ILE B 1 492 ? -8.875 9.18 -0.533 1 96 492 ILE B N 1
ATOM 8537 C CA . ILE B 1 492 ? -9.789 10.156 0.046 1 96 492 ILE B CA 1
ATOM 8538 C C . ILE B 1 492 ? -10.43 9.578 1.309 1 96 492 ILE B C 1
ATOM 8540 O O . ILE B 1 492 ? -10.57 10.281 2.314 1 96 492 ILE B O 1
ATOM 8544 N N . GLU B 1 493 ? -10.758 8.352 1.195 1 97.44 493 GLU B N 1
ATOM 8545 C CA . GLU B 1 493 ? -11.312 7.641 2.348 1 97.44 493 GLU B CA 1
ATOM 8546 C C . GLU B 1 493 ? -10.305 7.586 3.492 1 97.44 493 GLU B C 1
ATOM 8548 O O . GLU B 1 493 ? -10.672 7.746 4.656 1 97.44 493 GLU B O 1
ATOM 8553 N N . GLY B 1 494 ? -9.055 7.312 3.127 1 98.12 494 GLY B N 1
ATOM 8554 C CA . GLY B 1 494 ? -8.008 7.27 4.137 1 98.12 494 GLY B CA 1
ATOM 8555 C C . GLY B 1 494 ? -7.914 8.547 4.949 1 98.12 494 GLY B C 1
ATOM 8556 O O . GLY B 1 494 ? -7.805 8.508 6.176 1 98.12 494 GLY B O 1
ATOM 8557 N N . VAL B 1 495 ? -8 9.633 4.305 1 97.31 495 VAL B N 1
ATOM 8558 C CA . VAL B 1 495 ? -7.957 10.93 4.969 1 97.31 495 VAL B CA 1
ATOM 8559 C C . VAL B 1 495 ? -9.195 11.102 5.848 1 97.31 495 VAL B C 1
ATOM 8561 O O . VAL B 1 495 ? -9.094 11.562 6.988 1 97.31 495 VAL B O 1
ATOM 8564 N N . SER B 1 496 ? -10.32 10.75 5.32 1 97.88 496 SER B N 1
ATOM 8565 C CA . SER B 1 496 ? -11.578 10.883 6.055 1 97.88 496 SER B CA 1
ATOM 8566 C C . SER B 1 496 ? -11.57 10.031 7.324 1 97.88 496 SER B C 1
ATOM 8568 O O . SER B 1 496 ? -12.078 10.461 8.359 1 97.88 496 SER B O 1
ATOM 8570 N N . LEU B 1 497 ? -11.008 8.883 7.195 1 98.5 497 LEU B N 1
ATOM 8571 C CA . LEU B 1 497 ? -10.953 7.992 8.344 1 98.5 497 LEU B CA 1
ATOM 8572 C C . LEU B 1 497 ? -9.984 8.523 9.398 1 98.5 497 LEU B C 1
ATOM 8574 O O . LEU B 1 497 ? -10.219 8.352 10.602 1 98.5 497 LEU B O 1
ATOM 8578 N N . ARG B 1 498 ? -8.891 9.102 8.953 1 98.06 498 ARG B N 1
ATOM 8579 C CA . ARG B 1 498 ? -7.98 9.719 9.914 1 98.06 498 ARG B CA 1
ATOM 8580 C C . ARG B 1 498 ? -8.641 10.914 10.594 1 98.06 498 ARG B C 1
ATOM 8582 O O . ARG B 1 498 ? -8.43 11.141 11.789 1 98.06 498 ARG B O 1
ATOM 8589 N N . LEU B 1 499 ? -9.383 11.672 9.82 1 97.69 499 LEU B N 1
ATOM 8590 C CA . LEU B 1 499 ? -10.125 12.781 10.406 1 97.69 499 LEU B CA 1
ATOM 8591 C C . LEU B 1 499 ? -11.156 12.281 11.414 1 97.69 499 LEU B C 1
ATOM 8593 O O . LEU B 1 499 ? -11.367 12.906 12.453 1 97.69 499 LEU B O 1
ATOM 8597 N N . LYS B 1 500 ? -11.781 11.195 11.094 1 98.06 500 LYS B N 1
ATOM 8598 C CA . LYS B 1 500 ? -12.719 10.578 12.039 1 98.06 500 LYS B CA 1
ATOM 8599 C C . LYS B 1 500 ? -12.039 10.281 13.367 1 98.06 500 LYS B C 1
ATOM 8601 O O . LYS B 1 500 ? -12.633 10.477 14.43 1 98.06 500 LYS B O 1
ATOM 8606 N N . ALA B 1 501 ? -10.875 9.742 13.297 1 96.69 501 ALA B N 1
ATOM 8607 C CA . ALA B 1 501 ? -10.148 9.438 14.523 1 96.69 501 ALA B CA 1
ATOM 8608 C C . ALA B 1 501 ? -9.992 10.68 15.391 1 96.69 501 ALA B C 1
ATOM 8610 O O . ALA B 1 501 ? -10.133 10.617 16.609 1 96.69 501 ALA B O 1
ATOM 8611 N N . ILE B 1 502 ? -9.695 11.797 14.781 1 96.31 502 ILE B N 1
ATOM 8612 C CA . ILE B 1 502 ? -9.555 13.062 15.492 1 96.31 502 ILE B CA 1
ATOM 8613 C C . ILE B 1 502 ? -10.914 13.508 16.016 1 96.31 502 ILE B C 1
ATOM 8615 O O . ILE B 1 502 ? -11.039 13.891 17.188 1 96.31 502 ILE B O 1
ATOM 8619 N N . LEU B 1 503 ? -11.898 13.445 15.164 1 96.31 503 LEU B N 1
ATOM 8620 C CA . LEU B 1 503 ? -13.242 13.906 15.508 1 96.31 503 LEU B CA 1
ATOM 8621 C C . LEU B 1 503 ? -13.82 13.078 16.656 1 96.31 503 LEU B C 1
ATOM 8623 O O . LEU B 1 503 ? -14.516 13.617 17.516 1 96.31 503 LEU B O 1
ATOM 8627 N N . ASP B 1 504 ? -13.555 11.828 16.672 1 94.06 504 ASP B N 1
ATOM 8628 C CA . ASP B 1 504 ? -14.008 10.984 17.781 1 94.06 504 ASP B CA 1
ATOM 8629 C C . ASP B 1 504 ? -13.438 11.461 19.109 1 94.06 504 ASP B C 1
ATOM 8631 O O . ASP B 1 504 ? -14.141 11.477 20.125 1 94.06 504 ASP B O 1
ATOM 8635 N N . LEU B 1 505 ? -12.211 11.812 19.094 1 91.69 505 LEU B N 1
ATOM 8636 C CA . LEU B 1 505 ? -11.57 12.312 20.297 1 91.69 505 LEU B CA 1
ATOM 8637 C C . LEU B 1 505 ? -12.164 13.656 20.703 1 91.69 505 LEU B C 1
ATOM 8639 O O . LEU B 1 505 ? -12.352 13.922 21.906 1 91.69 505 LEU B O 1
ATOM 8643 N N . LEU B 1 506 ? -12.469 14.477 19.734 1 92.31 506 LEU B N 1
ATOM 8644 C CA . LEU B 1 506 ? -13.031 15.797 20.016 1 92.31 506 LEU B CA 1
ATOM 8645 C C . LEU B 1 506 ? -14.445 15.672 20.578 1 92.31 506 LEU B C 1
ATOM 8647 O O . LEU B 1 506 ? -14.828 16.438 21.469 1 92.31 506 LEU B O 1
ATOM 8651 N N . VAL B 1 507 ? -15.18 14.766 20.031 1 90.56 507 VAL B N 1
ATOM 8652 C CA . VAL B 1 507 ? -16.531 14.531 20.531 1 90.56 507 VAL B CA 1
ATOM 8653 C C . VAL B 1 507 ? -16.469 14.062 21.984 1 90.56 507 VAL B C 1
ATOM 8655 O O . VAL B 1 507 ? -17.281 14.484 22.797 1 90.56 507 VAL B O 1
ATOM 8658 N N . ALA B 1 508 ? -15.531 13.25 22.25 1 85.38 508 ALA B N 1
ATOM 8659 C CA . ALA B 1 508 ? -15.344 12.805 23.641 1 85.38 508 ALA B CA 1
ATOM 8660 C C . ALA B 1 508 ? -14.992 13.977 24.547 1 85.38 508 ALA B C 1
ATOM 8662 O O . ALA B 1 508 ? -15.461 14.055 25.688 1 85.38 508 ALA B O 1
ATOM 8663 N N . CYS B 1 509 ? -14.172 14.812 24.047 1 81.5 509 CYS B N 1
ATOM 8664 C CA . CYS B 1 509 ? -13.789 16.016 24.797 1 81.5 509 CYS B CA 1
ATOM 8665 C C . CYS B 1 509 ? -15 16.922 25.016 1 81.5 509 CYS B C 1
ATOM 8667 O O . CYS B 1 509 ? -15.164 17.469 26.109 1 81.5 509 CYS B O 1
ATOM 8669 N N . ASN B 1 510 ? -15.758 17.078 24 1 77.81 510 ASN B N 1
ATOM 8670 C CA . ASN B 1 510 ? -16.953 17.906 24.078 1 77.81 510 ASN B CA 1
ATOM 8671 C C . ASN B 1 510 ? -17.938 17.391 25.125 1 77.81 510 ASN B C 1
ATOM 8673 O O . ASN B 1 510 ? -18.547 18.172 25.844 1 77.81 510 ASN B O 1
ATOM 8677 N N . HIS B 1 511 ? -18.156 16.156 25.203 1 74.5 511 HIS B N 1
ATOM 8678 C CA . HIS B 1 511 ? -19.062 15.547 26.156 1 74.5 511 HIS B CA 1
ATOM 8679 C C . HIS B 1 511 ? -18.641 15.852 27.594 1 74.5 511 HIS B C 1
ATOM 8681 O O . HIS B 1 511 ? -19.484 16.062 28.469 1 74.5 511 HIS B O 1
ATOM 8687 N N . GLN B 1 512 ? -17.453 15.898 27.734 1 69.44 512 GLN B N 1
ATOM 8688 C CA . GLN B 1 512 ? -16.922 16.203 29.047 1 69.44 512 GLN B CA 1
ATOM 8689 C C . GLN B 1 512 ? -17.188 17.656 29.422 1 69.44 512 GLN B C 1
ATOM 8691 O O . GLN B 1 512 ? -17.5 17.969 30.578 1 69.44 512 GLN B O 1
ATOM 8696 N N . CYS B 1 513 ? -17.125 18.5 28.406 1 65.31 513 CYS B N 1
ATOM 8697 C CA . CYS B 1 513 ? -17.297 19.922 28.641 1 65.31 513 CYS B CA 1
ATOM 8698 C C . CYS B 1 513 ? -18.766 20.266 28.875 1 65.31 513 CYS B C 1
ATOM 8700 O O . CYS B 1 513 ? -19.094 21.141 29.672 1 65.31 513 CYS B O 1
ATOM 8702 N N . CYS B 1 514 ? -19.688 19.641 28.062 1 60.53 514 CYS B N 1
ATOM 8703 C CA . CYS B 1 514 ? -21.125 19.953 28.141 1 60.53 514 CYS B CA 1
ATOM 8704 C C . CYS B 1 514 ? -21.719 19.375 29.406 1 60.53 514 CYS B C 1
ATOM 8706 O O . CYS B 1 514 ? -22.703 19.906 29.938 1 60.53 514 CYS B O 1
ATOM 8708 N N . ASN B 1 515 ? -21.547 18.094 29.672 1 52.91 515 ASN B N 1
ATOM 8709 C CA . ASN B 1 515 ? -22.156 17.547 30.875 1 52.91 515 ASN B CA 1
ATOM 8710 C C . ASN B 1 515 ? -21.75 18.344 32.125 1 52.91 515 ASN B C 1
ATOM 8712 O O . ASN B 1 515 ? -22.156 18.016 33.219 1 52.91 515 ASN B O 1
ATOM 8716 N N . GLY B 1 516 ? -21.812 19.656 31.891 1 43.44 516 GLY B N 1
ATOM 8717 C CA . GLY B 1 516 ? -21.594 20.547 33.031 1 43.44 516 GLY B CA 1
ATOM 8718 C C . GLY B 1 516 ? -20.875 19.891 34.188 1 43.44 516 GLY B C 1
ATOM 8719 O O . GLY B 1 516 ? -20.859 18.656 34.281 1 43.44 516 GLY B O 1
ATOM 8720 N N . PHE B 1 517 ? -19.938 20.578 35 1 37.81 517 PHE B N 1
ATOM 8721 C CA . PHE B 1 517 ? -19.422 20.109 36.281 1 37.81 517 PHE B CA 1
ATOM 8722 C C . PHE B 1 517 ? -20.547 19.734 37.219 1 37.81 517 PHE B C 1
ATOM 8724 O O . PHE B 1 517 ? -20.359 18.953 38.156 1 37.81 517 PHE B O 1
ATOM 8731 N N . ASP B 1 518 ? -21.578 20.391 37.156 1 36.81 518 ASP B N 1
ATOM 8732 C CA . ASP B 1 518 ? -22.625 20.344 38.188 1 36.81 518 ASP B CA 1
ATOM 8733 C C . ASP B 1 518 ? -23.562 19.156 37.969 1 36.81 518 ASP B C 1
ATOM 8735 O O . ASP B 1 518 ? -24.578 19.031 38.656 1 36.81 518 ASP B O 1
ATOM 8739 N N . GLY B 1 519 ? -23.422 18.203 37.438 1 41.06 519 GLY B N 1
ATOM 8740 C CA . GLY B 1 519 ? -24.266 17.031 37.438 1 41.06 519 GLY B CA 1
ATOM 8741 C C . GLY B 1 519 ? -25.438 17.141 36.469 1 41.06 519 GLY B C 1
ATOM 8742 O O . GLY B 1 519 ? -26.266 16.234 36.375 1 41.06 519 GLY B O 1
ATOM 8743 N N . LYS B 1 520 ? -25.891 18.359 36.312 1 37.34 520 LYS B N 1
ATOM 8744 C CA . LYS B 1 520 ? -27.141 18.359 35.562 1 37.34 520 LYS B CA 1
ATOM 8745 C C . LYS B 1 520 ? -26.906 18.016 34.094 1 37.34 520 LYS B C 1
ATOM 8747 O O . LYS B 1 520 ? -26.047 18.594 33.469 1 37.34 520 LYS B O 1
ATOM 8752 N N . LYS B 1 521 ? -27.219 16.891 33.75 1 43.66 521 LYS B N 1
ATOM 8753 C CA . LYS B 1 521 ? -27.281 16.219 32.438 1 43.66 521 LYS B CA 1
ATOM 8754 C C . LYS B 1 521 ? -27.797 17.172 31.375 1 43.66 521 LYS B C 1
ATOM 8756 O O . LYS B 1 521 ? -28.984 17.453 31.297 1 43.66 521 LYS B O 1
ATOM 8761 N N . GLU B 1 522 ? -27.281 18.234 31.172 1 38.94 522 GLU B N 1
ATOM 8762 C CA . GLU B 1 522 ? -27.844 18.875 30 1 38.94 522 GLU B CA 1
ATOM 8763 C C . GLU B 1 522 ? -27.844 17.938 28.797 1 38.94 522 GLU B C 1
ATOM 8765 O O . GLU B 1 522 ? -27.094 16.969 28.766 1 38.94 522 GLU B O 1
ATOM 8770 N N . LEU B 1 523 ? -28.719 18.25 27.656 1 39.94 523 LEU B N 1
ATOM 8771 C CA . LEU B 1 523 ? -29.047 17.547 26.422 1 39.94 523 LEU B CA 1
ATOM 8772 C C . LEU B 1 523 ? -27.781 17.062 25.719 1 39.94 523 LEU B C 1
ATOM 8774 O O . LEU B 1 523 ? -26.797 17.797 25.609 1 39.94 523 LEU B O 1
ATOM 8778 N N . SER B 1 524 ? -27.391 15.828 25.766 1 48.69 524 SER B N 1
ATOM 8779 C CA . SER B 1 524 ? -26.438 15.102 24.938 1 48.69 524 SER B CA 1
ATOM 8780 C C . SER B 1 524 ? -26.25 15.766 23.594 1 48.69 524 SER B C 1
ATOM 8782 O O . SER B 1 524 ? -27.125 15.688 22.719 1 48.69 524 SER B O 1
ATOM 8784 N N . CYS B 1 525 ? -25.875 17.125 23.375 1 60.19 525 CYS B N 1
ATOM 8785 C CA . CYS B 1 525 ? -25.938 17.766 22.062 1 60.19 525 CYS B CA 1
ATOM 8786 C C . CYS B 1 525 ? -24.75 17.328 21.203 1 60.19 525 CYS B C 1
ATOM 8788 O O . CYS B 1 525 ? -23.594 17.5 21.594 1 60.19 525 CYS B O 1
ATOM 8790 N N . LYS B 1 526 ? -24.922 16.422 20.281 1 78.88 526 LYS B N 1
ATOM 8791 C CA . LYS B 1 526 ? -23.969 16.094 19.219 1 78.88 526 LYS B CA 1
ATOM 8792 C C . LYS B 1 526 ? -23.484 17.359 18.516 1 78.88 526 LYS B C 1
ATOM 8794 O O . LYS B 1 526 ? -24.281 18.156 18.031 1 78.88 526 LYS B O 1
ATOM 8799 N N . PRO B 1 527 ? -22.172 17.594 18.672 1 91 527 PRO B N 1
ATOM 8800 C CA . PRO B 1 527 ? -21.672 18.781 17.984 1 91 527 PRO B CA 1
ATOM 8801 C C . PRO B 1 527 ? -21.875 18.719 16.469 1 91 527 PRO B C 1
ATOM 8803 O O . PRO B 1 527 ? -22.125 17.641 15.922 1 91 527 PRO B O 1
ATOM 8806 N N . VAL B 1 528 ? -21.922 19.891 15.906 1 92.88 528 VAL B N 1
ATOM 8807 C CA . VAL B 1 528 ? -22 19.984 14.453 1 92.88 528 VAL B CA 1
ATOM 8808 C C . VAL B 1 528 ? -20.641 20.422 13.898 1 92.88 528 VAL B C 1
ATOM 8810 O O . VAL B 1 528 ? -19.891 21.125 14.578 1 92.88 528 VAL B O 1
ATOM 8813 N N . ILE B 1 529 ? -20.328 19.922 12.711 1 95.25 529 ILE B N 1
ATOM 8814 C CA . ILE B 1 529 ? -19.094 20.312 12.047 1 95.25 529 ILE B CA 1
ATOM 8815 C C . ILE B 1 529 ? -19.344 21.531 11.164 1 95.25 529 ILE B C 1
ATOM 8817 O O . ILE B 1 529 ? -20.297 21.562 10.398 1 95.25 529 ILE B O 1
ATOM 8821 N N . VAL B 1 530 ? -18.578 22.531 11.375 1 93.75 530 VAL B N 1
ATOM 8822 C CA . VAL B 1 530 ? -18.547 23.656 10.438 1 93.75 530 VAL B CA 1
ATOM 8823 C C . VAL B 1 530 ? -17.312 23.547 9.547 1 93.75 530 VAL B C 1
ATOM 8825 O O . VAL B 1 530 ? -16.188 23.688 10.023 1 93.75 530 VAL B O 1
ATOM 8828 N N . ALA B 1 531 ? -17.594 23.359 8.266 1 91.44 531 ALA B N 1
ATOM 8829 C CA . ALA B 1 531 ? -16.484 23.062 7.348 1 91.44 531 ALA B CA 1
ATOM 8830 C C . ALA B 1 531 ? -16.031 24.312 6.609 1 91.44 531 ALA B C 1
ATOM 8832 O O . ALA B 1 531 ? -16.828 25.219 6.344 1 91.44 531 ALA B O 1
ATOM 8833 N N . SER B 1 532 ? -14.766 24.359 6.348 1 84.38 532 SER B N 1
ATOM 8834 C CA . SER B 1 532 ? -14.18 25.391 5.504 1 84.38 532 SER B CA 1
ATOM 8835 C C . SER B 1 532 ? -13.094 24.812 4.598 1 84.38 532 SER B C 1
ATOM 8837 O O . SER B 1 532 ? -12.641 23.688 4.809 1 84.38 532 SER B O 1
ATOM 8839 N N . GLY B 1 533 ? -12.711 25.594 3.531 1 76.94 533 GLY B N 1
ATOM 8840 C CA . GLY B 1 533 ? -11.711 25.156 2.572 1 76.94 533 GLY B CA 1
ATOM 8841 C C . GLY B 1 533 ? -12.289 24.812 1.214 1 76.94 533 GLY B C 1
ATOM 8842 O O . GLY B 1 533 ? -13.469 24.469 1.108 1 76.94 533 GLY B O 1
ATOM 8843 N N . LYS B 1 534 ? -11.453 24.781 0.252 1 72 534 LYS B N 1
ATOM 8844 C CA . LYS B 1 534 ? -11.898 24.609 -1.13 1 72 534 LYS B CA 1
ATOM 8845 C C . LYS B 1 534 ? -12.398 23.203 -1.373 1 72 534 LYS B C 1
ATOM 8847 O O . LYS B 1 534 ? -13.391 23 -2.078 1 72 534 LYS B O 1
ATOM 8852 N N . ALA B 1 535 ? -11.711 22.266 -0.836 1 76.75 535 ALA B N 1
ATOM 8853 C CA . ALA B 1 535 ? -12.086 20.875 -1.043 1 76.75 535 ALA B CA 1
ATOM 8854 C C . ALA B 1 535 ? -13.492 20.594 -0.515 1 76.75 535 ALA B C 1
ATOM 8856 O O . ALA B 1 535 ? -14.289 19.922 -1.169 1 76.75 535 ALA B O 1
ATOM 8857 N N . MET B 1 536 ? -13.844 21.125 0.638 1 80.88 536 MET B N 1
ATOM 8858 C CA . MET B 1 536 ? -15.141 20.906 1.265 1 80.88 536 MET B CA 1
ATOM 8859 C C . MET B 1 536 ? -16.234 21.703 0.557 1 80.88 536 MET B C 1
ATOM 8861 O O . MET B 1 536 ? -17.391 21.312 0.545 1 80.88 536 MET B O 1
ATOM 8865 N N . GLU B 1 537 ? -15.805 22.75 0.005 1 79.06 537 GLU B N 1
ATOM 8866 C CA . GLU B 1 537 ? -16.75 23.594 -0.698 1 79.06 537 GLU B CA 1
ATOM 8867 C C . GLU B 1 537 ? -17.156 23 -2.039 1 79.06 537 GLU B C 1
ATOM 8869 O O . GLU B 1 537 ? -18.328 23 -2.404 1 79.06 537 GLU B O 1
ATOM 8874 N N . THR B 1 538 ? -16.219 22.422 -2.713 1 80.75 538 THR B N 1
ATOM 8875 C CA . THR B 1 538 ? -16.438 22.062 -4.109 1 80.75 538 THR B CA 1
ATOM 8876 C C . THR B 1 538 ? -16.766 20.578 -4.246 1 80.75 538 THR B C 1
ATOM 8878 O O . THR B 1 538 ? -17.375 20.156 -5.234 1 80.75 538 THR B O 1
ATOM 8881 N N . ASN B 1 539 ? -16.375 19.844 -3.293 1 88.19 539 ASN B N 1
ATOM 8882 C CA . ASN B 1 539 ? -16.516 18.391 -3.43 1 88.19 539 ASN B CA 1
ATOM 8883 C C . ASN B 1 539 ? -17.594 17.844 -2.51 1 88.19 539 ASN B C 1
ATOM 8885 O O . ASN B 1 539 ? -17.312 17.438 -1.382 1 88.19 539 ASN B O 1
ATOM 8889 N N . ASP B 1 540 ? -18.766 17.641 -3.055 1 90.81 540 ASP B N 1
ATOM 8890 C CA . ASP B 1 540 ? -19.906 17.156 -2.285 1 90.81 540 ASP B CA 1
ATOM 8891 C C . ASP B 1 540 ? -19.688 15.719 -1.82 1 90.81 540 ASP B C 1
ATOM 8893 O O . ASP B 1 540 ? -20.094 15.344 -0.717 1 90.81 540 ASP B O 1
ATOM 8897 N N . PHE B 1 541 ? -19.109 15.008 -2.656 1 92.94 541 PHE B N 1
ATOM 8898 C CA . PHE B 1 541 ? -18.875 13.602 -2.352 1 92.94 541 PHE B CA 1
ATOM 8899 C C . PHE B 1 541 ? -17.984 13.453 -1.121 1 92.94 541 PHE B C 1
ATOM 8901 O O . PHE B 1 541 ? -18.281 12.664 -0.223 1 92.94 541 PHE B O 1
ATOM 8908 N N . TRP B 1 542 ? -16.938 14.211 -1.081 1 93.5 542 TRP B N 1
ATOM 8909 C CA . TRP B 1 542 ? -15.992 14.133 0.033 1 93.5 542 TRP B CA 1
ATOM 8910 C C . TRP B 1 542 ? -16.641 14.625 1.323 1 93.5 542 TRP B C 1
ATOM 8912 O O . TRP B 1 542 ? -16.438 14.047 2.389 1 93.5 542 TRP B O 1
ATOM 8922 N N . ARG B 1 543 ? -17.422 15.688 1.299 1 94.31 543 ARG B N 1
ATOM 8923 C CA . ARG B 1 543 ? -18.109 16.219 2.467 1 94.31 543 ARG B CA 1
ATOM 8924 C C . ARG B 1 543 ? -19.078 15.172 3.043 1 94.31 543 ARG B C 1
ATOM 8926 O O . ARG B 1 543 ? -19.125 14.977 4.258 1 94.31 543 ARG B O 1
ATOM 8933 N N . GLN B 1 544 ? -19.781 14.57 2.143 1 95.75 544 GLN B N 1
ATOM 8934 C CA . GLN B 1 544 ? -20.703 13.523 2.574 1 95.75 544 GLN B CA 1
ATOM 8935 C C . GLN B 1 544 ? -19.953 12.367 3.223 1 95.75 544 GLN B C 1
ATOM 8937 O O . GLN B 1 544 ? -20.391 11.805 4.227 1 95.75 544 GLN B O 1
ATOM 8942 N N . MET B 1 545 ? -18.859 12.008 2.641 1 96.88 545 MET B N 1
ATOM 8943 C CA . MET B 1 545 ? -18.047 10.922 3.18 1 96.88 545 MET B CA 1
ATOM 8944 C C . MET B 1 545 ? -17.594 11.234 4.602 1 96.88 545 MET B C 1
ATOM 8946 O O . MET B 1 545 ? -17.641 10.367 5.477 1 96.88 545 MET B O 1
ATOM 8950 N N . ILE B 1 546 ? -17.156 12.445 4.848 1 97.06 546 ILE B N 1
ATOM 8951 C CA . ILE B 1 546 ? -16.703 12.852 6.172 1 97.06 546 ILE B CA 1
ATOM 8952 C C . ILE B 1 546 ? -17.875 12.844 7.148 1 97.06 546 ILE B C 1
ATOM 8954 O O . ILE B 1 546 ? -17.734 12.414 8.297 1 97.06 546 ILE B O 1
ATOM 8958 N N . ALA B 1 547 ? -19.031 13.336 6.695 1 97.5 547 ALA B N 1
ATOM 8959 C CA . ALA B 1 547 ? -20.234 13.273 7.527 1 97.5 547 ALA B CA 1
ATOM 8960 C C . ALA B 1 547 ? -20.562 11.828 7.898 1 97.5 547 ALA B C 1
ATOM 8962 O O . ALA B 1 547 ? -20.828 11.531 9.062 1 97.5 547 ALA B O 1
ATOM 8963 N N . ASP B 1 548 ? -20.516 10.992 6.906 1 98.19 548 ASP B N 1
ATOM 8964 C CA . ASP B 1 548 ? -20.812 9.578 7.117 1 98.19 548 ASP B CA 1
ATOM 8965 C C . ASP B 1 548 ? -19.781 8.938 8.062 1 98.19 548 ASP B C 1
ATOM 8967 O O . ASP B 1 548 ? -20.156 8.195 8.977 1 98.19 548 ASP B O 1
ATOM 8971 N N . ALA B 1 549 ? -18.547 9.188 7.852 1 97.88 549 ALA B N 1
ATOM 8972 C CA . ALA B 1 549 ? -17.484 8.578 8.648 1 97.88 549 ALA B CA 1
ATOM 8973 C C . ALA B 1 549 ? -17.562 9.047 10.102 1 97.88 549 ALA B C 1
ATOM 8975 O O . ALA B 1 549 ? -17.375 8.25 11.031 1 97.88 549 ALA B O 1
ATOM 8976 N N . SER B 1 550 ? -17.828 10.32 10.289 1 96.94 550 SER B N 1
ATOM 8977 C CA . SER B 1 550 ? -17.797 10.891 11.633 1 96.94 550 SER B CA 1
ATOM 8978 C C . SER B 1 550 ? -19.125 10.672 12.344 1 96.94 550 SER B C 1
ATOM 8980 O O . SER B 1 550 ? -19.188 10.734 13.578 1 96.94 550 SER B O 1
ATOM 8982 N N . GLY B 1 551 ? -20.156 10.508 11.555 1 96.62 551 GLY B N 1
ATOM 8983 C CA . GLY B 1 551 ? -21.484 10.438 12.133 1 96.62 551 GLY B CA 1
ATOM 8984 C C . GLY B 1 551 ? -22.031 11.789 12.562 1 96.62 551 GLY B C 1
ATOM 8985 O O . GLY B 1 551 ? -23 11.859 13.328 1 96.62 551 GLY B O 1
ATOM 8986 N N . LEU B 1 552 ? -21.391 12.875 12.141 1 96.5 552 LEU B N 1
ATOM 8987 C CA . LEU B 1 552 ? -21.781 14.234 12.5 1 96.5 552 LEU B CA 1
ATOM 8988 C C . LEU B 1 552 ? -22.281 15 11.281 1 96.5 552 LEU B C 1
ATOM 8990 O O . LEU B 1 552 ? -21.828 14.75 10.156 1 96.5 552 LEU B O 1
ATOM 8994 N N . SER B 1 553 ? -23.188 15.891 11.484 1 95.62 553 SER B N 1
ATOM 8995 C CA . SER B 1 553 ? -23.625 16.781 10.414 1 95.62 553 SER B CA 1
ATOM 8996 C C . SER B 1 553 ? -22.547 17.812 10.07 1 95.62 553 SER B C 1
ATOM 8998 O O . SER B 1 553 ? -21.859 18.312 10.961 1 95.62 553 SER B O 1
ATOM 9000 N N . ILE B 1 554 ? -22.438 18.094 8.75 1 95.75 554 ILE B N 1
ATOM 9001 C CA . ILE B 1 554 ? -21.484 19.094 8.305 1 95.75 554 ILE B CA 1
ATOM 9002 C C . ILE B 1 554 ? -22.219 20.281 7.672 1 95.75 554 ILE B C 1
ATOM 9004 O O . ILE B 1 554 ? -23.031 20.094 6.766 1 95.75 554 ILE B O 1
ATOM 9008 N N . ILE B 1 555 ? -21.906 21.406 8.164 1 92.69 555 ILE B N 1
ATOM 9009 C CA . ILE B 1 555 ? -22.5 22.641 7.637 1 92.69 555 ILE B CA 1
ATOM 9010 C C . ILE B 1 555 ? -21.406 23.469 6.949 1 92.69 555 ILE B C 1
ATOM 9012 O O . ILE B 1 555 ? -20.312 23.641 7.496 1 92.69 555 ILE B O 1
ATOM 9016 N N . PHE B 1 556 ? -21.641 23.812 5.762 1 87.75 556 PHE B N 1
ATOM 9017 C CA . PHE B 1 556 ? -20.844 24.828 5.086 1 87.75 556 PHE B CA 1
ATOM 9018 C C . PHE B 1 556 ? -21.531 26.188 5.164 1 87.75 556 PHE B C 1
ATOM 9020 O O . PHE B 1 556 ? -22.656 26.344 4.688 1 87.75 556 PHE B O 1
ATOM 9027 N N . ASP B 1 557 ? -20.859 27.125 5.789 1 83 557 ASP B N 1
ATOM 9028 C CA . ASP B 1 557 ? -21.422 28.453 6.023 1 83 557 ASP B CA 1
ATOM 9029 C C . ASP B 1 557 ? -21.016 29.422 4.926 1 83 557 ASP B C 1
ATOM 9031 O O . ASP B 1 557 ? -19.844 29.469 4.535 1 83 557 ASP B O 1
ATOM 9035 N N . ASN B 1 558 ? -21.938 30.203 4.352 1 75.5 558 ASN B N 1
ATOM 9036 C CA . ASN B 1 558 ? -21.766 31.094 3.209 1 75.5 558 ASN B CA 1
ATOM 9037 C C . ASN B 1 558 ? -20.906 32.312 3.57 1 75.5 558 ASN B C 1
ATOM 9039 O O . ASN B 1 558 ? -20.406 33 2.688 1 75.5 558 ASN B O 1
ATOM 9043 N N . GLU B 1 559 ? -20.844 32.656 4.742 1 67.5 559 GLU B N 1
ATOM 9044 C CA . GLU B 1 559 ? -20.203 33.906 5.152 1 67.5 559 GLU B CA 1
ATOM 9045 C C . GLU B 1 559 ? -18.766 33.656 5.609 1 67.5 559 GLU B C 1
ATOM 9047 O O . GLU B 1 559 ? -18.078 34.562 6.07 1 67.5 559 GLU B O 1
ATOM 9052 N N . THR B 1 560 ? -18.328 32.531 5.488 1 61.84 560 THR B N 1
ATOM 9053 C CA . THR B 1 560 ? -17.047 32.219 6.117 1 61.84 560 THR B CA 1
ATOM 9054 C C . THR B 1 560 ? -15.93 32.188 5.078 1 61.84 560 THR B C 1
ATOM 9056 O O . THR B 1 560 ? -14.883 31.562 5.297 1 61.84 560 THR B O 1
ATOM 9059 N N . ALA B 1 561 ? -16.25 32.906 4.039 1 63.72 561 ALA B N 1
ATOM 9060 C CA . ALA B 1 561 ? -15.125 33.094 3.129 1 63.72 561 ALA B CA 1
ATOM 9061 C C . ALA B 1 561 ? -13.984 33.844 3.811 1 63.72 561 ALA B C 1
ATOM 9063 O O . ALA B 1 561 ? -14.219 34.688 4.676 1 63.72 561 ALA B O 1
ATOM 9064 N N . GLU B 1 562 ? -12.852 33.625 3.783 1 74.12 562 GLU B N 1
ATOM 9065 C CA . GLU B 1 562 ? -11.656 34.188 4.414 1 74.12 562 GLU B CA 1
ATOM 9066 C C . GLU B 1 562 ? -11.688 33.969 5.926 1 74.12 562 GLU B C 1
ATOM 9068 O O . GLU B 1 562 ? -11.5 34.938 6.688 1 74.12 562 GLU B O 1
ATOM 9073 N N . GLY B 1 563 ? -11.992 32.812 6.34 1 83.31 563 GLY B N 1
ATOM 9074 C CA . GLY B 1 563 ? -12.234 32.406 7.715 1 83.31 563 GLY B CA 1
ATOM 9075 C C . GLY B 1 563 ? -11.125 32.812 8.664 1 83.31 563 GLY B C 1
ATOM 9076 O O . GLY B 1 563 ? -11.391 33.344 9.75 1 83.31 563 GLY B O 1
ATOM 9077 N N . THR B 1 564 ? -9.883 32.781 8.242 1 90.5 564 THR B N 1
ATOM 9078 C CA . THR B 1 564 ? -8.766 33.094 9.125 1 90.5 564 THR B CA 1
ATOM 9079 C C . THR B 1 564 ? -8.672 34.594 9.383 1 90.5 564 THR B C 1
ATOM 9081 O O . THR B 1 564 ? -8.523 35.031 10.531 1 90.5 564 THR B O 1
ATOM 9084 N N . SER B 1 565 ? -8.812 35.406 8.344 1 93 565 SER B N 1
ATOM 9085 C CA . SER B 1 565 ? -8.781 36.875 8.492 1 93 565 SER B CA 1
ATOM 9086 C C . SER B 1 565 ? -9.953 37.344 9.336 1 93 565 SER B C 1
ATOM 9088 O O . SER B 1 565 ? -9.789 38.25 10.172 1 93 565 SER B O 1
ATOM 9090 N N . ARG B 1 566 ? -11.086 36.781 9.07 1 92.12 566 ARG B N 1
ATOM 9091 C CA . ARG B 1 566 ? -12.258 37.156 9.859 1 92.12 566 ARG B CA 1
ATOM 9092 C C . ARG B 1 566 ? -12.047 36.812 11.328 1 92.12 566 ARG B C 1
ATOM 9094 O O . ARG B 1 566 ? -12.469 37.562 12.211 1 92.12 566 ARG B O 1
ATOM 9101 N N . GLY B 1 567 ? -11.438 35.656 11.523 1 93.31 567 GLY B N 1
ATOM 9102 C CA . GLY B 1 567 ? -11.117 35.281 12.883 1 93.31 567 GLY B CA 1
ATOM 9103 C C . GLY B 1 567 ? -10.219 36.281 13.594 1 93.31 567 GLY B C 1
ATOM 9104 O O . GLY B 1 567 ? -10.422 36.562 14.773 1 93.31 567 GLY B O 1
ATOM 9105 N N . VAL B 1 568 ? -9.242 36.75 12.891 1 95.5 568 VAL B N 1
ATOM 9106 C CA . VAL B 1 568 ? -8.359 37.781 13.445 1 95.5 568 VAL B CA 1
ATOM 9107 C C . VAL B 1 568 ? -9.172 39 13.844 1 95.5 568 VAL B C 1
ATOM 9109 O O . VAL B 1 568 ? -9.039 39.5 14.969 1 95.5 568 VAL B O 1
ATOM 9112 N N . ALA B 1 569 ? -10.016 39.438 12.938 1 94.31 569 ALA B N 1
ATOM 9113 C CA . ALA B 1 569 ? -10.812 40.656 13.18 1 94.31 569 ALA B CA 1
ATOM 9114 C C . ALA B 1 569 ? -11.734 40.469 14.383 1 94.31 569 ALA B C 1
ATOM 9116 O O . ALA B 1 569 ? -11.891 41.375 15.203 1 94.31 569 ALA B O 1
ATOM 9117 N N . ARG B 1 570 ? -12.266 39.312 14.469 1 91.5 570 ARG B N 1
ATOM 9118 C CA . ARG B 1 570 ? -13.172 39.031 15.57 1 91.5 570 ARG B CA 1
ATOM 9119 C C . ARG B 1 570 ? -12.43 39.062 16.906 1 91.5 570 ARG B C 1
ATOM 9121 O O . ARG B 1 570 ? -12.922 39.625 17.891 1 91.5 570 ARG B O 1
ATOM 9128 N N . LEU B 1 571 ? -11.328 38.406 16.938 1 92.25 571 LEU B N 1
ATOM 9129 C CA . LEU B 1 571 ? -10.531 38.375 18.156 1 92.25 571 LEU B CA 1
ATOM 9130 C C . LEU B 1 571 ? -10.109 39.781 18.578 1 92.25 571 LEU B C 1
ATOM 9132 O O . LEU B 1 571 ? -10.102 40.125 19.766 1 92.25 571 LEU B O 1
ATOM 9136 N N . VAL B 1 572 ? -9.742 40.562 17.609 1 94.06 572 VAL B N 1
ATOM 9137 C CA . VAL B 1 572 ? -9.336 41.938 17.875 1 94.06 572 VAL B CA 1
ATOM 9138 C C . VAL B 1 572 ? -10.508 42.719 18.469 1 94.06 572 VAL B C 1
ATOM 9140 O O . VAL B 1 572 ? -10.344 43.469 19.422 1 94.06 572 VAL B O 1
ATOM 9143 N N . VAL B 1 573 ? -11.656 42.562 17.844 1 90.81 573 VAL B N 1
ATOM 9144 C CA . VAL B 1 573 ? -12.836 43.25 18.344 1 90.81 573 VAL B CA 1
ATOM 9145 C C . VAL B 1 573 ? -13.141 42.812 19.766 1 90.81 573 VAL B C 1
ATOM 9147 O O . VAL B 1 573 ? -13.492 43.625 20.625 1 90.81 573 VAL B O 1
ATOM 9150 N N . MET B 1 574 ? -13 41.594 19.984 1 85.5 574 MET B N 1
ATOM 9151 C CA . MET B 1 574 ? -13.234 41.062 21.328 1 85.5 574 MET B CA 1
ATOM 9152 C C . MET B 1 574 ? -12.25 41.656 22.328 1 85.5 574 MET B C 1
ATOM 9154 O O . MET B 1 574 ? -12.625 41.969 23.469 1 85.5 574 MET B O 1
ATOM 9158 N N . ALA B 1 575 ? -11.078 41.812 21.922 1 88.56 575 ALA B N 1
ATOM 9159 C CA . ALA B 1 575 ? -10.062 42.406 22.781 1 88.56 575 ALA B CA 1
ATOM 9160 C C . ALA B 1 575 ? -10.328 43.906 22.969 1 88.56 575 ALA B C 1
ATOM 9162 O O . ALA B 1 575 ? -10.156 44.438 24.078 1 88.56 575 ALA B O 1
ATOM 9163 N N . LEU B 1 576 ? -10.703 44.562 21.922 1 86.69 576 LEU B N 1
ATOM 9164 C CA . LEU B 1 576 ? -10.969 46 21.969 1 86.69 576 LEU B CA 1
ATOM 9165 C C . LEU B 1 576 ? -12.094 46.344 22.938 1 86.69 576 LEU B C 1
ATOM 9167 O O . LEU B 1 576 ? -12.047 47.344 23.641 1 86.69 576 LEU B O 1
ATOM 9171 N N . TYR B 1 577 ? -13.031 45.438 22.906 1 79.38 577 TYR B N 1
ATOM 9172 C CA . TYR B 1 577 ? -14.234 45.75 23.672 1 79.38 577 TYR B CA 1
ATOM 9173 C C . TYR B 1 577 ? -14.344 44.844 24.906 1 79.38 577 TYR B C 1
ATOM 9175 O O . TYR B 1 577 ? -15.383 44.781 25.562 1 79.38 577 TYR B O 1
ATOM 9183 N N . ASP B 1 578 ? -13.32 44.125 25.25 1 77.88 578 ASP B N 1
ATOM 9184 C CA . ASP B 1 578 ? -13.234 43.25 26.406 1 77.88 578 ASP B CA 1
ATOM 9185 C C . ASP B 1 578 ? -14.406 42.25 26.438 1 77.88 578 ASP B C 1
ATOM 9187 O O . ASP B 1 578 ? -15.125 42.188 27.422 1 77.88 578 ASP B O 1
ATOM 9191 N N . MET B 1 579 ? -14.594 41.656 25.266 1 74.06 579 MET B N 1
ATOM 9192 C CA . MET B 1 579 ? -15.648 40.656 25.109 1 74.06 579 MET B CA 1
ATOM 9193 C C . MET B 1 579 ? -15.07 39.25 25.156 1 74.06 579 MET B C 1
ATOM 9195 O O . MET B 1 579 ? -13.875 39.062 24.938 1 74.06 579 MET B O 1
ATOM 9199 N N . THR B 1 580 ? -15.977 38.219 25.594 1 67.44 580 THR B N 1
ATOM 9200 C CA . THR B 1 580 ? -15.586 36.812 25.547 1 67.44 580 THR B CA 1
ATOM 9201 C C . THR B 1 580 ? -16.281 36.094 24.406 1 67.44 580 THR B C 1
ATOM 9203 O O . THR B 1 580 ? -17.281 36.562 23.875 1 67.44 580 THR B O 1
ATOM 9206 N N . ALA B 1 581 ? -15.711 35 24 1 63.09 581 ALA B N 1
ATOM 9207 C CA . ALA B 1 581 ? -16.203 34.219 22.859 1 63.09 581 ALA B CA 1
ATOM 9208 C C . ALA B 1 581 ? -17.641 33.781 23.078 1 63.09 581 ALA B C 1
ATOM 9210 O O . ALA B 1 581 ? -18.438 33.719 22.125 1 63.09 581 ALA B O 1
ATOM 9211 N N . SER B 1 582 ? -17.938 33.406 24.156 1 60.97 582 SER B N 1
ATOM 9212 C CA . SER B 1 582 ? -19.281 32.938 24.469 1 60.97 582 SER B CA 1
ATOM 9213 C C . SER B 1 582 ? -20.344 34 24.234 1 60.97 582 SER B C 1
ATOM 9215 O O . SER B 1 582 ? -21.438 33.719 23.766 1 60.97 582 SER B O 1
ATOM 9217 N N . THR B 1 583 ? -19.953 35.125 24.422 1 60.03 583 THR B N 1
ATOM 9218 C CA . THR B 1 583 ? -20.906 36.219 24.297 1 60.03 583 THR B CA 1
ATOM 9219 C C . THR B 1 583 ? -21.047 36.656 22.844 1 60.03 583 THR B C 1
ATOM 9221 O O . THR B 1 583 ? -21.953 37.406 22.5 1 60.03 583 THR B O 1
ATOM 9224 N N . CYS B 1 584 ? -20.25 36.031 22.078 1 69.38 584 CYS B N 1
ATOM 9225 C CA . CYS B 1 584 ? -20.219 36.5 20.703 1 69.38 584 CYS B CA 1
ATOM 9226 C C . CYS B 1 584 ? -20.609 35.375 19.734 1 69.38 584 CYS B C 1
ATOM 9228 O O . CYS B 1 584 ? -20.156 35.375 18.594 1 69.38 584 CYS B O 1
ATOM 9230 N N . ARG B 1 585 ? -21.469 34.594 20.172 1 78.19 585 ARG B N 1
ATOM 9231 C CA . ARG B 1 585 ? -21.891 33.5 19.297 1 78.19 585 ARG B CA 1
ATOM 9232 C C . ARG B 1 585 ? -22.672 34 18.094 1 78.19 585 ARG B C 1
ATOM 9234 O O . ARG B 1 585 ? -23.578 34.844 18.25 1 78.19 585 ARG B O 1
ATOM 9241 N N . GLU B 1 586 ? -22.281 33.562 16.891 1 81.88 586 GLU B N 1
ATOM 9242 C CA . GLU B 1 586 ? -22.984 33.969 15.656 1 81.88 586 GLU B CA 1
ATOM 9243 C C . GLU B 1 586 ? -23.828 32.812 15.125 1 81.88 586 GLU B C 1
ATOM 9245 O O . GLU B 1 586 ? -23.422 31.641 15.211 1 81.88 586 GLU B O 1
ATOM 9250 N N . ASP B 1 587 ? -24.922 33.188 14.555 1 83.44 587 ASP B N 1
ATOM 9251 C CA . ASP B 1 587 ? -25.75 32.188 13.914 1 83.44 587 ASP B CA 1
ATOM 9252 C C . ASP B 1 587 ? -25.109 31.688 12.617 1 83.44 587 ASP B C 1
ATOM 9254 O O . ASP B 1 587 ? -24.5 32.469 11.875 1 83.44 587 ASP B O 1
ATOM 9258 N N . LEU B 1 588 ? -25.266 30.422 12.469 1 86.62 588 LEU B N 1
ATOM 9259 C CA . LEU B 1 588 ? -24.734 29.828 11.242 1 86.62 588 LEU B CA 1
ATOM 9260 C C . LEU B 1 588 ? -25.672 30.094 10.07 1 86.62 588 LEU B C 1
ATOM 9262 O O . LEU B 1 588 ? -26.891 30.031 10.219 1 86.62 588 LEU B O 1
ATOM 9266 N N . GLN B 1 589 ? -25.172 30.531 9.008 1 84.56 589 GLN B N 1
ATOM 9267 C CA . GLN B 1 589 ? -25.906 30.641 7.746 1 84.56 589 GLN B CA 1
ATOM 9268 C C . GLN B 1 589 ? -25.625 29.438 6.844 1 84.56 589 GLN B C 1
ATOM 9270 O O . GLN B 1 589 ? -24.625 29.406 6.125 1 84.56 589 GLN B O 1
ATOM 9275 N N . ILE B 1 590 ? -26.531 28.562 6.738 1 86.88 590 ILE B N 1
ATOM 9276 C CA . ILE B 1 590 ? -26.312 27.266 6.113 1 86.88 590 ILE B CA 1
ATOM 9277 C C . ILE B 1 590 ? -26.344 27.406 4.594 1 86.88 590 ILE B C 1
ATOM 9279 O O . ILE B 1 590 ? -27.391 27.75 4.02 1 86.88 590 ILE B O 1
ATOM 9283 N N . ALA B 1 591 ? -25.281 27.188 3.979 1 85.31 591 ALA B N 1
ATOM 9284 C CA . ALA B 1 591 ? -25.219 27.125 2.521 1 85.31 591 ALA B CA 1
ATOM 9285 C C . ALA B 1 591 ? -25.391 25.688 2.025 1 85.31 591 ALA B C 1
ATOM 9287 O O . ALA B 1 591 ? -26.125 25.438 1.062 1 85.31 591 ALA B O 1
ATOM 9288 N N . LYS B 1 592 ? -24.641 24.781 2.621 1 90.38 592 LYS B N 1
ATOM 9289 C CA . LYS B 1 592 ? -24.734 23.359 2.326 1 90.38 592 LYS B CA 1
ATOM 9290 C C . LYS B 1 592 ? -24.797 22.531 3.607 1 90.38 592 LYS B C 1
ATOM 9292 O O . LYS B 1 592 ? -24.203 22.906 4.625 1 90.38 592 LYS B O 1
ATOM 9297 N N . LEU B 1 593 ? -25.594 21.516 3.545 1 93.25 593 LEU B N 1
ATOM 9298 C CA . LEU B 1 593 ? -25.75 20.609 4.676 1 93.25 593 LEU B CA 1
ATOM 9299 C C . LEU B 1 593 ? -25.547 19.156 4.238 1 93.25 593 LEU B C 1
ATOM 9301 O O . LEU B 1 593 ? -26.125 18.719 3.234 1 93.25 593 LEU B O 1
ATOM 9305 N N . SER B 1 594 ? -24.656 18.438 4.855 1 95.25 594 SER B N 1
ATOM 9306 C CA . SER B 1 594 ? -24.453 17 4.664 1 95.25 594 SER B CA 1
ATOM 9307 C C . SER B 1 594 ? -24.766 16.234 5.941 1 95.25 594 SER B C 1
ATOM 9309 O O . SER B 1 594 ? -24.125 16.438 6.969 1 95.25 594 SER B O 1
ATOM 9311 N N . GLU B 1 595 ? -25.703 15.383 5.871 1 96.69 595 GLU B N 1
ATOM 9312 C CA . GLU B 1 595 ? -26.094 14.57 7.02 1 96.69 595 GLU B CA 1
ATOM 9313 C C . GLU B 1 595 ? -25.562 13.148 6.902 1 96.69 595 GLU B C 1
ATOM 9315 O O . GLU B 1 595 ? -25.562 12.57 5.812 1 96.69 595 GLU B O 1
ATOM 9320 N N . PRO B 1 596 ? -25.094 12.617 8.031 1 97.5 596 PRO B N 1
ATOM 9321 C CA . PRO B 1 596 ? -24.594 11.242 7.98 1 97.5 596 PRO B CA 1
ATOM 9322 C C . PRO B 1 596 ? -25.672 10.219 7.629 1 97.5 596 PRO B C 1
ATOM 9324 O O . PRO B 1 596 ? -26.812 10.344 8.078 1 97.5 596 PRO B O 1
ATOM 9327 N N . ARG B 1 597 ? -25.391 9.242 6.891 1 96.31 597 ARG B N 1
ATOM 9328 C CA . ARG B 1 597 ? -26.234 8.094 6.586 1 96.31 597 ARG B CA 1
ATOM 9329 C C . ARG B 1 597 ? -25.906 6.914 7.488 1 96.31 597 ARG B C 1
ATOM 9331 O O . ARG B 1 597 ? -24.781 6.395 7.449 1 96.31 597 ARG B O 1
ATOM 9338 N N . PRO B 1 598 ? -26.766 6.418 8.203 1 95.81 598 PRO B N 1
ATOM 9339 C CA . PRO B 1 598 ? -26.469 5.477 9.281 1 95.81 598 PRO B CA 1
ATOM 9340 C C . PRO B 1 598 ? -25.688 4.25 8.805 1 95.81 598 PRO B C 1
ATOM 9342 O O . PRO B 1 598 ? -24.719 3.85 9.438 1 95.81 598 PRO B O 1
ATOM 9345 N N . MET B 1 599 ? -26.109 3.666 7.707 1 94.94 599 MET B N 1
ATOM 9346 C CA . MET B 1 599 ? -25.438 2.457 7.23 1 94.94 599 MET B CA 1
ATOM 9347 C C . MET B 1 599 ? -24.031 2.775 6.723 1 94.94 599 MET B C 1
ATOM 9349 O O . MET B 1 599 ? -23.125 1.963 6.863 1 94.94 599 MET B O 1
ATOM 9353 N N . ALA B 1 600 ? -23.891 3.918 6.102 1 96.88 600 ALA B N 1
ATOM 9354 C CA . ALA B 1 600 ? -22.562 4.352 5.691 1 96.88 600 ALA B CA 1
ATOM 9355 C C . ALA B 1 600 ? -21.672 4.605 6.902 1 96.88 600 ALA B C 1
ATOM 9357 O O . ALA B 1 600 ? -20.484 4.297 6.879 1 96.88 600 ALA B O 1
ATOM 9358 N N . THR B 1 601 ? -22.297 5.172 7.93 1 97.81 601 THR B N 1
ATOM 9359 C CA . THR B 1 601 ? -21.562 5.422 9.156 1 97.81 601 THR B CA 1
ATOM 9360 C C . THR B 1 601 ? -21.047 4.117 9.758 1 97.81 601 THR B C 1
ATOM 9362 O O . THR B 1 601 ? -19.906 4.043 10.211 1 97.81 601 THR B O 1
ATOM 9365 N N . ALA B 1 602 ? -21.844 3.143 9.711 1 96.31 602 ALA B N 1
ATOM 9366 C CA . ALA B 1 602 ? -21.453 1.832 10.219 1 96.31 602 ALA B CA 1
ATOM 9367 C C . ALA B 1 602 ? -20.312 1.244 9.375 1 96.31 602 ALA B C 1
ATOM 9369 O O . ALA B 1 602 ? -19.359 0.688 9.914 1 96.31 602 ALA B O 1
ATOM 9370 N N . MET B 1 603 ? -20.422 1.327 8.07 1 95.31 603 MET B N 1
ATOM 9371 C CA . MET B 1 603 ? -19.406 0.825 7.148 1 95.31 603 MET B CA 1
ATOM 9372 C C . MET B 1 603 ? -18.062 1.512 7.391 1 95.31 603 MET B C 1
ATOM 9374 O O . MET B 1 603 ? -17.031 0.847 7.504 1 95.31 603 MET B O 1
ATOM 9378 N N . TYR B 1 604 ? -18.094 2.83 7.535 1 97.44 604 TYR B N 1
ATOM 9379 C CA . TYR B 1 604 ? -16.844 3.584 7.711 1 97.44 604 TYR B CA 1
ATOM 9380 C C . TYR B 1 604 ? -16.266 3.355 9.102 1 97.44 604 TYR B C 1
ATOM 9382 O O . TYR B 1 604 ? -15.047 3.422 9.281 1 97.44 604 TYR B O 1
ATOM 9390 N N . SER B 1 605 ? -17.109 3.109 10.055 1 97 605 SER B N 1
ATOM 9391 C CA . SER B 1 605 ? -16.609 2.773 11.383 1 97 605 SER B CA 1
ATOM 9392 C C . SER B 1 605 ? -15.781 1.49 11.352 1 97 605 SER B C 1
ATOM 9394 O O . SER B 1 605 ? -14.742 1.402 12 1 97 605 SER B O 1
ATOM 9396 N N . GLN B 1 606 ? -16.266 0.5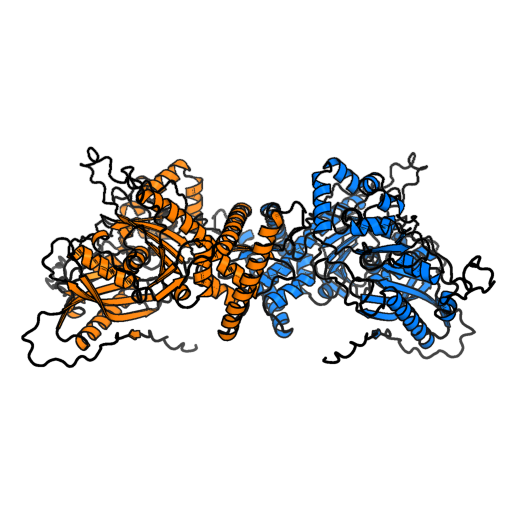37 10.641 1 94.75 606 GLN B N 1
ATOM 9397 C CA . GLN B 1 606 ? -15.516 -0.708 10.492 1 94.75 606 GLN B CA 1
ATOM 9398 C C . GLN B 1 606 ? -14.195 -0.475 9.766 1 94.75 606 GLN B C 1
ATOM 9400 O O . GLN B 1 606 ? -13.172 -1.041 10.141 1 94.75 606 GLN B O 1
ATOM 9405 N N . LYS B 1 607 ? -14.25 0.304 8.727 1 96.62 607 LYS B N 1
ATOM 9406 C CA . LYS B 1 607 ? -13.047 0.624 7.973 1 96.62 607 LYS B CA 1
ATOM 9407 C C . LYS B 1 607 ? -12.031 1.367 8.836 1 96.62 607 LYS B C 1
ATOM 9409 O O . LYS B 1 607 ? -10.828 1.139 8.727 1 96.62 607 LYS B O 1
ATOM 9414 N N . ALA B 1 608 ? -12.57 2.24 9.68 1 97.75 608 ALA B N 1
ATOM 9415 C CA . ALA B 1 608 ? -11.695 3 10.57 1 97.75 608 ALA B CA 1
ATOM 9416 C C . ALA B 1 608 ? -10.969 2.078 11.547 1 97.75 608 ALA B C 1
ATOM 9418 O O . ALA B 1 608 ? -9.773 2.256 11.812 1 97.75 608 ALA B O 1
ATOM 9419 N N . GLU B 1 609 ? -11.688 1.158 12.086 1 96.81 609 GLU B N 1
ATOM 9420 C CA . GLU B 1 609 ? -11.086 0.193 13 1 96.81 609 GLU B CA 1
ATOM 9421 C C . GLU B 1 609 ? -9.984 -0.609 12.305 1 96.81 609 GLU B C 1
ATOM 9423 O O . GLU B 1 609 ? -8.914 -0.834 12.883 1 96.81 609 GLU B O 1
ATOM 9428 N N . ARG B 1 610 ? -10.227 -1.021 11.094 1 96.62 610 ARG B N 1
ATOM 9429 C CA . ARG B 1 610 ? -9.25 -1.794 10.344 1 96.62 610 ARG B CA 1
ATOM 9430 C C . ARG B 1 610 ? -8.039 -0.94 9.977 1 96.62 610 ARG B C 1
ATOM 9432 O O . ARG B 1 610 ? -6.906 -1.43 9.969 1 96.62 610 ARG B O 1
ATOM 9439 N N . GLN B 1 611 ? -8.281 0.298 9.586 1 97.69 611 GLN B N 1
ATOM 9440 C CA . GLN B 1 611 ? -7.164 1.188 9.289 1 97.69 611 GLN B CA 1
ATOM 9441 C C . GLN B 1 611 ? -6.27 1.376 10.516 1 97.69 611 GLN B C 1
ATOM 9443 O O . GLN B 1 611 ? -5.043 1.381 10.398 1 97.69 611 GLN B O 1
ATOM 9448 N N . ASN B 1 612 ? -6.922 1.563 11.695 1 97.06 612 ASN B N 1
ATOM 9449 C CA . ASN B 1 612 ? -6.152 1.69 12.93 1 97.06 612 ASN B CA 1
ATOM 9450 C C . ASN B 1 612 ? -5.312 0.446 13.195 1 97.06 612 ASN B C 1
ATOM 9452 O O . ASN B 1 612 ? -4.152 0.55 13.602 1 97.06 612 ASN B O 1
ATOM 9456 N N . ARG B 1 613 ? -5.863 -0.668 12.984 1 97 613 ARG B N 1
ATOM 9457 C CA . ARG B 1 613 ? -5.137 -1.919 13.18 1 97 613 ARG B CA 1
ATOM 9458 C C . ARG B 1 613 ? -3.963 -2.023 12.211 1 97 613 ARG B C 1
ATOM 9460 O O . ARG B 1 613 ? -2.891 -2.51 12.57 1 97 613 ARG B O 1
ATOM 9467 N N . LEU B 1 614 ? -4.223 -1.661 10.977 1 97.62 614 LEU B N 1
ATOM 9468 C CA . LEU B 1 614 ? -3.152 -1.661 9.984 1 97.62 614 LEU B CA 1
ATOM 9469 C C . LEU B 1 614 ? -1.996 -0.772 10.43 1 97.62 614 LEU B C 1
ATOM 9471 O O . LEU B 1 614 ? -0.832 -1.166 10.328 1 97.62 614 LEU B O 1
ATOM 9475 N N . ILE B 1 615 ? -2.338 0.456 10.867 1 97.44 615 ILE B N 1
ATOM 9476 C CA . ILE B 1 615 ? -1.317 1.388 11.336 1 97.44 615 ILE B CA 1
ATOM 9477 C C . ILE B 1 615 ? -0.512 0.75 12.461 1 97.44 615 ILE B C 1
ATOM 9479 O O . ILE B 1 615 ? 0.72 0.81 12.469 1 97.44 615 ILE B O 1
ATOM 9483 N N . ASP B 1 616 ? -1.177 0.053 13.352 1 96.5 616 ASP B N 1
ATOM 9484 C CA . ASP B 1 616 ? -0.511 -0.607 14.469 1 96.5 616 ASP B CA 1
ATOM 9485 C C . ASP B 1 616 ? 0.407 -1.725 13.984 1 96.5 616 ASP B C 1
ATOM 9487 O O . ASP B 1 616 ? 1.515 -1.896 14.492 1 96.5 616 ASP B O 1
ATOM 9491 N N . CYS B 1 617 ? -0.007 -2.449 13.039 1 97.19 617 CYS B N 1
ATOM 9492 C CA . CYS B 1 617 ? 0.758 -3.574 12.508 1 97.19 617 CYS B CA 1
ATOM 9493 C C . CYS B 1 617 ? 2.041 -3.094 11.844 1 97.19 617 CYS B C 1
ATOM 9495 O O . CYS B 1 617 ? 3.096 -3.711 12 1 97.19 617 CYS B O 1
ATOM 9497 N N . VAL B 1 618 ? 1.979 -1.981 11.141 1 96.94 618 VAL B N 1
ATOM 9498 C CA . VAL B 1 618 ? 3.115 -1.595 10.312 1 96.94 618 VAL B CA 1
ATOM 9499 C C . VAL B 1 618 ? 3.971 -0.568 11.047 1 96.94 618 VAL B C 1
ATOM 9501 O O . VAL B 1 618 ? 5.02 -0.153 10.555 1 96.94 618 VAL B O 1
ATOM 9504 N N . ALA B 1 619 ? 3.566 -0.128 12.273 1 94.12 619 ALA B N 1
ATOM 9505 C CA . ALA B 1 619 ? 4.246 0.915 13.031 1 94.12 619 ALA B CA 1
ATOM 9506 C C . ALA B 1 619 ? 5.727 0.594 13.203 1 94.12 619 ALA B C 1
ATOM 9508 O O . ALA B 1 619 ? 6.578 1.478 13.078 1 94.12 619 ALA B O 1
ATOM 9509 N N . PRO B 1 620 ? 6.113 -0.709 13.375 1 91.44 620 PRO B N 1
ATOM 9510 C CA . PRO B 1 620 ? 7.531 -1.03 13.539 1 91.44 620 PRO B CA 1
ATOM 9511 C C . PRO B 1 620 ? 8.344 -0.791 12.266 1 91.44 620 PRO B C 1
ATOM 9513 O O . PRO B 1 620 ? 9.57 -0.712 12.32 1 91.44 620 PRO B O 1
ATOM 9516 N N . MET B 1 621 ? 7.637 -0.668 11.164 1 92.81 621 MET B N 1
ATOM 9517 C CA . MET B 1 621 ? 8.328 -0.531 9.883 1 92.81 621 MET B CA 1
ATOM 9518 C C . MET B 1 621 ? 8.641 0.931 9.586 1 92.81 621 MET B C 1
ATOM 9520 O O . MET B 1 621 ? 9.438 1.231 8.695 1 92.81 621 MET B O 1
ATOM 9524 N N . PHE B 1 622 ? 7.961 1.855 10.359 1 87.06 622 PHE B N 1
ATOM 9525 C CA . PHE B 1 622 ? 8.188 3.279 10.148 1 87.06 622 PHE B CA 1
ATOM 9526 C C . PHE B 1 622 ? 9.555 3.695 10.68 1 87.06 622 PHE B C 1
ATOM 9528 O O . PHE B 1 622 ? 10.219 4.555 10.094 1 87.06 622 PHE B O 1
#

Nearest PDB structures (foldseek):
  3ll3-assembly1_B  TM=8.318E-01  e=5.070E-35  Lactobacillus acidophilus
  5vm1-assembly6_B  TM=8.093E-01  e=1.638E-26  Brucella ovis ATCC 25840
  3ifr-assembly3_A  TM=7.996E-01  e=4.776E-26  Rhodospirillum rubrum ATCC 11170
  3ifr-assembly3_B-2  TM=8.075E-01  e=5.376E-25  Rhodospirillum rubrum ATCC 11170
  6k78-assembly1_D-2  TM=7.240E-01  e=1.172E-16  Thermococcus kodakarensis KOD1

Radius of gyration: 39.05 Å; Cα contacts (8 Å, |Δi|>4): 2478; chains: 2; bounding box: 64×124×103 Å

InterPro domains:
  IPR018484 Carbohydrate kinase FGGY, N-terminal [PF00370] (35-273)
  IPR018485 Carbohydrate kinase FGGY, C-terminal [PF02782] (381-575)
  IPR050406 FGGY Carbohydrate Kinase [PTHR43095] (34-612)

Secondary structure (DSSP, 8-state):
-----------EEE----------S---S---EEEEEEEEE-SSEEEEEEEEEEE---S-TT---EEEEEEEEEEEE---B-TTT-PBPSB-TTS-BHHHHHHHHHHHHHHHHHHH-SSEEEEEEEEEE-SSEEEEEETTT--B--GGGEEETT---HHHHHHHHHHHHHS-HHHHHHHHHHHS--SSTTSHHHHHHHHHHSHHHHHHHHHS-EEEE-HHHHHHHHHTT-S---EEHHHHHHTT-B-TTT-SB-HHHHHTS-HHHHHTPPPEE-TT-EEES--SB----S-TT----B-HHHHH-GGGTTPEEEEEEEHHHHHHHHTT--STTEEEEEESSSEEEEEEEE-----GGGGTT-TTS------S-TT-EEEE-SSSEEEEEEEES-SHHHHHHHHHHTT--SHHHHHHHHHHHHHHHHHHHHHHHHHHHHTTSSS------PPPPEEE--BTB--TTT--TT--EEEEEE-TT--HHHHHHHHHHHHHHHHHHHHHHHHHHHHHHHS-SSS--------EEEEESHHHHH-HHHHHHHHHHHTS-EEEETT-TTHHHHHHHHHHHHHHTT--GGGG-----EEEEEPPPHHHHHHHHHHHHHHHHHHHHHGGG-/-----------EEEE---------S---S--PEEEEEEEEE-SSEEEEEEEEEEE---S-TT---EEEEEEEEEEEE---B-TTT-PBPSB-TTS-BHHHHHHHHHHHHHHHHHHH-SSEEEEEEEEEE-SSEEEEEETTT--B--GGGEEETT---HHHHHHHHHHHHHS-HHHHHHHHHHHS--SSTTSHHHHHHHHHHSHHHHHHHHHS-EEEE-HHHHHHHHHTT-S---EEHHHHHHTT-B-TTT-SB-HHHHHTS-HHHHHTPPPEE-TT-EEES--SB----S-TT----B-HHHHH-GGGTTPEEEEEEEHHHHHHHHTT--STTEEEEEESSSEEEEEEEE-----GGGGTT-TTS------S-TT-EEEE-SSSEEEEEEEES-SHHHHHHHHHHTT--SHHHHHHHHHHHHHHHHHHHHHHHHHHHHTTSSS------PPPPEEE--BTB--TTT--TT--EEEEEE-TT--HHHHHHHHHHHHHHHHHHHHHHHHHHHHHHHS-SSS--------EEEEESHHHHH-HHHHHHHHHHHTS-EEEETT-TTHHHHHHHHHHHHHHTT--GGGG-----EEEEEPPPHHHHHHHHHHHHHHHHHHHHHGGG-

Solvent-accessible surface area (backbone atoms only — not comparable to full-atom values): 64644 Å² total; per-residue (Å²): 131,82,78,73,73,78,82,76,81,68,69,51,68,52,73,56,88,71,76,80,70,72,78,76,81,77,76,66,98,68,81,58,43,43,27,32,41,10,36,31,41,48,74,52,33,36,35,41,34,31,29,39,52,46,74,54,80,59,84,60,87,82,59,70,50,68,48,78,41,75,60,39,37,36,36,41,80,46,94,22,67,39,81,85,31,40,31,63,58,49,56,48,94,84,73,46,34,54,65,55,52,51,53,49,50,53,42,51,50,51,54,50,42,64,74,73,42,96,51,66,41,41,58,30,38,29,27,26,28,48,55,24,46,37,38,34,21,25,64,83,76,35,43,71,76,47,68,90,44,51,47,32,38,57,29,63,26,66,55,20,48,50,39,34,52,50,48,61,70,73,41,54,67,68,56,55,50,50,45,25,70,40,14,23,33,69,90,38,38,43,23,43,62,19,41,51,39,32,46,56,66,34,66,72,54,26,54,52,54,72,75,40,66,47,32,46,33,36,71,47,26,45,53,51,14,60,55,45,73,37,56,69,47,50,40,13,43,11,46,40,13,47,28,40,39,16,17,62,53,68,71,40,74,28,66,74,51,51,67,73,39,51,68,70,61,56,73,18,55,50,54,77,36,49,40,76,49,59,48,75,28,39,47,58,54,42,75,69,60,89,53,90,76,72,71,62,49,64,31,74,45,44,75,66,38,58,67,43,44,78,12,33,38,35,43,31,30,34,32,67,57,20,30,24,45,24,54,55,16,48,40,60,57,25,31,27,34,38,31,45,55,31,25,37,40,36,31,24,41,88,48,62,57,59,56,82,84,58,70,76,68,67,78,74,60,75,69,69,59,72,61,94,50,81,31,50,39,36,27,31,54,39,62,45,28,30,36,40,31,29,40,34,60,42,33,45,43,51,57,56,42,45,28,60,35,36,64,46,83,45,69,68,56,42,53,48,42,54,52,51,34,52,51,50,50,51,51,51,50,51,52,50,53,52,51,63,62,46,67,73,48,85,66,77,72,73,66,80,74,68,70,65,64,44,31,44,59,20,36,76,13,34,38,45,57,77,46,36,72,59,33,44,12,35,39,39,33,39,36,77,78,56,42,48,50,58,49,50,42,25,46,57,47,20,40,36,41,54,49,26,58,43,50,54,53,48,52,55,52,36,52,62,62,56,37,39,94,74,68,57,71,51,78,87,68,78,46,37,32,36,46,41,47,64,56,55,69,71,31,64,68,59,42,36,49,38,10,12,42,57,63,29,40,34,32,33,47,71,78,38,69,62,21,41,35,47,12,24,44,50,53,48,51,26,49,75,66,73,51,58,54,77,64,57,71,58,84,84,49,78,66,44,78,32,69,42,43,70,69,52,20,52,53,38,45,53,50,35,53,50,49,52,50,49,51,63,40,47,51,87,76,73,132,82,77,74,71,79,83,76,82,69,69,51,69,53,72,55,89,71,78,80,69,73,79,73,80,78,74,65,98,68,80,58,43,44,29,32,41,11,34,32,41,48,73,52,33,36,36,42,35,32,28,39,50,47,73,54,78,60,84,59,88,83,59,68,50,68,47,80,41,74,60,40,36,37,38,41,79,46,93,21,67,39,82,87,31,39,31,64,57,49,57,48,94,84,72,46,34,54,64,54,52,51,52,50,51,53,42,52,51,52,55,50,43,63,73,72,42,95,53,67,41,41,59,31,38,29,27,26,30,48,56,24,46,37,37,34,22,24,64,84,75,35,44,70,74,47,68,90,42,49,48,32,38,57,28,62,27,66,56,20,48,49,40,35,51,48,49,62,70,74,41,54,68,68,55,54,50,50,48,26,68,41,14,24,33,70,91,39,38,43,23,43,62,21,42,52,39,34,45,58,65,34,66,72,53,26,53,52,54,72,72,38,65,46,32,45,31,36,70,46,27,46,52,50,15,59,56,45,73,37,55,69,48,50,39,12,43,11,47,41,14,46,28,41,38,17,18,62,53,68,72,40,75,29,65,74,51,50,68,73,41,51,67,70,61,55,74,19,54,51,56,78,38,51,41,77,49,59,48,75,30,38,46,58,55,45,74,70,60,89,54,89,78,73,72,63,52,64,33,75,46,43,76,65,37,58,66,43,44,76,11,33,38,35,41,29,28,33,32,67,58,20,29,25,44,24,54,55,17,45,41,59,56,24,31,27,34,39,32,44,54,31,25,36,40,34,30,25,40,89,48,64,57,58,55,82,85,57,71,76,68,64,78,73,58,74,70,69,59,73,62,94,51,81,30,51,38,37,28,31,53,38,62,45,28,30,36,40,28,28,40,34,60,42,33,44,42,51,57,56,44,46,28,59,35,37,62,45,84,45,68,68,57,45,53,49,41,54,52,49,33,52,51,51,50,52,51,51,50,51,52,49,53,54,51,63,61,46,68,74,48,86,65,76,72,72,65,82,73,68,68,66,64,44,31,44,58,19,35,76,12,35,39,44,58,75,47,36,71,60,33,44,12,34,37,39,32,39,34,77,79,56,41,49,50,58,49,51,42,26,46,57,46,20,39,36,40,54,49,26,58,42,48,54,54,50,52,55,51,36,52,62,63,56,37,40,95,75,68,56,74,50,80,87,70,78,47,36,32,35,46,40,48,65,56,55,71,73,31,64,67,59,42,35,48,38,8,12,40,56,63,30,40,35,34,32,48,71,79,35,70,62,20,42,35,47,11,23,44,50,53,48,52,24,51,74,65,72,52,58,56,76,64,56,71,58,83,83,50,78,67,44,78,30,67,43,44,70,70,52,21,52,53,38,46,52,52,38,54,50,48,53,50,49,51,62,40,47,51,88,76,73

Organism: NCBI:txid303405

=== Feature glossary ===
A reading guide for the features in this record.

Start from the sequence.

  · This is the polypeptide sequence — one letter per residue, N-terminus first. Length ranges from a few dozen residues for small domains to over a thousand for large multi-domain proteins.

Fold it, and you get atomic coordinates and the backbone conformation that goes with them.

  · Structure coordinates are given as an mmCIF _atom_site loop: one row per atom with element, residue name, chain id, sequence number, and x/y/z position in Å. Only the four main-chain atoms per residue are included here; side chains are omitted to keep the record compact.

  · Backbone dihedral angles. Every residue except chain termini has a φ (preceding-C → N → Cα → C) and a ψ (N → Cα → C → next-N). They are reported in degrees following the IUPAC sign convention. Secondary structure is essentially a statement about which (φ, ψ) basin each residue occupies.

  · The SS8 string is DSSP's per-residue secondary-structure call. α-helix (H) means an i→i+4 H-bond ladder; β-strand (E) means the residue participates in a β-sheet; 3₁₀ (G) and π (I) are tighter and wider helices; T/S are turns/bends; '-' is loop.

  · SS3 is a coarse helix/strand/coil call (letters a/b/c) made by the P-SEA algorithm from inter-Cα distances and dihedrals. It is less detailed than DSSP but needs only Cα positions.

Summarize the fold with a handful of shape descriptors and a per-residue structural alphabet.

  · Radius of gyration (Rg) is the root-mean-square distance of Cα atoms from their centroid — a single number for overall size and compactness. A globular domain of N residues has Rg ≈ 2.2·N^0.38 Å; an extended or disordered chain has a much larger Rg. The Cα contact count is the number of residue pairs whose Cα atoms are within 8 Å and are more than four positions apart in sequence — a standard proxy for tertiary packing density. The bounding box is the smallest axis-aligned box enclosing all Cα atoms.

  · The Foldseek 3Di string encodes local tertiary geometry as a 20-letter alphabet — one character per residue — derived from the relative positions of nearby Cα atoms. Unlike the amino-acid sequence, 3Di is a direct function of the 3D structure, so two proteins with the same fold have similar 3Di strings even at low sequence identity.

  · Solvent-accessible surface area (SASA) is the area in Å² traced out by the centre of a 1.4 Å probe sphere (a water molecule) rolled over the protein's van der Waals surface (Shrake–Rupley / Lee–Richards construction). Buried residues have near-zero SASA; fully exposed residues can exceed 200 Å². The total SASA scales roughly with the number of surface residues.

Ask how reliable the model is.

  · pLDDT (predicted Local Distance Difference Test) is AlphaFold's per-residue confidence score, ranging from 0 to 100. Values above 90 indicate high confidence (typically well-packed cores); 70–90 is confident; 50–70 low confidence; below 50 usually means the region is disordered or the prediction is unreliable there. AlphaFold stores pLDDT in the mmCIF B-factor column.

  · B-factor (Debye–Waller factor) reflects atomic displacement in the crystal lattice. It is an experimental observable (units Å²), not a prediction; low values mean the atom is pinned down, high values mean it moves or is heterogeneous across the crystal.

  · Predicted Aligned Error (PAE) is an AlphaFold confidence matrix: entry (i, j) is the expected error in the position of residue j, in ångströms, when the prediction is superimposed on the true structure at residue i. Low PAE within a block of residues means that block is internally rigid and well-predicted; high PAE between two blocks means their relative placement is uncertain even if each block individually is confident.

Place it in context: what it resembles, what it is annotated as, and how it looks.

  · Nearest PDB neighbors are the top structural matches found by Foldseek when searching this structure against the entire Protein Data Bank. Each hit reports a TM-score (0 to 1; >0.5 almost always implies the same fold) and an E-value. These are *structural* homologs — they may share no detectable sequence similarity.

  · Functional annotations link the protein to curated databases. InterPro entries identify conserved domains and families by matching the sequence against member-database signatures (Pfam, PROSITE, CDD, …). Gene Ontology (GO) terms describe molecular function, biological process, and cellular component in a controlled vocabulary. CATH places the structure in a hierarchical fold classification (Class/Architecture/Topology/Homologous-superfamily). The organism is the source species.

  · Three diagnostic plots accompany the record. The Cα contact map visualizes the tertiary structure as a 2D adjacency matrix (8 Å cutoff, sequence-local contacts suppressed). The Ramachandran plot shows the distribution of backbone (φ, ψ) torsions, with points in the α and β basins reflecting secondary structure content. The PAE plot shows AlphaFold's inter-residue confidence as a color matrix.

  · Six rendered views show the 3D structure from the faces of a cube — i.e. along ±x, ±y, ±z. Rendering representation is drawn randomly per protein from cartoon (secondary-structure ribbons), sticks (backbone bonds), or molecular surface; coloring is either N→C rainbow (blue at the N-terminus through red at the C-terminus) or one color per chain.